Protein 6OF8 (pdb70)

Structure (mmCIF, N/CA/C/O backbone):
data_6OF8
#
_entry.id   6OF8
#
_cell.length_a   162.985
_cell.length_b   121.343
_cell.length_c   56.239
_cell.angle_alpha   90.00
_cell.angle_beta   108.15
_cell.angle_gamma   90.00
#
_symmetry.space_group_name_H-M   'C 1 2 1'
#
loop_
_entity.id
_entity.type
_entity.pdbx_description
1 polymer 'Calcium/calmodulin-dependent protein kinase type II subunit alpha'
2 non-polymer 'POTASSIUM ION'
3 non-polymer GLYCEROL
4 water water
#
loop_
_atom_site.group_PDB
_atom_site.id
_atom_site.type_symbol
_atom_site.label_atom_id
_atom_site.label_alt_id
_atom_site.label_comp_id
_atom_site.label_asym_id
_atom_site.label_entity_id
_atom_site.label_seq_id
_atom_site.pdbx_PDB_ins_code
_atom_site.Cartn_x
_atom_site.Cartn_y
_atom_site.Cartn_z
_atom_site.occupancy
_atom_site.B_iso_or_equiv
_atom_site.auth_seq_id
_atom_site.auth_comp_id
_atom_site.auth_asym_id
_atom_site.auth_atom_id
_atom_site.pdbx_PDB_model_num
ATOM 1 N N . ARG A 1 6 ? 10.931 -24.314 56.252 1.00 68.03 346 ARG F N 1
ATOM 2 C CA . ARG A 1 6 ? 11.522 -23.200 56.982 1.00 59.23 346 ARG F CA 1
ATOM 3 C C . ARG A 1 6 ? 12.898 -23.594 57.515 1.00 68.92 346 ARG F C 1
ATOM 4 O O . ARG A 1 6 ? 13.888 -22.894 57.296 1.00 61.08 346 ARG F O 1
ATOM 12 N N . LYS A 1 7 ? 12.956 -24.730 58.211 1.00 61.63 347 LYS F N 1
ATOM 13 C CA . LYS A 1 7 ? 14.235 -25.230 58.697 1.00 61.70 347 LYS F CA 1
ATOM 14 C C . LYS A 1 7 ? 15.049 -25.885 57.589 1.00 63.11 347 LYS F C 1
ATOM 15 O O . LYS A 1 7 ? 16.280 -25.933 57.680 1.00 52.97 347 LYS F O 1
ATOM 21 N N . GLN A 1 8 ? 14.388 -26.383 56.539 1.00 55.72 348 GLN F N 1
ATOM 22 C CA . GLN A 1 8 ? 15.113 -26.984 55.425 1.00 60.83 348 GLN F CA 1
ATOM 23 C C . GLN A 1 8 ? 15.930 -25.962 54.646 1.00 54.26 348 GLN F C 1
ATOM 24 O O . GLN A 1 8 ? 16.919 -26.337 54.007 1.00 52.96 348 GLN F O 1
ATOM 30 N N . GLU A 1 9 ? 15.545 -24.685 54.684 1.00 53.09 349 GLU F N 1
ATOM 31 C CA . GLU A 1 9 ? 16.357 -23.662 54.036 1.00 52.84 349 GLU F CA 1
ATOM 32 C C . GLU A 1 9 ? 17.654 -23.426 54.801 1.00 50.92 349 GLU F C 1
ATOM 33 O O . GLU A 1 9 ? 18.709 -23.205 54.194 1.00 56.28 349 GLU F O 1
ATOM 39 N N . ILE A 1 10 ? 17.600 -23.468 56.135 1.00 50.05 350 ILE F N 1
ATOM 40 C CA . ILE A 1 10 ? 18.816 -23.297 56.926 1.00 53.27 350 ILE F CA 1
ATOM 41 C C . ILE A 1 10 ? 19.742 -24.491 56.738 1.00 41.53 350 ILE F C 1
ATOM 42 O O . ILE A 1 10 ? 20.969 -24.340 56.675 1.00 44.88 350 ILE F O 1
ATOM 47 N N . ILE A 1 11 ? 19.172 -25.693 56.641 1.00 46.71 351 ILE F N 1
ATOM 48 C CA . ILE A 1 11 ? 19.978 -26.887 56.400 1.00 47.12 351 ILE F CA 1
ATOM 49 C C . ILE A 1 11 ? 20.681 -26.792 55.053 1.00 50.50 351 ILE F C 1
ATOM 50 O O . ILE A 1 11 ? 21.865 -27.129 54.926 1.00 50.85 351 ILE F O 1
ATOM 55 N N . LYS A 1 12 ? 19.968 -26.319 54.029 1.00 50.28 352 LYS F N 1
ATOM 56 C CA . LYS A 1 12 ? 20.551 -26.239 52.694 1.00 52.79 352 LYS F CA 1
ATOM 57 C C . LYS A 1 12 ? 21.681 -25.218 52.654 1.00 47.08 352 LYS F C 1
ATOM 58 O O . LYS A 1 12 ? 22.767 -25.495 52.131 1.00 47.48 352 LYS F O 1
ATOM 64 N N . VAL A 1 13 ? 21.443 -24.026 53.206 1.00 44.30 353 VAL F N 1
ATOM 65 C CA . VAL A 1 13 ? 22.481 -23.000 53.179 1.00 44.08 353 VAL F CA 1
ATOM 66 C C . VAL A 1 13 ? 23.678 -23.419 54.029 1.00 45.79 353 VAL F C 1
ATOM 67 O O . VAL A 1 13 ? 24.827 -23.115 53.688 1.00 44.98 353 VAL F O 1
ATOM 71 N N . ASN A 1 14 ? 23.447 -24.160 55.113 1.00 47.00 354 ASN F N 1
ATOM 72 C CA . ASN A 1 14 ? 24.565 -24.557 55.964 1.00 49.67 354 ASN F CA 1
ATOM 73 C C . ASN A 1 14 ? 25.403 -25.640 55.295 1.00 46.45 354 ASN F C 1
ATOM 74 O O . ASN A 1 14 ? 26.634 -25.644 55.414 1.00 43.67 354 ASN F O 1
ATOM 79 N N . GLN A 1 15 ? 24.758 -26.557 54.571 1.00 50.90 355 GLN F N 1
ATOM 80 C CA . GLN A 1 15 ? 25.514 -27.578 53.851 1.00 51.18 355 GLN F CA 1
ATOM 81 C C . GLN A 1 15 ? 26.378 -26.954 52.762 1.00 48.05 355 GLN F C 1
ATOM 82 O O . GLN A 1 15 ? 27.525 -27.366 52.562 1.00 56.51 355 GLN F O 1
ATOM 88 N N . GLN A 1 16 ? 25.853 -25.944 52.062 1.00 49.14 356 GLN F N 1
ATOM 89 C CA . GLN A 1 16 ? 26.640 -25.277 51.029 1.00 43.01 356 GLN F CA 1
ATOM 90 C C . GLN A 1 16 ? 27.877 -24.611 51.620 1.00 50.59 356 GLN F C 1
ATOM 91 O O . GLN A 1 16 ? 28.961 -24.658 51.027 1.00 55.47 356 GLN F O 1
ATOM 97 N N . LEU A 1 17 ? 27.734 -23.980 52.789 1.00 49.08 357 LEU F N 1
ATOM 98 C CA . LEU A 1 17 ? 28.891 -23.389 53.453 1.00 46.37 357 LEU F CA 1
ATOM 99 C C . LEU A 1 17 ? 29.922 -24.454 53.804 1.00 49.38 357 LEU F C 1
ATOM 100 O O . LEU A 1 17 ? 31.131 -24.229 53.677 1.00 47.45 357 LEU F O 1
ATOM 105 N N . ILE A 1 18 ? 29.458 -25.628 54.234 1.00 50.23 358 ILE F N 1
ATOM 106 C CA . ILE A 1 18 ? 30.371 -26.702 54.608 1.00 52.14 358 ILE F CA 1
ATOM 107 C C . ILE A 1 18 ? 31.059 -27.279 53.375 1.00 54.66 358 ILE F C 1
ATOM 108 O O . ILE A 1 18 ? 32.253 -27.602 53.410 1.00 54.71 358 ILE F O 1
ATOM 113 N N . GLU A 1 19 ? 30.328 -27.404 52.263 1.00 55.61 359 GLU F N 1
ATOM 114 C CA . GLU A 1 19 ? 30.945 -27.889 51.031 1.00 59.29 359 GLU F CA 1
ATOM 115 C C . GLU A 1 19 ? 32.003 -26.917 50.525 1.00 57.77 359 GLU F C 1
ATOM 116 O O . GLU A 1 19 ? 33.097 -27.333 50.123 1.00 66.04 359 GLU F O 1
ATOM 122 N N . ALA A 1 20 ? 31.696 -25.616 50.538 1.00 49.50 360 ALA F N 1
ATOM 123 C CA . ALA A 1 20 ? 32.671 -24.619 50.107 1.00 50.39 360 ALA F CA 1
ATOM 124 C C . ALA A 1 20 ? 33.912 -24.626 50.990 1.00 51.31 360 ALA F C 1
ATOM 125 O O . ALA A 1 20 ? 34.997 -24.243 50.538 1.00 53.01 360 ALA F O 1
ATOM 127 N N . ILE A 1 21 ? 33.774 -25.057 52.244 1.00 57.15 361 ILE F N 1
ATOM 128 C CA . ILE A 1 21 ? 34.924 -25.125 53.141 1.00 63.86 361 ILE F CA 1
ATOM 129 C C . ILE A 1 21 ? 35.868 -26.243 52.715 1.00 64.88 361 ILE F C 1
ATOM 130 O O . ILE A 1 21 ? 37.086 -26.051 52.631 1.00 66.47 361 ILE F O 1
ATOM 135 N N . SER A 1 22 ? 35.320 -27.427 52.433 1.00 61.45 362 SER F N 1
ATOM 136 C CA . SER A 1 22 ? 36.144 -28.570 52.061 1.00 68.67 362 SER F CA 1
ATOM 137 C C . SER A 1 22 ? 36.598 -28.528 50.608 1.00 69.37 362 SER F C 1
ATOM 138 O O . SER A 1 22 ? 37.573 -29.201 50.260 1.00 80.99 362 SER F O 1
ATOM 141 N N . ASN A 1 23 ? 35.918 -27.768 49.754 1.00 67.23 363 ASN F N 1
ATOM 142 C CA . ASN A 1 23 ? 36.342 -27.589 48.373 1.00 63.59 363 ASN F CA 1
ATOM 143 C C . ASN A 1 23 ? 37.342 -26.455 48.209 1.00 66.32 363 ASN F C 1
ATOM 144 O O . ASN A 1 23 ? 37.715 -26.135 47.075 1.00 74.93 363 ASN F O 1
ATOM 149 N N . GLY A 1 24 ? 37.784 -25.844 49.307 1.00 63.18 364 GLY F N 1
ATOM 150 C CA . GLY A 1 24 ? 38.688 -24.714 49.215 1.00 67.16 364 GLY F CA 1
ATOM 151 C C . GLY A 1 24 ? 38.117 -23.526 48.479 1.00 66.89 364 GLY F C 1
ATOM 152 O O . GLY A 1 24 ? 38.877 -22.707 47.955 1.00 67.11 364 GLY F O 1
ATOM 153 N N . ASP A 1 25 ? 36.791 -23.408 48.425 1.00 55.36 365 ASP F N 1
ATOM 154 C CA . ASP A 1 25 ? 36.123 -22.361 47.654 1.00 56.70 365 ASP F CA 1
ATOM 155 C C . ASP A 1 25 ? 35.933 -21.148 48.556 1.00 60.15 365 ASP F C 1
ATOM 156 O O . ASP A 1 25 ? 34.886 -20.962 49.178 1.00 57.60 365 ASP F O 1
ATOM 161 N N . PHE A 1 26 ? 36.967 -20.306 48.622 1.00 60.26 366 PHE F N 1
ATOM 162 C CA . PHE A 1 26 ? 36.907 -19.122 49.471 1.00 57.86 366 PHE F CA 1
ATOM 163 C C . PHE A 1 26 ? 35.934 -18.085 48.922 1.00 62.63 366 PHE F C 1
ATOM 164 O O . PHE A 1 26 ? 35.371 -17.298 49.692 1.00 62.28 366 PHE F O 1
ATOM 172 N N . GLU A 1 27 ? 35.716 -18.071 47.604 1.00 69.13 367 GLU F N 1
ATOM 173 C CA . GLU A 1 27 ? 34.797 -17.102 47.016 1.00 68.52 367 GLU F CA 1
ATOM 174 C C . GLU A 1 27 ? 33.365 -17.354 47.471 1.00 57.34 367 GLU F C 1
ATOM 175 O O . GLU A 1 27 ? 32.680 -16.434 47.935 1.00 55.28 367 GLU F O 1
ATOM 181 N N . SER A 1 28 ? 32.890 -18.596 47.340 1.00 53.24 368 SER F N 1
ATOM 182 C CA . SER A 1 28 ? 31.559 -18.925 47.838 1.00 53.63 368 SER F CA 1
ATOM 183 C C . SER A 1 28 ? 31.472 -18.736 49.343 1.00 46.90 368 SER F C 1
ATOM 184 O O . SER A 1 28 ? 30.417 -18.355 49.863 1.00 52.36 368 SER F O 1
ATOM 187 N N . TYR A 1 29 ? 32.571 -18.991 50.054 1.00 56.97 369 TYR F N 1
ATOM 188 C CA . TYR A 1 29 ? 32.587 -18.802 51.499 1.00 49.27 369 TYR F CA 1
ATOM 189 C C . TYR A 1 29 ? 32.327 -17.345 51.861 1.00 51.63 369 TYR F C 1
ATOM 190 O O . TYR A 1 29 ? 31.497 -17.049 52.728 1.00 52.59 369 TYR F O 1
ATOM 199 N N . THR A 1 30 ? 33.023 -16.417 51.197 1.00 47.18 370 THR F N 1
ATOM 200 C CA . THR A 1 30 ? 32.822 -15.000 51.485 1.00 55.24 370 THR F CA 1
ATOM 201 C C . THR A 1 30 ? 31.408 -14.548 51.146 1.00 55.03 370 THR F C 1
ATOM 202 O O . THR A 1 30 ? 30.856 -13.679 51.831 1.00 53.43 370 THR F O 1
ATOM 206 N N . LYS A 1 31 ? 30.805 -15.118 50.099 1.00 58.00 371 LYS F N 1
ATOM 207 C CA . LYS A 1 31 ? 29.463 -14.697 49.708 1.00 56.91 371 LYS F CA 1
ATOM 208 C C . LYS A 1 31 ? 28.431 -15.037 50.774 1.00 54.32 371 LYS F C 1
ATOM 209 O O . LYS A 1 31 ? 27.422 -14.334 50.902 1.00 54.73 371 LYS F O 1
ATOM 215 N N . MET A 1 32 ? 28.665 -16.091 51.554 1.00 55.52 372 MET F N 1
ATOM 216 C CA . MET A 1 32 ? 27.693 -16.549 52.536 1.00 50.54 372 MET F CA 1
ATOM 217 C C . MET A 1 32 ? 27.970 -16.037 53.943 1.00 40.32 372 MET F C 1
ATOM 218 O O . MET A 1 32 ? 27.126 -16.214 54.825 1.00 44.42 372 MET F O 1
ATOM 223 N N . CYS A 1 33 ? 29.113 -15.402 54.174 1.00 48.13 373 CYS F N 1
ATOM 224 C CA . CYS A 1 33 ? 29.504 -14.958 55.505 1.00 50.18 373 CYS F CA 1
ATOM 225 C C . CYS A 1 33 ? 29.432 -13.441 55.611 1.00 47.38 373 CYS F C 1
ATOM 226 O O . CYS A 1 33 ? 29.972 -12.726 54.759 1.00 43.81 373 CYS F O 1
ATOM 229 N N . ASP A 1 34 ? 28.760 -12.959 56.653 1.00 46.89 374 ASP F N 1
ATOM 230 C CA . ASP A 1 34 ? 28.839 -11.552 57.004 1.00 42.92 374 ASP F CA 1
ATOM 231 C C . ASP A 1 34 ? 30.302 -11.224 57.270 1.00 55.19 374 ASP F C 1
ATOM 232 O O . ASP A 1 34 ? 30.958 -11.956 58.023 1.00 55.73 374 ASP F O 1
ATOM 237 N N . PRO A 1 35 ? 30.855 -10.166 56.659 1.00 58.31 375 PRO F N 1
ATOM 238 C CA . PRO A 1 35 ? 32.289 -9.861 56.830 1.00 50.53 375 PRO F CA 1
ATOM 239 C C . PRO A 1 35 ? 32.699 -9.607 58.267 1.00 54.18 375 PRO F C 1
ATOM 240 O O . PRO A 1 35 ? 33.898 -9.670 58.564 1.00 56.74 375 PRO F O 1
ATOM 244 N N . GLY A 1 36 ? 31.754 -9.376 59.172 1.00 53.46 376 GLY F N 1
ATOM 245 C CA . GLY A 1 36 ? 32.097 -9.184 60.565 1.00 55.30 376 GLY F CA 1
ATOM 246 C C . GLY A 1 36 ? 31.828 -10.403 61.423 1.00 58.39 376 GLY F C 1
ATOM 247 O O . GLY A 1 36 ? 31.601 -10.279 62.632 1.00 54.09 376 GLY F O 1
ATOM 248 N N . MET A 1 37 ? 31.850 -11.586 60.812 1.00 48.66 377 MET F N 1
ATOM 249 C CA . MET A 1 37 ? 31.543 -12.804 61.546 1.00 45.59 377 MET F CA 1
ATOM 250 C C . MET A 1 37 ? 32.651 -13.145 62.538 1.00 40.98 377 MET F C 1
ATOM 251 O O . MET A 1 37 ? 33.812 -12.765 62.366 1.00 49.48 377 MET F O 1
ATOM 256 N N . THR A 1 38 ? 32.277 -13.880 63.584 1.00 42.87 378 THR F N 1
ATOM 257 C CA . THR A 1 38 ? 33.205 -14.349 64.602 1.00 46.08 378 THR F CA 1
ATOM 258 C C . THR A 1 38 ? 33.234 -15.873 64.612 1.00 43.57 378 THR F C 1
ATOM 259 O O . THR A 1 38 ? 32.306 -16.534 64.138 1.00 35.70 378 THR F O 1
ATOM 263 N N . ALA A 1 39 ? 34.308 -16.433 65.170 1.00 41.29 379 ALA F N 1
ATOM 264 C CA . ALA A 1 39 ? 34.482 -17.880 65.161 1.00 42.53 379 ALA F CA 1
ATOM 265 C C . ALA A 1 39 ? 35.289 -18.338 66.367 1.00 39.82 379 ALA F C 1
ATOM 266 O O . ALA A 1 39 ? 36.385 -17.828 66.616 1.00 39.94 379 ALA F O 1
ATOM 268 N N . PHE A 1 40 ? 34.733 -19.297 67.104 1.00 39.03 380 PHE F N 1
ATOM 269 C CA . PHE A 1 40 ? 35.460 -20.090 68.089 1.00 42.44 380 PHE F CA 1
ATOM 270 C C . PHE A 1 40 ? 35.780 -21.439 67.455 1.00 45.12 380 PHE F C 1
ATOM 271 O O . PHE A 1 40 ? 34.863 -22.180 67.086 1.00 43.05 380 PHE F O 1
ATOM 279 N N . GLU A 1 41 ? 37.061 -21.768 67.335 1.00 44.86 381 GLU F N 1
ATOM 280 C CA . GLU A 1 41 ? 37.433 -23.059 66.774 1.00 50.20 381 GLU F CA 1
ATOM 281 C C . GLU A 1 41 ? 38.782 -23.479 67.337 1.00 45.24 381 GLU F C 1
ATOM 282 O O . GLU A 1 41 ? 39.563 -22.631 67.785 1.00 44.40 381 GLU F O 1
ATOM 288 N N . PRO A 1 42 ? 39.082 -24.785 67.335 1.00 46.34 382 PRO F N 1
ATOM 289 C CA . PRO A 1 42 ? 40.326 -25.254 67.972 1.00 48.37 382 PRO F CA 1
ATOM 290 C C . PRO A 1 42 ? 41.590 -24.659 67.376 1.00 49.32 382 PRO F C 1
ATOM 291 O O . PRO A 1 42 ? 42.535 -24.367 68.119 1.00 49.62 382 PRO F O 1
ATOM 295 N N . GLU A 1 43 ? 41.636 -24.464 66.056 1.00 47.89 383 GLU F N 1
ATOM 296 C CA . GLU A 1 43 ? 42.825 -23.885 65.441 1.00 49.35 383 GLU F CA 1
ATOM 297 C C . GLU A 1 43 ? 43.110 -22.474 65.944 1.00 53.05 383 GLU F C 1
ATOM 298 O O . GLU A 1 43 ? 44.264 -22.038 65.900 1.00 54.31 383 GLU F O 1
ATOM 304 N N . ALA A 1 44 ? 42.095 -21.754 66.421 1.00 53.87 384 ALA F N 1
ATOM 305 C CA . ALA A 1 44 ? 42.298 -20.429 66.998 1.00 49.32 384 ALA F CA 1
ATOM 306 C C . ALA A 1 44 ? 42.747 -20.481 68.452 1.00 49.20 384 ALA F C 1
ATOM 307 O O . ALA A 1 44 ? 42.874 -19.424 69.080 1.00 48.18 384 ALA F O 1
ATOM 309 N N . LEU A 1 45 ? 42.959 -21.679 69.000 1.00 44.32 385 LEU F N 1
ATOM 310 C CA . LEU A 1 45 ? 43.587 -21.866 70.308 1.00 51.55 385 LEU F CA 1
ATOM 311 C C . LEU A 1 45 ? 42.783 -21.229 71.437 1.00 52.31 385 LEU F C 1
ATOM 312 O O . LEU A 1 45 ? 43.351 -20.773 72.430 1.00 45.27 385 LEU F O 1
ATOM 317 N N . GLY A 1 46 ? 41.461 -21.186 71.302 1.00 43.81 386 GLY F N 1
ATOM 318 C CA . GLY A 1 46 ? 40.617 -20.658 72.351 1.00 42.40 386 GLY F CA 1
ATOM 319 C C . GLY A 1 46 ? 40.287 -19.187 72.234 1.00 44.63 386 GLY F C 1
ATOM 320 O O . GLY A 1 46 ? 39.566 -18.662 73.092 1.00 50.55 386 GLY F O 1
ATOM 321 N N . ASN A 1 47 ? 40.786 -18.506 71.211 1.00 41.89 387 ASN F N 1
ATOM 322 C CA . ASN A 1 47 ? 40.463 -17.106 70.995 1.00 40.36 387 ASN F CA 1
ATOM 323 C C . ASN A 1 47 ? 39.287 -16.972 70.037 1.00 47.09 387 ASN F C 1
ATOM 324 O O . ASN A 1 47 ? 39.023 -17.856 69.219 1.00 35.72 387 ASN F O 1
ATOM 329 N N . LEU A 1 48 ? 38.577 -15.855 70.156 1.00 40.94 388 LEU F N 1
ATOM 330 C CA . LEU A 1 48 ? 37.539 -15.495 69.202 1.00 39.47 388 LEU F CA 1
ATOM 331 C C . LEU A 1 48 ? 38.178 -14.680 68.087 1.00 41.79 388 LEU F C 1
ATOM 332 O O . LEU A 1 48 ? 38.772 -13.627 68.344 1.00 42.17 388 LEU F O 1
ATOM 337 N N . VAL A 1 49 ? 38.075 -15.169 66.857 1.00 35.84 389 VAL F N 1
ATOM 338 C CA . VAL A 1 49 ? 38.640 -14.484 65.702 1.00 40.80 389 VAL F CA 1
ATOM 339 C C . VAL A 1 49 ? 37.510 -13.812 64.937 1.00 48.75 389 VAL F C 1
ATOM 340 O O . VAL A 1 49 ? 36.407 -14.360 64.824 1.00 40.38 389 VAL F O 1
ATOM 344 N N . GLU A 1 50 ? 37.779 -12.614 64.426 1.00 55.81 390 GLU F N 1
ATOM 345 C CA . GLU A 1 50 ? 36.783 -11.782 63.768 1.00 55.39 390 GLU F CA 1
ATOM 346 C C . GLU A 1 50 ? 37.145 -11.597 62.303 1.00 64.87 390 GLU F C 1
ATOM 347 O O . GLU A 1 50 ? 38.309 -11.356 61.967 1.00 56.05 390 GLU F O 1
ATOM 353 N N . GLY A 1 51 ? 36.146 -11.707 61.435 1.00 57.62 391 GLY F N 1
ATOM 354 C CA . GLY A 1 51 ? 36.351 -11.483 60.019 1.00 54.06 391 GLY F CA 1
ATOM 355 C C . GLY A 1 51 ? 36.634 -12.759 59.249 1.00 68.64 391 GLY F C 1
ATOM 356 O O . GLY A 1 51 ? 36.422 -13.881 59.717 1.00 66.52 391 GLY F O 1
ATOM 357 N N . LEU A 1 52 ? 37.132 -12.568 58.029 1.00 72.30 392 LEU F N 1
ATOM 358 C CA . LEU A 1 52 ? 37.403 -13.664 57.109 1.00 67.31 392 LEU F CA 1
ATOM 359 C C . LEU A 1 52 ? 38.889 -13.844 56.831 1.00 67.59 392 LEU F C 1
ATOM 360 O O . LEU A 1 52 ? 39.255 -14.653 55.973 1.00 77.78 392 LEU F O 1
ATOM 365 N N . ASP A 1 53 ? 39.757 -13.115 57.535 1.00 74.69 393 ASP F N 1
ATOM 366 C CA . ASP A 1 53 ? 41.187 -13.205 57.264 1.00 76.05 393 ASP F CA 1
ATOM 367 C C . ASP A 1 53 ? 41.808 -14.446 57.896 1.00 71.12 393 ASP F C 1
ATOM 368 O O . ASP A 1 53 ? 42.697 -15.065 57.302 1.00 80.82 393 ASP F O 1
ATOM 373 N N . PHE A 1 54 ? 41.358 -14.824 59.094 1.00 65.99 394 PHE F N 1
ATOM 374 C CA . PHE A 1 54 ? 41.937 -15.986 59.764 1.00 70.30 394 PHE F CA 1
ATOM 375 C C . PHE A 1 54 ? 41.654 -17.269 58.993 1.00 68.94 394 PHE F C 1
ATOM 376 O O . PHE A 1 54 ? 42.499 -18.171 58.949 1.00 69.94 394 PHE F O 1
ATOM 384 N N . HIS A 1 55 ? 40.475 -17.371 58.379 1.00 67.68 395 HIS F N 1
ATOM 385 C CA . HIS A 1 55 ? 40.131 -18.574 57.630 1.00 70.50 395 HIS F CA 1
ATOM 386 C C . HIS A 1 55 ? 40.809 -18.623 56.268 1.00 71.99 395 HIS F C 1
ATOM 387 O O . HIS A 1 55 ? 41.013 -19.716 55.727 1.00 68.97 395 HIS F O 1
ATOM 394 N N . ARG A 1 56 ? 41.160 -17.466 55.700 1.00 69.03 396 ARG F N 1
ATOM 395 C CA . ARG A 1 56 ? 41.775 -17.450 54.376 1.00 74.50 396 ARG F CA 1
ATOM 396 C C . ARG A 1 56 ? 43.094 -18.210 54.368 1.00 77.40 396 ARG F C 1
ATOM 397 O O . ARG A 1 56 ? 43.400 -18.929 53.409 1.00 76.85 396 ARG F O 1
ATOM 405 N N . PHE A 1 57 ? 43.882 -18.071 55.437 1.00 80.73 397 PHE F N 1
ATOM 406 C CA . PHE A 1 57 ? 45.147 -18.792 55.536 1.00 73.36 397 PHE F CA 1
ATOM 407 C C . PHE A 1 57 ? 44.933 -20.298 55.428 1.00 76.62 397 PHE F C 1
ATOM 408 O O . PHE A 1 57 ? 45.764 -21.011 54.854 1.00 83.13 397 PHE F O 1
ATOM 416 N N . TYR A 1 58 ? 43.821 -20.799 55.970 1.00 71.61 398 TYR F N 1
ATOM 417 C CA . TYR A 1 58 ? 43.529 -22.225 55.879 1.00 75.06 398 TYR F CA 1
ATOM 418 C C . TYR A 1 58 ? 42.925 -22.605 54.533 1.00 81.58 398 TYR F C 1
ATOM 419 O O . TYR A 1 58 ? 43.083 -23.749 54.091 1.00 78.73 398 TYR F O 1
ATOM 428 N N . PHE A 1 59 ? 42.238 -21.672 53.869 1.00 80.78 399 PHE F N 1
ATOM 429 C CA . PHE A 1 59 ? 41.697 -21.957 52.543 1.00 79.73 399 PHE F CA 1
ATOM 430 C C . PHE A 1 59 ? 42.807 -22.087 51.507 1.00 81.17 399 PHE F C 1
ATOM 431 O O . PHE A 1 59 ? 42.752 -22.962 50.636 1.00 86.16 399 PHE F O 1
ATOM 439 N N . GLU A 1 60 ? 43.823 -21.227 51.587 1.00 81.89 400 GLU F N 1
ATOM 440 C CA . GLU A 1 60 ? 44.877 -21.225 50.579 1.00 88.11 400 GLU F CA 1
ATOM 441 C C . GLU A 1 60 ? 45.851 -22.384 50.767 1.00 93.57 400 GLU F C 1
ATOM 442 O O . GLU A 1 60 ? 46.257 -23.019 49.787 1.00 98.47 400 GLU F O 1
ATOM 448 N N . ASN A 1 61 ? 46.236 -22.675 52.008 1.00 82.63 401 ASN F N 1
ATOM 449 C CA . ASN A 1 61 ? 47.329 -23.595 52.287 1.00 91.71 401 ASN F CA 1
ATOM 450 C C . ASN A 1 61 ? 46.863 -24.974 52.740 1.00 94.28 401 ASN F C 1
ATOM 451 O O . ASN A 1 61 ? 47.693 -25.781 53.170 1.00 92.86 401 ASN F O 1
ATOM 456 N N . LEU A 1 62 ? 45.566 -25.270 52.656 1.00 96.31 402 LEU F N 1
ATOM 457 C CA . LEU A 1 62 ? 45.095 -26.581 53.090 1.00 103.95 402 LEU F CA 1
ATOM 458 C C . LEU A 1 62 ? 43.926 -27.089 52.256 1.00 106.27 402 LEU F C 1
ATOM 459 O O . LEU A 1 62 ? 44.116 -27.935 51.375 1.00 111.14 402 LEU F O 1
ATOM 464 N N . TRP A 1 63 ? 42.716 -26.586 52.532 1.00 101.30 403 TRP F N 1
ATOM 465 C CA . TRP A 1 63 ? 41.513 -27.152 51.925 1.00 98.35 403 TRP F CA 1
ATOM 466 C C . TRP A 1 63 ? 41.581 -27.137 50.406 1.00 101.01 403 TRP F C 1
ATOM 467 O O . TRP A 1 63 ? 41.057 -28.047 49.752 1.00 98.28 403 TRP F O 1
ATOM 478 N N . SER A 1 64 ? 42.217 -26.123 49.825 1.00 101.16 404 SER F N 1
ATOM 479 C CA . SER A 1 64 ? 42.552 -26.179 48.411 1.00 106.53 404 SER F CA 1
ATOM 480 C C . SER A 1 64 ? 43.670 -27.193 48.212 1.00 113.32 404 SER F C 1
ATOM 481 O O . SER A 1 64 ? 43.438 -28.276 47.667 1.00 115.25 404 SER F O 1
ATOM 484 N N . ARG A 1 65 ? 44.866 -26.861 48.716 1.00 118.68 405 ARG F N 1
ATOM 485 C CA . ARG A 1 65 ? 46.082 -27.627 48.443 1.00 118.17 405 ARG F CA 1
ATOM 486 C C . ARG A 1 65 ? 45.905 -29.130 48.638 1.00 121.86 405 ARG F C 1
ATOM 487 O O . ARG A 1 65 ? 46.506 -29.923 47.905 1.00 123.23 405 ARG F O 1
ATOM 495 N N . ASN A 1 66 ? 45.095 -29.541 49.611 1.00 124.02 406 ASN F N 1
ATOM 496 C CA . ASN A 1 66 ? 44.906 -30.953 49.936 1.00 125.35 406 ASN F CA 1
ATOM 497 C C . ASN A 1 66 ? 43.574 -31.489 49.418 1.00 116.77 406 ASN F C 1
ATOM 498 O O . ASN A 1 66 ? 42.925 -32.305 50.075 1.00 116.10 406 ASN F O 1
ATOM 503 N N . SER A 1 67 ? 43.151 -31.053 48.233 1.00 113.12 407 SER F N 1
ATOM 504 C CA . SER A 1 67 ? 41.874 -31.498 47.685 1.00 113.36 407 SER F CA 1
ATOM 505 C C . SER A 1 67 ? 41.916 -32.992 47.385 1.00 114.70 407 SER F C 1
ATOM 506 O O . SER A 1 67 ? 42.734 -33.455 46.584 1.00 112.50 407 SER F O 1
ATOM 509 N N . LYS A 1 68 ? 41.030 -33.736 48.035 1.00 112.64 408 LYS F N 1
ATOM 510 C CA . LYS A 1 68 ? 40.991 -35.189 47.957 1.00 105.30 408 LYS F CA 1
ATOM 511 C C . LYS A 1 68 ? 39.565 -35.625 48.252 1.00 102.14 408 LYS F C 1
ATOM 512 O O . LYS A 1 68 ? 38.712 -34.792 48.585 1.00 106.58 408 LYS F O 1
ATOM 518 N N . PRO A 1 69 ? 39.257 -36.918 48.107 1.00 100.77 409 PRO F N 1
ATOM 519 C CA . PRO A 1 69 ? 37.911 -37.392 48.476 1.00 96.52 409 PRO F CA 1
ATOM 520 C C . PRO A 1 69 ? 37.588 -37.100 49.934 1.00 87.80 409 PRO F C 1
ATOM 521 O O . PRO A 1 69 ? 38.256 -37.588 50.850 1.00 82.75 409 PRO F O 1
ATOM 525 N N . VAL A 1 70 ? 36.552 -36.289 50.143 1.00 87.26 410 VAL F N 1
ATOM 526 C CA . VAL A 1 70 ? 36.121 -35.856 51.469 1.00 83.03 410 VAL F CA 1
ATOM 527 C C . VAL A 1 70 ? 34.600 -35.785 51.484 1.00 77.65 410 VAL F C 1
ATOM 528 O O . VAL A 1 70 ? 33.993 -35.214 50.571 1.00 82.23 410 VAL F O 1
ATOM 532 N N . HIS A 1 71 ? 33.984 -36.362 52.514 1.00 66.45 411 HIS F N 1
ATOM 533 C CA . HIS A 1 71 ? 32.540 -36.308 52.704 1.00 60.83 411 HIS F CA 1
ATOM 534 C C . HIS A 1 71 ? 32.242 -35.721 54.075 1.00 65.68 411 HIS F C 1
ATOM 535 O O . HIS A 1 71 ? 32.817 -36.156 55.079 1.00 63.14 411 HIS F O 1
ATOM 542 N N . ASN A 1 72 ? 31.351 -34.733 54.113 1.00 73.61 412 ASN F N 1
ATOM 543 C CA . ASN A 1 72 ? 30.948 -34.070 55.346 1.00 63.53 412 ASN F CA 1
ATOM 544 C C . ASN A 1 72 ? 29.458 -34.277 55.562 1.00 55.92 412 ASN F C 1
ATOM 545 O O . ASN A 1 72 ? 28.655 -34.022 54.658 1.00 61.34 412 ASN F O 1
ATOM 550 N N . THR A 1 73 ? 29.091 -34.731 56.757 1.00 51.68 413 THR F N 1
ATOM 551 C CA . THR A 1 73 ? 27.706 -35.033 57.089 1.00 53.16 413 THR F CA 1
ATOM 552 C C . THR A 1 73 ? 27.295 -34.269 58.338 1.00 54.06 413 THR F C 1
ATOM 553 O O . THR A 1 73 ? 27.974 -34.341 59.367 1.00 47.24 413 THR F O 1
ATOM 557 N N . MET A 1 74 ? 26.190 -33.535 58.240 1.00 47.04 414 MET F N 1
ATOM 558 C CA . MET A 1 74 ? 25.530 -32.955 59.402 1.00 45.99 414 MET F CA 1
ATOM 559 C C . MET A 1 74 ? 24.553 -33.982 59.957 1.00 45.03 414 MET F C 1
ATOM 560 O O . MET A 1 74 ? 23.636 -34.415 59.250 1.00 43.36 414 MET F O 1
ATOM 565 N N . LEU A 1 75 ? 24.742 -34.370 61.212 1.00 41.41 415 LEU F N 1
ATOM 566 C CA . LEU A 1 75 ? 23.927 -35.405 61.837 1.00 47.07 415 LEU F CA 1
ATOM 567 C C . LEU A 1 75 ? 22.801 -34.764 62.635 1.00 55.00 415 LEU F C 1
ATOM 568 O O . LEU A 1 75 ? 23.058 -34.057 63.615 1.00 54.49 415 LEU F O 1
ATOM 573 N N . ASN A 1 76 ? 21.558 -35.026 62.212 1.00 62.01 416 ASN F N 1
ATOM 574 C CA . ASN A 1 76 ? 20.332 -34.605 62.885 1.00 68.53 416 ASN F CA 1
ATOM 575 C C . ASN A 1 76 ? 20.439 -33.160 63.358 1.00 55.68 416 ASN F C 1
ATOM 576 O O . ASN A 1 76 ? 20.576 -32.909 64.562 1.00 61.81 416 ASN F O 1
ATOM 581 N N . PRO A 1 77 ? 20.398 -32.190 62.448 1.00 44.43 417 PRO F N 1
ATOM 582 C CA . PRO A 1 77 ? 20.586 -30.794 62.857 1.00 49.79 417 PRO F CA 1
ATOM 583 C C . PRO A 1 77 ? 19.396 -30.283 63.652 1.00 49.94 417 PRO F C 1
ATOM 584 O O . PRO A 1 77 ? 18.241 -30.554 63.319 1.00 49.02 417 PRO F O 1
ATOM 588 N N . HIS A 1 78 ? 19.692 -29.538 64.713 1.00 43.75 418 HIS F N 1
ATOM 589 C CA . HIS A 1 78 ? 18.674 -28.865 65.510 1.00 45.28 418 HIS F CA 1
ATOM 590 C C . HIS A 1 78 ? 18.695 -27.386 65.145 1.00 44.65 418 HIS F C 1
ATOM 591 O O . HIS A 1 78 ? 19.741 -26.736 65.240 1.00 42.35 418 HIS F O 1
ATOM 598 N N . ILE A 1 79 ? 17.551 -26.861 64.717 1.00 47.70 419 ILE F N 1
ATOM 599 C CA . ILE A 1 79 ? 17.450 -25.485 64.243 1.00 46.78 419 ILE F CA 1
ATOM 600 C C . ILE A 1 79 ? 16.567 -24.707 65.206 1.00 44.95 419 ILE F C 1
ATOM 601 O O . ILE A 1 79 ? 15.419 -25.091 65.461 1.00 47.25 419 ILE F O 1
ATOM 606 N N . HIS A 1 80 ? 17.107 -23.619 65.743 1.00 45.11 420 HIS F N 1
ATOM 607 C CA . HIS A 1 80 ? 16.343 -22.665 66.533 1.00 43.73 420 HIS F CA 1
ATOM 608 C C . HIS A 1 80 ? 15.970 -21.500 65.629 1.00 41.45 420 HIS F C 1
ATOM 609 O O . HIS A 1 80 ? 16.852 -20.818 65.094 1.00 47.33 420 HIS F O 1
ATOM 616 N N . LEU A 1 81 ? 14.674 -21.289 65.437 1.00 45.92 421 LEU F N 1
ATOM 617 C CA . LEU A 1 81 ? 14.180 -20.171 64.649 1.00 50.19 421 LEU F CA 1
ATOM 618 C C . LEU A 1 81 ? 13.770 -19.052 65.592 1.00 51.41 421 LEU F C 1
ATOM 619 O O . LEU A 1 81 ? 13.002 -19.274 66.533 1.00 53.85 421 LEU F O 1
ATOM 624 N N . MET A 1 82 ? 14.294 -17.854 65.344 1.00 53.80 422 MET F N 1
ATOM 625 C CA . MET A 1 82 ? 14.088 -16.699 66.215 1.00 67.53 422 MET F CA 1
ATOM 626 C C . MET A 1 82 ? 13.563 -15.556 65.351 1.00 65.90 422 MET F C 1
ATOM 627 O O . MET A 1 82 ? 14.335 -14.745 64.832 1.00 65.22 422 MET F O 1
ATOM 632 N N . GLY A 1 83 ? 12.243 -15.501 65.202 1.00 74.52 423 GLY F N 1
ATOM 633 C CA . GLY A 1 83 ? 11.618 -14.571 64.284 1.00 67.66 423 GLY F CA 1
ATOM 634 C C . GLY A 1 83 ? 11.560 -15.143 62.884 1.00 76.03 423 GLY F C 1
ATOM 635 O O . GLY A 1 83 ? 11.319 -16.341 62.707 1.00 82.37 423 GLY F O 1
ATOM 636 N N . ASP A 1 84 ? 11.776 -14.296 61.879 1.00 68.72 424 ASP F N 1
ATOM 637 C CA . ASP A 1 84 ? 11.895 -14.737 60.495 1.00 69.91 424 ASP F CA 1
ATOM 638 C C . ASP A 1 84 ? 13.226 -14.321 59.884 1.00 64.32 424 ASP F C 1
ATOM 639 O O . ASP A 1 84 ? 13.422 -14.482 58.674 1.00 72.55 424 ASP F O 1
ATOM 644 N N . GLU A 1 85 ? 14.149 -13.805 60.696 1.00 63.80 425 GLU F N 1
ATOM 645 C CA . GLU A 1 85 ? 15.386 -13.218 60.207 1.00 69.50 425 GLU F CA 1
ATOM 646 C C . GLU A 1 85 ? 16.636 -13.813 60.840 1.00 58.16 425 GLU F C 1
ATOM 647 O O . GLU A 1 85 ? 17.745 -13.429 60.452 1.00 48.67 425 GLU F O 1
ATOM 653 N N . SER A 1 86 ? 16.494 -14.728 61.797 1.00 52.93 426 SER F N 1
ATOM 654 C CA . SER A 1 86 ? 17.622 -15.254 62.551 1.00 59.36 426 SER F CA 1
ATOM 655 C C . SER A 1 86 ? 17.437 -16.747 62.774 1.00 50.29 426 SER F C 1
ATOM 656 O O . SER A 1 86 ? 16.312 -17.232 62.923 1.00 45.42 426 SER F O 1
ATOM 659 N N . ALA A 1 87 ? 18.555 -17.472 62.805 1.00 46.47 427 ALA F N 1
ATOM 660 C CA . ALA A 1 87 ? 18.508 -18.916 62.991 1.00 38.91 427 ALA F CA 1
ATOM 661 C C . ALA A 1 87 ? 19.824 -19.399 63.586 1.00 37.75 427 ALA F C 1
ATOM 662 O O . ALA A 1 87 ? 20.892 -18.885 63.251 1.00 39.65 427 ALA F O 1
ATOM 664 N N . CYS A 1 88 ? 19.732 -20.391 64.469 1.00 40.19 428 CYS F N 1
ATOM 665 C CA . CYS A 1 88 ? 20.897 -21.052 65.044 1.00 46.60 428 CYS F CA 1
ATOM 666 C C . CYS A 1 88 ? 20.753 -22.545 64.806 1.00 38.68 428 CYS F C 1
ATOM 667 O O . CYS A 1 88 ? 19.776 -23.155 65.252 1.00 41.95 428 CYS F O 1
ATOM 670 N N . ILE A 1 89 ? 21.723 -23.132 64.113 1.00 41.72 429 ILE F N 1
ATOM 671 C CA . ILE A 1 89 ? 21.711 -24.552 63.792 1.00 39.83 429 ILE F CA 1
ATOM 672 C C . ILE A 1 89 ? 22.898 -25.215 64.487 1.00 40.78 429 ILE F C 1
ATOM 673 O O . ILE A 1 89 ? 24.036 -24.747 64.372 1.00 39.09 429 ILE F O 1
ATOM 678 N N . ALA A 1 90 ? 22.623 -26.284 65.230 1.00 40.19 430 ALA F N 1
ATOM 679 C CA . ALA A 1 90 ? 23.639 -27.037 65.952 1.00 36.92 430 ALA F CA 1
ATOM 680 C C . ALA A 1 90 ? 23.568 -28.500 65.539 1.00 42.39 430 ALA F C 1
ATOM 681 O O . ALA A 1 90 ? 22.475 -29.060 65.391 1.00 39.71 430 ALA F O 1
ATOM 683 N N . TYR A 1 91 ? 24.734 -29.120 65.363 1.00 38.80 431 TYR F N 1
ATOM 684 C CA . TYR A 1 91 ? 24.781 -30.458 64.792 1.00 41.62 431 TYR F CA 1
ATOM 685 C C . TYR A 1 91 ? 26.137 -31.095 65.056 1.00 41.04 431 TYR F C 1
ATOM 686 O O . TYR A 1 91 ? 27.145 -30.403 65.210 1.00 37.16 431 TYR F O 1
ATOM 695 N N . ILE A 1 92 ? 26.143 -32.422 65.097 1.00 46.03 432 ILE F N 1
ATOM 696 C CA . ILE A 1 92 ? 27.382 -33.184 65.000 1.00 40.46 432 ILE F CA 1
ATOM 697 C C . ILE A 1 92 ? 27.814 -33.198 63.542 1.00 37.78 432 ILE F C 1
ATOM 698 O O . ILE A 1 92 ? 27.011 -33.490 62.648 1.00 42.20 432 ILE F O 1
ATOM 703 N N . ARG A 1 93 ? 29.075 -32.869 63.294 1.00 39.08 433 ARG F N 1
ATOM 704 C CA . ARG A 1 93 ? 29.631 -32.847 61.948 1.00 40.66 433 ARG F CA 1
ATOM 705 C C . ARG A 1 93 ? 30.623 -33.994 61.807 1.00 51.87 433 ARG F C 1
ATOM 706 O O . ARG A 1 93 ? 31.648 -34.021 62.498 1.00 42.75 433 ARG F O 1
ATOM 714 N N . ILE A 1 94 ? 30.316 -34.937 60.920 1.00 42.31 434 ILE F N 1
ATOM 715 C CA . ILE A 1 94 ? 31.154 -36.106 60.678 1.00 47.52 434 ILE F CA 1
ATOM 716 C C . ILE A 1 94 ? 31.908 -35.897 59.371 1.00 45.71 434 ILE F C 1
ATOM 717 O O . ILE A 1 94 ? 31.295 -35.694 58.317 1.00 50.25 434 ILE F O 1
ATOM 722 N N . THR A 1 95 ? 33.234 -35.955 59.437 1.00 47.33 435 THR F N 1
ATOM 723 C CA . THR A 1 95 ? 34.103 -35.740 58.285 1.00 57.57 435 THR F CA 1
ATOM 724 C C . THR A 1 95 ? 34.712 -37.076 57.876 1.00 57.02 435 THR F C 1
ATOM 725 O O . THR A 1 95 ? 35.483 -37.671 58.637 1.00 47.82 435 THR F O 1
ATOM 729 N N . GLN A 1 96 ? 34.368 -37.543 56.680 1.00 56.87 436 GLN F N 1
ATOM 730 C CA . GLN A 1 96 ? 34.945 -38.753 56.108 1.00 62.09 436 GLN F CA 1
ATOM 731 C C . GLN A 1 96 ? 36.024 -38.348 55.111 1.00 62.70 436 GLN F C 1
ATOM 732 O O . GLN A 1 96 ? 35.749 -37.611 54.159 1.00 66.40 436 GLN F O 1
ATOM 738 N N . TYR A 1 97 ? 37.248 -38.822 55.333 1.00 66.47 437 TYR F N 1
ATOM 739 C CA . TYR A 1 97 ? 38.380 -38.444 54.501 1.00 68.58 437 TYR F CA 1
ATOM 740 C C . TYR A 1 97 ? 39.321 -39.631 54.349 1.00 72.28 437 TYR F C 1
ATOM 741 O O . TYR A 1 97 ? 39.148 -40.679 54.977 1.00 67.57 437 TYR F O 1
ATOM 750 N N . LEU A 1 98 ? 40.329 -39.452 53.500 1.00 73.95 438 LEU F N 1
ATOM 751 C CA . LEU A 1 98 ? 41.396 -40.425 53.317 1.00 77.87 438 LEU F CA 1
ATOM 752 C C . LEU A 1 98 ? 42.684 -39.871 53.908 1.00 74.29 438 LEU F C 1
ATOM 753 O O . LEU A 1 98 ? 43.075 -38.740 53.602 1.00 74.48 438 LEU F O 1
ATOM 758 N N . ASP A 1 99 ? 43.336 -40.666 54.749 1.00 76.15 439 ASP F N 1
ATOM 759 C CA . ASP A 1 99 ? 44.633 -40.284 55.280 1.00 83.21 439 ASP F CA 1
ATOM 760 C C . ASP A 1 99 ? 45.721 -40.556 54.246 1.00 88.43 439 ASP F C 1
ATOM 761 O O . ASP A 1 99 ? 45.507 -41.242 53.243 1.00 87.89 439 ASP F O 1
ATOM 766 N N . ALA A 1 100 ? 46.905 -40.000 54.496 1.00 96.35 440 ALA F N 1
ATOM 767 C CA . ALA A 1 100 ? 48.061 -40.318 53.670 1.00 92.50 440 ALA F CA 1
ATOM 768 C C . ALA A 1 100 ? 48.345 -41.812 53.771 1.00 96.00 440 ALA F C 1
ATOM 769 O O . ALA A 1 100 ? 48.762 -42.307 54.823 1.00 98.17 440 ALA F O 1
ATOM 771 N N . GLY A 1 101 ? 48.104 -42.532 52.681 1.00 90.53 441 GLY F N 1
ATOM 772 C CA . GLY A 1 101 ? 48.125 -43.982 52.677 1.00 93.51 441 GLY F CA 1
ATOM 773 C C . GLY A 1 101 ? 46.825 -44.615 52.234 1.00 92.02 441 GLY F C 1
ATOM 774 O O . GLY A 1 101 ? 46.756 -45.849 52.133 1.00 97.22 441 GLY F O 1
ATOM 775 N N . GLY A 1 102 ? 45.784 -43.821 51.980 1.00 93.87 442 GLY F N 1
ATOM 776 C CA . GLY A 1 102 ? 44.546 -44.312 51.417 1.00 88.81 442 GLY F CA 1
ATOM 777 C C . GLY A 1 102 ? 43.537 -44.848 52.410 1.00 87.22 442 GLY F C 1
ATOM 778 O O . GLY A 1 102 ? 42.419 -45.187 52.003 1.00 78.42 442 GLY F O 1
ATOM 779 N N . ILE A 1 103 ? 43.882 -44.933 53.691 1.00 88.95 443 ILE F N 1
ATOM 780 C CA . ILE A 1 103 ? 42.991 -45.518 54.691 1.00 84.25 443 ILE F CA 1
ATOM 781 C C . ILE A 1 103 ? 41.857 -44.545 54.996 1.00 83.05 443 ILE F C 1
ATOM 782 O O . ILE A 1 103 ? 42.113 -43.401 55.400 1.00 84.93 443 ILE F O 1
ATOM 787 N N . PRO A 1 104 ? 40.598 -44.945 54.810 1.00 80.00 444 PRO F N 1
ATOM 788 C CA . PRO A 1 104 ? 39.479 -44.051 55.143 1.00 77.93 444 PRO F CA 1
ATOM 789 C C . PRO A 1 104 ? 39.392 -43.816 56.644 1.00 80.75 444 PRO F C 1
ATOM 790 O O . PRO A 1 104 ? 39.465 -44.755 57.440 1.00 75.77 444 PRO F O 1
ATOM 794 N N . ARG A 1 105 ? 39.230 -42.550 57.026 1.00 78.34 445 ARG F N 1
ATOM 795 C CA . ARG A 1 105 ? 39.117 -42.161 58.423 1.00 70.30 445 ARG F CA 1
ATOM 796 C C . ARG A 1 105 ? 37.852 -41.336 58.626 1.00 61.10 445 ARG F C 1
ATOM 797 O O . ARG A 1 105 ? 37.216 -40.876 57.674 1.00 62.16 445 ARG F O 1
ATOM 805 N N . THR A 1 106 ? 37.490 -41.153 59.892 1.00 53.73 446 THR F N 1
ATOM 806 C CA . THR A 1 106 ? 36.305 -40.392 60.256 1.00 61.98 446 THR F CA 1
ATOM 807 C C . THR A 1 106 ? 36.626 -39.518 61.458 1.00 55.52 446 THR F C 1
ATOM 808 O O . THR A 1 106 ? 37.200 -39.996 62.440 1.00 59.08 446 THR F O 1
ATOM 812 N N . ALA A 1 107 ? 36.269 -38.241 61.370 1.00 53.05 447 ALA F N 1
ATOM 813 C CA . ALA A 1 107 ? 36.489 -37.279 62.438 1.00 45.72 447 ALA F CA 1
ATOM 814 C C . ALA A 1 107 ? 35.163 -36.643 62.829 1.00 48.75 447 ALA F C 1
ATOM 815 O O . ALA A 1 107 ? 34.298 -36.410 61.977 1.00 45.87 447 ALA F O 1
ATOM 817 N N . GLN A 1 108 ? 35.002 -36.370 64.119 1.00 47.94 448 GLN F N 1
ATOM 818 C CA . GLN A 1 108 ? 33.802 -35.733 64.636 1.00 50.35 448 GLN F CA 1
ATOM 819 C C . GLN A 1 108 ? 34.135 -34.364 65.211 1.00 46.72 448 GLN F C 1
ATOM 820 O O . GLN A 1 108 ? 35.178 -34.180 65.847 1.00 42.40 448 GLN F O 1
ATOM 826 N N . SER A 1 109 ? 33.245 -33.404 64.974 1.00 40.95 449 SER F N 1
ATOM 827 C CA . SER A 1 109 ? 33.268 -32.144 65.694 1.00 43.78 449 SER F CA 1
ATOM 828 C C . SER A 1 109 ? 31.833 -31.716 65.956 1.00 41.32 449 SER F C 1
ATOM 829 O O . SER A 1 109 ? 30.897 -32.165 65.289 1.00 42.14 449 SER F O 1
ATOM 832 N N . GLU A 1 110 ? 31.664 -30.873 66.969 1.00 46.06 450 GLU F N 1
ATOM 833 C CA . GLU A 1 110 ? 30.374 -30.276 67.284 1.00 42.93 450 GLU F CA 1
ATOM 834 C C . GLU A 1 110 ? 30.388 -28.842 66.785 1.00 41.38 450 GLU F C 1
ATOM 835 O O . GLU A 1 110 ? 31.348 -28.107 67.036 1.00 36.42 450 GLU F O 1
ATOM 841 N N . GLU A 1 111 ? 29.343 -28.453 66.058 1.00 32.18 451 GLU F N 1
ATOM 842 C CA . GLU A 1 111 ? 29.323 -27.161 65.390 1.00 36.30 451 GLU F CA 1
ATOM 843 C C . GLU A 1 111 ? 28.037 -26.418 65.705 1.00 35.85 451 GLU F C 1
ATOM 844 O O . GLU A 1 111 ? 26.942 -26.978 65.589 1.00 39.62 451 GLU F O 1
ATOM 850 N N . THR A 1 112 ? 28.182 -25.156 66.087 1.00 35.37 452 THR F N 1
ATOM 851 C CA . THR A 1 112 ? 27.085 -24.204 66.152 1.00 35.80 452 THR F CA 1
ATOM 852 C C . THR A 1 112 ? 27.339 -23.126 65.111 1.00 35.99 452 THR F C 1
ATOM 853 O O . THR A 1 112 ? 28.449 -22.596 65.029 1.00 34.98 452 THR F O 1
ATOM 857 N N . ARG A 1 113 ? 26.322 -22.811 64.307 1.00 39.83 453 ARG F N 1
ATOM 858 C CA . ARG A 1 113 ? 26.440 -21.753 63.313 1.00 40.66 453 ARG F CA 1
ATOM 859 C C . ARG A 1 113 ? 25.207 -20.865 63.374 1.00 41.45 453 ARG F C 1
ATOM 860 O O . ARG A 1 113 ? 24.074 -21.358 63.342 1.00 41.76 453 ARG F O 1
ATOM 868 N N . VAL A 1 114 ? 25.438 -19.558 63.469 1.00 39.23 454 VAL F N 1
ATOM 869 C CA . VAL A 1 114 ? 24.386 -18.561 63.624 1.00 36.20 454 VAL F CA 1
ATOM 870 C C . VAL A 1 114 ? 24.244 -17.818 62.305 1.00 45.83 454 VAL F C 1
ATOM 871 O O . VAL A 1 114 ? 25.235 -17.321 61.756 1.00 42.62 454 VAL F O 1
ATOM 875 N N . TRP A 1 115 ? 23.011 -17.746 61.802 1.00 41.74 455 TRP F N 1
ATOM 876 C CA . TRP A 1 115 ? 22.701 -17.150 60.512 1.00 42.66 455 TRP F CA 1
ATOM 877 C C . TRP A 1 115 ? 21.739 -15.982 60.690 1.00 44.65 455 TRP F C 1
ATOM 878 O O . TRP A 1 115 ? 20.869 -15.998 61.564 1.00 43.42 455 TRP F O 1
ATOM 889 N N . HIS A 1 116 ? 21.902 -14.971 59.839 1.00 48.05 456 HIS F N 1
ATOM 890 C CA . HIS A 1 116 ? 21.073 -13.773 59.853 1.00 51.35 456 HIS F CA 1
ATOM 891 C C . HIS A 1 116 ? 20.645 -13.459 58.427 1.00 46.80 456 HIS F C 1
ATOM 892 O O . HIS A 1 116 ? 21.483 -13.386 57.523 1.00 48.90 456 HIS F O 1
ATOM 899 N N . ARG A 1 117 ? 19.346 -13.276 58.229 1.00 52.75 457 ARG F N 1
ATOM 900 C CA . ARG A 1 117 ? 18.795 -13.055 56.899 1.00 48.51 457 ARG F CA 1
ATOM 901 C C . ARG A 1 117 ? 18.852 -11.570 56.560 1.00 50.12 457 ARG F C 1
ATOM 902 O O . ARG A 1 117 ? 18.309 -10.742 57.299 1.00 48.29 457 ARG F O 1
ATOM 910 N N . ARG A 1 118 ? 19.515 -11.239 55.450 1.00 48.36 458 ARG F N 1
ATOM 911 C CA . ARG A 1 118 ? 19.621 -9.869 54.961 1.00 59.11 458 ARG F CA 1
ATOM 912 C C . ARG A 1 118 ? 19.310 -9.827 53.473 1.00 62.61 458 ARG F C 1
ATOM 913 O O . ARG A 1 118 ? 19.947 -10.533 52.683 1.00 63.02 458 ARG F O 1
ATOM 921 N N . ASP A 1 119 ? 18.351 -8.976 53.101 1.00 62.86 459 ASP F N 1
ATOM 922 C CA . ASP A 1 119 ? 17.933 -8.796 51.709 1.00 68.93 459 ASP F CA 1
ATOM 923 C C . ASP A 1 119 ? 17.604 -10.134 51.056 1.00 60.48 459 ASP F C 1
ATOM 924 O O . ASP A 1 119 ? 17.997 -10.413 49.922 1.00 55.00 459 ASP F O 1
ATOM 929 N N . GLY A 1 120 ? 16.883 -10.978 51.789 1.00 61.87 460 GLY F N 1
ATOM 930 C CA . GLY A 1 120 ? 16.485 -12.264 51.257 1.00 71.72 460 GLY F CA 1
ATOM 931 C C . GLY A 1 120 ? 17.578 -13.303 51.172 1.00 70.01 460 GLY F C 1
ATOM 932 O O . GLY A 1 120 ? 17.359 -14.359 50.570 1.00 59.78 460 GLY F O 1
ATOM 933 N N . LYS A 1 121 ? 18.743 -13.045 51.761 1.00 59.19 461 LYS F N 1
ATOM 934 C CA . LYS A 1 121 ? 19.874 -13.962 51.712 1.00 60.21 461 LYS F CA 1
ATOM 935 C C . LYS A 1 121 ? 20.376 -14.219 53.125 1.00 56.97 461 LYS F C 1
ATOM 936 O O . LYS A 1 121 ? 20.544 -13.280 53.909 1.00 47.01 461 LYS F O 1
ATOM 942 N N . TRP A 1 122 ? 20.612 -15.487 53.447 1.00 51.82 462 TRP F N 1
ATOM 943 C CA . TRP A 1 122 ? 21.111 -15.852 54.764 1.00 53.65 462 TRP F CA 1
ATOM 944 C C . TRP A 1 122 ? 22.607 -15.581 54.852 1.00 47.34 462 TRP F C 1
ATOM 945 O O . TRP A 1 122 ? 23.372 -15.972 53.965 1.00 50.54 462 TRP F O 1
ATOM 956 N N . GLN A 1 123 ? 23.019 -14.906 55.922 1.00 51.66 463 GLN F N 1
ATOM 957 C CA . GLN A 1 123 ? 24.409 -14.529 56.138 1.00 47.60 463 GLN F CA 1
ATOM 958 C C . GLN A 1 123 ? 24.913 -15.156 57.429 1.00 46.27 463 GLN F C 1
ATOM 959 O O . GLN A 1 123 ? 24.247 -15.076 58.466 1.00 49.24 463 GLN F O 1
ATOM 965 N N . HIS A 1 124 ? 26.088 -15.773 57.356 1.00 44.87 464 HIS F N 1
ATOM 966 C CA . HIS A 1 124 ? 26.688 -16.469 58.486 1.00 40.51 464 HIS F CA 1
ATOM 967 C C . HIS A 1 124 ? 27.432 -15.463 59.360 1.00 36.44 464 HIS F C 1
ATOM 968 O O . HIS A 1 124 ? 28.386 -14.826 58.901 1.00 37.13 464 HIS F O 1
ATOM 975 N N . VAL A 1 125 ? 26.994 -15.310 60.610 1.00 35.58 465 VAL F N 1
ATOM 976 C CA . VAL A 1 125 ? 27.536 -14.279 61.487 1.00 39.18 465 VAL F CA 1
ATOM 977 C C . VAL A 1 125 ? 28.407 -14.833 62.612 1.00 44.31 465 VAL F C 1
ATOM 978 O O . VAL A 1 125 ? 29.215 -14.076 63.170 1.00 39.08 465 VAL F O 1
ATOM 982 N N . HIS A 1 126 ? 28.270 -16.107 62.974 1.00 41.00 466 HIS F N 1
ATOM 983 C CA . HIS A 1 126 ? 29.077 -16.654 64.055 1.00 41.79 466 HIS F CA 1
ATOM 984 C C . HIS A 1 126 ? 29.063 -18.174 63.987 1.00 43.76 466 HIS F C 1
ATOM 985 O O . HIS A 1 126 ? 28.037 -18.782 63.668 1.00 40.61 466 HIS F O 1
ATOM 992 N N . MET A 1 127 ? 30.208 -18.777 64.291 1.00 39.43 467 MET F N 1
ATOM 993 C CA . MET A 1 127 ? 30.323 -20.223 64.371 1.00 41.56 467 MET F CA 1
ATOM 994 C C . MET A 1 127 ? 31.118 -20.589 65.614 1.00 38.25 467 MET F C 1
ATOM 995 O O . MET A 1 127 ? 31.950 -19.814 66.089 1.00 38.32 467 MET F O 1
ATOM 1000 N N . HIS A 1 128 ? 30.837 -21.776 66.142 1.00 38.73 468 HIS F N 1
ATOM 1001 C CA . HIS A 1 128 ? 31.565 -22.335 67.272 1.00 38.49 468 HIS F CA 1
ATOM 1002 C C . HIS A 1 128 ? 31.800 -23.806 66.968 1.00 39.87 468 HIS F C 1
ATOM 1003 O O . HIS A 1 128 ? 30.846 -24.535 66.682 1.00 34.49 468 HIS F O 1
ATOM 1010 N N . ARG A 1 129 ? 33.059 -24.236 67.000 1.00 34.83 469 ARG F N 1
ATOM 1011 C CA . ARG A 1 129 ? 33.402 -25.625 66.722 1.00 35.44 469 ARG F CA 1
ATOM 1012 C C . ARG A 1 129 ? 34.252 -26.178 67.852 1.00 37.86 469 ARG F C 1
ATOM 1013 O O . ARG A 1 129 ? 35.230 -25.550 68.266 1.00 33.33 469 ARG F O 1
ATOM 1021 N N . SER A 1 130 ? 33.877 -27.353 68.341 1.00 38.14 470 SER F N 1
ATOM 1022 C CA . SER A 1 130 ? 34.654 -28.078 69.330 1.00 41.57 470 SER F CA 1
ATOM 1023 C C . SER A 1 130 ? 34.949 -29.473 68.802 1.00 43.48 470 SER F C 1
ATOM 1024 O O . SER A 1 130 ? 34.180 -30.032 68.014 1.00 45.48 470 SER F O 1
ATOM 1027 N N . GLY A 1 131 ? 36.074 -30.029 69.235 1.00 49.75 471 GLY F N 1
ATOM 1028 C CA . GLY A 1 131 ? 36.426 -31.384 68.865 1.00 50.05 471 GLY F CA 1
ATOM 1029 C C . GLY A 1 131 ? 37.712 -31.487 68.074 1.00 67.79 471 GLY F C 1
ATOM 1030 O O . GLY A 1 131 ? 38.750 -30.955 68.481 1.00 72.35 471 GLY F O 1
ATOM 1031 N N . ALA A 1 132 ? 37.648 -32.167 66.935 1.00 66.82 472 ALA F N 1
ATOM 1032 C CA . ALA A 1 132 ? 38.847 -32.441 66.155 1.00 77.56 472 ALA F CA 1
ATOM 1033 C C . ALA A 1 132 ? 39.383 -31.156 65.531 1.00 77.02 472 ALA F C 1
ATOM 1034 O O . ALA A 1 132 ? 38.610 -30.386 64.950 1.00 85.58 472 ALA F O 1
ATOM 1036 N N . PRO A 1 133 ? 40.694 -30.885 65.631 1.00 82.81 473 PRO F N 1
ATOM 1037 C CA . PRO A 1 133 ? 41.327 -29.717 65.011 1.00 79.70 473 PRO F CA 1
ATOM 1038 C C . PRO A 1 133 ? 41.776 -29.987 63.578 1.00 84.69 473 PRO F C 1
ATOM 1039 O O . PRO A 1 133 ? 40.969 -30.459 62.776 1.00 91.04 473 PRO F O 1
ATOM 1043 N N . HIS B 1 3 ? 45.557 -102.403 74.702 1.00 79.08 343 HIS B N 1
ATOM 1044 C CA . HIS B 1 3 ? 45.377 -100.988 75.006 1.00 81.94 343 HIS B CA 1
ATOM 1045 C C . HIS B 1 3 ? 46.443 -100.125 74.347 1.00 80.20 343 HIS B C 1
ATOM 1046 O O . HIS B 1 3 ? 46.127 -99.207 73.589 1.00 77.57 343 HIS B O 1
ATOM 1053 N N . MET B 1 4 ? 47.710 -100.429 74.645 1.00 79.43 344 MET B N 1
ATOM 1054 C CA . MET B 1 4 ? 48.807 -99.575 74.199 1.00 72.17 344 MET B CA 1
ATOM 1055 C C . MET B 1 4 ? 48.894 -99.515 72.679 1.00 67.30 344 MET B C 1
ATOM 1056 O O . MET B 1 4 ? 49.220 -98.465 72.113 1.00 73.03 344 MET B O 1
ATOM 1061 N N . VAL B 1 5 ? 48.610 -100.629 71.999 1.00 67.88 345 VAL B N 1
ATOM 1062 C CA . VAL B 1 5 ? 48.606 -100.621 70.538 1.00 70.70 345 VAL B CA 1
ATOM 1063 C C . VAL B 1 5 ? 47.539 -99.671 70.010 1.00 73.50 345 VAL B C 1
ATOM 1064 O O . VAL B 1 5 ? 47.734 -99.010 68.982 1.00 66.59 345 VAL B O 1
ATOM 1068 N N . ARG B 1 6 ? 46.409 -99.566 70.711 1.00 70.54 346 ARG B N 1
ATOM 1069 C CA . ARG B 1 6 ? 45.361 -98.652 70.278 1.00 74.16 346 ARG B CA 1
ATOM 1070 C C . ARG B 1 6 ? 45.704 -97.201 70.598 1.00 68.78 346 ARG B C 1
ATOM 1071 O O . ARG B 1 6 ? 45.293 -96.297 69.862 1.00 62.52 346 ARG B O 1
ATOM 1079 N N . LYS B 1 7 ? 46.454 -96.956 71.675 1.00 64.61 347 LYS B N 1
ATOM 1080 C CA . LYS B 1 7 ? 46.904 -95.597 71.958 1.00 53.53 347 LYS B CA 1
ATOM 1081 C C . LYS B 1 7 ? 47.952 -95.147 70.950 1.00 60.04 347 LYS B C 1
ATOM 1082 O O . LYS B 1 7 ? 47.981 -93.976 70.555 1.00 57.71 347 LYS B O 1
ATOM 1088 N N . GLN B 1 8 ? 48.822 -96.063 70.517 1.00 67.37 348 GLN B N 1
ATOM 1089 C CA . GLN B 1 8 ? 49.759 -95.731 69.450 1.00 62.06 348 GLN B CA 1
ATOM 1090 C C . GLN B 1 8 ? 49.034 -95.510 68.129 1.00 57.40 348 GLN B C 1
ATOM 1091 O O . GLN B 1 8 ? 49.531 -94.780 67.264 1.00 63.86 348 GLN B O 1
ATOM 1097 N N . GLU B 1 9 ? 47.865 -96.129 67.955 1.00 55.67 349 GLU B N 1
ATOM 1098 C CA . GLU B 1 9 ? 47.057 -95.859 66.772 1.00 61.44 349 GLU B CA 1
ATOM 1099 C C . GLU B 1 9 ? 46.569 -94.415 66.767 1.00 56.05 349 GLU B C 1
ATOM 1100 O O . GLU B 1 9 ? 46.628 -93.734 65.737 1.00 49.23 349 GLU B O 1
ATOM 1106 N N . ILE B 1 10 ? 46.106 -93.925 67.918 1.00 53.77 350 ILE B N 1
ATOM 1107 C CA . ILE B 1 10 ? 45.682 -92.533 68.019 1.00 49.55 350 ILE B CA 1
ATOM 1108 C C . ILE B 1 10 ? 46.872 -91.596 67.857 1.00 53.74 350 ILE B C 1
ATOM 1109 O O . ILE B 1 10 ? 46.769 -90.548 67.208 1.00 46.16 350 ILE B O 1
ATOM 1114 N N . ILE B 1 11 ? 48.020 -91.961 68.435 1.00 51.45 351 ILE B N 1
ATOM 1115 C CA . ILE B 1 11 ? 49.219 -91.136 68.308 1.00 46.76 351 ILE B CA 1
ATOM 1116 C C . ILE B 1 11 ? 49.614 -90.987 66.844 1.00 48.77 351 ILE B C 1
ATOM 1117 O O . ILE B 1 11 ? 50.015 -89.903 66.401 1.00 52.62 351 ILE B O 1
ATOM 1122 N N . LYS B 1 12 ? 49.484 -92.063 66.063 1.00 51.43 352 LYS B N 1
ATOM 1123 C CA . LYS B 1 12 ? 49.925 -92.028 64.671 1.00 55.52 352 LYS B CA 1
ATOM 1124 C C . LYS B 1 12 ? 49.079 -91.068 63.840 1.00 54.62 352 LYS B C 1
ATOM 1125 O O . LYS B 1 12 ? 49.615 -90.178 63.168 1.00 54.04 352 LYS B O 1
ATOM 1131 N N . VAL B 1 13 ? 47.754 -91.233 63.867 1.00 51.53 353 VAL B N 1
ATOM 1132 C CA . VAL B 1 13 ? 46.904 -90.386 63.033 1.00 52.44 353 VAL B CA 1
ATOM 1133 C C . VAL B 1 13 ? 46.988 -88.931 63.479 1.00 53.88 353 VAL B C 1
ATOM 1134 O O . VAL B 1 13 ? 46.889 -88.014 62.653 1.00 54.81 353 VAL B O 1
ATOM 1138 N N . ASN B 1 14 ? 47.206 -88.687 64.773 1.00 47.69 354 ASN B N 1
ATOM 1139 C CA . ASN B 1 14 ? 47.358 -87.313 65.239 1.00 45.82 354 ASN B CA 1
ATOM 1140 C C . ASN B 1 14 ? 48.660 -86.702 64.732 1.00 53.58 354 ASN B C 1
ATOM 1141 O O . ASN B 1 14 ? 48.691 -85.523 64.360 1.00 48.79 354 ASN B O 1
ATOM 1146 N N . GLN B 1 15 ? 49.744 -87.489 64.708 1.00 51.20 355 GLN B N 1
ATOM 1147 C CA . GLN B 1 15 ? 50.984 -87.035 64.080 1.00 54.61 355 GLN B CA 1
ATOM 1148 C C . GLN B 1 15 ? 50.762 -86.693 62.613 1.00 49.89 355 GLN B C 1
ATOM 1149 O O . GLN B 1 15 ? 51.260 -85.674 62.120 1.00 53.14 355 GLN B O 1
ATOM 1155 N N . GLN B 1 16 ? 50.032 -87.549 61.895 1.00 51.04 356 GLN B N 1
ATOM 1156 C CA . GLN B 1 16 ? 49.711 -87.260 60.503 1.00 56.83 356 GLN B CA 1
ATOM 1157 C C . GLN B 1 16 ? 48.885 -85.986 60.384 1.00 53.15 356 GLN B C 1
ATOM 1158 O O . GLN B 1 16 ? 49.066 -85.205 59.442 1.00 50.47 356 GLN B O 1
ATOM 1164 N N . LEU B 1 17 ? 47.984 -85.749 61.341 1.00 50.84 357 LEU B N 1
ATOM 1165 C CA . LEU B 1 17 ? 47.180 -84.531 61.311 1.00 50.26 357 LEU B CA 1
ATOM 1166 C C . LEU B 1 17 ? 48.056 -83.297 61.479 1.00 57.15 357 LEU B C 1
ATOM 1167 O O . LEU B 1 17 ? 47.936 -82.328 60.718 1.00 56.82 357 LEU B O 1
ATOM 1172 N N . ILE B 1 18 ? 48.951 -83.317 62.470 1.00 51.79 358 ILE B N 1
ATOM 1173 C CA . ILE B 1 18 ? 49.854 -82.191 62.683 1.00 53.60 358 ILE B CA 1
ATOM 1174 C C . ILE B 1 18 ? 50.789 -82.021 61.493 1.00 59.39 358 ILE B C 1
ATOM 1175 O O . ILE B 1 18 ? 51.219 -80.902 61.184 1.00 54.15 358 ILE B O 1
ATOM 1180 N N . GLU B 1 19 ? 51.108 -83.117 60.799 1.00 60.82 359 GLU B N 1
ATOM 1181 C CA . GLU B 1 19 ? 52.001 -83.035 59.647 1.00 60.08 359 GLU B CA 1
ATOM 1182 C C . GLU B 1 19 ? 51.365 -82.250 58.507 1.00 57.63 359 GLU B C 1
ATOM 1183 O O . GLU B 1 19 ? 52.036 -81.445 57.851 1.00 57.99 359 GLU B O 1
ATOM 1189 N N . ALA B 1 20 ? 50.072 -82.472 58.255 1.00 55.78 360 ALA B N 1
ATOM 1190 C CA . ALA B 1 20 ? 49.381 -81.704 57.226 1.00 57.52 360 ALA B CA 1
ATOM 1191 C C . ALA B 1 20 ? 49.355 -80.220 57.562 1.00 63.87 360 ALA B C 1
ATOM 1192 O O . ALA B 1 20 ? 49.407 -79.378 56.659 1.00 66.06 360 ALA B O 1
ATOM 1194 N N . ILE B 1 21 ? 49.284 -79.881 58.852 1.00 58.97 361 ILE B N 1
ATOM 1195 C CA . ILE B 1 21 ? 49.316 -78.480 59.257 1.00 59.65 361 ILE B CA 1
ATOM 1196 C C . ILE B 1 21 ? 50.688 -77.877 58.984 1.00 66.16 361 ILE B C 1
ATOM 1197 O O . ILE B 1 21 ? 50.798 -76.762 58.461 1.00 74.68 361 ILE B O 1
ATOM 1202 N N . SER B 1 22 ? 51.754 -78.602 59.333 1.00 70.89 362 SER B N 1
ATOM 1203 C CA . SER B 1 22 ? 53.101 -78.086 59.118 1.00 70.14 362 SER B CA 1
ATOM 1204 C C . SER B 1 22 ? 53.386 -77.891 57.634 1.00 70.82 362 SER B C 1
ATOM 1205 O O . SER B 1 22 ? 53.999 -76.893 57.238 1.00 73.43 362 SER B O 1
ATOM 1208 N N . ASN B 1 23 ? 52.941 -78.829 56.797 1.00 62.63 363 ASN B N 1
ATOM 1209 C CA . ASN B 1 23 ? 53.188 -78.735 55.365 1.00 77.58 363 ASN B CA 1
ATOM 1210 C C . ASN B 1 23 ? 52.177 -77.856 54.643 1.00 76.40 363 ASN B C 1
ATOM 1211 O O . ASN B 1 23 ? 52.452 -77.415 53.522 1.00 80.28 363 ASN B O 1
ATOM 1216 N N . GLY B 1 24 ? 51.025 -77.588 55.253 1.00 78.06 364 GLY B N 1
ATOM 1217 C CA . GLY B 1 24 ? 49.970 -76.873 54.564 1.00 68.20 364 GLY B CA 1
ATOM 1218 C C . GLY B 1 24 ? 49.140 -77.744 53.650 1.00 70.79 364 GLY B C 1
ATOM 1219 O O . GLY B 1 24 ? 48.620 -77.255 52.641 1.00 70.12 364 GLY B O 1
ATOM 1220 N N . ASP B 1 25 ? 49.000 -79.028 53.976 1.00 67.66 365 ASP B N 1
ATOM 1221 C CA . ASP B 1 25 ? 48.293 -79.992 53.132 1.00 70.26 365 ASP B CA 1
ATOM 1222 C C . ASP B 1 25 ? 46.841 -80.064 53.590 1.00 72.96 365 ASP B C 1
ATOM 1223 O O . ASP B 1 25 ? 46.461 -80.902 54.408 1.00 70.59 365 ASP B O 1
ATOM 1228 N N . PHE B 1 26 ? 46.015 -79.174 53.036 1.00 77.31 366 PHE B N 1
ATOM 1229 C CA . PHE B 1 26 ? 44.610 -79.112 53.421 1.00 66.78 366 PHE B CA 1
ATOM 1230 C C . PHE B 1 26 ? 43.839 -80.343 52.962 1.00 67.74 366 PHE B C 1
ATOM 1231 O O . PHE B 1 26 ? 42.832 -80.704 53.581 1.00 72.19 366 PHE B O 1
ATOM 1239 N N . GLU B 1 27 ? 44.289 -81.002 51.891 1.00 70.77 367 GLU B N 1
ATOM 1240 C CA . GLU B 1 27 ? 43.590 -82.192 51.416 1.00 71.45 367 GLU B CA 1
ATOM 1241 C C . GLU B 1 27 ? 43.658 -83.312 52.448 1.00 65.37 367 GLU B C 1
ATOM 1242 O O . GLU B 1 27 ? 42.627 -83.851 52.864 1.00 70.88 367 GLU B O 1
ATOM 1248 N N . SER B 1 28 ? 44.871 -83.670 52.878 1.00 70.30 368 SER B N 1
ATOM 1249 C CA . SER B 1 28 ? 45.013 -84.679 53.923 1.00 69.98 368 SER B CA 1
ATOM 1250 C C . SER B 1 28 ? 44.357 -84.229 55.220 1.00 62.22 368 SER B C 1
ATOM 1251 O O . SER B 1 28 ? 43.812 -85.058 55.960 1.00 59.59 368 SER B O 1
ATOM 1254 N N . TYR B 1 29 ? 44.391 -82.925 55.506 1.00 65.25 369 TYR B N 1
ATOM 1255 C CA . TYR B 1 29 ? 43.727 -82.395 56.693 1.00 62.46 369 TYR B CA 1
ATOM 1256 C C . TYR B 1 29 ? 42.224 -82.645 56.638 1.00 63.93 369 TYR B C 1
ATOM 1257 O O . TYR B 1 29 ? 41.628 -83.130 57.607 1.00 67.03 369 TYR B O 1
ATOM 1266 N N . THR B 1 30 ? 41.593 -82.316 55.506 1.00 59.67 370 THR B N 1
ATOM 1267 C CA . THR B 1 30 ? 40.165 -82.579 55.347 1.00 61.82 370 THR B CA 1
ATOM 1268 C C . THR B 1 30 ? 39.860 -84.067 55.451 1.00 53.78 370 THR B C 1
ATOM 1269 O O . THR B 1 30 ? 38.857 -84.462 56.056 1.00 55.81 370 THR B O 1
ATOM 1273 N N . LYS B 1 31 ? 40.718 -84.906 54.866 1.00 63.73 371 LYS B N 1
ATOM 1274 C CA . LYS B 1 31 ? 40.471 -86.344 54.852 1.00 57.91 371 LYS B CA 1
ATOM 1275 C C . LYS B 1 31 ? 40.403 -86.925 56.260 1.00 63.32 371 LYS B C 1
ATOM 1276 O O . LYS B 1 31 ? 39.669 -87.893 56.495 1.00 60.47 371 LYS B O 1
ATOM 1282 N N . MET B 1 32 ? 41.143 -86.349 57.207 1.00 56.74 372 MET B N 1
ATOM 1283 C CA . MET B 1 32 ? 41.173 -86.860 58.572 1.00 62.10 372 MET B CA 1
ATOM 1284 C C . MET B 1 32 ? 40.130 -86.225 59.485 1.00 59.56 372 MET B C 1
ATOM 1285 O O . MET B 1 32 ? 39.880 -86.758 60.572 1.00 55.01 372 MET B O 1
ATOM 1290 N N . CYS B 1 33 ? 39.515 -85.119 59.077 1.00 54.23 373 CYS B N 1
ATOM 1291 C CA . CYS B 1 33 ? 38.562 -84.403 59.915 1.00 56.11 373 CYS B CA 1
ATOM 1292 C C . CYS B 1 33 ? 37.130 -84.720 59.508 1.00 56.13 373 CYS B C 1
ATOM 1293 O O . CYS B 1 33 ? 36.807 -84.778 58.318 1.00 64.36 373 CYS B O 1
ATOM 1296 N N . ASP B 1 34 ? 36.278 -84.924 60.504 1.00 53.91 374 ASP B N 1
ATOM 1297 C CA . ASP B 1 34 ? 34.844 -84.989 60.257 1.00 47.18 374 ASP B CA 1
ATOM 1298 C C . ASP B 1 34 ? 34.363 -83.618 59.797 1.00 59.41 374 ASP B C 1
ATOM 1299 O O . ASP B 1 34 ? 34.718 -82.606 60.414 1.00 55.91 374 ASP B O 1
ATOM 1304 N N . PRO B 1 35 ? 33.570 -83.535 58.723 1.00 54.73 375 PRO B N 1
ATOM 1305 C CA . PRO B 1 35 ? 33.135 -82.216 58.232 1.00 48.13 375 PRO B CA 1
ATOM 1306 C C . PRO B 1 35 ? 32.395 -81.386 59.268 1.00 45.41 375 PRO B C 1
ATOM 1307 O O . PRO B 1 35 ? 32.377 -80.155 59.152 1.00 44.31 375 PRO B O 1
ATOM 1311 N N . GLY B 1 36 ? 31.798 -82.008 60.279 1.00 45.14 376 GLY B N 1
ATOM 1312 C CA . GLY B 1 36 ? 31.123 -81.256 61.317 1.00 46.19 376 GLY B CA 1
ATOM 1313 C C . GLY B 1 36 ? 31.945 -81.066 62.576 1.00 48.77 376 GLY B C 1
ATOM 1314 O O . GLY B 1 36 ? 31.385 -80.953 63.671 1.00 51.39 376 GLY B O 1
ATOM 1315 N N . MET B 1 37 ? 33.269 -81.025 62.445 1.00 47.20 377 MET B N 1
ATOM 1316 C CA . MET B 1 37 ? 34.115 -80.859 63.619 1.00 47.95 377 MET B CA 1
ATOM 1317 C C . MET B 1 37 ? 34.024 -79.435 64.154 1.00 48.08 377 MET B C 1
ATOM 1318 O O . MET B 1 37 ? 33.722 -78.488 63.422 1.00 53.79 377 MET B O 1
ATOM 1323 N N . THR B 1 38 ? 34.282 -79.293 65.452 1.00 41.97 378 THR B N 1
ATOM 1324 C CA . THR B 1 38 ? 34.307 -78.000 66.116 1.00 38.23 378 THR B CA 1
ATOM 1325 C C . THR B 1 38 ? 35.707 -77.715 66.643 1.00 43.81 378 THR B C 1
ATOM 1326 O O . THR B 1 38 ? 36.513 -78.626 66.849 1.00 40.69 378 THR B O 1
ATOM 1330 N N . ALA B 1 39 ? 35.991 -76.432 66.865 1.00 42.51 379 ALA B N 1
ATOM 1331 C CA . ALA B 1 39 ? 37.320 -76.026 67.302 1.00 41.74 379 ALA B CA 1
ATOM 1332 C C . ALA B 1 39 ? 37.227 -74.818 68.219 1.00 45.43 379 ALA B C 1
ATOM 1333 O O . ALA B 1 39 ? 36.507 -73.860 67.921 1.00 40.18 379 ALA B O 1
ATOM 1335 N N . PHE B 1 40 ? 37.939 -74.889 69.341 1.00 36.24 380 PHE B N 1
ATOM 1336 C CA . PHE B 1 40 ? 38.254 -73.738 70.179 1.00 35.63 380 PHE B CA 1
ATOM 1337 C C . PHE B 1 40 ? 39.706 -73.365 69.916 1.00 47.41 380 PHE B C 1
ATOM 1338 O O . PHE B 1 40 ? 40.609 -74.169 70.172 1.00 43.74 380 PHE B O 1
ATOM 1346 N N . GLU B 1 41 ? 39.935 -72.155 69.419 1.00 51.16 381 GLU B N 1
ATOM 1347 C CA . GLU B 1 41 ? 41.272 -71.759 69.012 1.00 47.61 381 GLU B CA 1
ATOM 1348 C C . GLU B 1 41 ? 41.505 -70.293 69.334 1.00 50.99 381 GLU B C 1
ATOM 1349 O O . GLU B 1 41 ? 40.575 -69.481 69.245 1.00 51.26 381 GLU B O 1
ATOM 1355 N N . PRO B 1 42 ? 42.738 -69.922 69.703 1.00 48.22 382 PRO B N 1
ATOM 1356 C CA . PRO B 1 42 ? 43.014 -68.500 69.974 1.00 44.54 382 PRO B CA 1
ATOM 1357 C C . PRO B 1 42 ? 42.702 -67.593 68.799 1.00 39.77 382 PRO B C 1
ATOM 1358 O O . PRO B 1 42 ? 42.226 -66.470 68.999 1.00 42.92 382 PRO B O 1
ATOM 1362 N N . GLU B 1 43 ? 42.948 -68.055 67.569 1.00 40.83 383 GLU B N 1
ATOM 1363 C CA . GLU B 1 43 ? 42.663 -67.227 66.402 1.00 44.28 383 GLU B CA 1
ATOM 1364 C C . GLU B 1 43 ? 41.171 -66.962 66.250 1.00 57.80 383 GLU B C 1
ATOM 1365 O O . GLU B 1 43 ? 40.781 -65.957 65.646 1.00 49.11 383 GLU B O 1
ATOM 1371 N N . ALA B 1 44 ? 40.328 -67.841 66.786 1.00 48.70 384 ALA B N 1
ATOM 1372 C CA . ALA B 1 44 ? 38.885 -67.658 66.718 1.00 50.21 384 ALA B CA 1
ATOM 1373 C C . ALA B 1 44 ? 38.354 -66.710 67.787 1.00 49.32 384 ALA B C 1
ATOM 1374 O O . ALA B 1 44 ? 37.135 -66.524 67.870 1.00 48.66 384 ALA B O 1
ATOM 1376 N N . LEU B 1 45 ? 39.234 -66.131 68.609 1.00 39.84 385 LEU B N 1
ATOM 1377 C CA . LEU B 1 45 ? 38.885 -65.071 69.559 1.00 46.97 385 LEU B CA 1
ATOM 1378 C C . LEU B 1 45 ? 37.910 -65.543 70.636 1.00 47.78 385 LEU B C 1
ATOM 1379 O O . LEU B 1 45 ? 37.114 -64.754 71.153 1.00 50.40 385 LEU B O 1
ATOM 1384 N N . GLY B 1 46 ? 37.963 -66.823 70.994 1.00 43.32 386 GLY B N 1
ATOM 1385 C CA . GLY B 1 46 ? 37.117 -67.341 72.048 1.00 45.45 386 GLY B CA 1
ATOM 1386 C C . GLY B 1 46 ? 35.785 -67.893 71.594 1.00 45.37 386 GLY B C 1
ATOM 1387 O O . GLY B 1 46 ? 34.978 -68.295 72.443 1.00 45.81 386 GLY B O 1
ATOM 1388 N N . ASN B 1 47 ? 35.525 -67.927 70.294 1.00 42.13 387 ASN B N 1
ATOM 1389 C CA . ASN B 1 47 ? 34.306 -68.511 69.759 1.00 44.13 387 ASN B CA 1
ATOM 1390 C C . ASN B 1 47 ? 34.560 -69.943 69.310 1.00 45.70 387 ASN B C 1
ATOM 1391 O O . ASN B 1 47 ? 35.648 -70.284 68.840 1.00 40.69 387 ASN B O 1
ATOM 1396 N N . LEU B 1 48 ? 33.543 -70.784 69.466 1.00 43.57 388 LEU B N 1
ATOM 1397 C CA . LEU B 1 48 ? 33.588 -72.128 68.913 1.00 37.15 388 LEU B CA 1
ATOM 1398 C C . LEU B 1 48 ? 33.268 -72.065 67.426 1.00 47.84 388 LEU B C 1
ATOM 1399 O O . LEU B 1 48 ? 32.266 -71.467 67.024 1.00 47.07 388 LEU B O 1
ATOM 1404 N N . VAL B 1 49 ? 34.125 -72.665 66.608 1.00 43.91 389 VAL B N 1
ATOM 1405 C CA . VAL B 1 49 ? 33.958 -72.660 65.161 1.00 41.55 389 VAL B CA 1
ATOM 1406 C C . VAL B 1 49 ? 33.660 -74.077 64.698 1.00 44.37 389 VAL B C 1
ATOM 1407 O O . VAL B 1 49 ? 34.291 -75.036 65.158 1.00 42.38 389 VAL B O 1
ATOM 1411 N N . GLU B 1 50 ? 32.692 -74.207 63.793 1.00 42.12 390 GLU B N 1
ATOM 1412 C CA . GLU B 1 50 ? 32.285 -75.485 63.230 1.00 45.26 390 GLU B CA 1
ATOM 1413 C C . GLU B 1 50 ? 32.665 -75.537 61.754 1.00 53.71 390 GLU B C 1
ATOM 1414 O O . GLU B 1 50 ? 32.716 -74.509 61.074 1.00 50.85 390 GLU B O 1
ATOM 1420 N N . GLY B 1 51 ? 32.938 -76.742 61.261 1.00 54.93 391 GLY B N 1
ATOM 1421 C CA . GLY B 1 51 ? 33.371 -76.906 59.890 1.00 58.09 391 GLY B CA 1
ATOM 1422 C C . GLY B 1 51 ? 34.825 -76.521 59.706 1.00 61.47 391 GLY B C 1
ATOM 1423 O O . GLY B 1 51 ? 35.517 -76.092 60.631 1.00 65.21 391 GLY B O 1
ATOM 1424 N N . LEU B 1 52 ? 35.294 -76.667 58.467 1.00 60.02 392 LEU B N 1
ATOM 1425 C CA . LEU B 1 52 ? 36.704 -76.485 58.145 1.00 64.16 392 LEU B CA 1
ATOM 1426 C C . LEU B 1 52 ? 36.976 -75.199 57.368 1.00 67.05 392 LEU B C 1
ATOM 1427 O O . LEU B 1 52 ? 38.060 -75.045 56.796 1.00 70.72 392 LEU B O 1
ATOM 1432 N N . ASP B 1 53 ? 36.020 -74.266 57.348 1.00 66.95 393 ASP B N 1
ATOM 1433 C CA . ASP B 1 53 ? 36.219 -73.009 56.630 1.00 58.77 393 ASP B CA 1
ATOM 1434 C C . ASP B 1 53 ? 37.232 -72.120 57.334 1.00 66.62 393 ASP B C 1
ATOM 1435 O O . ASP B 1 53 ? 38.111 -71.531 56.693 1.00 73.06 393 ASP B O 1
ATOM 1440 N N . PHE B 1 54 ? 37.105 -71.994 58.655 1.00 62.51 394 PHE B N 1
ATOM 1441 C CA . PHE B 1 54 ? 37.976 -71.099 59.406 1.00 56.13 394 PHE B CA 1
ATOM 1442 C C . PHE B 1 54 ? 39.439 -71.487 59.263 1.00 69.56 394 PHE B C 1
ATOM 1443 O O . PHE B 1 54 ? 40.319 -70.620 59.310 1.00 70.48 394 PHE B O 1
ATOM 1451 N N . HIS B 1 55 ? 39.722 -72.776 59.080 1.00 66.71 395 HIS B N 1
ATOM 1452 C CA . HIS B 1 55 ? 41.100 -73.224 58.936 1.00 66.62 395 HIS B CA 1
ATOM 1453 C C . HIS B 1 55 ? 41.584 -73.200 57.494 1.00 68.31 395 HIS B C 1
ATOM 1454 O O . HIS B 1 55 ? 42.788 -73.047 57.264 1.00 61.60 395 HIS B O 1
ATOM 1461 N N . ARG B 1 56 ? 40.678 -73.339 56.520 1.00 65.05 396 ARG B N 1
ATOM 1462 C CA . ARG B 1 56 ? 41.088 -73.287 55.118 1.00 70.43 396 ARG B CA 1
ATOM 1463 C C . ARG B 1 56 ? 41.761 -71.961 54.791 1.00 72.24 396 ARG B C 1
ATOM 1464 O O . ARG B 1 56 ? 42.733 -71.919 54.028 1.00 72.02 396 ARG B O 1
ATOM 1472 N N . PHE B 1 57 ? 41.255 -70.865 55.361 1.00 72.73 397 PHE B N 1
ATOM 1473 C CA . PHE B 1 57 ? 41.849 -69.555 55.119 1.00 68.21 397 PHE B CA 1
ATOM 1474 C C . PHE B 1 57 ? 43.283 -69.486 55.630 1.00 75.10 397 PHE B C 1
ATOM 1475 O O . PHE B 1 57 ? 44.110 -68.762 55.064 1.00 72.75 397 PHE B O 1
ATOM 1483 N N . TYR B 1 58 ? 43.599 -70.229 56.692 1.00 67.13 398 TYR B N 1
ATOM 1484 C CA . TYR B 1 58 ? 44.968 -70.255 57.194 1.00 75.42 398 TYR B CA 1
ATOM 1485 C C . TYR B 1 58 ? 45.864 -71.166 56.366 1.00 77.02 398 TYR B C 1
ATOM 1486 O O . TYR B 1 58 ? 47.065 -70.899 56.244 1.00 76.37 398 TYR B O 1
ATOM 1495 N N . PHE B 1 59 ? 45.309 -72.240 55.799 1.00 69.77 399 PHE B N 1
ATOM 1496 C CA . PHE B 1 59 ? 46.079 -73.065 54.874 1.00 71.25 399 PHE B CA 1
ATOM 1497 C C . PHE B 1 59 ? 46.403 -72.296 53.600 1.00 81.59 399 PHE B C 1
ATOM 1498 O O . PHE B 1 59 ? 47.539 -72.325 53.118 1.00 82.65 399 PHE B O 1
ATOM 1506 N N . GLU B 1 60 ? 45.414 -71.589 53.048 1.00 82.23 400 GLU B N 1
ATOM 1507 C CA . GLU B 1 60 ? 45.594 -70.909 51.771 1.00 85.15 400 GLU B CA 1
ATOM 1508 C C . GLU B 1 60 ? 46.577 -69.747 51.847 1.00 86.70 400 GLU B C 1
ATOM 1509 O O . GLU B 1 60 ? 47.041 -69.281 50.802 1.00 91.55 400 GLU B O 1
ATOM 1515 N N . ASN B 1 61 ? 46.911 -69.270 53.045 1.00 83.73 401 ASN B N 1
ATOM 1516 C CA . ASN B 1 61 ? 47.772 -68.098 53.150 1.00 87.75 401 ASN B CA 1
ATOM 1517 C C . ASN B 1 61 ? 49.022 -68.358 53.985 1.00 93.77 401 ASN B C 1
ATOM 1518 O O . ASN B 1 61 ? 50.103 -68.581 53.430 1.00 101.29 401 ASN B O 1
ATOM 1523 N N . LEU B 1 62 ? 48.889 -68.331 55.313 1.00 89.82 402 LEU B N 1
ATOM 1524 C CA . LEU B 1 62 ? 50.070 -68.371 56.173 1.00 96.20 402 LEU B CA 1
ATOM 1525 C C . LEU B 1 62 ? 50.785 -69.715 56.094 1.00 100.06 402 LEU B C 1
ATOM 1526 O O . LEU B 1 62 ? 52.020 -69.766 56.113 1.00 104.11 402 LEU B O 1
ATOM 1531 N N . TRP B 1 63 ? 50.034 -70.813 56.006 1.00 95.32 403 TRP B N 1
ATOM 1532 C CA . TRP B 1 63 ? 50.633 -72.141 56.071 1.00 95.26 403 TRP B CA 1
ATOM 1533 C C . TRP B 1 63 ? 51.104 -72.666 54.721 1.00 97.32 403 TRP B C 1
ATOM 1534 O O . TRP B 1 63 ? 51.985 -73.534 54.689 1.00 95.08 403 TRP B O 1
ATOM 1545 N N . SER B 1 64 ? 50.552 -72.173 53.612 1.00 100.98 404 SER B N 1
ATOM 1546 C CA . SER B 1 64 ? 51.038 -72.573 52.296 1.00 103.76 404 SER B CA 1
ATOM 1547 C C . SER B 1 64 ? 52.285 -71.812 51.872 1.00 109.29 404 SER B C 1
ATOM 1548 O O . SER B 1 64 ? 52.800 -72.062 50.777 1.00 112.25 404 SER B O 1
ATOM 1551 N N . ARG B 1 65 ? 52.778 -70.892 52.702 1.00 110.00 405 ARG B N 1
ATOM 1552 C CA . ARG B 1 65 ? 54.082 -70.269 52.488 1.00 114.62 405 ARG B CA 1
ATOM 1553 C C . ARG B 1 65 ? 55.181 -71.240 52.932 1.00 114.53 405 ARG B C 1
ATOM 1554 O O . ARG B 1 65 ? 55.983 -70.970 53.825 1.00 111.42 405 ARG B O 1
ATOM 1562 N N . ASN B 1 66 ? 55.190 -72.409 52.277 1.00 112.11 406 ASN B N 1
ATOM 1563 C CA . ASN B 1 66 ? 56.048 -73.550 52.592 1.00 108.78 406 ASN B CA 1
ATOM 1564 C C . ASN B 1 66 ? 57.506 -73.305 52.263 1.00 112.47 406 ASN B C 1
ATOM 1565 O O . ASN B 1 66 ? 58.311 -74.246 52.354 1.00 115.01 406 ASN B O 1
ATOM 1570 N N . SER B 1 67 ? 57.865 -72.079 51.874 1.00 111.40 407 SER B N 1
ATOM 1571 C CA . SER B 1 67 ? 59.274 -71.728 51.744 1.00 115.78 407 SER B CA 1
ATOM 1572 C C . SER B 1 67 ? 60.004 -71.878 53.071 1.00 115.23 407 SER B C 1
ATOM 1573 O O . SER B 1 67 ? 61.188 -72.235 53.094 1.00 110.65 407 SER B O 1
ATOM 1576 N N . LYS B 1 68 ? 59.313 -71.616 54.184 1.00 112.43 408 LYS B N 1
ATOM 1577 C CA . LYS B 1 68 ? 59.883 -71.725 55.516 1.00 105.15 408 LYS B CA 1
ATOM 1578 C C . LYS B 1 68 ? 59.833 -73.171 56.008 1.00 102.67 408 LYS B C 1
ATOM 1579 O O . LYS B 1 68 ? 58.957 -73.943 55.606 1.00 102.05 408 LYS B O 1
ATOM 1585 N N . PRO B 1 69 ? 60.773 -73.565 56.872 1.00 97.60 409 PRO B N 1
ATOM 1586 C CA . PRO B 1 69 ? 60.710 -74.902 57.474 1.00 89.07 409 PRO B CA 1
ATOM 1587 C C . PRO B 1 69 ? 60.052 -74.878 58.846 1.00 83.98 409 PRO B C 1
ATOM 1588 O O . PRO B 1 69 ? 60.194 -73.903 59.590 1.00 82.50 409 PRO B O 1
ATOM 1592 N N . VAL B 1 70 ? 59.332 -75.941 59.194 1.00 73.74 410 VAL B N 1
ATOM 1593 C CA . VAL B 1 70 ? 58.624 -76.018 60.466 1.00 73.29 410 VAL B CA 1
ATOM 1594 C C . VAL B 1 70 ? 58.745 -77.427 61.026 1.00 70.50 410 VAL B C 1
ATOM 1595 O O . VAL B 1 70 ? 58.647 -78.414 60.290 1.00 76.05 410 VAL B O 1
ATOM 1599 N N . HIS B 1 71 ? 58.962 -77.513 62.335 1.00 69.92 411 HIS B N 1
ATOM 1600 C CA . HIS B 1 71 ? 58.950 -78.769 63.071 1.00 63.66 411 HIS B CA 1
ATOM 1601 C C . HIS B 1 71 ? 57.933 -78.645 64.195 1.00 68.07 411 HIS B C 1
ATOM 1602 O O . HIS B 1 71 ? 57.974 -77.683 64.969 1.00 66.53 411 HIS B O 1
ATOM 1609 N N . ASN B 1 72 ? 57.014 -79.602 64.272 1.00 66.41 412 ASN B N 1
ATOM 1610 C CA . ASN B 1 72 ? 55.971 -79.608 65.293 1.00 62.97 412 ASN B CA 1
ATOM 1611 C C . ASN B 1 72 ? 56.151 -80.844 66.162 1.00 67.21 412 ASN B C 1
ATOM 1612 O O . ASN B 1 72 ? 55.961 -81.972 65.694 1.00 71.49 412 ASN B O 1
ATOM 1617 N N . THR B 1 73 ? 56.507 -80.628 67.424 1.00 63.58 413 THR B N 1
ATOM 1618 C CA . THR B 1 73 ? 56.783 -81.707 68.363 1.00 61.80 413 THR B CA 1
ATOM 1619 C C . THR B 1 73 ? 55.597 -81.894 69.299 1.00 56.11 413 THR B C 1
ATOM 1620 O O . THR B 1 73 ? 55.141 -80.936 69.934 1.00 53.96 413 THR B O 1
ATOM 1624 N N . MET B 1 74 ? 55.101 -83.125 69.376 1.00 53.89 414 MET B N 1
ATOM 1625 C CA . MET B 1 74 ? 54.060 -83.499 70.326 1.00 48.91 414 MET B CA 1
ATOM 1626 C C . MET B 1 74 ? 54.739 -84.096 71.554 1.00 47.57 414 MET B C 1
ATOM 1627 O O . MET B 1 74 ? 55.349 -85.167 71.475 1.00 53.38 414 MET B O 1
ATOM 1632 N N . LEU B 1 75 ? 54.644 -83.404 72.686 1.00 41.07 415 LEU B N 1
ATOM 1633 C CA . LEU B 1 75 ? 55.340 -83.796 73.905 1.00 48.07 415 LEU B CA 1
ATOM 1634 C C . LEU B 1 75 ? 54.397 -84.528 74.849 1.00 47.48 415 LEU B C 1
ATOM 1635 O O . LEU B 1 75 ? 53.322 -84.016 75.181 1.00 44.25 415 LEU B O 1
ATOM 1640 N N . ASN B 1 76 ? 54.816 -85.714 75.280 1.00 48.84 416 ASN B N 1
ATOM 1641 C CA . ASN B 1 76 ? 54.119 -86.498 76.294 1.00 55.78 416 ASN B CA 1
ATOM 1642 C C . ASN B 1 76 ? 52.608 -86.590 76.058 1.00 46.81 416 ASN B C 1
ATOM 1643 O O . ASN B 1 76 ? 51.817 -86.160 76.903 1.00 53.98 416 ASN B O 1
ATOM 1648 N N . PRO B 1 77 ? 52.178 -87.146 74.926 1.00 46.98 417 PRO B N 1
ATOM 1649 C CA . PRO B 1 77 ? 50.735 -87.250 74.668 1.00 44.00 417 PRO B CA 1
ATOM 1650 C C . PRO B 1 77 ? 50.072 -88.199 75.655 1.00 51.78 417 PRO B C 1
ATOM 1651 O O . PRO B 1 77 ? 50.527 -89.327 75.859 1.00 46.57 417 PRO B O 1
ATOM 1655 N N . HIS B 1 78 ? 49.000 -87.724 76.281 1.00 42.07 418 HIS B N 1
ATOM 1656 C CA . HIS B 1 78 ? 48.168 -88.538 77.156 1.00 40.21 418 HIS B CA 1
ATOM 1657 C C . HIS B 1 78 ? 46.885 -88.878 76.405 1.00 48.02 418 HIS B C 1
ATOM 1658 O O . HIS B 1 78 ? 46.158 -87.974 75.979 1.00 42.29 418 HIS B O 1
ATOM 1665 N N . ILE B 1 79 ? 46.613 -90.169 76.234 1.00 47.84 419 ILE B N 1
ATOM 1666 C CA . ILE B 1 79 ? 45.511 -90.637 75.400 1.00 46.59 419 ILE B CA 1
ATOM 1667 C C . ILE B 1 79 ? 44.460 -91.286 76.288 1.00 48.60 419 ILE B C 1
ATOM 1668 O O . ILE B 1 79 ? 44.770 -92.198 77.065 1.00 48.32 419 ILE B O 1
ATOM 1673 N N . HIS B 1 80 ? 43.222 -90.814 76.174 1.00 46.95 420 HIS B N 1
ATOM 1674 C CA . HIS B 1 80 ? 42.077 -91.421 76.841 1.00 46.44 420 HIS B CA 1
ATOM 1675 C C . HIS B 1 80 ? 41.319 -92.270 75.829 1.00 52.72 420 HIS B C 1
ATOM 1676 O O . HIS B 1 80 ? 40.899 -91.766 74.782 1.00 51.15 420 HIS B O 1
ATOM 1683 N N . LEU B 1 81 ? 41.151 -93.551 76.136 1.00 53.59 421 LEU B N 1
ATOM 1684 C CA . LEU B 1 81 ? 40.342 -94.448 75.323 1.00 52.75 421 LEU B CA 1
ATOM 1685 C C . LEU B 1 81 ? 38.978 -94.610 75.977 1.00 54.70 421 LEU B C 1
ATOM 1686 O O . LEU B 1 81 ? 38.888 -94.877 77.180 1.00 56.99 421 LEU B O 1
ATOM 1691 N N . MET B 1 82 ? 37.919 -94.435 75.188 1.00 54.83 422 MET B N 1
ATOM 1692 C CA . MET B 1 82 ? 36.540 -94.506 75.676 1.00 69.06 422 MET B CA 1
ATOM 1693 C C . MET B 1 82 ? 35.791 -95.498 74.792 1.00 62.51 422 MET B C 1
ATOM 1694 O O . MET B 1 82 ? 35.084 -95.117 73.857 1.00 69.03 422 MET B O 1
ATOM 1699 N N . GLY B 1 83 ? 35.953 -96.776 75.099 1.00 70.13 423 GLY B N 1
ATOM 1700 C CA . GLY B 1 83 ? 35.430 -97.813 74.247 1.00 75.15 423 GLY B CA 1
ATOM 1701 C C . GLY B 1 83 ? 36.314 -98.013 73.033 1.00 78.03 423 GLY B C 1
ATOM 1702 O O . GLY B 1 83 ? 37.392 -97.426 72.892 1.00 81.17 423 GLY B O 1
ATOM 1703 N N . ASP B 1 84 ? 35.831 -98.862 72.133 1.00 77.27 424 ASP B N 1
ATOM 1704 C CA . ASP B 1 84 ? 36.573 -99.172 70.921 1.00 83.37 424 ASP B CA 1
ATOM 1705 C C . ASP B 1 84 ? 36.410 -98.118 69.835 1.00 82.94 424 ASP B C 1
ATOM 1706 O O . ASP B 1 84 ? 37.083 -98.213 68.803 1.00 85.61 424 ASP B O 1
ATOM 1711 N N . GLU B 1 85 ? 35.547 -97.122 70.039 1.00 79.41 425 GLU B N 1
ATOM 1712 C CA . GLU B 1 85 ? 35.163 -96.199 68.981 1.00 77.45 425 GLU B CA 1
ATOM 1713 C C . GLU B 1 85 ? 35.631 -94.765 69.199 1.00 73.35 425 GLU B C 1
ATOM 1714 O O . GLU B 1 85 ? 35.587 -93.972 68.252 1.00 69.79 425 GLU B O 1
ATOM 1720 N N . SER B 1 86 ? 36.075 -94.407 70.402 1.00 65.75 426 SER B N 1
ATOM 1721 C CA . SER B 1 86 ? 36.318 -93.016 70.753 1.00 60.80 426 SER B CA 1
ATOM 1722 C C . SER B 1 86 ? 37.669 -92.862 71.437 1.00 61.62 426 SER B C 1
ATOM 1723 O O . SER B 1 86 ? 38.125 -93.746 72.168 1.00 55.75 426 SER B O 1
ATOM 1726 N N . ALA B 1 87 ? 38.298 -91.713 71.199 1.00 52.48 427 ALA B N 1
ATOM 1727 C CA . ALA B 1 87 ? 39.590 -91.408 71.788 1.00 51.44 427 ALA B CA 1
ATOM 1728 C C . ALA B 1 87 ? 39.702 -89.908 72.014 1.00 51.35 427 ALA B C 1
ATOM 1729 O O . ALA B 1 87 ? 39.077 -89.106 71.313 1.00 48.60 427 ALA B O 1
ATOM 1731 N N . CYS B 1 88 ? 40.499 -89.544 73.014 1.00 44.99 428 CYS B N 1
ATOM 1732 C CA . CYS B 1 88 ? 40.824 -88.154 73.304 1.00 40.36 428 CYS B CA 1
ATOM 1733 C C . CYS B 1 88 ? 42.302 -88.077 73.645 1.00 44.16 428 CYS B C 1
ATOM 1734 O O . CYS B 1 88 ? 42.753 -88.722 74.596 1.00 44.77 428 CYS B O 1
ATOM 1737 N N . ILE B 1 89 ? 43.055 -87.297 72.876 1.00 40.91 429 ILE B N 1
ATOM 1738 C CA . ILE B 1 89 ? 44.490 -87.142 73.078 1.00 36.01 429 ILE B CA 1
ATOM 1739 C C . ILE B 1 89 ? 44.775 -85.701 73.482 1.00 44.38 429 ILE B C 1
ATOM 1740 O O . ILE B 1 89 ? 44.190 -84.759 72.933 1.00 38.48 429 ILE B O 1
ATOM 1745 N N . ALA B 1 90 ? 45.661 -85.535 74.461 1.00 38.43 430 ALA B N 1
ATOM 1746 C CA . ALA B 1 90 ? 46.027 -84.232 74.996 1.00 39.05 430 ALA B CA 1
ATOM 1747 C C . ALA B 1 90 ? 47.541 -84.152 75.117 1.00 43.07 430 ALA B C 1
ATOM 1748 O O . ALA B 1 90 ? 48.181 -85.089 75.600 1.00 37.88 430 ALA B O 1
ATOM 1750 N N . TYR B 1 91 ? 48.111 -83.033 74.684 1.00 43.38 431 TYR B N 1
ATOM 1751 C CA . TYR B 1 91 ? 49.560 -82.924 74.605 1.00 40.72 431 TYR B CA 1
ATOM 1752 C C . TYR B 1 91 ? 49.952 -81.458 74.535 1.00 49.43 431 TYR B C 1
ATOM 1753 O O . TYR B 1 91 ? 49.157 -80.598 74.145 1.00 41.64 431 TYR B O 1
ATOM 1762 N N . ILE B 1 92 ? 51.193 -81.188 74.914 1.00 38.95 432 ILE B N 1
ATOM 1763 C CA . ILE B 1 92 ? 51.822 -79.903 74.646 1.00 38.31 432 ILE B CA 1
ATOM 1764 C C . ILE B 1 92 ? 52.419 -79.959 73.247 1.00 41.08 432 ILE B C 1
ATOM 1765 O O . ILE B 1 92 ? 53.066 -80.946 72.876 1.00 43.07 432 ILE B O 1
ATOM 1770 N N . ARG B 1 93 ? 52.183 -78.915 72.460 1.00 43.41 433 ARG B N 1
ATOM 1771 C CA . ARG B 1 93 ? 52.652 -78.842 71.083 1.00 43.66 433 ARG B CA 1
ATOM 1772 C C . ARG B 1 93 ? 53.699 -77.743 70.980 1.00 39.55 433 ARG B C 1
ATOM 1773 O O . ARG B 1 93 ? 53.436 -76.594 71.349 1.00 45.61 433 ARG B O 1
ATOM 1781 N N . ILE B 1 94 ? 54.880 -78.097 70.485 1.00 50.66 434 ILE B N 1
ATOM 1782 C CA . ILE B 1 94 ? 55.987 -77.162 70.325 1.00 45.78 434 ILE B CA 1
ATOM 1783 C C . ILE B 1 94 ? 56.194 -76.942 68.836 1.00 47.83 434 ILE B C 1
ATOM 1784 O O . ILE B 1 94 ? 56.430 -77.897 68.085 1.00 53.59 434 ILE B O 1
ATOM 1789 N N . THR B 1 95 ? 56.103 -75.688 68.406 1.00 45.25 435 THR B N 1
ATOM 1790 C CA . THR B 1 95 ? 56.242 -75.323 67.003 1.00 54.26 435 THR B CA 1
ATOM 1791 C C . THR B 1 95 ? 57.573 -74.613 66.807 1.00 52.65 435 THR B C 1
ATOM 1792 O O . THR B 1 95 ? 57.807 -73.553 67.398 1.00 50.37 435 THR B O 1
ATOM 1796 N N . GLN B 1 96 ? 58.440 -75.196 65.986 1.00 58.07 436 GLN B N 1
ATOM 1797 C CA . GLN B 1 96 ? 59.692 -74.569 65.587 1.00 59.33 436 GLN B CA 1
ATOM 1798 C C . GLN B 1 96 ? 59.539 -74.010 64.179 1.00 54.69 436 GLN B C 1
ATOM 1799 O O . GLN B 1 96 ? 59.047 -74.703 63.283 1.00 59.26 436 GLN B O 1
ATOM 1805 N N . TYR B 1 97 ? 59.954 -72.760 63.990 1.00 66.51 437 TYR B N 1
ATOM 1806 C CA . TYR B 1 97 ? 59.743 -72.059 62.732 1.00 70.89 437 TYR B CA 1
ATOM 1807 C C . TYR B 1 97 ? 60.808 -70.979 62.583 1.00 72.80 437 TYR B C 1
ATOM 1808 O O . TYR B 1 97 ? 61.644 -70.773 63.467 1.00 79.33 437 TYR B O 1
ATOM 1817 N N . LEU B 1 98 ? 60.766 -70.282 61.451 1.00 70.45 438 LEU B N 1
ATOM 1818 C CA . LEU B 1 98 ? 61.646 -69.154 61.180 1.00 78.65 438 LEU B CA 1
ATOM 1819 C C . LEU B 1 98 ? 60.816 -67.881 61.081 1.00 76.41 438 LEU B C 1
ATOM 1820 O O . LEU B 1 98 ? 59.766 -67.868 60.431 1.00 79.74 438 LEU B O 1
ATOM 1825 N N . ASP B 1 99 ? 61.287 -66.817 61.727 1.00 87.33 439 ASP B N 1
ATOM 1826 C CA . ASP B 1 99 ? 60.593 -65.541 61.691 1.00 93.07 439 ASP B CA 1
ATOM 1827 C C . ASP B 1 99 ? 60.974 -64.765 60.432 1.00 95.36 439 ASP B C 1
ATOM 1828 O O . ASP B 1 99 ? 61.722 -65.242 59.574 1.00 94.20 439 ASP B O 1
ATOM 1833 N N . ALA B 1 100 ? 60.449 -63.547 60.320 1.00 100.15 440 ALA B N 1
ATOM 1834 C CA . ALA B 1 100 ? 60.913 -62.632 59.287 1.00 105.06 440 ALA B CA 1
ATOM 1835 C C . ALA B 1 100 ? 62.362 -62.257 59.561 1.00 104.72 440 ALA B C 1
ATOM 1836 O O . ALA B 1 100 ? 62.672 -61.646 60.589 1.00 102.75 440 ALA B O 1
ATOM 1838 N N . GLY B 1 101 ? 63.252 -62.637 58.649 1.00 102.55 441 GLY B N 1
ATOM 1839 C CA . GLY B 1 101 ? 64.679 -62.507 58.839 1.00 99.02 441 GLY B CA 1
ATOM 1840 C C . GLY B 1 101 ? 65.398 -63.830 58.987 1.00 99.47 441 GLY B C 1
ATOM 1841 O O . GLY B 1 101 ? 66.623 -63.878 58.815 1.00 108.01 441 GLY B O 1
ATOM 1842 N N . GLY B 1 102 ? 64.676 -64.901 59.307 1.00 96.75 442 GLY B N 1
ATOM 1843 C CA . GLY B 1 102 ? 65.259 -66.226 59.350 1.00 96.19 442 GLY B CA 1
ATOM 1844 C C . GLY B 1 102 ? 65.842 -66.648 60.678 1.00 96.34 442 GLY B C 1
ATOM 1845 O O . GLY B 1 102 ? 66.700 -67.537 60.702 1.00 94.96 442 GLY B O 1
ATOM 1846 N N . ILE B 1 103 ? 65.408 -66.051 61.783 1.00 93.04 443 ILE B N 1
ATOM 1847 C CA . ILE B 1 103 ? 65.906 -66.398 63.110 1.00 92.40 443 ILE B CA 1
ATOM 1848 C C . ILE B 1 103 ? 64.990 -67.473 63.690 1.00 89.76 443 ILE B C 1
ATOM 1849 O O . ILE B 1 103 ? 63.774 -67.245 63.783 1.00 89.56 443 ILE B O 1
ATOM 1854 N N . PRO B 1 104 ? 65.515 -68.634 64.077 1.00 84.46 444 PRO B N 1
ATOM 1855 C CA . PRO B 1 104 ? 64.650 -69.693 64.611 1.00 81.65 444 PRO B CA 1
ATOM 1856 C C . PRO B 1 104 ? 63.977 -69.271 65.909 1.00 73.19 444 PRO B C 1
ATOM 1857 O O . PRO B 1 104 ? 64.586 -68.634 66.771 1.00 81.68 444 PRO B O 1
ATOM 1861 N N . ARG B 1 105 ? 62.703 -69.631 66.037 1.00 77.61 445 ARG B N 1
ATOM 1862 C CA . ARG B 1 105 ? 61.923 -69.350 67.232 1.00 74.86 445 ARG B CA 1
ATOM 1863 C C . ARG B 1 105 ? 60.969 -70.508 67.487 1.00 62.79 445 ARG B C 1
ATOM 1864 O O . ARG B 1 105 ? 60.638 -71.279 66.583 1.00 62.55 445 ARG B O 1
ATOM 1872 N N . THR B 1 106 ? 60.531 -70.625 68.737 1.00 61.40 446 THR B N 1
ATOM 1873 C CA . THR B 1 106 ? 59.641 -71.696 69.157 1.00 57.04 446 THR B CA 1
ATOM 1874 C C . THR B 1 106 ? 58.383 -71.120 69.789 1.00 56.42 446 THR B C 1
ATOM 1875 O O . THR B 1 106 ? 58.411 -70.059 70.419 1.00 51.69 446 THR B O 1
ATOM 1879 N N . ALA B 1 107 ? 57.278 -71.838 69.622 1.00 46.95 447 ALA B N 1
ATOM 1880 C CA . ALA B 1 107 ? 56.012 -71.478 70.240 1.00 48.72 447 ALA B CA 1
ATOM 1881 C C . ALA B 1 107 ? 55.424 -72.702 70.923 1.00 41.98 447 ALA B C 1
ATOM 1882 O O . ALA B 1 107 ? 55.583 -73.828 70.441 1.00 43.03 447 ALA B O 1
ATOM 1884 N N . GLN B 1 108 ? 54.756 -72.482 72.051 1.00 38.21 448 GLN B N 1
ATOM 1885 C CA . GLN B 1 108 ? 54.062 -73.543 72.763 1.00 39.81 448 GLN B CA 1
ATOM 1886 C C . GLN B 1 108 ? 52.554 -73.360 72.661 1.00 45.44 448 GLN B C 1
ATOM 1887 O O . GLN B 1 108 ? 52.043 -72.242 72.776 1.00 44.07 448 GLN B O 1
ATOM 1893 N N . SER B 1 109 ? 51.848 -74.469 72.451 1.00 42.73 449 SER B N 1
ATOM 1894 C CA . SER B 1 109 ? 50.401 -74.496 72.578 1.00 43.30 449 SER B CA 1
ATOM 1895 C C . SER B 1 109 ? 49.994 -75.810 73.227 1.00 45.17 449 SER B C 1
ATOM 1896 O O . SER B 1 109 ? 50.642 -76.840 73.021 1.00 51.58 449 SER B O 1
ATOM 1899 N N . GLU B 1 110 ? 48.944 -75.758 74.040 1.00 39.88 450 GLU B N 1
ATOM 1900 C CA . GLU B 1 110 ? 48.328 -76.949 74.608 1.00 40.69 450 GLU B CA 1
ATOM 1901 C C . GLU B 1 110 ? 47.153 -77.347 73.727 1.00 44.09 450 GLU B C 1
ATOM 1902 O O . GLU B 1 110 ? 46.326 -76.499 73.374 1.00 43.73 450 GLU B O 1
ATOM 1908 N N . GLU B 1 111 ? 47.082 -78.627 73.364 1.00 40.93 451 GLU B N 1
ATOM 1909 C CA . GLU B 1 111 ? 46.070 -79.095 72.426 1.00 39.57 451 GLU B CA 1
ATOM 1910 C C . GLU B 1 111 ? 45.329 -80.297 72.987 1.00 48.39 451 GLU B C 1
ATOM 1911 O O . GLU B 1 111 ? 45.947 -81.240 73.491 1.00 36.35 451 GLU B O 1
ATOM 1917 N N . THR B 1 112 ? 44.005 -80.247 72.895 1.00 37.56 452 THR B N 1
ATOM 1918 C CA . THR B 1 112 ? 43.124 -81.387 73.105 1.00 40.22 452 THR B CA 1
ATOM 1919 C C . THR B 1 112 ? 42.474 -81.720 71.772 1.00 41.07 452 THR B C 1
ATOM 1920 O O . THR B 1 112 ? 41.937 -80.829 71.109 1.00 40.93 452 THR B O 1
ATOM 1924 N N . ARG B 1 113 ? 42.532 -82.988 71.370 1.00 36.89 453 ARG B N 1
ATOM 1925 C CA . ARG B 1 113 ? 41.914 -83.414 70.122 1.00 44.15 453 ARG B CA 1
ATOM 1926 C C . ARG B 1 113 ? 41.115 -84.685 70.361 1.00 44.82 453 ARG B C 1
ATOM 1927 O O . ARG B 1 113 ? 41.612 -85.631 70.978 1.00 40.22 453 ARG B O 1
ATOM 1935 N N . VAL B 1 114 ? 39.877 -84.695 69.877 1.00 39.17 454 VAL B N 1
ATOM 1936 C CA . VAL B 1 114 ? 38.943 -85.790 70.104 1.00 43.49 454 VAL B CA 1
ATOM 1937 C C . VAL B 1 114 ? 38.736 -86.528 68.790 1.00 48.45 454 VAL B C 1
ATOM 1938 O O . VAL B 1 114 ? 38.518 -85.900 67.745 1.00 49.64 454 VAL B O 1
ATOM 1942 N N . TRP B 1 115 ? 38.809 -87.855 68.843 1.00 51.28 455 TRP B N 1
ATOM 1943 C CA . TRP B 1 115 ? 38.703 -88.704 67.665 1.00 48.85 455 TRP B CA 1
ATOM 1944 C C . TRP B 1 115 ? 37.585 -89.718 67.848 1.00 49.26 455 TRP B C 1
ATOM 1945 O O . TRP B 1 115 ? 37.382 -90.244 68.946 1.00 48.79 455 TRP B O 1
ATOM 1956 N N . HIS B 1 116 ? 36.871 -89.983 66.757 1.00 58.54 456 HIS B N 1
ATOM 1957 C CA . HIS B 1 116 ? 35.806 -90.972 66.692 1.00 58.82 456 HIS B CA 1
ATOM 1958 C C . HIS B 1 116 ? 36.025 -91.810 65.445 1.00 55.23 456 HIS B C 1
ATOM 1959 O O . HIS B 1 116 ? 36.378 -91.275 64.391 1.00 58.08 456 HIS B O 1
ATOM 1966 N N . ARG B 1 117 ? 35.851 -93.122 65.566 1.00 62.75 457 ARG B N 1
ATOM 1967 C CA . ARG B 1 117 ? 36.038 -94.013 64.427 1.00 67.08 457 ARG B CA 1
ATOM 1968 C C . ARG B 1 117 ? 34.698 -94.203 63.726 1.00 69.21 457 ARG B C 1
ATOM 1969 O O . ARG B 1 117 ? 33.786 -94.838 64.265 1.00 65.85 457 ARG B O 1
ATOM 1977 N N . ARG B 1 118 ? 34.586 -93.644 62.526 1.00 68.21 458 ARG B N 1
ATOM 1978 C CA . ARG B 1 118 ? 33.389 -93.731 61.705 1.00 77.06 458 ARG B CA 1
ATOM 1979 C C . ARG B 1 118 ? 33.740 -94.459 60.417 1.00 80.85 458 ARG B C 1
ATOM 1980 O O . ARG B 1 118 ? 34.676 -94.063 59.714 1.00 73.86 458 ARG B O 1
ATOM 1988 N N . ASP B 1 119 ? 32.994 -95.527 60.121 1.00 85.42 459 ASP B N 1
ATOM 1989 C CA . ASP B 1 119 ? 33.239 -96.372 58.951 1.00 85.52 459 ASP B CA 1
ATOM 1990 C C . ASP B 1 119 ? 34.648 -96.961 58.984 1.00 83.54 459 ASP B C 1
ATOM 1991 O O . ASP B 1 119 ? 35.338 -97.030 57.966 1.00 91.06 459 ASP B O 1
ATOM 1996 N N . GLY B 1 120 ? 35.078 -97.388 60.171 1.00 87.84 460 GLY B N 1
ATOM 1997 C CA . GLY B 1 120 ? 36.396 -97.969 60.337 1.00 84.50 460 GLY B CA 1
ATOM 1998 C C . GLY B 1 120 ? 37.552 -97.007 60.193 1.00 83.24 460 GLY B C 1
ATOM 1999 O O . GLY B 1 120 ? 38.703 -97.451 60.140 1.00 81.62 460 GLY B O 1
ATOM 2000 N N . LYS B 1 121 ? 37.286 -95.702 60.136 1.00 80.18 461 LYS B N 1
ATOM 2001 C CA . LYS B 1 121 ? 38.316 -94.690 59.944 1.00 71.88 461 LYS B CA 1
ATOM 2002 C C . LYS B 1 121 ? 38.241 -93.675 61.074 1.00 65.03 461 LYS B C 1
ATOM 2003 O O . LYS B 1 121 ? 37.151 -93.215 61.427 1.00 58.19 461 LYS B O 1
ATOM 2009 N N . TRP B 1 122 ? 39.397 -93.322 61.632 1.00 60.62 462 TRP B N 1
ATOM 2010 C CA . TRP B 1 122 ? 39.442 -92.305 62.673 1.00 55.32 462 TRP B CA 1
ATOM 2011 C C . TRP B 1 122 ? 39.131 -90.937 62.085 1.00 54.17 462 TRP B C 1
ATOM 2012 O O . TRP B 1 122 ? 39.724 -90.535 61.079 1.00 54.75 462 TRP B O 1
ATOM 2023 N N . GLN B 1 123 ? 38.205 -90.220 62.716 1.00 45.95 463 GLN B N 1
ATOM 2024 C CA . GLN B 1 123 ? 37.819 -88.886 62.279 1.00 49.82 463 GLN B CA 1
ATOM 2025 C C . GLN B 1 123 ? 37.945 -87.916 63.445 1.00 43.77 463 GLN B C 1
ATOM 2026 O O . GLN B 1 123 ? 37.502 -88.212 64.559 1.00 45.83 463 GLN B O 1
ATOM 2032 N N . HIS B 1 124 ? 38.553 -86.764 63.179 1.00 45.84 464 HIS B N 1
ATOM 2033 C CA . HIS B 1 124 ? 38.756 -85.728 64.185 1.00 50.16 464 HIS B CA 1
ATOM 2034 C C . HIS B 1 124 ? 37.482 -84.898 64.322 1.00 47.40 464 HIS B C 1
ATOM 2035 O O . HIS B 1 124 ? 37.069 -84.227 63.370 1.00 46.63 464 HIS B O 1
ATOM 2042 N N . VAL B 1 125 ? 36.856 -84.942 65.500 1.00 42.66 465 VAL B N 1
ATOM 2043 C CA . VAL B 1 125 ? 35.555 -84.314 65.696 1.00 40.40 465 VAL B CA 1
ATOM 2044 C C . VAL B 1 125 ? 35.612 -83.028 66.516 1.00 45.08 465 VAL B C 1
ATOM 2045 O O . VAL B 1 125 ? 34.692 -82.205 66.398 1.00 44.29 465 VAL B O 1
ATOM 2049 N N . HIS B 1 126 ? 36.633 -82.826 67.346 1.00 40.16 466 HIS B N 1
ATOM 2050 C CA . HIS B 1 126 ? 36.706 -81.593 68.117 1.00 39.42 466 HIS B CA 1
ATOM 2051 C C . HIS B 1 126 ? 38.127 -81.372 68.609 1.00 44.14 466 HIS B C 1
ATOM 2052 O O . HIS B 1 126 ? 38.781 -82.307 69.075 1.00 39.95 466 HIS B O 1
ATOM 2059 N N . MET B 1 127 ? 38.587 -80.127 68.516 1.00 43.42 467 MET B N 1
ATOM 2060 C CA . MET B 1 127 ? 39.891 -79.738 69.026 1.00 43.49 467 MET B CA 1
ATOM 2061 C C . MET B 1 127 ? 39.747 -78.515 69.919 1.00 41.68 467 MET B C 1
ATOM 2062 O O . MET B 1 127 ? 38.804 -77.731 69.793 1.00 37.05 467 MET B O 1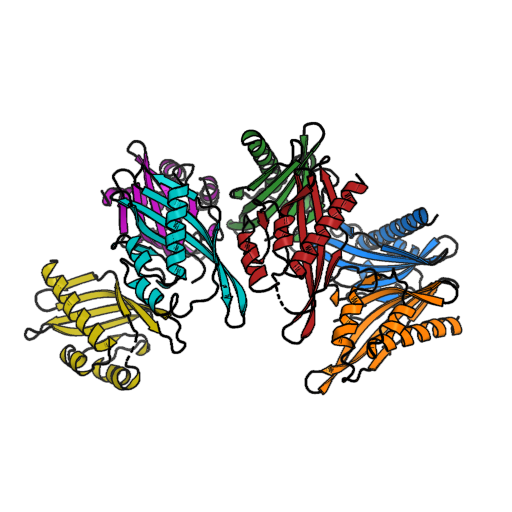
ATOM 2067 N N . HIS B 1 128 ? 40.695 -78.363 70.835 1.00 34.50 468 HIS B N 1
ATOM 2068 C CA . HIS B 1 128 ? 40.755 -77.199 71.709 1.00 37.01 468 HIS B CA 1
ATOM 2069 C C . HIS B 1 128 ? 42.221 -76.847 71.890 1.00 44.02 468 HIS B C 1
ATOM 2070 O O . HIS B 1 128 ? 43.008 -77.683 72.343 1.00 37.77 468 HIS B O 1
ATOM 2077 N N . ARG B 1 129 ? 42.593 -75.628 71.513 1.00 40.13 469 ARG B N 1
ATOM 2078 C CA . ARG B 1 129 ? 43.969 -75.171 71.625 1.00 42.42 469 ARG B CA 1
ATOM 2079 C C . ARG B 1 129 ? 44.026 -73.888 72.438 1.00 44.39 469 ARG B C 1
ATOM 2080 O O . ARG B 1 129 ? 43.196 -72.990 72.267 1.00 39.99 469 ARG B O 1
ATOM 2088 N N . SER B 1 130 ? 45.007 -73.815 73.330 1.00 38.72 470 SER B N 1
ATOM 2089 C CA . SER B 1 130 ? 45.314 -72.598 74.059 1.00 45.44 470 SER B CA 1
ATOM 2090 C C . SER B 1 130 ? 46.790 -72.276 73.868 1.00 53.70 470 SER B C 1
ATOM 2091 O O . SER B 1 130 ? 47.598 -73.144 73.524 1.00 42.18 470 SER B O 1
ATOM 2094 N N . GLY B 1 131 ? 47.131 -71.008 74.090 1.00 55.54 471 GLY B N 1
ATOM 2095 C CA . GLY B 1 131 ? 48.465 -70.522 73.796 1.00 61.20 471 GLY B CA 1
ATOM 2096 C C . GLY B 1 131 ? 48.513 -69.852 72.438 1.00 68.18 471 GLY B C 1
ATOM 2097 O O . GLY B 1 131 ? 47.909 -70.347 71.482 1.00 83.22 471 GLY B O 1
ATOM 2098 N N . ALA B 1 132 ? 49.221 -68.731 72.339 1.00 80.03 472 ALA B N 1
ATOM 2099 C CA . ALA B 1 132 ? 49.259 -67.944 71.107 1.00 83.17 472 ALA B CA 1
ATOM 2100 C C . ALA B 1 132 ? 49.753 -68.761 69.917 1.00 79.42 472 ALA B C 1
ATOM 2101 O O . ALA B 1 132 ? 49.025 -68.957 68.944 1.00 74.86 472 ALA B O 1
ATOM 2103 N N . HIS C 1 3 ? 1.361 -41.757 62.492 1.00 94.54 343 HIS C N 1
ATOM 2104 C CA . HIS C 1 3 ? 2.590 -42.324 63.036 1.00 93.13 343 HIS C CA 1
ATOM 2105 C C . HIS C 1 3 ? 2.985 -41.657 64.347 1.00 90.44 343 HIS C C 1
ATOM 2106 O O . HIS C 1 3 ? 3.348 -42.331 65.310 1.00 89.83 343 HIS C O 1
ATOM 2113 N N . MET C 1 4 ? 2.896 -40.323 64.367 1.00 91.62 344 MET C N 1
ATOM 2114 C CA . MET C 1 4 ? 3.479 -39.537 65.452 1.00 90.80 344 MET C CA 1
ATOM 2115 C C . MET C 1 4 ? 2.948 -39.953 66.818 1.00 90.65 344 MET C C 1
ATOM 2116 O O . MET C 1 4 ? 3.670 -39.855 67.817 1.00 93.88 344 MET C O 1
ATOM 2121 N N . VAL C 1 5 ? 1.703 -40.423 66.888 1.00 86.84 345 VAL C N 1
ATOM 2122 C CA . VAL C 1 5 ? 1.172 -40.904 68.160 1.00 88.00 345 VAL C CA 1
ATOM 2123 C C . VAL C 1 5 ? 1.737 -42.281 68.492 1.00 85.58 345 VAL C C 1
ATOM 2124 O O . VAL C 1 5 ? 1.993 -42.595 69.660 1.00 74.41 345 VAL C O 1
ATOM 2128 N N . ARG C 1 6 ? 1.948 -43.118 67.474 1.00 85.58 346 ARG C N 1
ATOM 2129 C CA . ARG C 1 6 ? 2.508 -44.446 67.706 1.00 82.73 346 ARG C CA 1
ATOM 2130 C C . ARG C 1 6 ? 3.969 -44.356 68.129 1.00 79.26 346 ARG C C 1
ATOM 2131 O O . ARG C 1 6 ? 4.410 -45.091 69.020 1.00 73.18 346 ARG C O 1
ATOM 2139 N N . LYS C 1 7 ? 4.732 -43.458 67.499 1.00 75.90 347 LYS C N 1
ATOM 2140 C CA . LYS C 1 7 ? 6.133 -43.283 67.871 1.00 66.24 347 LYS C CA 1
ATOM 2141 C C . LYS C 1 7 ? 6.266 -42.787 69.304 1.00 66.05 347 LYS C C 1
ATOM 2142 O O . LYS C 1 7 ? 7.172 -43.211 70.032 1.00 71.22 347 LYS C O 1
ATOM 2148 N N . GLN C 1 8 ? 5.375 -41.890 69.731 1.00 70.09 348 GLN C N 1
ATOM 2149 C CA . GLN C 1 8 ? 5.421 -41.406 71.105 1.00 73.46 348 GLN C CA 1
ATOM 2150 C C . GLN C 1 8 ? 5.054 -42.490 72.107 1.00 67.19 348 GLN C C 1
ATOM 2151 O O . GLN C 1 8 ? 5.455 -42.403 73.272 1.00 64.65 348 GLN C O 1
ATOM 2157 N N . GLU C 1 9 ? 4.303 -43.508 71.683 1.00 68.05 349 GLU C N 1
ATOM 2158 C CA . GLU C 1 9 ? 4.038 -44.638 72.565 1.00 71.67 349 GLU C CA 1
ATOM 2159 C C . GLU C 1 9 ? 5.300 -45.462 72.790 1.00 65.22 349 GLU C C 1
ATOM 2160 O O . GLU C 1 9 ? 5.576 -45.894 73.915 1.00 67.26 349 GLU C O 1
ATOM 2166 N N . ILE C 1 10 ? 6.084 -45.680 71.732 1.00 59.91 350 ILE C N 1
ATOM 2167 C CA . ILE C 1 10 ? 7.328 -46.429 71.870 1.00 61.91 350 ILE C CA 1
ATOM 2168 C C . ILE C 1 10 ? 8.338 -45.645 72.699 1.00 54.05 350 ILE C C 1
ATOM 2169 O O . ILE C 1 10 ? 9.068 -46.219 73.516 1.00 60.87 350 ILE C O 1
ATOM 2174 N N . ILE C 1 11 ? 8.393 -44.324 72.513 1.00 55.66 351 ILE C N 1
ATOM 2175 C CA . ILE C 1 11 ? 9.284 -43.500 73.327 1.00 57.07 351 ILE C CA 1
ATOM 2176 C C . ILE C 1 11 ? 8.935 -43.638 74.802 1.00 60.38 351 ILE C C 1
ATOM 2177 O O . ILE C 1 11 ? 9.820 -43.658 75.666 1.00 58.84 351 ILE C O 1
ATOM 2182 N N . LYS C 1 12 ? 7.644 -43.766 75.111 1.00 67.69 352 LYS C N 1
ATOM 2183 C CA . LYS C 1 12 ? 7.222 -43.715 76.505 1.00 63.58 352 LYS C CA 1
ATOM 2184 C C . LYS C 1 12 ? 7.542 -45.014 77.234 1.00 56.96 352 LYS C C 1
ATOM 2185 O O . LYS C 1 12 ? 8.025 -44.990 78.372 1.00 57.94 352 LYS C O 1
ATOM 2191 N N . VAL C 1 13 ? 7.276 -46.158 76.602 1.00 53.05 353 VAL C N 1
ATOM 2192 C CA . VAL C 1 13 ? 7.589 -47.426 77.252 1.00 57.62 353 VAL C CA 1
ATOM 2193 C C . VAL C 1 13 ? 9.098 -47.633 77.320 1.00 61.41 353 VAL C C 1
ATOM 2194 O O . VAL C 1 13 ? 9.610 -48.212 78.287 1.00 61.78 353 VAL C O 1
ATOM 2198 N N . ASN C 1 14 ? 9.837 -47.147 76.320 1.00 60.90 354 ASN C N 1
ATOM 2199 C CA . ASN C 1 14 ? 11.292 -47.237 76.371 1.00 57.99 354 ASN C CA 1
ATOM 2200 C C . ASN C 1 14 ? 11.865 -46.337 77.458 1.00 58.73 354 ASN C C 1
ATOM 2201 O O . ASN C 1 14 ? 12.864 -46.692 78.093 1.00 57.93 354 ASN C O 1
ATOM 2206 N N . GLN C 1 15 ? 11.247 -45.177 77.689 1.00 64.17 355 GLN C N 1
ATOM 2207 C CA . GLN C 1 15 ? 11.677 -44.323 78.792 1.00 67.92 355 GLN C CA 1
ATOM 2208 C C . GLN C 1 15 ? 11.408 -44.990 80.135 1.00 65.79 355 GLN C C 1
ATOM 2209 O O . GLN C 1 15 ? 12.190 -44.835 81.079 1.00 68.04 355 GLN C O 1
ATOM 2215 N N . GLN C 1 16 ? 10.305 -45.737 80.237 1.00 63.01 356 GLN C N 1
ATOM 2216 C CA . GLN C 1 16 ? 10.007 -46.455 81.472 1.00 66.52 356 GLN C CA 1
ATOM 2217 C C . GLN C 1 16 ? 11.006 -47.579 81.713 1.00 63.24 356 GLN C C 1
ATOM 2218 O O . GLN C 1 16 ? 11.415 -47.817 82.856 1.00 66.08 356 GLN C O 1
ATOM 2224 N N . LEU C 1 17 ? 11.407 -48.281 80.650 1.00 67.79 357 LEU C N 1
ATOM 2225 C CA . LEU C 1 17 ? 12.414 -49.330 80.783 1.00 61.15 357 LEU C CA 1
ATOM 2226 C C . LEU C 1 17 ? 13.726 -48.760 81.304 1.00 59.08 357 LEU C C 1
ATOM 2227 O O . LEU C 1 17 ? 14.323 -49.294 82.246 1.00 64.00 357 LEU C O 1
ATOM 2232 N N . ILE C 1 18 ? 14.186 -47.663 80.700 1.00 63.26 358 ILE C N 1
ATOM 2233 C CA . ILE C 1 18 ? 15.416 -47.020 81.145 1.00 57.31 358 ILE C CA 1
ATOM 2234 C C . ILE C 1 18 ? 15.244 -46.430 82.540 1.00 68.29 358 ILE C C 1
ATOM 2235 O O . ILE C 1 18 ? 16.204 -46.372 83.319 1.00 68.46 358 ILE C O 1
ATOM 2240 N N . GLU C 1 19 ? 14.029 -45.999 82.888 1.00 75.11 359 GLU C N 1
ATOM 2241 C CA . GLU C 1 19 ? 13.770 -45.553 84.254 1.00 77.66 359 GLU C CA 1
ATOM 2242 C C . GLU C 1 19 ? 13.896 -46.703 85.245 1.00 74.39 359 GLU C C 1
ATOM 2243 O O . GLU C 1 19 ? 14.479 -46.536 86.322 1.00 70.63 359 GLU C O 1
ATOM 2249 N N . ALA C 1 20 ? 13.361 -47.879 84.898 1.00 72.56 360 ALA C N 1
ATOM 2250 C CA . ALA C 1 20 ? 13.475 -49.031 85.788 1.00 70.69 360 ALA C CA 1
ATOM 2251 C C . ALA C 1 20 ? 14.931 -49.411 86.015 1.00 77.73 360 ALA C C 1
ATOM 2252 O O . ALA C 1 20 ? 15.299 -49.858 87.107 1.00 79.00 360 ALA C O 1
ATOM 2254 N N . ILE C 1 21 ? 15.772 -49.238 84.994 1.00 78.34 361 ILE C N 1
ATOM 2255 C CA . ILE C 1 21 ? 17.188 -49.574 85.119 1.00 74.09 361 ILE C CA 1
ATOM 2256 C C . ILE C 1 21 ? 17.871 -48.641 86.109 1.00 74.58 361 ILE C C 1
ATOM 2257 O O . ILE C 1 21 ? 18.562 -49.088 87.032 1.00 79.82 361 ILE C O 1
ATOM 2262 N N . SER C 1 22 ? 17.681 -47.329 85.932 1.00 79.94 362 SER C N 1
ATOM 2263 C CA . SER C 1 22 ? 18.300 -46.354 86.827 1.00 82.68 362 SER C CA 1
ATOM 2264 C C . SER C 1 22 ? 17.811 -46.526 88.259 1.00 81.53 362 SER C C 1
ATOM 2265 O O . SER C 1 22 ? 18.610 -46.486 89.201 1.00 82.44 362 SER C O 1
ATOM 2268 N N . ASN C 1 23 ? 16.506 -46.734 88.443 1.00 75.41 363 ASN C N 1
ATOM 2269 C CA . ASN C 1 23 ? 15.993 -47.019 89.778 1.00 76.68 363 ASN C CA 1
ATOM 2270 C C . ASN C 1 23 ? 16.519 -48.351 90.302 1.00 84.33 363 ASN C C 1
ATOM 2271 O O . ASN C 1 23 ? 16.830 -48.477 91.492 1.00 90.12 363 ASN C O 1
ATOM 2276 N N . GLY C 1 24 ? 16.643 -49.349 89.428 1.00 84.50 364 GLY C N 1
ATOM 2277 C CA . GLY C 1 24 ? 16.905 -50.710 89.847 1.00 81.45 364 GLY C CA 1
ATOM 2278 C C . GLY C 1 24 ? 15.661 -51.549 90.025 1.00 77.38 364 GLY C C 1
ATOM 2279 O O . GLY C 1 24 ? 15.771 -52.733 90.366 1.00 85.07 364 GLY C O 1
ATOM 2280 N N . ASP C 1 25 ? 14.486 -50.969 89.805 1.00 77.23 365 ASP C N 1
ATOM 2281 C CA . ASP C 1 25 ? 13.214 -51.673 89.852 1.00 82.38 365 ASP C CA 1
ATOM 2282 C C . ASP C 1 25 ? 13.211 -52.828 88.854 1.00 82.43 365 ASP C C 1
ATOM 2283 O O . ASP C 1 25 ? 12.774 -52.673 87.709 1.00 82.18 365 ASP C O 1
ATOM 2288 N N . PHE C 1 26 ? 13.715 -53.990 89.285 1.00 84.34 366 PHE C N 1
ATOM 2289 C CA . PHE C 1 26 ? 13.757 -55.162 88.419 1.00 84.87 366 PHE C CA 1
ATOM 2290 C C . PHE C 1 26 ? 12.368 -55.700 88.107 1.00 80.11 366 PHE C C 1
ATOM 2291 O O . PHE C 1 26 ? 12.196 -56.368 87.082 1.00 83.54 366 PHE C O 1
ATOM 2299 N N . GLU C 1 27 ? 11.376 -55.417 88.954 1.00 86.60 367 GLU C N 1
ATOM 2300 C CA . GLU C 1 27 ? 10.037 -55.947 88.720 1.00 86.67 367 GLU C CA 1
ATOM 2301 C C . GLU C 1 27 ? 9.388 -55.314 87.494 1.00 78.75 367 GLU C C 1
ATOM 2302 O O . GLU C 1 27 ? 8.765 -56.014 86.689 1.00 80.47 367 GLU C O 1
ATOM 2308 N N . SER C 1 28 ? 9.514 -53.994 87.330 1.00 82.99 368 SER C N 1
ATOM 2309 C CA . SER C 1 28 ? 8.953 -53.362 86.140 1.00 83.72 368 SER C CA 1
ATOM 2310 C C . SER C 1 28 ? 9.786 -53.679 84.905 1.00 74.08 368 SER C C 1
ATOM 2311 O O . SER C 1 28 ? 9.239 -53.857 83.811 1.00 72.01 368 SER C O 1
ATOM 2314 N N . TYR C 1 29 ? 11.112 -53.730 85.059 1.00 78.87 369 TYR C N 1
ATOM 2315 C CA . TYR C 1 29 ? 11.972 -54.125 83.948 1.00 78.38 369 TYR C CA 1
ATOM 2316 C C . TYR C 1 29 ? 11.560 -55.483 83.398 1.00 71.18 369 TYR C C 1
ATOM 2317 O O . TYR C 1 29 ? 11.491 -55.673 82.179 1.00 68.94 369 TYR C O 1
ATOM 2326 N N . THR C 1 30 ? 11.265 -56.434 84.288 1.00 71.82 370 THR C N 1
ATOM 2327 C CA . THR C 1 30 ? 10.841 -57.760 83.853 1.00 70.40 370 THR C CA 1
ATOM 2328 C C . THR C 1 30 ? 9.527 -57.700 83.086 1.00 65.21 370 THR C C 1
ATOM 2329 O O . THR C 1 30 ? 9.378 -58.351 82.045 1.00 66.58 370 THR C O 1
ATOM 2333 N N . LYS C 1 31 ? 8.562 -56.921 83.586 1.00 68.57 371 LYS C N 1
ATOM 2334 C CA . LYS C 1 31 ? 7.248 -56.859 82.953 1.00 70.58 371 LYS C CA 1
ATOM 2335 C C . LYS C 1 31 ? 7.345 -56.375 81.512 1.00 59.77 371 LYS C C 1
ATOM 2336 O O . LYS C 1 31 ? 6.626 -56.866 80.635 1.00 60.10 371 LYS C O 1
ATOM 2342 N N . MET C 1 32 ? 8.231 -55.417 81.248 1.00 63.15 372 MET C N 1
ATOM 2343 C CA . MET C 1 32 ? 8.352 -54.839 79.917 1.00 59.53 372 MET C CA 1
ATOM 2344 C C . MET C 1 32 ? 9.177 -55.691 78.960 1.00 55.61 372 MET C C 1
ATOM 2345 O O . MET C 1 32 ? 9.195 -55.396 77.761 1.00 58.65 372 MET C O 1
ATOM 2350 N N . CYS C 1 33 ? 9.842 -56.736 79.447 1.00 64.43 373 CYS C N 1
ATOM 2351 C CA . CYS C 1 33 ? 10.729 -57.559 78.634 1.00 65.58 373 CYS C CA 1
ATOM 2352 C C . CYS C 1 33 ? 10.105 -58.924 78.386 1.00 57.53 373 CYS C C 1
ATOM 2353 O O . CYS C 1 33 ? 9.650 -59.584 79.326 1.00 63.60 373 CYS C O 1
ATOM 2356 N N . ASP C 1 34 ? 10.095 -59.342 77.125 1.00 53.18 374 ASP C N 1
ATOM 2357 C CA . ASP C 1 34 ? 9.702 -60.703 76.797 1.00 59.44 374 ASP C CA 1
ATOM 2358 C C . ASP C 1 34 ? 10.651 -61.681 77.485 1.00 67.12 374 ASP C C 1
ATOM 2359 O O . ASP C 1 34 ? 11.858 -61.419 77.565 1.00 62.84 374 ASP C O 1
ATOM 2364 N N . PRO C 1 35 ? 10.145 -62.801 78.013 1.00 69.13 375 PRO C N 1
ATOM 2365 C CA . PRO C 1 35 ? 11.026 -63.726 78.746 1.00 61.07 375 PRO C CA 1
ATOM 2366 C C . PRO C 1 35 ? 12.225 -64.200 77.943 1.00 56.70 375 PRO C C 1
ATOM 2367 O O . PRO C 1 35 ? 13.288 -64.449 78.525 1.00 61.43 375 PRO C O 1
ATOM 2371 N N . GLY C 1 36 ? 12.095 -64.321 76.625 1.00 60.63 376 GLY C N 1
ATOM 2372 C CA . GLY C 1 36 ? 13.195 -64.787 75.804 1.00 60.17 376 GLY C CA 1
ATOM 2373 C C . GLY C 1 36 ? 13.903 -63.692 75.032 1.00 59.49 376 GLY C C 1
ATOM 2374 O O . GLY C 1 36 ? 14.368 -63.921 73.911 1.00 58.60 376 GLY C O 1
ATOM 2375 N N . MET C 1 37 ? 13.993 -62.499 75.613 1.00 50.07 377 MET C N 1
ATOM 2376 C CA . MET C 1 37 ? 14.713 -61.417 74.960 1.00 54.79 377 MET C CA 1
ATOM 2377 C C . MET C 1 37 ? 16.202 -61.737 74.892 1.00 57.05 377 MET C C 1
ATOM 2378 O O . MET C 1 37 ? 16.750 -62.438 75.747 1.00 55.52 377 MET C O 1
ATOM 2383 N N . THR C 1 38 ? 16.854 -61.221 73.855 1.00 46.58 378 THR C N 1
ATOM 2384 C CA . THR C 1 38 ? 18.289 -61.369 73.675 1.00 48.63 378 THR C CA 1
ATOM 2385 C C . THR C 1 38 ? 18.972 -60.016 73.837 1.00 52.74 378 THR C C 1
ATOM 2386 O O . THR C 1 38 ? 18.336 -58.962 73.750 1.00 47.16 378 THR C O 1
ATOM 2390 N N . ALA C 1 39 ? 20.282 -60.052 74.077 1.00 47.84 379 ALA C N 1
ATOM 2391 C CA . ALA C 1 39 ? 21.008 -58.828 74.390 1.00 49.17 379 ALA C CA 1
ATOM 2392 C C . ALA C 1 39 ? 22.465 -58.927 73.962 1.00 47.66 379 ALA C C 1
ATOM 2393 O O . ALA C 1 39 ? 23.147 -59.907 74.279 1.00 46.14 379 ALA C O 1
ATOM 2395 N N . PHE C 1 40 ? 22.923 -57.912 73.233 1.00 41.43 380 PHE C N 1
ATOM 2396 C CA . PHE C 1 40 ? 24.340 -57.629 73.037 1.00 36.92 380 PHE C CA 1
ATOM 2397 C C . PHE C 1 40 ? 24.692 -56.431 73.907 1.00 43.88 380 PHE C C 1
ATOM 2398 O O . PHE C 1 40 ? 24.154 -55.339 73.701 1.00 46.86 380 PHE C O 1
ATOM 2406 N N . GLU C 1 41 ? 25.590 -56.621 74.869 1.00 47.56 381 GLU C N 1
ATOM 2407 C CA . GLU C 1 41 ? 26.042 -55.475 75.642 1.00 52.62 381 GLU C CA 1
ATOM 2408 C C . GLU C 1 41 ? 27.464 -55.720 76.116 1.00 55.20 381 GLU C C 1
ATOM 2409 O O . GLU C 1 41 ? 27.875 -56.878 76.261 1.00 51.71 381 GLU C O 1
ATOM 2415 N N . PRO C 1 42 ? 28.242 -54.655 76.346 1.00 54.04 382 PRO C N 1
ATOM 2416 C CA . PRO C 1 42 ? 29.668 -54.834 76.675 1.00 54.54 382 PRO C CA 1
ATOM 2417 C C . PRO C 1 42 ? 29.931 -55.786 77.828 1.00 51.12 382 PRO C C 1
ATOM 2418 O O . PRO C 1 42 ? 30.892 -56.562 77.774 1.00 52.83 382 PRO C O 1
ATOM 2422 N N . GLU C 1 43 ? 29.093 -55.765 78.864 1.00 49.97 383 GLU C N 1
ATOM 2423 C CA . GLU C 1 43 ? 29.303 -56.639 80.010 1.00 61.86 383 GLU C CA 1
ATOM 2424 C C . GLU C 1 43 ? 29.124 -58.113 79.670 1.00 62.01 383 GLU C C 1
ATOM 2425 O O . GLU C 1 43 ? 29.366 -58.961 80.534 1.00 64.19 383 GLU C O 1
ATOM 2431 N N . ALA C 1 44 ? 28.706 -58.438 78.450 1.00 57.76 384 ALA C N 1
ATOM 2432 C CA . ALA C 1 44 ? 28.600 -59.817 78.001 1.00 50.34 384 ALA C CA 1
ATOM 2433 C C . ALA C 1 44 ? 29.806 -60.263 77.186 1.00 49.34 384 ALA C C 1
ATOM 2434 O O . ALA C 1 44 ? 29.809 -61.388 76.675 1.00 46.83 384 ALA C O 1
ATOM 2436 N N . LEU C 1 45 ? 30.813 -59.399 77.036 1.00 45.18 385 LEU C N 1
ATOM 2437 C CA . LEU C 1 45 ? 32.100 -59.757 76.437 1.00 52.10 385 LEU C CA 1
ATOM 2438 C C . LEU C 1 45 ? 31.957 -60.236 74.995 1.00 53.77 385 LEU C C 1
ATOM 2439 O O . LEU C 1 45 ? 32.722 -61.088 74.535 1.00 54.21 385 LEU C O 1
ATOM 2444 N N . GLY C 1 46 ? 30.985 -59.693 74.267 1.00 54.82 386 GLY C N 1
ATOM 2445 C CA . GLY C 1 46 ? 30.791 -60.042 72.877 1.00 43.67 386 GLY C CA 1
ATOM 2446 C C . GLY C 1 46 ? 29.810 -61.163 72.624 1.00 50.50 386 GLY C C 1
ATOM 2447 O O . GLY C 1 46 ? 29.549 -61.483 71.456 1.00 52.65 386 GLY C O 1
ATOM 2448 N N . ASN C 1 47 ? 29.252 -61.765 73.668 1.00 47.91 387 ASN C N 1
ATOM 2449 C CA . ASN C 1 47 ? 28.315 -62.867 73.518 1.00 47.73 387 ASN C CA 1
ATOM 2450 C C . ASN C 1 47 ? 26.878 -62.366 73.574 1.00 42.27 387 ASN C C 1
ATOM 2451 O O . ASN C 1 47 ? 26.563 -61.391 74.261 1.00 40.65 387 ASN C O 1
ATOM 2456 N N . LEU C 1 48 ? 26.007 -63.048 72.838 1.00 44.47 388 LEU C N 1
ATOM 2457 C CA . LEU C 1 48 ? 24.574 -62.799 72.901 1.00 48.64 388 LEU C CA 1
ATOM 2458 C C . LEU C 1 48 ? 23.990 -63.603 74.055 1.00 53.37 388 LEU C C 1
ATOM 2459 O O . LEU C 1 48 ? 24.128 -64.831 74.095 1.00 51.59 388 LEU C O 1
ATOM 2464 N N . VAL C 1 49 ? 23.345 -62.915 74.994 1.00 48.05 389 VAL C N 1
ATOM 2465 C CA . VAL C 1 49 ? 22.738 -63.550 76.157 1.00 47.28 389 VAL C CA 1
ATOM 2466 C C . VAL C 1 49 ? 21.225 -63.524 75.996 1.00 55.71 389 VAL C C 1
ATOM 2467 O O . VAL C 1 49 ? 20.653 -62.531 75.529 1.00 50.57 389 VAL C O 1
ATOM 2471 N N . GLU C 1 50 ? 20.583 -64.625 76.366 1.00 52.47 390 GLU C N 1
ATOM 2472 C CA . GLU C 1 50 ? 19.143 -64.779 76.236 1.00 56.13 390 GLU C CA 1
ATOM 2473 C C . GLU C 1 50 ? 18.490 -64.751 77.612 1.00 61.14 390 GLU C C 1
ATOM 2474 O O . GLU C 1 50 ? 19.063 -65.225 78.599 1.00 63.55 390 GLU C O 1
ATOM 2480 N N . GLY C 1 51 ? 17.298 -64.174 77.667 1.00 62.59 391 GLY C N 1
ATOM 2481 C CA . GLY C 1 51 ? 16.535 -64.127 78.886 1.00 64.63 391 GLY C CA 1
ATOM 2482 C C . GLY C 1 51 ? 17.046 -63.068 79.840 1.00 66.72 391 GLY C C 1
ATOM 2483 O O . GLY C 1 51 ? 18.146 -62.533 79.694 1.00 65.92 391 GLY C O 1
ATOM 2484 N N . LEU C 1 52 ? 16.222 -62.761 80.825 1.00 68.34 392 LEU C N 1
ATOM 2485 C CA . LEU C 1 52 ? 16.583 -61.825 81.882 1.00 72.72 392 LEU C CA 1
ATOM 2486 C C . LEU C 1 52 ? 17.551 -62.427 82.895 1.00 73.38 392 LEU C C 1
ATOM 2487 O O . LEU C 1 52 ? 17.918 -61.753 83.867 1.00 69.96 392 LEU C O 1
ATOM 2492 N N . ASP C 1 53 ? 17.964 -63.679 82.685 1.00 74.11 393 ASP C N 1
ATOM 2493 C CA . ASP C 1 53 ? 18.826 -64.363 83.641 1.00 77.63 393 ASP C CA 1
ATOM 2494 C C . ASP C 1 53 ? 20.138 -63.617 83.837 1.00 74.96 393 ASP C C 1
ATOM 2495 O O . ASP C 1 53 ? 20.537 -63.328 84.971 1.00 81.85 393 ASP C O 1
ATOM 2500 N N . PHE C 1 54 ? 20.824 -63.296 82.738 1.00 73.07 394 PHE C N 1
ATOM 2501 C CA . PHE C 1 54 ? 22.103 -62.603 82.833 1.00 70.90 394 PHE C CA 1
ATOM 2502 C C . PHE C 1 54 ? 21.960 -61.242 83.503 1.00 67.50 394 PHE C C 1
ATOM 2503 O O . PHE C 1 54 ? 22.908 -60.759 84.132 1.00 76.25 394 PHE C O 1
ATOM 2511 N N . HIS C 1 55 ? 20.787 -60.619 83.399 1.00 70.61 395 HIS C N 1
ATOM 2512 C CA . HIS C 1 55 ? 20.597 -59.261 83.892 1.00 70.89 395 HIS C CA 1
ATOM 2513 C C . HIS C 1 55 ? 20.238 -59.185 85.371 1.00 75.95 395 HIS C C 1
ATOM 2514 O O . HIS C 1 55 ? 20.406 -58.117 85.972 1.00 72.81 395 HIS C O 1
ATOM 2521 N N . ARG C 1 56 ? 19.746 -60.275 85.968 1.00 75.24 396 ARG C N 1
ATOM 2522 C CA . ARG C 1 56 ? 19.450 -60.265 87.399 1.00 76.80 396 ARG C CA 1
ATOM 2523 C C . ARG C 1 56 ? 20.674 -59.871 88.214 1.00 78.57 396 ARG C C 1
ATOM 2524 O O . ARG C 1 56 ? 20.573 -59.081 89.161 1.00 82.06 396 ARG C O 1
ATOM 2532 N N . PHE C 1 57 ? 21.840 -60.407 87.849 1.00 75.27 397 PHE C N 1
ATOM 2533 C CA . PHE C 1 57 ? 23.051 -60.192 88.631 1.00 75.40 397 PHE C CA 1
ATOM 2534 C C . PHE C 1 57 ? 23.459 -58.725 88.664 1.00 81.61 397 PHE C C 1
ATOM 2535 O O . PHE C 1 57 ? 24.087 -58.282 89.631 1.00 81.26 397 PHE C O 1
ATOM 2543 N N . TYR C 1 58 ? 23.118 -57.959 87.629 1.00 79.28 398 TYR C N 1
ATOM 2544 C CA . TYR C 1 58 ? 23.492 -56.551 87.587 1.00 80.67 398 TYR C CA 1
ATOM 2545 C C . TYR C 1 58 ? 22.469 -55.645 88.262 1.00 89.55 398 TYR C C 1
ATOM 2546 O O . TYR C 1 58 ? 22.857 -54.640 88.870 1.00 91.67 398 TYR C O 1
ATOM 2555 N N . PHE C 1 59 ? 21.177 -55.977 88.181 1.00 83.07 399 PHE C N 1
ATOM 2556 C CA . PHE C 1 59 ? 20.183 -55.303 89.012 1.00 88.22 399 PHE C CA 1
ATOM 2557 C C . PHE C 1 59 ? 20.417 -55.607 90.485 1.00 96.21 399 PHE C C 1
ATOM 2558 O O . PHE C 1 59 ? 20.663 -54.703 91.291 1.00 99.76 399 PHE C O 1
ATOM 2566 N N . GLU C 1 60 ? 20.358 -56.891 90.845 1.00 91.93 400 GLU C N 1
ATOM 2567 C CA . GLU C 1 60 ? 20.307 -57.298 92.245 1.00 94.65 400 GLU C CA 1
ATOM 2568 C C . GLU C 1 60 ? 21.576 -56.933 93.012 1.00 93.88 400 GLU C C 1
ATOM 2569 O O . GLU C 1 60 ? 21.509 -56.663 94.217 1.00 95.05 400 GLU C O 1
ATOM 2575 N N . ASN C 1 61 ? 22.733 -56.918 92.349 1.00 92.12 401 ASN C N 1
ATOM 2576 C CA . ASN C 1 61 ? 24.004 -56.669 93.020 1.00 89.76 401 ASN C CA 1
ATOM 2577 C C . ASN C 1 61 ? 24.571 -55.283 92.736 1.00 94.65 401 ASN C C 1
ATOM 2578 O O . ASN C 1 61 ? 25.690 -54.989 93.168 1.00 98.07 401 ASN C O 1
ATOM 2583 N N . LEU C 1 62 ? 23.846 -54.426 92.015 1.00 96.26 402 LEU C N 1
ATOM 2584 C CA . LEU C 1 62 ? 24.333 -53.069 91.784 1.00 106.90 402 LEU C CA 1
ATOM 2585 C C . LEU C 1 62 ? 23.208 -52.042 91.838 1.00 113.10 402 LEU C C 1
ATOM 2586 O O . LEU C 1 62 ? 22.965 -51.445 92.888 1.00 116.47 402 LEU C O 1
ATOM 2591 N N . TRP C 1 63 ? 22.513 -51.843 90.714 1.00 117.63 403 TRP C N 1
ATOM 2592 C CA . TRP C 1 63 ? 21.607 -50.708 90.548 1.00 113.25 403 TRP C CA 1
ATOM 2593 C C . TRP C 1 63 ? 20.622 -50.543 91.701 1.00 117.32 403 TRP C C 1
ATOM 2594 O O . TRP C 1 63 ? 20.069 -49.451 91.877 1.00 115.50 403 TRP C O 1
ATOM 2605 N N . SER C 1 64 ? 20.412 -51.585 92.510 1.00 121.80 404 SER C N 1
ATOM 2606 C CA . SER C 1 64 ? 19.671 -51.409 93.755 1.00 123.75 404 SER C CA 1
ATOM 2607 C C . SER C 1 64 ? 20.477 -50.600 94.768 1.00 125.70 404 SER C C 1
ATOM 2608 O O . SER C 1 64 ? 19.912 -49.782 95.503 1.00 126.11 404 SER C O 1
ATOM 2611 N N . ARG C 1 65 ? 21.803 -50.781 94.770 1.00 125.68 405 ARG C N 1
ATOM 2612 C CA . ARG C 1 65 ? 22.763 -50.373 95.801 1.00 126.81 405 ARG C CA 1
ATOM 2613 C C . ARG C 1 65 ? 22.283 -49.394 96.866 1.00 131.37 405 ARG C C 1
ATOM 2614 O O . ARG C 1 65 ? 21.450 -49.733 97.712 1.00 133.34 405 ARG C O 1
ATOM 2622 N N . ASN C 1 66 ? 22.863 -48.197 96.873 1.00 131.82 406 ASN C N 1
ATOM 2623 C CA . ASN C 1 66 ? 22.694 -47.272 97.985 1.00 128.70 406 ASN C CA 1
ATOM 2624 C C . ASN C 1 66 ? 22.010 -45.977 97.562 1.00 125.12 406 ASN C C 1
ATOM 2625 O O . ASN C 1 66 ? 22.205 -44.940 98.202 1.00 118.82 406 ASN C O 1
ATOM 2630 N N . SER C 1 67 ? 21.215 -46.020 96.493 1.00 125.63 407 SER C N 1
ATOM 2631 C CA . SER C 1 67 ? 20.237 -45.000 96.122 1.00 122.37 407 SER C CA 1
ATOM 2632 C C . SER C 1 67 ? 20.845 -43.667 95.714 1.00 122.06 407 SER C C 1
ATOM 2633 O O . SER C 1 67 ? 20.126 -42.658 95.685 1.00 121.69 407 SER C O 1
ATOM 2636 N N . LYS C 1 68 ? 22.136 -43.624 95.395 1.00 119.82 408 LYS C N 1
ATOM 2637 C CA . LYS C 1 68 ? 22.720 -42.404 94.861 1.00 113.26 408 LYS C CA 1
ATOM 2638 C C . LYS C 1 68 ? 22.026 -42.035 93.549 1.00 112.11 408 LYS C C 1
ATOM 2639 O O . LYS C 1 68 ? 21.515 -42.910 92.845 1.00 111.97 408 LYS C O 1
ATOM 2645 N N . PRO C 1 69 ? 21.980 -40.746 93.201 1.00 108.64 409 PRO C N 1
ATOM 2646 C CA . PRO C 1 69 ? 21.169 -40.327 92.050 1.00 104.08 409 PRO C CA 1
ATOM 2647 C C . PRO C 1 69 ? 21.749 -40.805 90.727 1.00 102.53 409 PRO C C 1
ATOM 2648 O O . PRO C 1 69 ? 22.964 -40.809 90.518 1.00 99.60 409 PRO C O 1
ATOM 2652 N N . VAL C 1 70 ? 20.851 -41.209 89.828 1.00 104.84 410 VAL C N 1
ATOM 2653 C CA . VAL C 1 70 ? 21.200 -41.651 88.482 1.00 93.99 410 VAL C CA 1
ATOM 2654 C C . VAL C 1 70 ? 20.156 -41.094 87.523 1.00 89.49 410 VAL C C 1
ATOM 2655 O O . VAL C 1 70 ? 18.961 -41.376 87.672 1.00 87.32 410 VAL C O 1
ATOM 2659 N N . HIS C 1 71 ? 20.599 -40.307 86.545 1.00 79.70 411 HIS C N 1
ATOM 2660 C CA . HIS C 1 71 ? 19.723 -39.750 85.525 1.00 78.09 411 HIS C CA 1
ATOM 2661 C C . HIS C 1 71 ? 20.102 -40.311 84.162 1.00 74.08 411 HIS C C 1
ATOM 2662 O O . HIS C 1 71 ? 21.286 -40.389 83.817 1.00 70.15 411 HIS C O 1
ATOM 2669 N N . ASN C 1 72 ? 19.089 -40.699 83.393 1.00 67.14 412 ASN C N 1
ATOM 2670 C CA . ASN C 1 72 ? 19.279 -41.271 82.069 1.00 66.61 412 ASN C CA 1
ATOM 2671 C C . ASN C 1 72 ? 18.475 -40.472 81.057 1.00 67.41 412 ASN C C 1
ATOM 2672 O O . ASN C 1 72 ? 17.303 -40.161 81.292 1.00 70.18 412 ASN C O 1
ATOM 2677 N N . THR C 1 73 ? 19.107 -40.148 79.933 1.00 68.01 413 THR C N 1
ATOM 2678 C CA . THR C 1 73 ? 18.499 -39.322 78.900 1.00 65.31 413 THR C CA 1
ATOM 2679 C C . THR C 1 73 ? 18.591 -40.038 77.562 1.00 58.99 413 THR C C 1
ATOM 2680 O O . THR C 1 73 ? 19.660 -40.534 77.192 1.00 48.75 413 THR C O 1
ATOM 2684 N N . MET C 1 74 ? 17.468 -40.099 76.849 1.00 56.20 414 MET C N 1
ATOM 2685 C CA . MET C 1 74 ? 17.439 -40.560 75.468 1.00 49.06 414 MET C CA 1
ATOM 2686 C C . MET C 1 74 ? 17.633 -39.357 74.555 1.00 55.09 414 MET C C 1
ATOM 2687 O O . MET C 1 74 ? 16.824 -38.424 74.574 1.00 55.05 414 MET C O 1
ATOM 2692 N N . LEU C 1 75 ? 18.695 -39.379 73.756 1.00 53.76 415 LEU C N 1
ATOM 2693 C CA . LEU C 1 75 ? 19.027 -38.266 72.876 1.00 51.62 415 LEU C CA 1
ATOM 2694 C C . LEU C 1 75 ? 18.488 -38.537 71.479 1.00 59.48 415 LEU C C 1
ATOM 2695 O O . LEU C 1 75 ? 18.859 -39.536 70.853 1.00 63.55 415 LEU C O 1
ATOM 2700 N N . ASN C 1 76 ? 17.626 -37.633 70.997 1.00 62.69 416 ASN C N 1
ATOM 2701 C CA . ASN C 1 76 ? 17.033 -37.630 69.662 1.00 69.96 416 ASN C CA 1
ATOM 2702 C C . ASN C 1 76 ? 16.743 -39.046 69.178 1.00 56.17 416 ASN C C 1
ATOM 2703 O O . ASN C 1 76 ? 17.422 -39.543 68.271 1.00 59.05 416 ASN C O 1
ATOM 2708 N N . PRO C 1 77 ? 15.765 -39.729 69.768 1.00 56.92 417 PRO C N 1
ATOM 2709 C CA . PRO C 1 77 ? 15.507 -41.121 69.380 1.00 51.84 417 PRO C CA 1
ATOM 2710 C C . PRO C 1 77 ? 15.005 -41.217 67.950 1.00 48.84 417 PRO C C 1
ATOM 2711 O O . PRO C 1 77 ? 14.217 -40.388 67.490 1.00 55.67 417 PRO C O 1
ATOM 2715 N N . HIS C 1 78 ? 15.483 -42.235 67.243 1.00 44.18 418 HIS C N 1
ATOM 2716 C CA . HIS C 1 78 ? 14.996 -42.574 65.914 1.00 46.48 418 HIS C CA 1
ATOM 2717 C C . HIS C 1 78 ? 14.167 -43.844 66.026 1.00 48.72 418 HIS C C 1
ATOM 2718 O O . HIS C 1 78 ? 14.616 -44.830 66.620 1.00 49.57 418 HIS C O 1
ATOM 2725 N N . ILE C 1 79 ? 12.958 -43.821 65.475 1.00 48.55 419 ILE C N 1
ATOM 2726 C CA . ILE C 1 79 ? 12.021 -44.927 65.616 1.00 42.11 419 ILE C CA 1
ATOM 2727 C C . ILE C 1 79 ? 11.630 -45.434 64.237 1.00 49.84 419 ILE C C 1
ATOM 2728 O O . ILE C 1 79 ? 11.269 -44.646 63.356 1.00 56.16 419 ILE C O 1
ATOM 2733 N N . HIS C 1 80 ? 11.708 -46.748 64.057 1.00 42.90 420 HIS C N 1
ATOM 2734 C CA . HIS C 1 80 ? 11.213 -47.425 62.869 1.00 46.56 420 HIS C CA 1
ATOM 2735 C C . HIS C 1 80 ? 9.963 -48.199 63.260 1.00 53.99 420 HIS C C 1
ATOM 2736 O O . HIS C 1 80 ? 10.015 -49.058 64.147 1.00 54.85 420 HIS C O 1
ATOM 2743 N N . LEU C 1 81 ? 8.844 -47.881 62.619 1.00 53.99 421 LEU C N 1
ATOM 2744 C CA . LEU C 1 81 ? 7.599 -48.610 62.811 1.00 57.29 421 LEU C CA 1
ATOM 2745 C C . LEU C 1 81 ? 7.471 -49.657 61.715 1.00 61.13 421 LEU C C 1
ATOM 2746 O O . LEU C 1 81 ? 7.597 -49.339 60.529 1.00 69.49 421 LEU C O 1
ATOM 2751 N N . MET C 1 82 ? 7.231 -50.902 62.115 1.00 58.08 422 MET C N 1
ATOM 2752 C CA . MET C 1 82 ? 7.139 -52.030 61.190 1.00 69.38 422 MET C CA 1
ATOM 2753 C C . MET C 1 82 ? 5.773 -52.678 61.382 1.00 71.51 422 MET C C 1
ATOM 2754 O O . MET C 1 82 ? 5.632 -53.676 62.092 1.00 76.63 422 MET C O 1
ATOM 2759 N N . GLY C 1 83 ? 4.762 -52.096 60.739 1.00 79.67 423 GLY C N 1
ATOM 2760 C CA . GLY C 1 83 ? 3.389 -52.518 60.924 1.00 79.46 423 GLY C CA 1
ATOM 2761 C C . GLY C 1 83 ? 2.731 -51.798 62.084 1.00 85.33 423 GLY C C 1
ATOM 2762 O O . GLY C 1 83 ? 3.026 -50.628 62.343 1.00 86.82 423 GLY C O 1
ATOM 2763 N N . ASP C 1 84 ? 1.833 -52.487 62.787 1.00 80.65 424 ASP C N 1
ATOM 2764 C CA . ASP C 1 84 ? 1.226 -51.968 64.008 1.00 86.82 424 ASP C CA 1
ATOM 2765 C C . ASP C 1 84 ? 1.585 -52.812 65.222 1.00 85.06 424 ASP C C 1
ATOM 2766 O O . ASP C 1 84 ? 0.958 -52.666 66.278 1.00 89.27 424 ASP C O 1
ATOM 2771 N N . GLU C 1 85 ? 2.590 -53.680 65.101 1.00 79.81 425 GLU C N 1
ATOM 2772 C CA . GLU C 1 85 ? 2.910 -54.644 66.145 1.00 85.30 425 GLU C CA 1
ATOM 2773 C C . GLU C 1 85 ? 4.408 -54.756 66.405 1.00 78.12 425 GLU C C 1
ATOM 2774 O O . GLU C 1 85 ? 4.821 -55.622 67.186 1.00 70.94 425 GLU C O 1
ATOM 2780 N N . SER C 1 86 ? 5.232 -53.912 65.786 1.00 72.59 426 SER C N 1
ATOM 2781 C CA . SER C 1 86 ? 6.678 -54.045 65.874 1.00 64.56 426 SER C CA 1
ATOM 2782 C C . SER C 1 86 ? 7.322 -52.675 65.736 1.00 66.80 426 SER C C 1
ATOM 2783 O O . SER C 1 86 ? 6.879 -51.852 64.930 1.00 59.51 426 SER C O 1
ATOM 2786 N N . ALA C 1 87 ? 8.373 -52.441 66.519 1.00 54.04 427 ALA C N 1
ATOM 2787 C CA . ALA C 1 87 ? 9.081 -51.171 66.475 1.00 51.62 427 ALA C CA 1
ATOM 2788 C C . ALA C 1 87 ? 10.541 -51.384 66.848 1.00 58.28 427 ALA C C 1
ATOM 2789 O O . ALA C 1 87 ? 10.871 -52.256 67.656 1.00 47.37 427 ALA C O 1
ATOM 2791 N N . CYS C 1 88 ? 11.412 -50.580 66.241 1.00 49.14 428 CYS C N 1
ATOM 2792 C CA . CYS C 1 88 ? 12.822 -50.524 66.597 1.00 50.64 428 CYS C CA 1
ATOM 2793 C C . CYS C 1 88 ? 13.175 -49.081 66.913 1.00 50.19 428 CYS C C 1
ATOM 2794 O O . CYS C 1 88 ? 12.894 -48.183 66.113 1.00 50.20 428 CYS C O 1
ATOM 2797 N N . ILE C 1 89 ? 13.787 -48.856 68.070 1.00 44.02 429 ILE C N 1
ATOM 2798 C CA . ILE C 1 89 ? 14.142 -47.516 68.516 1.00 45.97 429 ILE C CA 1
ATOM 2799 C C . ILE C 1 89 ? 15.640 -47.478 68.789 1.00 50.74 429 ILE C C 1
ATOM 2800 O O . ILE C 1 89 ? 16.194 -48.409 69.386 1.00 45.96 429 ILE C O 1
ATOM 2805 N N . ALA C 1 90 ? 16.297 -46.417 68.322 1.00 43.05 430 ALA C N 1
ATOM 2806 C CA . ALA C 1 90 ? 17.740 -46.265 68.445 1.00 46.03 430 ALA C CA 1
ATOM 2807 C C . ALA C 1 90 ? 18.057 -44.851 68.907 1.00 46.30 430 ALA C C 1
ATOM 2808 O O . ALA C 1 90 ? 17.428 -43.887 68.461 1.00 43.03 430 ALA C O 1
ATOM 2810 N N . TYR C 1 91 ? 19.039 -44.730 69.795 1.00 41.64 431 TYR C N 1
ATOM 2811 C CA . TYR C 1 91 ? 19.305 -43.451 70.437 1.00 41.78 431 TYR C CA 1
ATOM 2812 C C . TYR C 1 91 ? 20.659 -43.504 71.124 1.00 45.81 431 TYR C C 1
ATOM 2813 O O . TYR C 1 91 ? 21.174 -44.579 71.443 1.00 37.65 431 TYR C O 1
ATOM 2822 N N . ILE C 1 92 ? 21.228 -42.322 71.342 1.00 45.55 432 ILE C N 1
ATOM 2823 C CA . ILE C 1 92 ? 22.343 -42.160 72.265 1.00 42.10 432 ILE C CA 1
ATOM 2824 C C . ILE C 1 92 ? 21.780 -42.065 73.675 1.00 53.55 432 ILE C C 1
ATOM 2825 O O . ILE C 1 92 ? 20.860 -41.279 73.935 1.00 52.80 432 ILE C O 1
ATOM 2830 N N . ARG C 1 93 ? 22.317 -42.865 74.589 1.00 51.81 433 ARG C N 1
ATOM 2831 C CA . ARG C 1 93 ? 21.907 -42.823 75.985 1.00 52.11 433 ARG C CA 1
ATOM 2832 C C . ARG C 1 93 ? 22.977 -42.123 76.807 1.00 49.98 433 ARG C C 1
ATOM 2833 O O . ARG C 1 93 ? 24.150 -42.508 76.767 1.00 54.80 433 ARG C O 1
ATOM 2841 N N . ILE C 1 94 ? 22.570 -41.097 77.545 1.00 51.94 434 ILE C N 1
ATOM 2842 C CA . ILE C 1 94 ? 23.457 -40.354 78.430 1.00 57.14 434 ILE C CA 1
ATOM 2843 C C . ILE C 1 94 ? 23.055 -40.675 79.860 1.00 58.72 434 ILE C C 1
ATOM 2844 O O . ILE C 1 94 ? 21.936 -40.362 80.285 1.00 57.24 434 ILE C O 1
ATOM 2849 N N . THR C 1 95 ? 23.962 -41.305 80.598 1.00 56.01 435 THR C N 1
ATOM 2850 C CA . THR C 1 95 ? 23.729 -41.679 81.987 1.00 59.60 435 THR C CA 1
ATOM 2851 C C . THR C 1 95 ? 24.571 -40.765 82.869 1.00 60.60 435 THR C C 1
ATOM 2852 O O . THR C 1 95 ? 25.805 -40.810 82.823 1.00 53.30 435 THR C O 1
ATOM 2856 N N . GLN C 1 96 ? 23.903 -39.926 83.653 1.00 62.80 436 GLN C N 1
ATOM 2857 C CA . GLN C 1 96 ? 24.570 -39.098 84.646 1.00 68.02 436 GLN C CA 1
ATOM 2858 C C . GLN C 1 96 ? 24.591 -39.837 85.977 1.00 73.67 436 GLN C C 1
ATOM 2859 O O . GLN C 1 96 ? 23.582 -40.417 86.389 1.00 77.92 436 GLN C O 1
ATOM 2865 N N . TYR C 1 97 ? 25.745 -39.823 86.639 1.00 69.24 437 TYR C N 1
ATOM 2866 C CA . TYR C 1 97 ? 25.908 -40.538 87.895 1.00 74.16 437 TYR C CA 1
ATOM 2867 C C . TYR C 1 97 ? 26.913 -39.797 88.763 1.00 72.51 437 TYR C C 1
ATOM 2868 O O . TYR C 1 97 ? 27.579 -38.857 88.320 1.00 73.56 437 TYR C O 1
ATOM 2877 N N . LEU C 1 98 ? 27.015 -40.236 90.013 1.00 79.34 438 LEU C N 1
ATOM 2878 C CA . LEU C 1 98 ? 28.018 -39.744 90.948 1.00 82.38 438 LEU C CA 1
ATOM 2879 C C . LEU C 1 98 ? 29.037 -40.845 91.199 1.00 78.79 438 LEU C C 1
ATOM 2880 O O . LEU C 1 98 ? 28.665 -41.973 91.542 1.00 73.33 438 LEU C O 1
ATOM 2885 N N . ASP C 1 99 ? 30.315 -40.522 91.021 1.00 80.22 439 ASP C N 1
ATOM 2886 C CA . ASP C 1 99 ? 31.363 -41.488 91.304 1.00 95.01 439 ASP C CA 1
ATOM 2887 C C . ASP C 1 99 ? 31.532 -41.662 92.812 1.00 94.07 439 ASP C C 1
ATOM 2888 O O . ASP C 1 99 ? 30.919 -40.961 93.624 1.00 89.59 439 ASP C O 1
ATOM 2893 N N . ALA C 1 100 ? 32.380 -42.619 93.184 1.00 100.23 440 ALA C N 1
ATOM 2894 C CA . ALA C 1 100 ? 32.849 -42.693 94.560 1.00 99.82 440 ALA C CA 1
ATOM 2895 C C . ALA C 1 100 ? 33.678 -41.448 94.845 1.00 94.11 440 ALA C C 1
ATOM 2896 O O . ALA C 1 100 ? 34.820 -41.335 94.387 1.00 95.35 440 ALA C O 1
ATOM 2898 N N . GLY C 1 101 ? 33.102 -40.501 95.578 1.00 91.34 441 GLY C N 1
ATOM 2899 C CA . GLY C 1 101 ? 33.723 -39.208 95.778 1.00 92.52 441 GLY C CA 1
ATOM 2900 C C . GLY C 1 101 ? 32.729 -38.082 95.593 1.00 97.96 441 GLY C C 1
ATOM 2901 O O . GLY C 1 101 ? 32.981 -36.943 96.000 1.00 97.92 441 GLY C O 1
ATOM 2902 N N . GLY C 1 102 ? 31.593 -38.392 94.972 1.00 96.56 442 GLY C N 1
ATOM 2903 C CA . GLY C 1 102 ? 30.506 -37.446 94.827 1.00 93.49 442 GLY C CA 1
ATOM 2904 C C . GLY C 1 102 ? 30.583 -36.525 93.631 1.00 94.35 442 GLY C C 1
ATOM 2905 O O . GLY C 1 102 ? 29.773 -35.595 93.538 1.00 92.97 442 GLY C O 1
ATOM 2906 N N . ILE C 1 103 ? 31.516 -36.747 92.716 1.00 91.40 443 ILE C N 1
ATOM 2907 C CA . ILE C 1 103 ? 31.657 -35.869 91.552 1.00 91.54 443 ILE C CA 1
ATOM 2908 C C . ILE C 1 103 ? 30.666 -36.311 90.478 1.00 85.97 443 ILE C C 1
ATOM 2909 O O . ILE C 1 103 ? 30.637 -37.501 90.126 1.00 84.49 443 ILE C O 1
ATOM 2914 N N . PRO C 1 104 ? 29.845 -35.405 89.945 1.00 85.52 444 PRO C N 1
ATOM 2915 C CA . PRO C 1 104 ? 28.917 -35.788 88.870 1.00 84.78 444 PRO C CA 1
ATOM 2916 C C . PRO C 1 104 ? 29.668 -36.104 87.584 1.00 79.75 444 PRO C C 1
ATOM 2917 O O . PRO C 1 104 ? 30.506 -35.323 87.130 1.00 80.62 444 PRO C O 1
ATOM 2921 N N . ARG C 1 105 ? 29.358 -37.259 86.999 1.00 75.18 445 ARG C N 1
ATOM 2922 C CA . ARG C 1 105 ? 30.002 -37.724 85.779 1.00 74.83 445 ARG C CA 1
ATOM 2923 C C . ARG C 1 105 ? 28.944 -38.198 84.791 1.00 65.14 445 ARG C C 1
ATOM 2924 O O . ARG C 1 105 ? 27.784 -38.422 85.144 1.00 60.66 445 ARG C O 1
ATOM 2932 N N . THR C 1 106 ? 29.362 -38.355 83.536 1.00 63.41 446 THR C N 1
ATOM 2933 C CA . THR C 1 106 ? 28.471 -38.751 82.456 1.00 58.57 446 THR C CA 1
ATOM 2934 C C . THR C 1 106 ? 29.067 -39.924 81.695 1.00 53.05 446 THR C C 1
ATOM 2935 O O . THR C 1 106 ? 30.286 -40.012 81.523 1.00 54.91 446 THR C O 1
ATOM 2939 N N . ALA C 1 107 ? 28.198 -40.821 81.239 1.00 47.87 447 ALA C N 1
ATOM 2940 C CA . ALA C 1 107 ? 28.593 -41.958 80.423 1.00 55.53 447 ALA C CA 1
ATOM 2941 C C . ALA C 1 107 ? 27.673 -42.044 79.217 1.00 52.20 447 ALA C C 1
ATOM 2942 O O . ALA C 1 107 ? 26.463 -41.834 79.335 1.00 49.83 447 ALA C O 1
ATOM 2944 N N . GLN C 1 108 ? 28.250 -42.350 78.059 1.00 54.44 448 GLN C N 1
ATOM 2945 C CA . GLN C 1 108 ? 27.512 -42.434 76.808 1.00 53.24 448 GLN C CA 1
ATOM 2946 C C . GLN C 1 108 ? 27.457 -43.874 76.321 1.00 49.58 448 GLN C C 1
ATOM 2947 O O . GLN C 1 108 ? 28.445 -44.610 76.409 1.00 51.55 448 GLN C O 1
ATOM 2953 N N . SER C 1 109 ? 26.301 -44.269 75.796 1.00 42.67 449 SER C N 1
ATOM 2954 C CA . SER C 1 109 ? 26.173 -45.557 75.137 1.00 47.29 449 SER C CA 1
ATOM 2955 C C . SER C 1 109 ? 25.191 -45.430 73.983 1.00 50.21 449 SER C C 1
ATOM 2956 O O . SER C 1 109 ? 24.278 -44.600 74.010 1.00 52.90 449 SER C O 1
ATOM 2959 N N . GLU C 1 110 ? 25.405 -46.246 72.958 1.00 43.35 450 GLU C N 1
ATOM 2960 C CA . GLU C 1 110 ? 24.486 -46.358 71.836 1.00 42.54 450 GLU C CA 1
ATOM 2961 C C . GLU C 1 110 ? 23.599 -47.571 72.075 1.00 49.58 450 GLU C C 1
ATOM 2962 O O . GLU C 1 110 ? 24.097 -48.648 72.417 1.00 46.44 450 GLU C O 1
ATOM 2968 N N . GLU C 1 111 ? 22.290 -47.393 71.920 1.00 42.68 451 GLU C N 1
ATOM 2969 C CA . GLU C 1 111 ? 21.337 -48.433 72.277 1.00 37.54 451 GLU C CA 1
ATOM 2970 C C . GLU C 1 111 ? 20.349 -48.661 71.148 1.00 45.72 451 GLU C C 1
ATOM 2971 O O . GLU C 1 111 ? 19.722 -47.716 70.656 1.00 45.14 451 GLU C O 1
ATOM 2977 N N . THR C 1 112 ? 20.222 -49.919 70.748 1.00 43.16 452 THR C N 1
ATOM 2978 C CA . THR C 1 112 ? 19.161 -50.388 69.872 1.00 43.48 452 THR C CA 1
ATOM 2979 C C . THR C 1 112 ? 18.239 -51.269 70.700 1.00 50.65 452 THR C C 1
ATOM 2980 O O . THR C 1 112 ? 18.705 -52.209 71.349 1.00 41.27 452 THR C O 1
ATOM 2984 N N . ARG C 1 113 ? 16.946 -50.956 70.702 1.00 43.23 453 ARG C N 1
ATOM 2985 C CA . ARG C 1 113 ? 15.965 -51.739 71.445 1.00 46.18 453 ARG C CA 1
ATOM 2986 C C . ARG C 1 113 ? 14.791 -52.053 70.532 1.00 47.82 453 ARG C C 1
ATOM 2987 O O . ARG C 1 113 ? 14.184 -51.142 69.960 1.00 46.93 453 ARG C O 1
ATOM 2995 N N . VAL C 1 114 ? 14.483 -53.340 70.390 1.00 43.86 454 VAL C N 1
ATOM 2996 C CA . VAL C 1 114 ? 13.430 -53.815 69.501 1.00 41.09 454 VAL C CA 1
ATOM 2997 C C . VAL C 1 114 ? 12.232 -54.215 70.348 1.00 54.06 454 VAL C C 1
ATOM 2998 O O . VAL C 1 114 ? 12.379 -54.922 71.354 1.00 50.06 454 VAL C O 1
ATOM 3002 N N . TRP C 1 115 ? 11.047 -53.764 69.944 1.00 55.41 455 TRP C N 1
ATOM 3003 C CA . TRP C 1 115 ? 9.825 -53.958 70.711 1.00 53.54 455 TRP C CA 1
ATOM 3004 C C . TRP C 1 115 ? 8.790 -54.702 69.880 1.00 59.88 455 TRP C C 1
ATOM 3005 O O . TRP C 1 115 ? 8.671 -54.483 68.670 1.00 53.86 455 TRP C O 1
ATOM 3016 N N . HIS C 1 116 ? 8.039 -55.578 70.544 1.00 62.32 456 HIS C N 1
ATOM 3017 C CA . HIS C 1 116 ? 7.008 -56.389 69.914 1.00 59.98 456 HIS C CA 1
ATOM 3018 C C . HIS C 1 116 ? 5.709 -56.208 70.683 1.00 67.14 456 HIS C C 1
ATOM 3019 O O . HIS C 1 116 ? 5.694 -56.313 71.913 1.00 63.61 456 HIS C O 1
ATOM 3026 N N . ARG C 1 117 ? 4.625 -55.931 69.963 1.00 66.94 457 ARG C N 1
ATOM 3027 C CA . ARG C 1 117 ? 3.309 -55.780 70.578 1.00 79.02 457 ARG C CA 1
ATOM 3028 C C . ARG C 1 117 ? 2.695 -57.168 70.714 1.00 73.38 457 ARG C C 1
ATOM 3029 O O . ARG C 1 117 ? 2.236 -57.758 69.733 1.00 71.48 457 ARG C O 1
ATOM 3037 N N . ARG C 1 118 ? 2.689 -57.694 71.936 1.00 71.79 458 ARG C N 1
ATOM 3038 C CA . ARG C 1 118 ? 2.173 -59.029 72.228 1.00 82.61 458 ARG C CA 1
ATOM 3039 C C . ARG C 1 118 ? 0.999 -58.902 73.188 1.00 86.07 458 ARG C C 1
ATOM 3040 O O . ARG C 1 118 ? 1.182 -58.517 74.349 1.00 87.53 458 ARG C O 1
ATOM 3048 N N . ASP C 1 119 ? -0.199 -59.233 72.703 1.00 83.99 459 ASP C N 1
ATOM 3049 C CA . ASP C 1 119 ? -1.410 -59.251 73.524 1.00 85.11 459 ASP C CA 1
ATOM 3050 C C . ASP C 1 119 ? -1.651 -57.901 74.199 1.00 84.84 459 ASP C C 1
ATOM 3051 O O . ASP C 1 119 ? -1.828 -57.812 75.414 1.00 86.47 459 ASP C O 1
ATOM 3056 N N . GLY C 1 120 ? -1.650 -56.839 73.400 1.00 87.49 460 GLY C N 1
ATOM 3057 C CA . GLY C 1 120 ? -2.000 -55.530 73.913 1.00 86.08 460 GLY C CA 1
ATOM 3058 C C . GLY C 1 120 ? -0.825 -54.749 74.462 1.00 89.55 460 GLY C C 1
ATOM 3059 O O . GLY C 1 120 ? -0.795 -53.522 74.348 1.00 90.89 460 GLY C O 1
ATOM 3060 N N . LYS C 1 121 ? 0.151 -55.445 75.041 1.00 81.00 461 LYS C N 1
ATOM 3061 C CA . LYS C 1 121 ? 1.274 -54.811 75.718 1.00 81.25 461 LYS C CA 1
ATOM 3062 C C . LYS C 1 121 ? 2.533 -54.882 74.861 1.00 73.82 461 LYS C C 1
ATOM 3063 O O . LYS C 1 121 ? 2.787 -55.887 74.191 1.00 65.67 461 LYS C O 1
ATOM 3069 N N . TRP C 1 122 ? 3.317 -53.807 74.886 1.00 73.54 462 TRP C N 1
ATOM 3070 C CA . TRP C 1 122 ? 4.610 -53.808 74.218 1.00 69.05 462 TRP C CA 1
ATOM 3071 C C . TRP C 1 122 ? 5.610 -54.636 75.013 1.00 62.48 462 TRP C C 1
ATOM 3072 O O . TRP C 1 122 ? 5.694 -54.529 76.240 1.00 61.43 462 TRP C O 1
ATOM 3083 N N . GLN C 1 123 ? 6.375 -55.465 74.307 1.00 60.04 463 GLN C N 1
ATOM 3084 C CA . GLN C 1 123 ? 7.362 -56.334 74.932 1.00 66.86 463 GLN C CA 1
ATOM 3085 C C . GLN C 1 123 ? 8.728 -56.097 74.307 1.00 58.65 463 GLN C C 1
ATOM 3086 O O . GLN C 1 123 ? 8.858 -56.062 73.079 1.00 58.89 463 GLN C O 1
ATOM 3092 N N . HIS C 1 124 ? 9.736 -55.934 75.160 1.00 62.45 464 HIS C N 1
ATOM 3093 C CA . HIS C 1 124 ? 11.114 -55.744 74.728 1.00 54.02 464 HIS C CA 1
ATOM 3094 C C . HIS C 1 124 ? 11.709 -57.093 74.340 1.00 53.09 464 HIS C C 1
ATOM 3095 O O . HIS C 1 124 ? 11.813 -57.994 75.179 1.00 53.26 464 HIS C O 1
ATOM 3102 N N . VAL C 1 125 ? 12.107 -57.233 73.075 1.00 52.96 465 VAL C N 1
ATOM 3103 C CA . VAL C 1 125 ? 12.498 -58.526 72.539 1.00 53.75 465 VAL C CA 1
ATOM 3104 C C . VAL C 1 125 ? 13.993 -58.618 72.229 1.00 58.36 465 VAL C C 1
ATOM 3105 O O . VAL C 1 125 ? 14.546 -59.724 72.245 1.00 51.21 465 VAL C O 1
ATOM 3109 N N . HIS C 1 126 ? 14.667 -57.504 71.953 1.00 51.28 466 HIS C N 1
ATOM 3110 C CA . HIS C 1 126 ? 16.100 -57.560 71.697 1.00 47.62 466 HIS C CA 1
ATOM 3111 C C . HIS C 1 126 ? 16.710 -56.189 71.932 1.00 44.93 466 HIS C C 1
ATOM 3112 O O . HIS C 1 126 ? 16.130 -55.171 71.551 1.00 45.11 466 HIS C O 1
ATOM 3119 N N . MET C 1 127 ? 17.883 -56.174 72.551 1.00 44.91 467 MET C N 1
ATOM 3120 C CA . MET C 1 127 ? 18.629 -54.945 72.751 1.00 46.95 467 MET C CA 1
ATOM 3121 C C . MET C 1 127 ? 20.065 -55.131 72.285 1.00 45.01 467 MET C C 1
ATOM 3122 O O . MET C 1 127 ? 20.601 -56.242 72.284 1.00 42.86 467 MET C O 1
ATOM 3127 N N . HIS C 1 128 ? 20.673 -54.024 71.870 1.00 39.75 468 HIS C N 1
ATOM 3128 C CA . HIS C 1 128 ? 22.080 -53.995 71.494 1.00 41.50 468 HIS C CA 1
ATOM 3129 C C . HIS C 1 128 ? 22.659 -52.701 72.037 1.00 44.87 468 HIS C C 1
ATOM 3130 O O . HIS C 1 128 ? 22.212 -51.613 71.660 1.00 40.12 468 HIS C O 1
ATOM 3137 N N . ARG C 1 129 ? 23.631 -52.818 72.934 1.00 39.00 469 ARG C N 1
ATOM 3138 C CA . ARG C 1 129 ? 24.257 -51.663 73.555 1.00 41.37 469 ARG C CA 1
ATOM 3139 C C . ARG C 1 129 ? 25.752 -51.688 73.285 1.00 49.41 469 ARG C C 1
ATOM 3140 O O . ARG C 1 129 ? 26.394 -52.740 73.376 1.00 52.03 469 ARG C O 1
ATOM 3148 N N . SER C 1 130 ? 26.297 -50.526 72.945 1.00 42.31 470 SER C N 1
ATOM 3149 C CA . SER C 1 130 ? 27.732 -50.347 72.813 1.00 48.45 470 SER C CA 1
ATOM 3150 C C . SER C 1 130 ? 28.132 -49.076 73.545 1.00 45.92 470 SER C C 1
ATOM 3151 O O . SER C 1 130 ? 27.334 -48.145 73.681 1.00 45.40 470 SER C O 1
ATOM 3154 N N . GLY C 1 131 ? 29.366 -49.052 74.037 1.00 46.35 471 GLY C N 1
ATOM 3155 C CA . GLY C 1 131 ? 29.864 -47.884 74.736 1.00 54.10 471 GLY C CA 1
ATOM 3156 C C . GLY C 1 131 ? 30.478 -48.192 76.087 1.00 66.67 471 GLY C C 1
ATOM 3157 O O . GLY C 1 131 ? 31.256 -49.142 76.221 1.00 62.88 471 GLY C O 1
ATOM 3158 N N . ALA C 1 132 ? 30.133 -47.392 77.093 1.00 63.22 472 ALA C N 1
ATOM 3159 C CA . ALA C 1 132 ? 30.692 -47.540 78.433 1.00 73.21 472 ALA C CA 1
ATOM 3160 C C . ALA C 1 132 ? 30.331 -48.887 79.055 1.00 71.20 472 ALA C C 1
ATOM 3161 O O . ALA C 1 132 ? 29.284 -49.461 78.756 1.00 67.38 472 ALA C O 1
ATOM 3163 N N . HIS D 1 3 ? 40.239 8.857 74.149 1.00 91.54 343 HIS G N 1
ATOM 3164 C CA . HIS D 1 3 ? 41.572 9.112 73.617 1.00 97.44 343 HIS G CA 1
ATOM 3165 C C . HIS D 1 3 ? 41.864 8.170 72.455 1.00 99.46 343 HIS G C 1
ATOM 3166 O O . HIS D 1 3 ? 42.989 7.694 72.295 1.00 94.83 343 HIS G O 1
ATOM 3173 N N . MET D 1 4 ? 40.837 7.914 71.641 1.00 99.27 344 MET G N 1
ATOM 3174 C CA . MET D 1 4 ? 40.947 6.931 70.569 1.00 102.46 344 MET G CA 1
ATOM 3175 C C . MET D 1 4 ? 41.900 7.369 69.465 1.00 97.28 344 MET G C 1
ATOM 3176 O O . MET D 1 4 ? 42.361 6.522 68.692 1.00 97.45 344 MET G O 1
ATOM 3181 N N . VAL D 1 5 ? 42.205 8.664 69.370 1.00 91.71 345 VAL G N 1
ATOM 3182 C CA . VAL D 1 5 ? 43.077 9.143 68.302 1.00 96.35 345 VAL G CA 1
ATOM 3183 C C . VAL D 1 5 ? 44.523 8.750 68.576 1.00 92.74 345 VAL G C 1
ATOM 3184 O O . VAL D 1 5 ? 45.183 8.123 67.739 1.00 90.28 345 VAL G O 1
ATOM 3188 N N . ARG D 1 6 ? 45.039 9.113 69.754 1.00 92.55 346 ARG G N 1
ATOM 3189 C CA . ARG D 1 6 ? 46.437 8.830 70.062 1.00 91.82 346 ARG G CA 1
ATOM 3190 C C . ARG D 1 6 ? 46.675 7.340 70.278 1.00 88.98 346 ARG G C 1
ATOM 3191 O O . ARG D 1 6 ? 47.796 6.858 70.075 1.00 86.89 346 ARG G O 1
ATOM 3199 N N . LYS D 1 7 ? 45.642 6.596 70.685 1.00 85.00 347 LYS G N 1
ATOM 3200 C CA . LYS D 1 7 ? 45.773 5.146 70.784 1.00 79.35 347 LYS G CA 1
ATOM 3201 C C . LYS D 1 7 ? 45.922 4.504 69.413 1.00 79.32 347 LYS G C 1
ATOM 3202 O O . LYS D 1 7 ? 46.603 3.480 69.279 1.00 76.91 347 LYS G O 1
ATOM 3208 N N . GLN D 1 8 ? 45.295 5.085 68.388 1.00 86.71 348 GLN G N 1
ATOM 3209 C CA . GLN D 1 8 ? 45.382 4.516 67.048 1.00 83.20 348 GLN G CA 1
ATOM 3210 C C . GLN D 1 8 ? 46.785 4.653 66.473 1.00 78.22 348 GLN G C 1
ATOM 3211 O O . GLN D 1 8 ? 47.184 3.854 65.618 1.00 81.87 348 GLN G O 1
ATOM 3217 N N . GLU D 1 9 ? 47.544 5.652 66.926 1.00 77.72 349 GLU G N 1
ATOM 3218 C CA . GLU D 1 9 ? 48.917 5.808 66.461 1.00 76.10 349 GLU G CA 1
ATOM 3219 C C . GLU D 1 9 ? 49.826 4.740 67.059 1.00 80.84 349 GLU G C 1
ATOM 3220 O O . GLU D 1 9 ? 50.745 4.253 66.390 1.00 72.90 349 GLU G O 1
ATOM 3226 N N . ILE D 1 10 ? 49.582 4.361 68.316 1.00 74.06 350 ILE G N 1
ATOM 3227 C CA . ILE D 1 10 ? 50.407 3.344 68.961 1.00 80.03 350 ILE G CA 1
ATOM 3228 C C . ILE D 1 10 ? 50.228 1.996 68.275 1.00 70.13 350 ILE G C 1
ATOM 3229 O O . ILE D 1 10 ? 51.193 1.246 68.088 1.00 70.59 350 ILE G O 1
ATOM 3234 N N . ILE D 1 11 ? 48.994 1.668 67.885 1.00 72.04 351 ILE G N 1
ATOM 3235 C CA . ILE D 1 11 ? 48.750 0.438 67.137 1.00 72.64 351 ILE G CA 1
ATOM 3236 C C . ILE D 1 11 ? 49.503 0.463 65.813 1.00 76.49 351 ILE G C 1
ATOM 3237 O O . ILE D 1 11 ? 50.052 -0.555 65.373 1.00 73.19 351 ILE G O 1
ATOM 3242 N N . LYS D 1 12 ? 49.561 1.632 65.171 1.00 77.38 352 LYS G N 1
ATOM 3243 C CA . LYS D 1 12 ? 50.188 1.742 63.857 1.00 78.32 352 LYS G CA 1
ATOM 3244 C C . LYS D 1 12 ? 51.690 1.492 63.935 1.00 73.11 352 LYS G C 1
ATOM 3245 O O . LYS D 1 12 ? 52.239 0.708 63.152 1.00 78.36 352 LYS G O 1
ATOM 3251 N N . VAL D 1 13 ? 52.374 2.144 64.877 1.00 73.05 353 VAL G N 1
ATOM 3252 C CA . VAL D 1 13 ? 53.818 1.967 64.981 1.00 80.77 353 VAL G CA 1
ATOM 3253 C C . VAL D 1 13 ? 54.147 0.568 65.486 1.00 79.37 353 VAL G C 1
ATOM 3254 O O . VAL D 1 13 ? 55.130 -0.048 65.057 1.00 77.40 353 VAL G O 1
ATOM 3258 N N . ASN D 1 14 ? 53.319 0.033 66.386 1.00 71.94 354 ASN G N 1
ATOM 3259 C CA . ASN D 1 14 ? 53.511 -1.341 66.832 1.00 69.17 354 ASN G CA 1
ATOM 3260 C C . ASN D 1 14 ? 53.262 -2.327 65.700 1.00 76.69 354 ASN G C 1
ATOM 3261 O O . ASN D 1 14 ? 53.879 -3.398 65.663 1.00 68.40 354 ASN G O 1
ATOM 3266 N N . GLN D 1 15 ? 52.375 -1.977 64.764 1.00 76.42 355 GLN G N 1
ATOM 3267 C CA . GLN D 1 15 ? 52.114 -2.848 63.624 1.00 78.56 355 GLN G CA 1
ATOM 3268 C C . GLN D 1 15 ? 53.310 -2.892 62.682 1.00 80.32 355 GLN G C 1
ATOM 3269 O O . GLN D 1 15 ? 53.621 -3.946 62.114 1.00 78.88 355 GLN G O 1
ATOM 3275 N N . GLN D 1 16 ? 53.987 -1.756 62.495 1.00 79.68 356 GLN G N 1
ATOM 3276 C CA . GLN D 1 16 ? 55.192 -1.739 61.672 1.00 85.28 356 GLN G CA 1
ATOM 3277 C C . GLN D 1 16 ? 56.315 -2.543 62.311 1.00 84.93 356 GLN G C 1
ATOM 3278 O O . GLN D 1 16 ? 57.125 -3.149 61.600 1.00 77.01 356 GLN G O 1
ATOM 3284 N N . LEU D 1 17 ? 56.380 -2.556 63.644 1.00 83.78 357 LEU G N 1
ATOM 3285 C CA . LEU D 1 17 ? 57.388 -3.356 64.330 1.00 80.76 357 LEU G CA 1
ATOM 3286 C C . LEU D 1 17 ? 57.200 -4.837 64.033 1.00 76.25 357 LEU G C 1
ATOM 3287 O O . LEU D 1 17 ? 58.147 -5.530 63.647 1.00 81.62 357 LEU G O 1
ATOM 3292 N N . ILE D 1 18 ? 55.971 -5.336 64.193 1.00 75.62 358 ILE G N 1
ATOM 3293 C CA . ILE D 1 18 ? 55.689 -6.740 63.905 1.00 78.65 358 ILE G CA 1
ATOM 3294 C C . ILE D 1 18 ? 56.020 -7.065 62.454 1.00 88.73 358 ILE G C 1
ATOM 3295 O O . ILE D 1 18 ? 56.589 -8.122 62.155 1.00 90.84 358 ILE G O 1
ATOM 3300 N N . GLU D 1 19 ? 55.683 -6.158 61.532 1.00 87.17 359 GLU G N 1
ATOM 3301 C CA . GLU D 1 19 ? 55.970 -6.393 60.120 1.00 90.61 359 GLU G CA 1
ATOM 3302 C C . GLU D 1 19 ? 57.471 -6.474 59.868 1.00 86.01 359 GLU G C 1
ATOM 3303 O O . GLU D 1 19 ? 57.952 -7.403 59.209 1.00 89.52 359 GLU G O 1
ATOM 3309 N N . ALA D 1 20 ? 58.230 -5.501 60.383 1.00 82.47 360 ALA G N 1
ATOM 3310 C CA . ALA D 1 20 ? 59.682 -5.553 60.248 1.00 82.96 360 ALA G CA 1
ATOM 3311 C C . ALA D 1 20 ? 60.251 -6.824 60.862 1.00 89.24 360 ALA G C 1
ATOM 3312 O O . ALA D 1 20 ? 61.270 -7.342 60.390 1.00 91.99 360 ALA G O 1
ATOM 3314 N N . ILE D 1 21 ? 59.604 -7.343 61.906 1.00 87.48 361 ILE G N 1
ATOM 3315 C CA . ILE D 1 21 ? 59.996 -8.631 62.465 1.00 89.18 361 ILE G CA 1
ATOM 3316 C C . ILE D 1 21 ? 59.521 -9.767 61.568 1.00 88.63 361 ILE G C 1
ATOM 3317 O O . ILE D 1 21 ? 60.250 -10.739 61.334 1.00 93.02 361 ILE G O 1
ATOM 3322 N N . SER D 1 22 ? 58.300 -9.655 61.038 1.00 91.42 362 SER G N 1
ATOM 3323 C CA . SER D 1 22 ? 57.665 -10.779 60.358 1.00 89.57 362 SER G CA 1
ATOM 3324 C C . SER D 1 22 ? 58.314 -11.110 59.020 1.00 89.61 362 SER G C 1
ATOM 3325 O O . SER D 1 22 ? 58.106 -12.214 58.507 1.00 93.87 362 SER G O 1
ATOM 3328 N N . ASN D 1 23 ? 59.089 -10.191 58.442 1.00 84.10 363 ASN G N 1
ATOM 3329 C CA . ASN D 1 23 ? 59.746 -10.439 57.167 1.00 90.49 363 ASN G CA 1
ATOM 3330 C C . ASN D 1 23 ? 61.254 -10.609 57.280 1.00 94.00 363 ASN G C 1
ATOM 3331 O O . ASN D 1 23 ? 61.885 -11.027 56.302 1.00 95.76 363 ASN G O 1
ATOM 3336 N N . GLY D 1 24 ? 61.845 -10.307 58.431 1.00 96.79 364 GLY G N 1
ATOM 3337 C CA . GLY D 1 24 ? 63.279 -10.425 58.598 1.00 92.87 364 GLY G CA 1
ATOM 3338 C C . GLY D 1 24 ? 64.068 -9.168 58.314 1.00 93.47 364 GLY G C 1
ATOM 3339 O O . GLY D 1 24 ? 65.259 -9.264 57.996 1.00 94.77 364 GLY G O 1
ATOM 3340 N N . ASP D 1 25 ? 63.450 -7.994 58.421 1.00 87.09 365 ASP G N 1
ATOM 3341 C CA . ASP D 1 25 ? 64.122 -6.727 58.153 1.00 93.41 365 ASP G CA 1
ATOM 3342 C C . ASP D 1 25 ? 64.635 -6.169 59.475 1.00 90.64 365 ASP G C 1
ATOM 3343 O O . ASP D 1 25 ? 63.850 -5.711 60.311 1.00 94.67 365 ASP G O 1
ATOM 3348 N N . PHE D 1 26 ? 65.956 -6.202 59.660 1.00 97.52 366 PHE G N 1
ATOM 3349 C CA . PHE D 1 26 ? 66.535 -5.824 60.945 1.00 91.35 366 PHE G CA 1
ATOM 3350 C C . PHE D 1 26 ? 66.799 -4.328 61.044 1.00 91.90 366 PHE G C 1
ATOM 3351 O O . PHE D 1 26 ? 66.800 -3.776 62.150 1.00 90.57 366 PHE G O 1
ATOM 3359 N N . GLU D 1 27 ? 67.018 -3.653 59.913 1.00 97.82 367 GLU G N 1
ATOM 3360 C CA . GLU D 1 27 ? 67.364 -2.236 59.969 1.00 97.55 367 GLU G CA 1
ATOM 3361 C C . GLU D 1 27 ? 66.156 -1.373 60.310 1.00 94.19 367 GLU G C 1
ATOM 3362 O O . GLU D 1 27 ? 66.305 -0.344 60.979 1.00 94.01 367 GLU G O 1
ATOM 3368 N N . SER D 1 28 ? 64.960 -1.765 59.865 1.00 92.71 368 SER G N 1
ATOM 3369 C CA . SER D 1 28 ? 63.753 -1.094 60.335 1.00 93.47 368 SER G CA 1
ATOM 3370 C C . SER D 1 28 ? 63.546 -1.339 61.823 1.00 93.75 368 SER G C 1
ATOM 3371 O O . SER D 1 28 ? 63.188 -0.421 62.571 1.00 89.32 368 SER G O 1
ATOM 3374 N N . TYR D 1 29 ? 63.782 -2.576 62.265 1.00 95.36 369 TYR G N 1
ATOM 3375 C CA . TYR D 1 29 ? 63.710 -2.908 63.684 1.00 88.37 369 TYR G CA 1
ATOM 3376 C C . TYR D 1 29 ? 64.670 -2.047 64.497 1.00 84.35 369 TYR G C 1
ATOM 3377 O O . TYR D 1 29 ? 64.287 -1.461 65.516 1.00 87.24 369 TYR G O 1
ATOM 3386 N N . THR D 1 30 ? 65.925 -1.950 64.051 1.00 83.55 370 THR G N 1
ATOM 3387 C CA . THR D 1 30 ? 66.920 -1.170 64.782 1.00 86.10 370 THR G CA 1
ATOM 3388 C C . THR D 1 30 ? 66.577 0.314 64.799 1.00 90.89 370 THR G C 1
ATOM 3389 O O . THR D 1 30 ? 66.910 1.016 65.761 1.00 89.46 370 THR G O 1
ATOM 3393 N N . LYS D 1 31 ? 65.921 0.810 63.747 1.00 89.47 371 LYS G N 1
ATOM 3394 C CA . LYS D 1 31 ? 65.511 2.210 63.725 1.00 89.07 371 LYS G CA 1
ATOM 3395 C C . LYS D 1 31 ? 64.424 2.480 64.757 1.00 89.31 371 LYS G C 1
ATOM 3396 O O . LYS D 1 31 ? 64.435 3.522 65.424 1.00 86.62 371 LYS G O 1
ATOM 3402 N N . MET D 1 32 ? 63.486 1.548 64.912 1.00 83.59 372 MET G N 1
ATOM 3403 C CA . MET D 1 32 ? 62.352 1.725 65.807 1.00 85.51 372 MET G CA 1
ATOM 3404 C C . MET D 1 32 ? 62.646 1.328 67.246 1.00 82.42 372 MET G C 1
ATOM 3405 O O . MET D 1 32 ? 61.799 1.556 68.116 1.00 80.35 372 MET G O 1
ATOM 3410 N N . CYS D 1 33 ? 63.805 0.740 67.524 1.00 78.27 373 CYS G N 1
ATOM 3411 C CA . CYS D 1 33 ? 64.131 0.244 68.854 1.00 80.11 373 CYS G CA 1
ATOM 3412 C C . CYS D 1 33 ? 65.186 1.128 69.503 1.00 79.46 373 CYS G C 1
ATOM 3413 O O . CYS D 1 33 ? 66.231 1.401 68.902 1.00 85.18 373 CYS G O 1
ATOM 3416 N N . ASP D 1 34 ? 64.904 1.573 70.723 1.00 81.53 374 ASP G N 1
ATOM 3417 C CA . ASP D 1 34 ? 65.920 2.231 71.527 1.00 79.35 374 ASP G CA 1
ATOM 3418 C C . ASP D 1 34 ? 67.102 1.284 71.719 1.00 75.40 374 ASP G C 1
ATOM 3419 O O . ASP D 1 34 ? 66.904 0.087 71.957 1.00 78.02 374 ASP G O 1
ATOM 3424 N N . PRO D 1 35 ? 68.339 1.776 71.608 1.00 80.82 375 PRO G N 1
ATOM 3425 C CA . PRO D 1 35 ? 69.500 0.883 71.762 1.00 77.63 375 PRO G CA 1
ATOM 3426 C C . PRO D 1 35 ? 69.565 0.188 73.112 1.00 73.87 375 PRO G C 1
ATOM 3427 O O . PRO D 1 35 ? 70.242 -0.841 73.227 1.00 64.76 375 PRO G O 1
ATOM 3431 N N . GLY D 1 36 ? 68.889 0.709 74.133 1.00 69.72 376 GLY G N 1
ATOM 3432 C CA . GLY D 1 36 ? 68.858 0.061 75.428 1.00 74.35 376 GLY G CA 1
ATOM 3433 C C . GLY D 1 36 ? 67.552 -0.661 75.694 1.00 74.45 376 GLY G C 1
ATOM 3434 O O . GLY D 1 36 ? 67.074 -0.700 76.832 1.00 72.29 376 GLY G O 1
ATOM 3435 N N . MET D 1 37 ? 66.965 -1.234 74.648 1.00 65.70 377 MET G N 1
ATOM 3436 C CA . MET D 1 37 ? 65.703 -1.945 74.795 1.00 63.79 377 MET G CA 1
ATOM 3437 C C . MET D 1 37 ? 65.917 -3.268 75.521 1.00 59.65 377 MET G C 1
ATOM 3438 O O . MET D 1 37 ? 66.890 -3.984 75.267 1.00 65.68 377 MET G O 1
ATOM 3443 N N . THR D 1 38 ? 65.005 -3.587 76.435 1.00 55.11 378 THR G N 1
ATOM 3444 C CA . THR D 1 38 ? 65.045 -4.825 77.199 1.00 58.82 378 THR G CA 1
ATOM 3445 C C . THR D 1 38 ? 63.885 -5.728 76.795 1.00 59.60 378 THR G C 1
ATOM 3446 O O . THR D 1 38 ? 62.884 -5.275 76.231 1.00 55.48 378 THR G O 1
ATOM 3450 N N . ALA D 1 39 ? 64.028 -7.020 77.092 1.00 52.15 379 ALA G N 1
ATOM 3451 C CA . ALA D 1 39 ? 63.062 -8.007 76.627 1.00 54.07 379 ALA G CA 1
ATOM 3452 C C . ALA D 1 39 ? 63.019 -9.212 77.554 1.00 49.26 379 ALA G C 1
ATOM 3453 O O . ALA D 1 39 ? 64.058 -9.815 77.843 1.00 46.45 379 ALA G O 1
ATOM 3455 N N . PHE D 1 40 ? 61.818 -9.548 78.018 1.00 48.37 380 PHE G N 1
ATOM 3456 C CA . PHE D 1 40 ? 61.493 -10.879 78.514 1.00 39.66 380 PHE G CA 1
ATOM 3457 C C . PHE D 1 40 ? 60.787 -11.633 77.396 1.00 49.75 380 PHE G C 1
ATOM 3458 O O . PHE D 1 40 ? 59.800 -11.137 76.844 1.00 47.31 380 PHE G O 1
ATOM 3466 N N . GLU D 1 41 ? 61.272 -12.826 77.070 1.00 48.41 381 GLU G N 1
ATOM 3467 C CA . GLU D 1 41 ? 60.613 -13.643 76.062 1.00 53.58 381 GLU G CA 1
ATOM 3468 C C . GLU D 1 41 ? 61.026 -15.093 76.267 1.00 54.76 381 GLU G C 1
ATOM 3469 O O . GLU D 1 41 ? 62.065 -15.361 76.882 1.00 49.30 381 GLU G O 1
ATOM 3475 N N . PRO D 1 42 ? 60.224 -16.050 75.783 1.00 52.58 382 PRO G N 1
ATOM 3476 C CA . PRO D 1 42 ? 60.552 -17.466 76.020 1.00 49.76 382 PRO G CA 1
ATOM 3477 C C . PRO D 1 42 ? 61.936 -17.863 75.540 1.00 54.36 382 PRO G C 1
ATOM 3478 O O . PRO D 1 42 ? 62.575 -18.717 76.166 1.00 46.11 382 PRO G O 1
ATOM 3482 N N . GLU D 1 43 ? 62.423 -17.265 74.450 1.00 49.87 383 GLU G N 1
ATOM 3483 C CA . GLU D 1 43 ? 63.742 -17.609 73.935 1.00 51.25 383 GLU G CA 1
ATOM 3484 C C . GLU D 1 43 ? 64.864 -17.124 74.843 1.00 56.77 383 GLU G C 1
ATOM 3485 O O . GLU D 1 43 ? 65.999 -17.584 74.702 1.00 55.00 383 GLU G O 1
ATOM 3491 N N . ALA D 1 44 ? 64.578 -16.209 75.763 1.00 53.85 384 ALA G N 1
ATOM 3492 C CA . ALA D 1 44 ? 65.569 -15.743 76.721 1.00 53.79 384 ALA G CA 1
ATOM 3493 C C . ALA D 1 44 ? 65.631 -16.611 77.970 1.00 50.54 384 ALA G C 1
ATOM 3494 O O . ALA D 1 44 ? 66.444 -16.334 78.859 1.00 52.24 384 ALA G O 1
ATOM 3496 N N . LEU D 1 45 ? 64.788 -17.644 78.058 1.00 46.97 385 LEU G N 1
ATOM 3497 C CA . LEU D 1 45 ? 64.836 -18.625 79.145 1.00 45.56 385 LEU G CA 1
ATOM 3498 C C . LEU D 1 45 ? 64.662 -17.966 80.512 1.00 53.17 385 LEU G C 1
ATOM 3499 O O . LEU D 1 45 ? 65.282 -18.367 81.497 1.00 49.43 385 LEU G O 1
ATOM 3504 N N . GLY D 1 46 ? 63.813 -16.945 80.574 1.00 47.43 386 GLY G N 1
ATOM 3505 C CA . GLY D 1 46 ? 63.486 -16.304 81.829 1.00 45.48 386 GLY G CA 1
ATOM 3506 C C . GLY D 1 46 ? 64.399 -15.176 82.251 1.00 52.33 386 GLY G C 1
ATOM 3507 O O . GLY D 1 46 ? 64.286 -14.708 83.390 1.00 51.23 386 GLY G O 1
ATOM 3508 N N . ASN D 1 47 ? 65.293 -14.718 81.379 1.00 47.82 387 ASN G N 1
ATOM 3509 C CA . ASN D 1 47 ? 66.207 -13.632 81.697 1.00 53.97 387 ASN G CA 1
ATOM 3510 C C . ASN D 1 47 ? 65.835 -12.374 80.923 1.00 49.23 387 ASN G C 1
ATOM 3511 O O . ASN D 1 47 ? 65.306 -12.441 79.810 1.00 47.11 387 ASN G O 1
ATOM 3516 N N . LEU D 1 48 ? 66.127 -11.223 81.525 1.00 48.30 388 LEU G N 1
ATOM 3517 C CA . LEU D 1 48 ? 65.985 -9.944 80.844 1.00 50.33 388 LEU G CA 1
ATOM 3518 C C . LEU D 1 48 ? 67.212 -9.700 79.976 1.00 56.27 388 LEU G C 1
ATOM 3519 O O . LEU D 1 48 ? 68.347 -9.803 80.451 1.00 54.29 388 LEU G O 1
ATOM 3524 N N . VAL D 1 49 ? 66.989 -9.390 78.700 1.00 45.83 389 VAL G N 1
ATOM 3525 C CA . VAL D 1 49 ? 68.071 -9.292 77.730 1.00 48.82 389 VAL G CA 1
ATOM 3526 C C . VAL D 1 49 ? 67.951 -7.984 76.962 1.00 58.90 389 VAL G C 1
ATOM 3527 O O . VAL D 1 49 ? 66.850 -7.477 76.728 1.00 58.72 389 VAL G O 1
ATOM 3531 N N . GLU D 1 50 ? 69.103 -7.432 76.577 1.00 69.09 390 GLU G N 1
ATOM 3532 C CA . GLU D 1 50 ? 69.142 -6.361 75.590 1.00 69.55 390 GLU G CA 1
ATOM 3533 C C . GLU D 1 50 ? 68.659 -6.905 74.252 1.00 72.30 390 GLU G C 1
ATOM 3534 O O . GLU D 1 50 ? 69.303 -7.780 73.664 1.00 70.61 390 GLU G O 1
ATOM 3540 N N . GLY D 1 51 ? 67.526 -6.392 73.767 1.00 65.51 391 GLY G N 1
ATOM 3541 C CA . GLY D 1 51 ? 66.849 -7.035 72.651 1.00 73.07 391 GLY G CA 1
ATOM 3542 C C . GLY D 1 51 ? 67.635 -6.995 71.354 1.00 76.38 391 GLY G C 1
ATOM 3543 O O . GLY D 1 51 ? 67.649 -7.972 70.602 1.00 74.35 391 GLY G O 1
ATOM 3544 N N . LEU D 1 52 ? 68.297 -5.870 71.073 1.00 74.02 392 LEU G N 1
ATOM 3545 C CA . LEU D 1 52 ? 68.950 -5.703 69.778 1.00 73.23 392 LEU G CA 1
ATOM 3546 C C . LEU D 1 52 ? 70.103 -6.683 69.597 1.00 76.91 392 LEU G C 1
ATOM 3547 O O . LEU D 1 52 ? 70.261 -7.269 68.519 1.00 76.69 392 LEU G O 1
ATOM 3552 N N . ASP D 1 53 ? 70.917 -6.879 70.636 1.00 77.94 393 ASP G N 1
ATOM 3553 C CA . ASP D 1 53 ? 72.005 -7.847 70.543 1.00 78.97 393 ASP G CA 1
ATOM 3554 C C . ASP D 1 53 ? 71.479 -9.277 70.502 1.00 72.87 393 ASP G C 1
ATOM 3555 O O . ASP D 1 53 ? 72.080 -10.141 69.854 1.00 74.36 393 ASP G O 1
ATOM 3560 N N . PHE D 1 54 ? 70.355 -9.539 71.171 1.00 75.94 394 PHE G N 1
ATOM 3561 C CA . PHE D 1 54 ? 69.814 -10.891 71.249 1.00 69.58 394 PHE G CA 1
ATOM 3562 C C . PHE D 1 54 ? 69.034 -11.265 69.995 1.00 74.32 394 PHE G C 1
ATOM 3563 O O . PHE D 1 54 ? 69.077 -12.419 69.555 1.00 70.60 394 PHE G O 1
ATOM 3571 N N . HIS D 1 55 ? 68.317 -10.307 69.407 1.00 72.44 395 HIS G N 1
ATOM 3572 C CA . HIS D 1 55 ? 67.430 -10.616 68.293 1.00 77.12 395 HIS G CA 1
ATOM 3573 C C . HIS D 1 55 ? 68.151 -10.701 66.956 1.00 82.42 395 HIS G C 1
ATOM 3574 O O . HIS D 1 55 ? 67.625 -11.326 66.030 1.00 79.71 395 HIS G O 1
ATOM 3581 N N . ARG D 1 56 ? 69.336 -10.095 66.832 1.00 77.09 396 ARG G N 1
ATOM 3582 C CA . ARG D 1 56 ? 70.038 -10.121 65.553 1.00 79.11 396 ARG G CA 1
ATOM 3583 C C . ARG D 1 56 ? 70.376 -11.545 65.131 1.00 79.84 396 ARG G C 1
ATOM 3584 O O . ARG D 1 56 ? 70.479 -11.828 63.932 1.00 87.06 396 ARG G O 1
ATOM 3592 N N . PHE D 1 57 ? 70.531 -12.456 66.094 1.00 78.86 397 PHE G N 1
ATOM 3593 C CA . PHE D 1 57 ? 70.741 -13.858 65.754 1.00 77.72 397 PHE G CA 1
ATOM 3594 C C . PHE D 1 57 ? 69.496 -14.456 65.112 1.00 75.99 397 PHE G C 1
ATOM 3595 O O . PHE D 1 57 ? 69.595 -15.236 64.157 1.00 77.39 397 PHE G O 1
ATOM 3603 N N . TYR D 1 58 ? 68.315 -14.101 65.621 1.00 77.06 398 TYR G N 1
ATOM 3604 C CA . TYR D 1 58 ? 67.074 -14.595 65.036 1.00 82.43 398 TYR G CA 1
ATOM 3605 C C . TYR D 1 58 ? 66.746 -13.908 63.718 1.00 87.45 398 TYR G C 1
ATOM 3606 O O . TYR D 1 58 ? 65.948 -14.439 62.939 1.00 93.59 398 TYR G O 1
ATOM 3615 N N . PHE D 1 59 ? 67.340 -12.745 63.453 1.00 87.30 399 PHE G N 1
ATOM 3616 C CA . PHE D 1 59 ? 67.177 -12.076 62.169 1.00 93.18 399 PHE G CA 1
ATOM 3617 C C . PHE D 1 59 ? 68.188 -12.546 61.133 1.00 96.51 399 PHE G C 1
ATOM 3618 O O . PHE D 1 59 ? 67.904 -12.484 59.931 1.00 101.88 399 PHE G O 1
ATOM 3626 N N . GLU D 1 60 ? 69.358 -13.017 61.566 1.00 87.50 400 GLU G N 1
ATOM 3627 C CA . GLU D 1 60 ? 70.369 -13.530 60.651 1.00 87.07 400 GLU G CA 1
ATOM 3628 C C . GLU D 1 60 ? 70.169 -14.997 60.294 1.00 88.97 400 GLU G C 1
ATOM 3629 O O . GLU D 1 60 ? 70.897 -15.508 59.436 1.00 96.89 400 GLU G O 1
ATOM 3635 N N . ASN D 1 61 ? 69.217 -15.687 60.922 1.00 92.52 401 ASN G N 1
ATOM 3636 C CA . ASN D 1 61 ? 69.079 -17.123 60.705 1.00 94.54 401 ASN G CA 1
ATOM 3637 C C . ASN D 1 61 ? 67.623 -17.561 60.588 1.00 94.40 401 ASN G C 1
ATOM 3638 O O . ASN D 1 61 ? 67.213 -18.084 59.547 1.00 101.88 401 ASN G O 1
ATOM 3643 N N . LEU D 1 62 ? 66.835 -17.365 61.649 1.00 96.49 402 LEU G N 1
ATOM 3644 C CA . LEU D 1 62 ? 65.443 -17.806 61.622 1.00 102.32 402 LEU G CA 1
ATOM 3645 C C . LEU D 1 62 ? 64.626 -17.013 60.609 1.00 106.32 402 LEU G C 1
ATOM 3646 O O . LEU D 1 62 ? 63.789 -17.581 59.896 1.00 103.90 402 LEU G O 1
ATOM 3651 N N . TRP D 1 63 ? 64.853 -15.707 60.529 1.00 101.28 403 TRP G N 1
ATOM 3652 C CA . TRP D 1 63 ? 64.072 -14.846 59.651 1.00 101.62 403 TRP G CA 1
ATOM 3653 C C . TRP D 1 63 ? 64.918 -14.300 58.505 1.00 102.83 403 TRP G C 1
ATOM 3654 O O . TRP D 1 63 ? 64.607 -14.519 57.334 1.00 100.32 403 TRP G O 1
ATOM 3665 N N . PRO D 1 69 ? 55.214 -17.104 53.875 1.00 102.95 409 PRO G N 1
ATOM 3666 C CA . PRO D 1 69 ? 53.881 -17.604 54.214 1.00 101.91 409 PRO G CA 1
ATOM 3667 C C . PRO D 1 69 ? 53.603 -17.565 55.716 1.00 97.52 409 PRO G C 1
ATOM 3668 O O . PRO D 1 69 ? 53.485 -18.612 56.354 1.00 91.76 409 PRO G O 1
ATOM 3672 N N . VAL D 1 70 ? 53.502 -16.358 56.268 1.00 96.00 410 VAL G N 1
ATOM 3673 C CA . VAL D 1 70 ? 53.284 -16.151 57.695 1.00 92.59 410 VAL G CA 1
ATOM 3674 C C . VAL D 1 70 ? 52.283 -15.018 57.870 1.00 94.67 410 VAL G C 1
ATOM 3675 O O . VAL D 1 70 ? 52.374 -13.986 57.196 1.00 96.60 4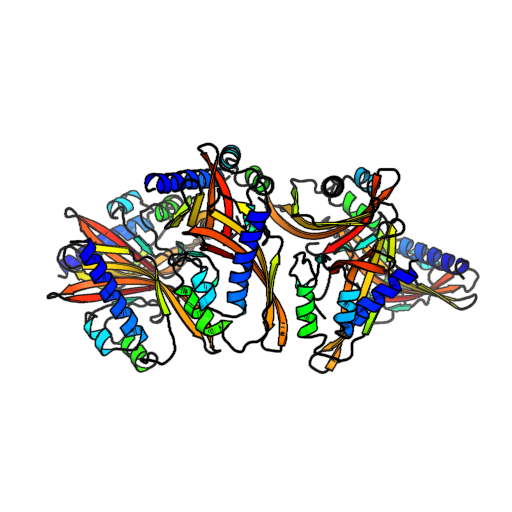10 VAL G O 1
ATOM 3679 N N . HIS D 1 71 ? 51.322 -15.211 58.774 1.00 93.51 411 HIS G N 1
ATOM 3680 C CA . HIS D 1 71 ? 50.273 -14.230 59.035 1.00 91.10 411 HIS G CA 1
ATOM 3681 C C . HIS D 1 71 ? 50.189 -13.981 60.535 1.00 88.90 411 HIS G C 1
ATOM 3682 O O . HIS D 1 71 ? 49.731 -14.848 61.286 1.00 80.41 411 HIS G O 1
ATOM 3689 N N . ASN D 1 72 ? 50.629 -12.803 60.969 1.00 87.18 412 ASN G N 1
ATOM 3690 C CA . ASN D 1 72 ? 50.480 -12.388 62.356 1.00 79.47 412 ASN G CA 1
ATOM 3691 C C . ASN D 1 72 ? 49.198 -11.583 62.529 1.00 84.44 412 ASN G C 1
ATOM 3692 O O . ASN D 1 72 ? 48.771 -10.856 61.628 1.00 97.19 412 ASN G O 1
ATOM 3697 N N . THR D 1 73 ? 48.584 -11.722 63.702 1.00 81.25 413 THR G N 1
ATOM 3698 C CA . THR D 1 73 ? 47.318 -11.064 63.995 1.00 74.54 413 THR G CA 1
ATOM 3699 C C . THR D 1 73 ? 47.314 -10.589 65.439 1.00 67.28 413 THR G C 1
ATOM 3700 O O . THR D 1 73 ? 47.614 -11.364 66.352 1.00 68.83 413 THR G O 1
ATOM 3704 N N . MET D 1 74 ? 46.974 -9.319 65.639 1.00 65.24 414 MET G N 1
ATOM 3705 C CA . MET D 1 74 ? 46.938 -8.702 66.958 1.00 52.55 414 MET G CA 1
ATOM 3706 C C . MET D 1 74 ? 45.491 -8.682 67.441 1.00 62.83 414 MET G C 1
ATOM 3707 O O . MET D 1 74 ? 44.658 -7.955 66.892 1.00 64.68 414 MET G O 1
ATOM 3712 N N . LEU D 1 75 ? 45.193 -9.479 68.463 1.00 52.33 415 LEU G N 1
ATOM 3713 C CA . LEU D 1 75 ? 43.852 -9.574 69.021 1.00 49.48 415 LEU G CA 1
ATOM 3714 C C . LEU D 1 75 ? 43.716 -8.662 70.230 1.00 62.12 415 LEU G C 1
ATOM 3715 O O . LEU D 1 75 ? 44.592 -8.647 71.101 1.00 60.80 415 LEU G O 1
ATOM 3720 N N . ASN D 1 76 ? 42.617 -7.917 70.282 1.00 61.31 416 ASN G N 1
ATOM 3721 C CA . ASN D 1 76 ? 42.204 -7.192 71.478 1.00 59.60 416 ASN G CA 1
ATOM 3722 C C . ASN D 1 76 ? 43.311 -6.282 72.021 1.00 61.19 416 ASN G C 1
ATOM 3723 O O . ASN D 1 76 ? 43.719 -6.414 73.181 1.00 73.92 416 ASN G O 1
ATOM 3728 N N . PRO D 1 77 ? 43.838 -5.364 71.209 1.00 52.74 417 PRO G N 1
ATOM 3729 C CA . PRO D 1 77 ? 44.928 -4.508 71.697 1.00 59.41 417 PRO G CA 1
ATOM 3730 C C . PRO D 1 77 ? 44.405 -3.531 72.738 1.00 60.89 417 PRO G C 1
ATOM 3731 O O . PRO D 1 77 ? 43.449 -2.793 72.490 1.00 58.45 417 PRO G O 1
ATOM 3735 N N . HIS D 1 78 ? 45.023 -3.544 73.912 1.00 59.62 418 HIS G N 1
ATOM 3736 C CA . HIS D 1 78 ? 44.666 -2.643 74.999 1.00 57.28 418 HIS G CA 1
ATOM 3737 C C . HIS D 1 78 ? 45.823 -1.681 75.213 1.00 65.87 418 HIS G C 1
ATOM 3738 O O . HIS D 1 78 ? 46.954 -2.111 75.468 1.00 65.72 418 HIS G O 1
ATOM 3745 N N . ILE D 1 79 ? 45.543 -0.386 75.106 1.00 61.97 419 ILE G N 1
ATOM 3746 C CA . ILE D 1 79 ? 46.572 0.645 75.112 1.00 61.44 419 ILE G CA 1
ATOM 3747 C C . ILE D 1 79 ? 46.361 1.525 76.333 1.00 69.23 419 ILE G C 1
ATOM 3748 O O . ILE D 1 79 ? 45.269 2.074 76.531 1.00 66.79 419 ILE G O 1
ATOM 3753 N N . HIS D 1 80 ? 47.401 1.653 77.153 1.00 67.66 420 HIS G N 1
ATOM 3754 C CA . HIS D 1 80 ? 47.430 2.604 78.257 1.00 66.19 420 HIS G CA 1
ATOM 3755 C C . HIS D 1 80 ? 48.267 3.799 77.819 1.00 64.87 420 HIS G C 1
ATOM 3756 O O . HIS D 1 80 ? 49.476 3.670 77.607 1.00 77.42 420 HIS G O 1
ATOM 3763 N N . LEU D 1 81 ? 47.628 4.955 77.678 1.00 71.36 421 LEU G N 1
ATOM 3764 C CA . LEU D 1 81 ? 48.333 6.180 77.331 1.00 73.22 421 LEU G CA 1
ATOM 3765 C C . LEU D 1 81 ? 48.851 6.850 78.595 1.00 78.15 421 LEU G C 1
ATOM 3766 O O . LEU D 1 81 ? 48.151 6.920 79.610 1.00 78.78 421 LEU G O 1
ATOM 3771 N N . MET D 1 82 ? 50.097 7.339 78.531 1.00 80.82 422 MET G N 1
ATOM 3772 C CA . MET D 1 82 ? 50.792 7.882 79.702 1.00 92.78 422 MET G CA 1
ATOM 3773 C C . MET D 1 82 ? 51.536 9.150 79.276 1.00 93.14 422 MET G C 1
ATOM 3774 O O . MET D 1 82 ? 52.742 9.139 79.019 1.00 92.23 422 MET G O 1
ATOM 3779 N N . GLY D 1 83 ? 50.800 10.257 79.209 1.00 95.09 423 GLY G N 1
ATOM 3780 C CA . GLY D 1 83 ? 51.401 11.517 78.831 1.00 97.07 423 GLY G CA 1
ATOM 3781 C C . GLY D 1 83 ? 51.701 11.583 77.341 1.00 98.04 423 GLY G C 1
ATOM 3782 O O . GLY D 1 83 ? 51.202 10.798 76.531 1.00 98.02 423 GLY G O 1
ATOM 3783 N N . ASP D 1 84 ? 52.541 12.551 76.988 1.00 97.13 424 ASP G N 1
ATOM 3784 C CA . ASP D 1 84 ? 52.946 12.762 75.606 1.00 103.61 424 ASP G CA 1
ATOM 3785 C C . ASP D 1 84 ? 54.126 11.897 75.188 1.00 103.07 424 ASP G C 1
ATOM 3786 O O . ASP D 1 84 ? 54.439 11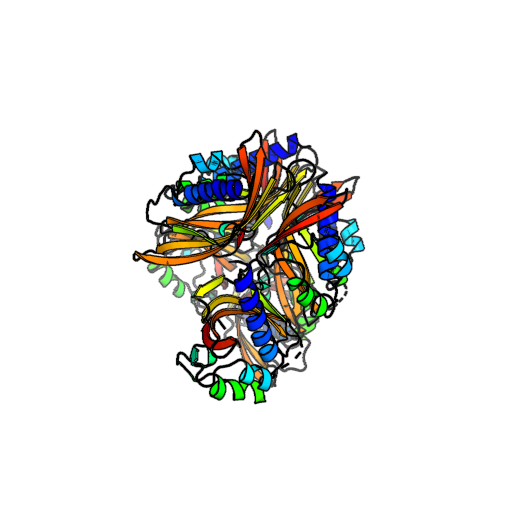.842 73.993 1.00 105.78 424 ASP G O 1
ATOM 3791 N N . GLU D 1 85 ? 54.780 11.216 76.127 1.00 100.36 425 GLU G N 1
ATOM 3792 C CA . GLU D 1 85 ? 56.044 10.550 75.845 1.00 102.26 425 GLU G CA 1
ATOM 3793 C C . GLU D 1 85 ? 55.967 9.033 75.791 1.00 94.59 425 GLU G C 1
ATOM 3794 O O . GLU D 1 85 ? 56.786 8.422 75.104 1.00 90.14 425 GLU G O 1
ATOM 3800 N N . SER D 1 86 ? 55.022 8.402 76.489 1.00 89.54 426 SER G N 1
ATOM 3801 C CA . SER D 1 86 ? 55.039 6.952 76.620 1.00 90.54 426 SER G CA 1
ATOM 3802 C C . SER D 1 86 ? 53.631 6.378 76.569 1.00 86.66 426 SER G C 1
ATOM 3803 O O . SER D 1 86 ? 52.651 7.043 76.917 1.00 87.62 426 SER G O 1
ATOM 3806 N N . ALA D 1 87 ? 53.552 5.119 76.143 1.00 82.59 427 ALA G N 1
ATOM 3807 C CA . ALA D 1 87 ? 52.310 4.362 76.122 1.00 79.51 427 ALA G CA 1
ATOM 3808 C C . ALA D 1 87 ? 52.644 2.881 76.226 1.00 75.02 427 ALA G C 1
ATOM 3809 O O . ALA D 1 87 ? 53.738 2.447 75.853 1.00 69.58 427 ALA G O 1
ATOM 3811 N N . CYS D 1 88 ? 51.691 2.111 76.742 1.00 73.21 428 CYS G N 1
ATOM 3812 C CA . CYS D 1 88 ? 51.838 0.672 76.910 1.00 70.92 428 CYS G CA 1
ATOM 3813 C C . CYS D 1 88 ? 50.705 -0.031 76.179 1.00 62.13 428 CYS G C 1
ATOM 3814 O O . CYS D 1 88 ? 49.533 0.300 76.382 1.00 67.63 428 CYS G O 1
ATOM 3817 N N . ILE D 1 89 ? 51.051 -0.999 75.334 1.00 61.94 429 ILE G N 1
ATOM 3818 C CA . ILE D 1 89 ? 50.079 -1.731 74.533 1.00 59.92 429 ILE G CA 1
ATOM 3819 C C . ILE D 1 89 ? 50.241 -3.220 74.808 1.00 56.71 429 ILE G C 1
ATOM 3820 O O . ILE D 1 89 ? 51.349 -3.762 74.710 1.00 55.26 429 ILE G O 1
ATOM 3825 N N . ALA D 1 90 ? 49.136 -3.875 75.163 1.00 54.91 430 ALA G N 1
ATOM 3826 C CA . ALA D 1 90 ? 49.119 -5.293 75.495 1.00 49.37 430 ALA G CA 1
ATOM 3827 C C . ALA D 1 90 ? 48.094 -6.003 74.623 1.00 56.80 430 ALA G C 1
ATOM 3828 O O . ALA D 1 90 ? 47.003 -5.477 74.385 1.00 52.26 430 ALA G O 1
ATOM 3830 N N . TYR D 1 91 ? 48.442 -7.202 74.160 1.00 45.75 431 TYR G N 1
ATOM 3831 C CA . TYR D 1 91 ? 47.599 -7.905 73.204 1.00 49.34 431 TYR G CA 1
ATOM 3832 C C . TYR D 1 91 ? 48.005 -9.367 73.121 1.00 52.15 431 TYR G C 1
ATOM 3833 O O . TYR D 1 91 ? 49.157 -9.725 73.382 1.00 50.88 431 TYR G O 1
ATOM 3842 N N . ILE D 1 92 ? 47.043 -10.201 72.745 1.00 48.01 432 ILE G N 1
ATOM 3843 C CA . ILE D 1 92 ? 47.325 -11.570 72.335 1.00 40.69 432 ILE G CA 1
ATOM 3844 C C . ILE D 1 92 ? 47.758 -11.553 70.876 1.00 50.23 432 ILE G C 1
ATOM 3845 O O . ILE D 1 92 ? 47.128 -10.900 70.034 1.00 55.76 432 ILE G O 1
ATOM 3850 N N . ARG D 1 93 ? 48.842 -12.257 70.573 1.00 46.99 433 ARG G N 1
ATOM 3851 C CA . ARG D 1 93 ? 49.397 -12.315 69.228 1.00 48.33 433 ARG G CA 1
ATOM 3852 C C . ARG D 1 93 ? 49.196 -13.719 68.678 1.00 54.01 433 ARG G C 1
ATOM 3853 O O . ARG D 1 93 ? 49.668 -14.695 69.270 1.00 55.88 433 ARG G O 1
ATOM 3861 N N . ILE D 1 94 ? 48.488 -13.820 67.556 1.00 56.46 434 ILE G N 1
ATOM 3862 C CA . ILE D 1 94 ? 48.213 -15.092 66.898 1.00 55.34 434 ILE G CA 1
ATOM 3863 C C . ILE D 1 94 ? 49.078 -15.180 65.650 1.00 56.13 434 ILE G C 1
ATOM 3864 O O . ILE D 1 94 ? 49.130 -14.234 64.855 1.00 64.90 434 ILE G O 1
ATOM 3869 N N . THR D 1 95 ? 49.763 -16.309 65.484 1.00 62.96 435 THR G N 1
ATOM 3870 C CA . THR D 1 95 ? 50.693 -16.512 64.380 1.00 62.23 435 THR G CA 1
ATOM 3871 C C . THR D 1 95 ? 50.300 -17.767 63.616 1.00 64.48 435 THR G C 1
ATOM 3872 O O . THR D 1 95 ? 50.281 -18.864 64.185 1.00 59.74 435 THR G O 1
ATOM 3876 N N . GLN D 1 96 ? 49.988 -17.603 62.333 1.00 65.91 436 GLN G N 1
ATOM 3877 C CA . GLN D 1 96 ? 49.713 -18.715 61.432 1.00 73.66 436 GLN G CA 1
ATOM 3878 C C . GLN D 1 96 ? 50.917 -18.913 60.520 1.00 71.62 436 GLN G C 1
ATOM 3879 O O . GLN D 1 96 ? 51.383 -17.960 59.886 1.00 70.86 436 GLN G O 1
ATOM 3885 N N . TYR D 1 97 ? 51.420 -20.145 60.456 1.00 76.42 437 TYR G N 1
ATOM 3886 C CA . TYR D 1 97 ? 52.687 -20.402 59.787 1.00 81.77 437 TYR G CA 1
ATOM 3887 C C . TYR D 1 97 ? 52.674 -21.788 59.157 1.00 85.81 437 TYR G C 1
ATOM 3888 O O . TYR D 1 97 ? 51.796 -22.613 59.426 1.00 80.39 437 TYR G O 1
ATOM 3897 N N . LEU D 1 98 ? 53.671 -22.030 58.309 1.00 87.58 438 LEU G N 1
ATOM 3898 C CA . LEU D 1 98 ? 53.895 -23.327 57.683 1.00 91.99 438 LEU G CA 1
ATOM 3899 C C . LEU D 1 98 ? 55.048 -24.013 58.407 1.00 96.13 438 LEU G C 1
ATOM 3900 O O . LEU D 1 98 ? 56.143 -23.450 58.510 1.00 96.46 438 LEU G O 1
ATOM 3905 N N . ASP D 1 99 ? 54.803 -25.225 58.903 1.00 96.68 439 ASP G N 1
ATOM 3906 C CA . ASP D 1 99 ? 55.734 -25.916 59.798 1.00 94.49 439 ASP G CA 1
ATOM 3907 C C . ASP D 1 99 ? 56.733 -26.799 59.062 1.00 103.18 439 ASP G C 1
ATOM 3908 O O . ASP D 1 99 ? 57.027 -27.909 59.519 1.00 107.60 439 ASP G O 1
ATOM 3913 N N . ALA D 1 100 ? 57.259 -26.345 57.919 1.00 102.56 440 ALA G N 1
ATOM 3914 C CA . ALA D 1 100 ? 58.261 -27.070 57.136 1.00 103.27 440 ALA G CA 1
ATOM 3915 C C . ALA D 1 100 ? 57.731 -28.389 56.578 1.00 107.07 440 ALA G C 1
ATOM 3916 O O . ALA D 1 100 ? 58.302 -28.938 55.630 1.00 108.32 440 ALA G O 1
ATOM 3918 N N . GLY D 1 101 ? 56.656 -28.913 57.160 1.00 109.15 441 GLY G N 1
ATOM 3919 C CA . GLY D 1 101 ? 55.939 -30.043 56.615 1.00 104.50 441 GLY G CA 1
ATOM 3920 C C . GLY D 1 101 ? 54.774 -29.666 55.734 1.00 105.20 441 GLY G C 1
ATOM 3921 O O . GLY D 1 101 ? 54.031 -30.545 55.287 1.00 108.46 441 GLY G O 1
ATOM 3922 N N . GLY D 1 102 ? 54.591 -28.371 55.471 1.00 106.18 442 GLY G N 1
ATOM 3923 C CA . GLY D 1 102 ? 53.505 -27.886 54.650 1.00 101.14 442 GLY G CA 1
ATOM 3924 C C . GLY D 1 102 ? 52.205 -27.639 55.385 1.00 103.25 442 GLY G C 1
ATOM 3925 O O . GLY D 1 102 ? 51.302 -27.012 54.816 1.00 104.12 442 GLY G O 1
ATOM 3926 N N . ILE D 1 103 ? 52.084 -28.097 56.627 1.00 103.80 443 ILE G N 1
ATOM 3927 C CA . ILE D 1 103 ? 50.831 -28.021 57.374 1.00 100.95 443 ILE G CA 1
ATOM 3928 C C . ILE D 1 103 ? 50.711 -26.662 58.054 1.00 98.57 443 ILE G C 1
ATOM 3929 O O . ILE D 1 103 ? 51.682 -26.178 58.654 1.00 94.79 443 ILE G O 1
ATOM 3934 N N . PRO D 1 104 ? 49.551 -26.009 57.981 1.00 98.89 444 PRO G N 1
ATOM 3935 C CA . PRO D 1 104 ? 49.362 -24.759 58.729 1.00 90.65 444 PRO G CA 1
ATOM 3936 C C . PRO D 1 104 ? 49.192 -25.034 60.217 1.00 85.41 444 PRO G C 1
ATOM 3937 O O . PRO D 1 104 ? 48.382 -25.871 60.622 1.00 88.21 444 PRO G O 1
ATOM 3941 N N . ARG D 1 105 ? 49.972 -24.327 61.028 1.00 79.11 445 ARG G N 1
ATOM 3942 C CA . ARG D 1 105 ? 49.844 -24.367 62.474 1.00 71.32 445 ARG G CA 1
ATOM 3943 C C . ARG D 1 105 ? 49.555 -22.965 62.992 1.00 61.25 445 ARG G C 1
ATOM 3944 O O . ARG D 1 105 ? 49.755 -21.967 62.292 1.00 61.57 445 ARG G O 1
ATOM 3952 N N . THR D 1 106 ? 49.076 -22.898 64.230 1.00 58.18 446 THR G N 1
ATOM 3953 C CA . THR D 1 106 ? 48.771 -21.631 64.879 1.00 54.43 446 THR G CA 1
ATOM 3954 C C . THR D 1 106 ? 49.448 -21.598 66.239 1.00 59.07 446 THR G C 1
ATOM 3955 O O . THR D 1 106 ? 49.383 -22.575 66.993 1.00 57.31 446 THR G O 1
ATOM 3959 N N . ALA D 1 107 ? 50.105 -20.483 66.542 1.00 57.65 447 ALA G N 1
ATOM 3960 C CA . ALA D 1 107 ? 50.750 -20.270 67.828 1.00 56.57 447 ALA G CA 1
ATOM 3961 C C . ALA D 1 107 ? 50.223 -18.985 68.447 1.00 47.33 447 ALA G C 1
ATOM 3962 O O . ALA D 1 107 ? 49.965 -18.006 67.741 1.00 52.17 447 ALA G O 1
ATOM 3964 N N . GLN D 1 108 ? 50.055 -18.998 69.766 1.00 46.84 448 GLN G N 1
ATOM 3965 C CA . GLN D 1 108 ? 49.609 -17.832 70.512 1.00 49.46 448 GLN G CA 1
ATOM 3966 C C . GLN D 1 108 ? 50.709 -17.359 71.450 1.00 47.96 448 GLN G C 1
ATOM 3967 O O . GLN D 1 108 ? 51.369 -18.168 72.109 1.00 52.37 448 GLN G O 1
ATOM 3973 N N . SER D 1 109 ? 50.898 -16.044 71.509 1.00 45.04 449 SER G N 1
ATOM 3974 C CA . SER D 1 109 ? 51.734 -15.433 72.526 1.00 47.88 449 SER G CA 1
ATOM 3975 C C . SER D 1 109 ? 51.039 -14.185 73.047 1.00 55.68 449 SER G C 1
ATOM 3976 O O . SER D 1 109 ? 50.259 -13.546 72.335 1.00 51.38 449 SER G O 1
ATOM 3979 N N . GLU D 1 110 ? 51.302 -13.869 74.310 1.00 46.84 450 GLU G N 1
ATOM 3980 C CA . GLU D 1 110 ? 50.852 -12.627 74.921 1.00 43.06 450 GLU G CA 1
ATOM 3981 C C . GLU D 1 110 ? 52.026 -11.662 74.945 1.00 50.93 450 GLU G C 1
ATOM 3982 O O . GLU D 1 110 ? 53.105 -12.004 75.440 1.00 46.85 450 GLU G O 1
ATOM 3988 N N . GLU D 1 111 ? 51.822 -10.466 74.402 1.00 41.71 451 GLU G N 1
ATOM 3989 C CA . GLU D 1 111 ? 52.890 -9.485 74.278 1.00 41.62 451 GLU G CA 1
ATOM 3990 C C . GLU D 1 111 ? 52.503 -8.185 74.963 1.00 48.96 451 GLU G C 1
ATOM 3991 O O . GLU D 1 111 ? 51.401 -7.666 74.752 1.00 48.29 451 GLU G O 1
ATOM 3997 N N . THR D 1 112 ? 53.413 -7.673 75.783 1.00 49.17 452 THR G N 1
ATOM 3998 C CA . THR D 1 112 ? 53.367 -6.309 76.286 1.00 46.44 452 THR G CA 1
ATOM 3999 C C . THR D 1 112 ? 54.513 -5.542 75.645 1.00 50.19 452 THR G C 1
ATOM 4000 O O . THR D 1 112 ? 55.644 -6.035 75.608 1.00 47.60 452 THR G O 1
ATOM 4004 N N . ARG D 1 113 ? 54.220 -4.355 75.119 1.00 54.83 453 ARG G N 1
ATOM 4005 C CA . ARG D 1 113 ? 55.220 -3.533 74.452 1.00 49.53 453 ARG G CA 1
ATOM 4006 C C . ARG D 1 113 ? 55.114 -2.106 74.966 1.00 58.24 453 ARG G C 1
ATOM 4007 O O . ARG D 1 113 ? 54.029 -1.517 74.951 1.00 56.23 453 ARG G O 1
ATOM 4015 N N . VAL D 1 114 ? 56.238 -1.556 75.417 1.00 62.29 454 VAL G N 1
ATOM 4016 C CA . VAL D 1 114 ? 56.308 -0.195 75.932 1.00 63.45 454 VAL G CA 1
ATOM 4017 C C . VAL D 1 114 ? 57.013 0.671 74.896 1.00 63.26 454 VAL G C 1
ATOM 4018 O O . VAL D 1 114 ? 58.050 0.276 74.349 1.00 61.11 454 VAL G O 1
ATOM 4022 N N . TRP D 1 115 ? 56.447 1.844 74.624 1.00 67.94 455 TRP G N 1
ATOM 4023 C CA . TRP D 1 115 ? 56.968 2.763 73.622 1.00 66.59 455 TRP G CA 1
ATOM 4024 C C . TRP D 1 115 ? 57.280 4.108 74.260 1.00 72.63 455 TRP G C 1
ATOM 4025 O O . TRP D 1 115 ? 56.550 4.571 75.142 1.00 72.30 455 TRP G O 1
ATOM 4036 N N . HIS D 1 116 ? 58.363 4.735 73.806 1.00 73.25 456 HIS G N 1
ATOM 4037 C CA . HIS D 1 116 ? 58.751 6.058 74.271 1.00 84.13 456 HIS G CA 1
ATOM 4038 C C . HIS D 1 116 ? 59.011 6.958 73.074 1.00 86.64 456 HIS G C 1
ATOM 4039 O O . HIS D 1 116 ? 59.661 6.549 72.107 1.00 81.06 456 HIS G O 1
ATOM 4046 N N . ARG D 1 117 ? 58.488 8.179 73.139 1.00 90.44 457 ARG G N 1
ATOM 4047 C CA . ARG D 1 117 ? 58.688 9.190 72.104 1.00 91.94 457 ARG G CA 1
ATOM 4048 C C . ARG D 1 117 ? 59.622 10.246 72.686 1.00 98.86 457 ARG G C 1
ATOM 4049 O O . ARG D 1 117 ? 59.192 11.119 73.447 1.00 103.76 457 ARG G O 1
ATOM 4057 N N . ARG D 1 118 ? 60.901 10.158 72.325 1.00 101.18 458 ARG G N 1
ATOM 4058 C CA . ARG D 1 118 ? 61.954 10.989 72.895 1.00 104.08 458 ARG G CA 1
ATOM 4059 C C . ARG D 1 118 ? 62.264 12.213 72.041 1.00 107.04 458 ARG G C 1
ATOM 4060 O O . ARG D 1 118 ? 62.258 13.340 72.545 1.00 103.60 458 ARG G O 1
ATOM 4068 N N . ASP D 1 119 ? 62.538 12.011 70.753 1.00 107.17 459 ASP G N 1
ATOM 4069 C CA . ASP D 1 119 ? 62.845 13.110 69.846 1.00 110.64 459 ASP G CA 1
ATOM 4070 C C . ASP D 1 119 ? 61.867 13.131 68.677 1.00 108.24 459 ASP G C 1
ATOM 4071 O O . ASP D 1 119 ? 62.279 13.103 67.513 1.00 107.26 459 ASP G O 1
ATOM 4076 N N . GLY D 1 120 ? 60.570 13.177 68.983 1.00 107.35 460 GLY G N 1
ATOM 4077 C CA . GLY D 1 120 ? 59.522 13.184 67.986 1.00 105.76 460 GLY G CA 1
ATOM 4078 C C . GLY D 1 120 ? 59.089 11.811 67.510 1.00 109.13 460 GLY G C 1
ATOM 4079 O O . GLY D 1 120 ? 57.910 11.614 67.199 1.00 109.90 460 GLY G O 1
ATOM 4080 N N . LYS D 1 121 ? 60.014 10.858 67.450 1.00 106.35 461 LYS G N 1
ATOM 4081 C CA . LYS D 1 121 ? 59.731 9.526 66.940 1.00 103.55 461 LYS G CA 1
ATOM 4082 C C . LYS D 1 121 ? 59.469 8.556 68.085 1.00 100.24 461 LYS G C 1
ATOM 4083 O O . LYS D 1 121 ? 60.039 8.677 69.172 1.00 98.55 461 LYS G O 1
ATOM 4089 N N . TRP D 1 122 ? 58.590 7.590 67.827 1.00 97.01 462 TRP G N 1
ATOM 4090 C CA . TRP D 1 122 ? 58.330 6.523 68.782 1.00 90.60 462 TRP G CA 1
ATOM 4091 C C . TRP D 1 122 ? 59.414 5.458 68.673 1.00 82.23 462 TRP G C 1
ATOM 4092 O O . TRP D 1 122 ? 59.717 4.980 67.575 1.00 82.93 462 TRP G O 1
ATOM 4103 N N . GLN D 1 123 ? 59.997 5.088 69.809 1.00 78.39 463 GLN G N 1
ATOM 4104 C CA . GLN D 1 123 ? 60.997 4.032 69.858 1.00 78.28 463 GLN G CA 1
ATOM 4105 C C . GLN D 1 123 ? 60.598 2.993 70.894 1.00 67.32 463 GLN G C 1
ATOM 4106 O O . GLN D 1 123 ? 60.108 3.335 71.974 1.00 62.41 463 GLN G O 1
ATOM 4112 N N . HIS D 1 124 ? 60.808 1.724 70.553 1.00 70.76 464 HIS G N 1
ATOM 4113 C CA . HIS D 1 124 ? 60.439 0.629 71.439 1.00 67.97 464 HIS G CA 1
ATOM 4114 C C . HIS D 1 124 ? 61.431 0.527 72.593 1.00 63.65 464 HIS G C 1
ATOM 4115 O O . HIS D 1 124 ? 62.649 0.515 72.381 1.00 62.40 464 HIS G O 1
ATOM 4122 N N . VAL D 1 125 ? 60.908 0.452 73.813 1.00 66.77 465 VAL G N 1
ATOM 4123 C CA . VAL D 1 125 ? 61.708 0.535 75.028 1.00 62.23 465 VAL G CA 1
ATOM 4124 C C . VAL D 1 125 ? 61.774 -0.808 75.756 1.00 64.74 465 VAL G C 1
ATOM 4125 O O . VAL D 1 125 ? 62.847 -1.238 76.183 1.00 62.53 465 VAL G O 1
ATOM 4129 N N . HIS D 1 126 ? 60.637 -1.484 75.908 1.00 60.73 466 HIS G N 1
ATOM 4130 C CA . HIS D 1 126 ? 60.608 -2.738 76.648 1.00 60.70 466 HIS G CA 1
ATOM 4131 C C . HIS D 1 126 ? 59.477 -3.619 76.141 1.00 60.53 466 HIS G C 1
ATOM 4132 O O . HIS D 1 126 ? 58.354 -3.149 75.940 1.00 53.86 466 HIS G O 1
ATOM 4139 N N . MET D 1 127 ? 59.781 -4.901 75.950 1.00 60.07 467 MET G N 1
ATOM 4140 C CA . MET D 1 127 ? 58.795 -5.887 75.541 1.00 55.55 467 MET G CA 1
ATOM 4141 C C . MET D 1 127 ? 58.799 -7.059 76.511 1.00 56.04 467 MET G C 1
ATOM 4142 O O . MET D 1 127 ? 59.835 -7.424 77.075 1.00 47.32 467 MET G O 1
ATOM 4147 N N . HIS D 1 128 ? 57.621 -7.647 76.696 1.00 52.08 468 HIS G N 1
ATOM 4148 C CA . HIS D 1 128 ? 57.465 -8.849 77.505 1.00 50.32 468 HIS G CA 1
ATOM 4149 C C . HIS D 1 128 ? 56.535 -9.790 76.756 1.00 49.18 468 HIS G C 1
ATOM 4150 O O . HIS D 1 128 ? 55.370 -9.456 76.525 1.00 45.17 468 HIS G O 1
ATOM 4157 N N . ARG D 1 129 ? 57.052 -10.947 76.359 1.00 44.51 469 ARG G N 1
ATOM 4158 C CA . ARG D 1 129 ? 56.273 -11.947 75.646 1.00 48.16 469 ARG G CA 1
ATOM 4159 C C . ARG D 1 129 ? 56.311 -13.266 76.403 1.00 48.15 469 ARG G C 1
ATOM 4160 O O . ARG D 1 129 ? 57.351 -13.654 76.945 1.00 47.33 469 ARG G O 1
ATOM 4168 N N . SER D 1 130 ? 55.165 -13.942 76.448 1.00 39.70 470 SER G N 1
ATOM 4169 C CA . SER D 1 130 ? 55.062 -15.275 77.018 1.00 45.10 470 SER G CA 1
ATOM 4170 C C . SER D 1 130 ? 54.134 -16.109 76.148 1.00 48.62 470 SER G C 1
ATOM 4171 O O . SER D 1 130 ? 53.452 -15.594 75.259 1.00 52.59 470 SER G O 1
ATOM 4174 N N . GLY D 1 131 ? 54.125 -17.418 76.403 1.00 44.34 471 GLY G N 1
ATOM 4175 C CA . GLY D 1 131 ? 53.177 -18.330 75.806 1.00 59.54 471 GLY G CA 1
ATOM 4176 C C . GLY D 1 131 ? 53.728 -19.184 74.680 1.00 68.55 471 GLY G C 1
ATOM 4177 O O . GLY D 1 131 ? 53.235 -20.299 74.467 1.00 83.23 471 GLY G O 1
ATOM 4178 N N . ALA D 1 132 ? 54.723 -18.691 73.950 1.00 75.94 472 ALA G N 1
ATOM 4179 C CA . ALA D 1 132 ? 55.278 -19.436 72.822 1.00 76.22 472 ALA G CA 1
ATOM 4180 C C . ALA D 1 132 ? 56.690 -18.968 72.484 1.00 76.26 472 ALA G C 1
ATOM 4181 O O . ALA D 1 132 ? 57.392 -19.602 71.696 1.00 81.91 472 ALA G O 1
ATOM 4183 N N . ARG E 1 6 ? 21.354 -1.843 74.036 1.00 81.42 346 ARG E N 1
ATOM 4184 C CA . ARG E 1 6 ? 21.080 -3.165 73.486 1.00 79.05 346 ARG E CA 1
ATOM 4185 C C . ARG E 1 6 ? 22.047 -4.207 74.036 1.00 73.87 346 ARG E C 1
ATOM 4186 O O . ARG E 1 6 ? 21.677 -5.027 74.872 1.00 74.49 346 ARG E O 1
ATOM 4194 N N . LYS E 1 7 ? 23.292 -4.155 73.558 1.00 74.45 347 LYS E N 1
ATOM 4195 C CA . LYS E 1 7 ? 24.271 -5.184 73.894 1.00 74.85 347 LYS E CA 1
ATOM 4196 C C . LYS E 1 7 ? 24.478 -5.311 75.397 1.00 72.02 347 LYS E C 1
ATOM 4197 O O . LYS E 1 7 ? 24.679 -6.421 75.904 1.00 66.88 347 LYS E O 1
ATOM 4203 N N . GLN E 1 8 ? 24.418 -4.197 76.129 1.00 72.68 348 GLN E N 1
ATOM 4204 C CA . GLN E 1 8 ? 24.561 -4.256 77.579 1.00 74.71 348 GLN E CA 1
ATOM 4205 C C . GLN E 1 8 ? 23.414 -5.009 78.240 1.00 70.62 348 GLN E C 1
ATOM 4206 O O . GLN E 1 8 ? 23.568 -5.481 79.372 1.00 71.79 348 GLN E O 1
ATOM 4212 N N . GLU E 1 9 ? 22.272 -5.134 77.563 1.00 66.55 349 GLU E N 1
ATOM 4213 C CA . GLU E 1 9 ? 21.182 -5.941 78.096 1.00 67.69 349 GLU E CA 1
ATOM 4214 C C . GLU E 1 9 ? 21.479 -7.429 77.938 1.00 71.76 349 GLU E C 1
ATOM 4215 O O . GLU E 1 9 ? 21.112 -8.239 78.797 1.00 63.40 349 GLU E O 1
ATOM 4221 N N . ILE E 1 10 ? 22.151 -7.805 76.848 1.00 69.11 350 ILE E N 1
ATOM 4222 C CA . ILE E 1 10 ? 22.533 -9.201 76.659 1.00 60.05 350 ILE E CA 1
ATOM 4223 C C . ILE E 1 10 ? 23.635 -9.585 77.636 1.00 54.54 350 ILE E C 1
ATOM 4224 O O . ILE E 1 10 ? 23.598 -10.661 78.246 1.00 50.98 350 ILE E O 1
ATOM 4229 N N . ILE E 1 11 ? 24.629 -8.711 77.805 1.00 59.08 351 ILE E N 1
ATOM 4230 C CA . ILE E 1 11 ? 25.665 -8.947 78.806 1.00 57.76 351 ILE E CA 1
ATOM 4231 C C . ILE E 1 11 ? 25.042 -9.082 80.188 1.00 56.92 351 ILE E C 1
ATOM 4232 O O . ILE E 1 11 ? 25.449 -9.932 80.989 1.00 61.56 351 ILE E O 1
ATOM 4237 N N . LYS E 1 12 ? 24.027 -8.266 80.478 1.00 54.98 352 LYS E N 1
ATOM 4238 C CA . LYS E 1 12 ? 23.396 -8.291 81.793 1.00 58.73 352 LYS E CA 1
ATOM 4239 C C . LYS E 1 12 ? 22.754 -9.645 82.069 1.00 61.42 352 LYS E C 1
ATOM 4240 O O . LYS E 1 12 ? 23.082 -10.313 83.057 1.00 59.41 352 LYS E O 1
ATOM 4246 N N . VAL E 1 13 ? 21.840 -10.075 81.194 1.00 50.47 353 VAL E N 1
ATOM 4247 C CA . VAL E 1 13 ? 21.132 -11.327 81.432 1.00 44.45 353 VAL E CA 1
ATOM 4248 C C . VAL E 1 13 ? 22.088 -12.513 81.363 1.00 50.62 353 VAL E C 1
ATOM 4249 O O . VAL E 1 13 ? 21.920 -13.498 82.094 1.00 49.71 353 VAL E O 1
ATOM 4253 N N . ASN E 1 14 ? 23.114 -12.440 80.512 1.00 43.71 354 ASN E N 1
ATOM 4254 C CA . ASN E 1 14 ? 24.100 -13.515 80.469 1.00 50.54 354 ASN E CA 1
ATOM 4255 C C . ASN E 1 14 ? 24.881 -13.597 81.776 1.00 50.88 354 ASN E C 1
ATOM 4256 O O . ASN E 1 14 ? 25.206 -14.696 82.243 1.00 50.11 354 ASN E O 1
ATOM 4261 N N . GLN E 1 15 ? 25.183 -12.445 82.386 1.00 51.40 355 GLN E N 1
ATOM 4262 C CA . GLN E 1 15 ? 25.854 -12.448 83.684 1.00 56.74 355 GLN E CA 1
ATOM 4263 C C . GLN E 1 15 ? 24.976 -13.076 84.758 1.00 55.88 355 GLN E C 1
ATOM 4264 O O . GLN E 1 15 ? 25.470 -13.809 85.624 1.00 51.63 355 GLN E O 1
ATOM 4270 N N . GLN E 1 16 ? 23.669 -12.796 84.721 1.00 60.30 356 GLN E N 1
ATOM 4271 C CA . GLN E 1 16 ? 22.754 -13.397 85.687 1.00 53.22 356 GLN E CA 1
ATOM 4272 C C . GLN E 1 16 ? 22.734 -14.913 85.554 1.00 54.60 356 GLN E C 1
ATOM 4273 O O . GLN E 1 16 ? 22.717 -15.633 86.561 1.00 52.56 356 GLN E O 1
ATOM 4279 N N . LEU E 1 17 ? 22.720 -15.415 84.316 1.00 48.88 357 LEU E N 1
ATOM 4280 C CA . LEU E 1 17 ? 22.692 -16.856 84.094 1.00 48.78 357 LEU E CA 1
ATOM 4281 C C . LEU E 1 17 ? 23.933 -17.520 84.672 1.00 54.05 357 LEU E C 1
ATOM 4282 O O . LEU E 1 17 ? 23.840 -18.523 85.389 1.00 50.76 357 LEU E O 1
ATOM 4287 N N . ILE E 1 18 ? 25.110 -16.969 84.369 1.00 54.71 358 ILE E N 1
ATOM 4288 C CA . ILE E 1 18 ? 26.349 -17.520 84.910 1.00 55.80 358 ILE E CA 1
ATOM 4289 C C . ILE E 1 18 ? 26.349 -17.432 86.431 1.00 61.22 358 ILE E C 1
ATOM 4290 O O . ILE E 1 18 ? 26.763 -18.371 87.124 1.00 60.59 358 ILE E O 1
ATOM 4295 N N . GLU E 1 19 ? 25.871 -16.310 86.975 1.00 54.38 359 GLU E N 1
ATOM 4296 C CA . GLU E 1 19 ? 25.779 -16.184 88.426 1.00 61.69 359 GLU E CA 1
ATOM 4297 C C . GLU E 1 19 ? 24.775 -17.168 89.012 1.00 59.19 359 GLU E C 1
ATOM 4298 O O . GLU E 1 19 ? 24.974 -17.661 90.128 1.00 54.82 359 GLU E O 1
ATOM 4304 N N . ALA E 1 20 ? 23.703 -17.478 88.277 1.00 50.87 360 ALA E N 1
ATOM 4305 C CA . ALA E 1 20 ? 22.788 -18.520 88.727 1.00 49.73 360 ALA E CA 1
ATOM 4306 C C . ALA E 1 20 ? 23.463 -19.886 88.705 1.00 60.66 360 ALA E C 1
ATOM 4307 O O . ALA E 1 20 ? 23.239 -20.712 89.598 1.00 55.77 360 ALA E O 1
ATOM 4309 N N . ILE E 1 21 ? 24.294 -20.141 87.691 1.00 56.35 361 ILE E N 1
ATOM 4310 C CA . ILE E 1 21 ? 25.062 -21.382 87.648 1.00 60.36 361 ILE E CA 1
ATOM 4311 C C . ILE E 1 21 ? 25.985 -21.476 88.856 1.00 62.51 361 ILE E C 1
ATOM 4312 O O . ILE E 1 21 ? 26.083 -22.527 89.502 1.00 64.00 361 ILE E O 1
ATOM 4317 N N . SER E 1 22 ? 26.669 -20.377 89.184 1.00 62.64 362 SER E N 1
ATOM 4318 C CA . SER E 1 22 ? 27.620 -20.388 90.292 1.00 70.33 362 SER E CA 1
ATOM 4319 C C . SER E 1 22 ? 26.918 -20.639 91.620 1.00 68.90 362 SER E C 1
ATOM 4320 O O . SER E 1 22 ? 27.377 -21.445 92.437 1.00 72.08 362 SER E O 1
ATOM 4323 N N . ASN E 1 23 ? 25.801 -19.951 91.854 1.00 56.22 363 ASN E N 1
ATOM 4324 C CA . ASN E 1 23 ? 25.086 -20.055 93.119 1.00 60.22 363 ASN E CA 1
ATOM 4325 C C . ASN E 1 23 ? 24.299 -21.351 93.261 1.00 67.53 363 ASN E C 1
ATOM 4326 O O . ASN E 1 23 ? 23.745 -21.600 94.337 1.00 64.74 363 ASN E O 1
ATOM 4331 N N . GLY E 1 24 ? 24.239 -22.177 92.219 1.00 70.34 364 GLY E N 1
ATOM 4332 C CA . GLY E 1 24 ? 23.328 -23.307 92.237 1.00 68.96 364 GLY E CA 1
ATOM 4333 C C . GLY E 1 24 ? 21.876 -22.888 92.267 1.00 63.25 364 GLY E C 1
ATOM 4334 O O . GLY E 1 24 ? 21.028 -23.634 92.768 1.00 60.33 364 GLY E O 1
ATOM 4335 N N . ASP E 1 25 ? 21.570 -21.699 91.745 1.00 57.84 365 ASP E N 1
ATOM 4336 C CA . ASP E 1 25 ? 20.221 -21.134 91.781 1.00 62.02 365 ASP E CA 1
ATOM 4337 C C . ASP E 1 25 ? 19.446 -21.652 90.573 1.00 61.32 365 ASP E C 1
ATOM 4338 O O . ASP E 1 25 ? 19.366 -21.007 89.528 1.00 59.14 365 ASP E O 1
ATOM 4343 N N . PHE E 1 26 ? 18.854 -22.839 90.729 1.00 59.68 366 PHE E N 1
ATOM 4344 C CA . PHE E 1 26 ? 18.185 -23.480 89.604 1.00 62.03 366 PHE E CA 1
ATOM 4345 C C . PHE E 1 26 ? 16.879 -22.785 89.246 1.00 60.46 366 PHE E C 1
ATOM 4346 O O . PHE E 1 26 ? 16.450 -22.839 88.088 1.00 60.12 366 PHE E O 1
ATOM 4354 N N . GLU E 1 27 ? 16.235 -22.130 90.215 1.00 67.43 367 GLU E N 1
ATOM 4355 C CA . GLU E 1 27 ? 14.970 -21.459 89.936 1.00 61.01 367 GLU E CA 1
ATOM 4356 C C . GLU E 1 27 ? 15.169 -20.296 88.972 1.00 63.40 367 GLU E C 1
ATOM 4357 O O . GLU E 1 27 ? 14.450 -20.173 87.973 1.00 59.40 367 GLU E O 1
ATOM 4363 N N . SER E 1 28 ? 16.147 -19.431 89.253 1.00 57.50 368 SER E N 1
ATOM 4364 C CA . SER E 1 28 ? 16.446 -18.342 88.330 1.00 59.02 368 SER E CA 1
ATOM 4365 C C . SER E 1 28 ? 16.983 -18.868 87.007 1.00 56.24 368 SER E C 1
ATOM 4366 O O . SER E 1 28 ? 16.783 -18.237 85.963 1.00 54.56 368 SER E O 1
ATOM 4369 N N . TYR E 1 29 ? 17.665 -20.015 87.033 1.00 57.92 369 TYR E N 1
ATOM 4370 C CA . TYR E 1 29 ? 18.174 -20.610 85.802 1.00 59.00 369 TYR E CA 1
ATOM 4371 C C . TYR E 1 29 ? 17.031 -21.056 84.898 1.00 50.82 369 TYR E C 1
ATOM 4372 O O . TYR E 1 29 ? 17.039 -20.784 83.692 1.00 50.58 369 TYR E O 1
ATOM 4381 N N . THR E 1 30 ? 16.036 -21.744 85.464 1.00 53.20 370 THR E N 1
ATOM 4382 C CA . THR E 1 30 ? 14.889 -22.168 84.667 1.00 52.84 370 THR E CA 1
ATOM 4383 C C . THR E 1 30 ? 14.106 -20.971 84.144 1.00 54.00 370 THR E C 1
ATOM 4384 O O . THR E 1 30 ? 13.589 -21.002 83.022 1.00 54.96 370 THR E O 1
ATOM 4388 N N . LYS E 1 31 ? 14.013 -19.902 84.940 1.00 55.73 371 LYS E N 1
ATOM 4389 C CA . LYS E 1 31 ? 13.283 -18.718 84.498 1.00 50.47 371 LYS E CA 1
ATOM 4390 C C . LYS E 1 31 ? 13.947 -18.065 83.293 1.00 49.60 371 LYS E C 1
ATOM 4391 O O . LYS E 1 31 ? 13.261 -17.461 82.460 1.00 47.39 371 LYS E O 1
ATOM 4397 N N . MET E 1 32 ? 15.270 -18.180 83.174 1.00 47.83 372 MET E N 1
ATOM 4398 C CA . MET E 1 32 ? 15.982 -17.559 82.064 1.00 47.62 372 MET E CA 1
ATOM 4399 C C . MET E 1 32 ? 16.103 -18.458 80.840 1.00 44.59 372 MET E C 1
ATOM 4400 O O . MET E 1 32 ? 16.393 -17.957 79.749 1.00 41.64 372 MET E O 1
ATOM 4405 N N . CYS E 1 33 ? 15.874 -19.759 80.977 1.00 45.10 373 CYS E N 1
ATOM 4406 C CA . CYS E 1 33 ? 16.150 -20.711 79.910 1.00 49.70 373 CYS E CA 1
ATOM 4407 C C . CYS E 1 33 ? 14.859 -21.212 79.277 1.00 52.20 373 CYS E C 1
ATOM 4408 O O . CYS E 1 33 ? 13.911 -21.574 79.982 1.00 44.32 373 CYS E O 1
ATOM 4411 N N . ASP E 1 34 ? 14.833 -21.234 77.951 1.00 47.30 374 ASP E N 1
ATOM 4412 C CA . ASP E 1 34 ? 13.744 -21.881 77.237 1.00 42.77 374 ASP E CA 1
ATOM 4413 C C . ASP E 1 34 ? 13.740 -23.368 77.572 1.00 48.01 374 ASP E C 1
ATOM 4414 O O . ASP E 1 34 ? 14.799 -24.009 77.531 1.00 53.97 374 ASP E O 1
ATOM 4419 N N . PRO E 1 35 ? 12.588 -23.950 77.920 1.00 48.51 375 PRO E N 1
ATOM 4420 C CA . PRO E 1 35 ? 12.559 -25.385 78.245 1.00 46.85 375 PRO E CA 1
ATOM 4421 C C . PRO E 1 35 ? 12.980 -26.278 77.091 1.00 47.38 375 PRO E C 1
ATOM 4422 O O . PRO E 1 35 ? 13.230 -27.469 77.316 1.00 50.83 375 PRO E O 1
ATOM 4426 N N . GLY E 1 36 ? 13.065 -25.749 75.872 1.00 43.56 376 GLY E N 1
ATOM 4427 C CA . GLY E 1 36 ? 13.521 -26.530 74.742 1.00 52.80 376 GLY E CA 1
ATOM 4428 C C . GLY E 1 36 ? 14.906 -26.141 74.270 1.00 52.05 376 GLY E C 1
ATOM 4429 O O . GLY E 1 36 ? 15.264 -26.388 73.115 1.00 50.73 376 GLY E O 1
ATOM 4430 N N . MET E 1 37 ? 15.697 -25.533 75.152 1.00 48.43 377 MET E N 1
ATOM 4431 C CA . MET E 1 37 ? 17.047 -25.131 74.784 1.00 43.73 377 MET E CA 1
ATOM 4432 C C . MET E 1 37 ? 17.922 -26.349 74.504 1.00 40.06 377 MET E C 1
ATOM 4433 O O . MET E 1 37 ? 17.680 -27.449 75.007 1.00 41.40 377 MET E O 1
ATOM 4438 N N . THR E 1 38 ? 18.951 -26.138 73.690 1.00 38.41 378 THR E N 1
ATOM 4439 C CA . THR E 1 38 ? 19.954 -27.153 73.413 1.00 44.72 378 THR E CA 1
ATOM 4440 C C . THR E 1 38 ? 21.304 -26.711 73.968 1.00 42.55 378 THR E C 1
ATOM 4441 O O . THR E 1 38 ? 21.521 -25.534 74.263 1.00 35.81 378 THR E O 1
ATOM 4445 N N . ALA E 1 39 ? 22.217 -27.670 74.115 1.00 36.57 379 ALA E N 1
ATOM 4446 C CA . ALA E 1 39 ? 23.523 -27.371 74.691 1.00 43.22 379 ALA E CA 1
ATOM 4447 C C . ALA E 1 39 ? 24.581 -28.303 74.121 1.00 39.47 379 ALA E C 1
ATOM 4448 O O . ALA E 1 39 ? 24.373 -29.518 74.063 1.00 40.29 379 ALA E O 1
ATOM 4450 N N . PHE E 1 40 ? 25.705 -27.721 73.704 1.00 39.85 380 PHE E N 1
ATOM 4451 C CA . PHE E 1 40 ? 26.946 -28.448 73.457 1.00 43.99 380 PHE E CA 1
ATOM 4452 C C . PHE E 1 40 ? 27.891 -28.174 74.622 1.00 38.55 380 PHE E C 1
ATOM 4453 O O . PHE E 1 40 ? 28.289 -27.025 74.838 1.00 39.14 380 PHE E O 1
ATOM 4461 N N . GLU E 1 41 ? 28.253 -29.216 75.365 1.00 46.76 381 GLU E N 1
ATOM 4462 C CA . GLU E 1 41 ? 29.096 -29.064 76.544 1.00 48.31 381 GLU E CA 1
ATOM 4463 C C . GLU E 1 41 ? 30.055 -30.237 76.668 1.00 39.51 381 GLU E C 1
ATOM 4464 O O . GLU E 1 41 ? 29.714 -31.363 76.290 1.00 45.16 381 GLU E O 1
ATOM 4470 N N . PRO E 1 42 ? 31.257 -30.005 77.204 1.00 46.14 382 PRO E N 1
ATOM 4471 C CA . PRO E 1 42 ? 32.192 -31.124 77.419 1.00 46.96 382 PRO E CA 1
ATOM 4472 C C . PRO E 1 42 ? 31.593 -32.269 78.217 1.00 37.80 382 PRO E C 1
ATOM 4473 O O . PRO E 1 42 ? 31.810 -33.437 77.872 1.00 44.70 382 PRO E O 1
ATOM 4477 N N . GLU E 1 43 ? 30.820 -31.964 79.265 1.00 48.70 383 GLU E N 1
ATOM 4478 C CA . GLU E 1 43 ? 30.192 -33.016 80.060 1.00 50.58 383 GLU E CA 1
ATOM 4479 C C . GLU E 1 43 ? 29.254 -33.876 79.225 1.00 54.12 383 GLU E C 1
ATOM 4480 O O . GLU E 1 43 ? 28.999 -35.033 79.576 1.00 53.62 383 GLU E O 1
ATOM 4486 N N . ALA E 1 44 ? 28.727 -33.335 78.130 1.00 45.30 384 ALA E N 1
ATOM 4487 C CA . ALA E 1 44 ? 27.823 -34.094 77.277 1.00 51.15 384 ALA E CA 1
ATOM 4488 C C . ALA E 1 44 ? 28.547 -35.087 76.379 1.00 45.26 384 ALA E C 1
ATOM 4489 O O . ALA E 1 44 ? 27.880 -35.835 75.656 1.00 48.24 384 ALA E O 1
ATOM 4491 N N . LEU E 1 45 ? 29.882 -35.102 76.403 1.00 54.23 385 LEU E N 1
ATOM 4492 C CA . LEU E 1 45 ? 30.688 -36.069 75.654 1.00 50.89 385 LEU E CA 1
ATOM 4493 C C . LEU E 1 45 ? 30.486 -35.921 74.147 1.00 49.04 385 LEU E C 1
ATOM 4494 O O . LEU E 1 45 ? 30.436 -36.906 73.408 1.00 54.05 385 LEU E O 1
ATOM 4499 N N . GLY E 1 46 ? 30.375 -34.678 73.686 1.00 41.15 386 GLY E N 1
ATOM 4500 C CA . GLY E 1 46 ? 30.226 -34.423 72.269 1.00 42.78 386 GLY E CA 1
ATOM 4501 C C . GLY E 1 46 ? 28.832 -34.629 71.727 1.00 51.94 386 GLY E C 1
ATOM 4502 O O . GLY E 1 46 ? 28.674 -34.848 70.523 1.00 58.97 386 GLY E O 1
ATOM 4503 N N . ASN E 1 47 ? 27.813 -34.573 72.574 1.00 46.72 387 ASN E N 1
ATOM 4504 C CA . ASN E 1 47 ? 26.437 -34.738 72.139 1.00 50.92 387 ASN E CA 1
ATOM 4505 C C . ASN E 1 47 ? 25.661 -33.450 72.379 1.00 47.90 387 ASN E C 1
ATOM 4506 O O . ASN E 1 47 ? 26.024 -32.626 73.223 1.00 41.13 387 ASN E O 1
ATOM 4511 N N . LEU E 1 48 ? 24.586 -33.283 71.618 1.00 42.97 388 LEU E N 1
ATOM 4512 C CA . LEU E 1 48 ? 23.687 -32.153 71.796 1.00 44.77 388 LEU E CA 1
ATOM 4513 C C . LEU E 1 48 ? 22.575 -32.566 72.750 1.00 41.38 388 LEU E C 1
ATOM 4514 O O . LEU E 1 48 ? 21.830 -33.509 72.469 1.00 43.81 388 LEU E O 1
ATOM 4519 N N . VAL E 1 49 ? 22.468 -31.874 73.876 1.00 41.30 389 VAL E N 1
ATOM 4520 C CA . VAL E 1 49 ? 21.440 -32.163 74.869 1.00 42.12 389 VAL E CA 1
ATOM 4521 C C . VAL E 1 49 ? 20.337 -31.124 74.753 1.00 43.69 389 VAL E C 1
ATOM 4522 O O . VAL E 1 49 ? 20.608 -29.927 74.602 1.00 40.33 389 VAL E O 1
ATOM 4526 N N . GLU E 1 50 ? 19.091 -31.579 74.825 1.00 44.21 390 GLU E N 1
ATOM 4527 C CA . GLU E 1 50 ? 17.933 -30.700 74.816 1.00 47.82 390 GLU E CA 1
ATOM 4528 C C . GLU E 1 50 ? 17.270 -30.720 76.186 1.00 46.85 390 GLU E C 1
ATOM 4529 O O . GLU E 1 50 ? 17.236 -31.758 76.855 1.00 43.14 390 GLU E O 1
ATOM 4535 N N . GLY E 1 51 ? 16.751 -29.570 76.603 1.00 47.06 391 GLY E N 1
ATOM 4536 C CA . GLY E 1 51 ? 15.986 -29.476 77.831 1.00 49.76 391 GLY E CA 1
ATOM 4537 C C . GLY E 1 51 ? 16.821 -28.989 79.000 1.00 58.33 391 GLY E C 1
ATOM 4538 O O . GLY E 1 51 ? 18.010 -28.677 78.885 1.00 55.95 391 GLY E O 1
ATOM 4539 N N . LEU E 1 52 ? 16.159 -28.935 80.156 1.00 55.54 392 LEU E N 1
ATOM 4540 C CA . LEU E 1 52 ? 16.758 -28.432 81.383 1.00 56.59 392 LEU E CA 1
ATOM 4541 C C . LEU E 1 52 ? 17.110 -29.524 82.381 1.00 56.73 392 LEU E C 1
ATOM 4542 O O . LEU E 1 52 ? 17.767 -29.230 83.386 1.00 60.35 392 LEU E O 1
ATOM 4547 N N . ASP E 1 53 ? 16.694 -30.767 82.136 1.00 56.99 393 ASP E N 1
ATOM 4548 C CA . ASP E 1 53 ? 16.898 -31.821 83.122 1.00 62.62 393 ASP E CA 1
ATOM 4549 C C . ASP E 1 53 ? 18.356 -32.252 83.202 1.00 64.43 393 ASP E C 1
ATOM 4550 O O . ASP E 1 53 ? 18.814 -32.676 84.269 1.00 63.50 393 ASP E O 1
ATOM 4555 N N . PHE E 1 54 ? 19.095 -32.162 82.095 1.00 53.84 394 PHE E N 1
ATOM 4556 C CA . PHE E 1 54 ? 20.507 -32.527 82.119 1.00 60.50 394 PHE E CA 1
ATOM 4557 C C . PHE E 1 54 ? 21.276 -31.655 83.101 1.00 61.63 394 PHE E C 1
ATOM 4558 O O . PHE E 1 54 ? 22.076 -32.154 83.901 1.00 62.93 394 PHE E O 1
ATOM 4566 N N . HIS E 1 55 ? 21.041 -30.341 83.057 1.00 61.04 395 HIS E N 1
ATOM 4567 C CA . HIS E 1 55 ? 21.735 -29.444 83.971 1.00 58.30 395 HIS E CA 1
ATOM 4568 C C . HIS E 1 55 ? 21.164 -29.526 85.380 1.00 64.12 395 HIS E C 1
ATOM 4569 O O . HIS E 1 55 ? 21.876 -29.242 86.350 1.00 60.89 395 HIS E O 1
ATOM 4576 N N . ARG E 1 56 ? 19.890 -29.909 85.516 1.00 63.32 396 ARG E N 1
ATOM 4577 C CA . ARG E 1 56 ? 19.297 -30.039 86.844 1.00 71.54 396 ARG E CA 1
ATOM 4578 C C . ARG E 1 56 ? 20.045 -31.058 87.691 1.00 68.60 396 ARG E C 1
ATOM 4579 O O . ARG E 1 56 ? 20.164 -30.884 88.910 1.00 71.41 396 ARG E O 1
ATOM 4587 N N . PHE E 1 57 ? 20.557 -32.121 87.067 1.00 64.42 397 PHE E N 1
ATOM 4588 C CA . PHE E 1 57 ? 21.377 -33.079 87.797 1.00 66.41 397 PHE E CA 1
ATOM 4589 C C . PHE E 1 57 ? 22.617 -32.408 88.371 1.00 67.07 397 PHE E C 1
ATOM 4590 O O . PHE E 1 57 ? 23.010 -32.684 89.510 1.00 69.61 397 PHE E O 1
ATOM 4598 N N . TYR E 1 58 ? 23.249 -31.524 87.594 1.00 60.35 398 TYR E N 1
ATOM 4599 C CA . TYR E 1 58 ? 24.410 -30.797 88.093 1.00 64.51 398 TYR E CA 1
ATOM 4600 C C . TYR E 1 58 ? 24.019 -29.771 89.146 1.00 69.07 398 TYR E C 1
ATOM 4601 O O . TYR E 1 58 ? 24.800 -29.503 90.067 1.00 69.15 398 TYR E O 1
ATOM 4610 N N . PHE E 1 59 ? 22.825 -29.188 89.033 1.00 65.05 399 PHE E N 1
ATOM 4611 C CA . PHE E 1 59 ? 22.355 -28.270 90.065 1.00 65.95 399 PHE E CA 1
ATOM 4612 C C . PHE E 1 59 ? 22.070 -29.009 91.367 1.00 73.87 399 PHE E C 1
ATOM 4613 O O . PHE E 1 59 ? 22.582 -28.638 92.429 1.00 73.06 399 PHE E O 1
ATOM 4621 N N . GLU E 1 60 ? 21.268 -30.073 91.302 1.00 71.95 400 GLU E N 1
ATOM 4622 C CA . GLU E 1 60 ? 20.789 -30.742 92.505 1.00 75.16 400 GLU E CA 1
ATOM 4623 C C . GLU E 1 60 ? 21.856 -31.569 93.211 1.00 78.05 400 GLU E C 1
ATOM 4624 O O . GLU E 1 60 ? 21.632 -31.977 94.356 1.00 76.02 400 GLU E O 1
ATOM 4630 N N . ASN E 1 61 ? 23.002 -31.832 92.575 1.00 81.64 401 ASN E N 1
ATOM 4631 C CA . ASN E 1 61 ? 24.000 -32.716 93.167 1.00 84.26 401 ASN E CA 1
ATOM 4632 C C . ASN E 1 61 ? 25.397 -32.103 93.190 1.00 82.22 401 ASN E C 1
ATOM 4633 O O . ASN E 1 61 ? 26.376 -32.829 93.387 1.00 86.18 401 ASN E O 1
ATOM 4638 N N . LEU E 1 62 ? 25.517 -30.788 93.006 1.00 83.68 402 LEU E N 1
ATOM 4639 C CA . LEU E 1 62 ? 26.833 -30.160 93.042 1.00 85.29 402 LEU E CA 1
ATOM 4640 C C . LEU E 1 62 ? 26.755 -28.661 93.306 1.00 84.78 402 LEU E C 1
ATOM 4641 O O . LEU E 1 62 ? 27.268 -28.178 94.320 1.00 92.56 402 LEU E O 1
ATOM 4646 N N . TRP E 1 63 ? 26.122 -27.916 92.398 1.00 79.83 403 TRP E N 1
ATOM 4647 C CA . TRP E 1 63 ? 26.138 -26.460 92.490 1.00 82.66 403 TRP E CA 1
ATOM 4648 C C . TRP E 1 63 ? 25.228 -25.947 93.601 1.00 87.87 403 TRP E C 1
ATOM 4649 O O . TRP E 1 63 ? 25.616 -25.045 94.352 1.00 89.64 403 TRP E O 1
ATOM 4660 N N . SER E 1 64 ? 24.020 -26.504 93.727 1.00 83.39 404 SER E N 1
ATOM 4661 C CA . SER E 1 64 ? 23.215 -26.232 94.911 1.00 84.16 404 SER E CA 1
ATOM 4662 C C . SER E 1 64 ? 23.769 -26.942 96.138 1.00 95.83 404 SER E C 1
ATOM 4663 O O . SER E 1 64 ? 23.377 -26.614 97.263 1.00 92.82 404 SER E O 1
ATOM 4666 N N . ARG E 1 65 ? 24.672 -27.906 95.939 1.00 101.80 405 ARG E N 1
ATOM 4667 C CA . ARG E 1 65 ? 25.340 -28.586 97.040 1.00 102.02 405 ARG E CA 1
ATOM 4668 C C . ARG E 1 65 ? 26.508 -27.794 97.608 1.00 104.23 405 ARG E C 1
ATOM 4669 O O . ARG E 1 65 ? 26.916 -28.052 98.742 1.00 109.28 405 ARG E O 1
ATOM 4677 N N . ASN E 1 66 ? 27.076 -26.861 96.850 1.00 103.91 406 ASN E N 1
ATOM 4678 C CA . ASN E 1 66 ? 28.287 -26.166 97.270 1.00 108.93 406 ASN E CA 1
ATOM 4679 C C . ASN E 1 66 ? 28.081 -24.664 97.177 1.00 106.74 406 ASN E C 1
ATOM 4680 O O . ASN E 1 66 ? 27.858 -24.131 96.086 1.00 104.68 406 ASN E O 1
ATOM 4685 N N . SER E 1 67 ? 28.152 -23.989 98.324 1.00 106.76 407 SER E N 1
ATOM 4686 C CA . SER E 1 67 ? 28.309 -22.545 98.373 1.00 107.38 407 SER E CA 1
ATOM 4687 C C . SER E 1 67 ? 29.774 -22.138 98.460 1.00 106.78 407 SER E C 1
ATOM 4688 O O . SER E 1 67 ? 30.078 -21.022 98.898 1.00 104.98 407 SER E O 1
ATOM 4691 N N . LYS E 1 68 ? 30.684 -23.027 98.066 1.00 108.95 408 LYS E N 1
ATOM 4692 C CA . LYS E 1 68 ? 32.101 -22.718 98.104 1.00 103.85 408 LYS E CA 1
ATOM 4693 C C . LYS E 1 68 ? 32.427 -21.664 97.045 1.00 99.87 408 LYS E C 1
ATOM 4694 O O . LYS E 1 68 ? 31.801 -21.629 95.982 1.00 98.35 408 LYS E O 1
ATOM 4700 N N . PRO E 1 69 ? 33.401 -20.793 97.311 1.00 99.13 409 PRO E N 1
ATOM 4701 C CA . PRO E 1 69 ? 33.556 -19.586 96.485 1.00 96.60 409 PRO E CA 1
ATOM 4702 C C . PRO E 1 69 ? 34.014 -19.911 95.070 1.00 91.49 409 PRO E C 1
ATOM 4703 O O . PRO E 1 69 ? 34.972 -20.659 94.862 1.00 90.03 409 PRO E O 1
ATOM 4707 N N . VAL E 1 70 ? 33.307 -19.342 94.095 1.00 89.37 410 VAL E N 1
ATOM 4708 C CA . VAL E 1 70 ? 33.722 -19.349 92.699 1.00 84.54 410 VAL E CA 1
ATOM 4709 C C . VAL E 1 70 ? 33.506 -17.950 92.142 1.00 81.14 410 VAL E C 1
ATOM 4710 O O . VAL E 1 70 ? 32.578 -17.238 92.540 1.00 83.82 410 VAL E O 1
ATOM 4714 N N . HIS E 1 71 ? 34.381 -17.547 91.225 1.00 75.28 411 HIS E N 1
ATOM 4715 C CA . HIS E 1 71 ? 34.266 -16.259 90.555 1.00 72.61 411 HIS E CA 1
ATOM 4716 C C . HIS E 1 71 ? 34.374 -16.475 89.055 1.00 73.05 411 HIS E C 1
ATOM 4717 O O . HIS E 1 71 ? 35.328 -17.100 88.580 1.00 72.62 411 HIS E O 1
ATOM 4724 N N . ASN E 1 72 ? 33.396 -15.961 88.317 1.00 68.75 412 ASN E N 1
ATOM 4725 C CA . ASN E 1 72 ? 33.338 -16.104 86.870 1.00 66.61 412 ASN E CA 1
ATOM 4726 C C . ASN E 1 72 ? 33.603 -14.760 86.210 1.00 70.22 412 ASN E C 1
ATOM 4727 O O . ASN E 1 72 ? 33.010 -13.745 86.595 1.00 69.46 412 ASN E O 1
ATOM 4732 N N . THR E 1 73 ? 34.489 -14.758 85.219 1.00 58.80 413 THR E N 1
ATOM 4733 C CA . THR E 1 73 ? 34.832 -13.559 84.469 1.00 57.00 413 THR E CA 1
ATOM 4734 C C . THR E 1 73 ? 34.421 -13.745 83.016 1.00 59.89 413 THR E C 1
ATOM 4735 O O . THR E 1 73 ? 34.741 -14.768 82.400 1.00 48.81 413 THR E O 1
ATOM 4739 N N . MET E 1 74 ? 33.702 -12.762 82.480 1.00 59.04 414 MET E N 1
ATOM 4740 C CA . MET E 1 74 ? 33.317 -12.730 81.075 1.00 50.27 414 MET E CA 1
ATOM 4741 C C . MET E 1 74 ? 34.265 -11.773 80.361 1.00 55.75 414 MET E C 1
ATOM 4742 O O . MET E 1 74 ? 34.223 -10.561 80.593 1.00 54.80 414 MET E O 1
ATOM 4747 N N . LEU E 1 75 ? 35.126 -12.313 79.503 1.00 50.67 415 LEU E N 1
ATOM 4748 C CA . LEU E 1 75 ? 36.193 -11.539 78.881 1.00 52.07 415 LEU E CA 1
ATOM 4749 C C . LEU E 1 75 ? 35.779 -11.097 77.485 1.00 52.95 415 LEU E C 1
ATOM 4750 O O . LEU E 1 75 ? 35.503 -11.937 76.621 1.00 57.39 415 LEU E O 1
ATOM 4755 N N . ASN E 1 76 ? 35.760 -9.781 77.273 1.00 50.87 416 ASN E N 1
ATOM 4756 C CA . ASN E 1 76 ? 35.474 -9.137 75.993 1.00 61.57 416 ASN E CA 1
ATOM 4757 C C . ASN E 1 76 ? 34.344 -9.847 75.239 1.00 54.01 416 ASN E C 1
ATOM 4758 O O . ASN E 1 76 ? 34.571 -10.402 74.157 1.00 56.77 416 ASN E O 1
ATOM 4763 N N . PRO E 1 77 ? 33.130 -9.861 75.784 1.00 50.67 417 PRO E N 1
ATOM 4764 C CA . PRO E 1 77 ? 32.018 -10.500 75.073 1.00 51.72 417 PRO E CA 1
ATOM 4765 C C . PRO E 1 77 ? 31.768 -9.819 73.737 1.00 46.99 417 PRO E C 1
ATOM 4766 O O . PRO E 1 77 ? 31.768 -8.590 73.636 1.00 52.67 417 PRO E O 1
ATOM 4770 N N . HIS E 1 78 ? 31.587 -10.632 72.703 1.00 50.23 418 HIS E N 1
ATOM 4771 C CA . HIS E 1 78 ? 31.215 -10.160 71.377 1.00 46.82 418 HIS E CA 1
ATOM 4772 C C . HIS E 1 78 ? 29.767 -10.553 71.127 1.00 53.03 418 HIS E C 1
ATOM 4773 O O . HIS E 1 78 ? 29.387 -11.705 71.356 1.00 48.84 418 HIS E O 1
ATOM 4780 N N . ILE E 1 79 ? 28.959 -9.599 70.673 1.00 49.86 419 ILE E N 1
ATOM 4781 C CA . ILE E 1 79 ? 27.518 -9.780 70.576 1.00 51.48 419 ILE E CA 1
ATOM 4782 C C . ILE E 1 79 ? 27.077 -9.512 69.148 1.00 52.57 419 ILE E C 1
ATOM 4783 O O . ILE E 1 79 ? 27.389 -8.458 68.581 1.00 51.65 419 ILE E O 1
ATOM 4788 N N . HIS E 1 80 ? 26.352 -10.464 68.574 1.00 51.81 420 HIS E N 1
ATOM 4789 C CA . HIS E 1 80 ? 25.704 -10.287 67.284 1.00 52.00 420 HIS E CA 1
ATOM 4790 C C . HIS E 1 80 ? 24.217 -10.075 67.527 1.00 52.33 420 HIS E C 1
ATOM 4791 O O . HIS E 1 80 ? 23.562 -10.913 68.156 1.00 51.97 420 HIS E O 1
ATOM 4798 N N . LEU E 1 81 ? 23.699 -8.947 67.056 1.00 55.85 421 LEU E N 1
ATOM 4799 C CA . LEU E 1 81 ? 22.278 -8.641 67.142 1.00 51.36 421 LEU E CA 1
ATOM 4800 C C . LEU E 1 81 ? 21.666 -8.846 65.764 1.00 51.88 421 LEU E C 1
ATOM 4801 O O . LEU E 1 81 ? 22.081 -8.203 64.794 1.00 58.95 421 LEU E O 1
ATOM 4806 N N . MET E 1 82 ? 20.697 -9.750 65.678 1.00 54.22 422 MET E N 1
ATOM 4807 C CA . MET E 1 82 ? 20.043 -10.097 64.419 1.00 69.25 422 MET E CA 1
ATOM 4808 C C . MET E 1 82 ? 18.571 -9.727 64.547 1.00 63.82 422 MET E C 1
ATOM 4809 O O . MET E 1 82 ? 17.755 -10.515 65.031 1.00 63.69 422 MET E O 1
ATOM 4814 N N . GLY E 1 83 ? 18.234 -8.518 64.109 1.00 69.82 423 GLY E N 1
ATOM 4815 C CA . GLY E 1 83 ? 16.888 -8.022 64.301 1.00 75.29 423 GLY E CA 1
ATOM 4816 C C . GLY E 1 83 ? 16.704 -7.458 65.700 1.00 78.46 423 GLY E C 1
ATOM 4817 O O . GLY E 1 83 ? 17.635 -6.938 66.318 1.00 80.68 423 GLY E O 1
ATOM 4818 N N . ASP E 1 84 ? 15.480 -7.583 66.209 1.00 67.33 424 ASP E N 1
ATOM 4819 C CA . ASP E 1 84 ? 15.126 -7.021 67.502 1.00 65.75 424 ASP E CA 1
ATOM 4820 C C . ASP E 1 84 ? 14.878 -8.064 68.582 1.00 70.94 424 ASP E C 1
ATOM 4821 O O . ASP E 1 84 ? 14.818 -7.700 69.761 1.00 73.68 424 ASP E O 1
ATOM 4826 N N . GLU E 1 85 ? 14.738 -9.343 68.223 1.00 63.51 425 GLU E N 1
ATOM 4827 C CA . GLU E 1 85 ? 14.296 -10.349 69.183 1.00 68.49 425 GLU E CA 1
ATOM 4828 C C . GLU E 1 85 ? 15.251 -11.534 69.287 1.00 58.01 425 GLU E C 1
ATOM 4829 O O . GLU E 1 85 ? 14.853 -12.592 69.782 1.00 55.62 425 GLU E O 1
ATOM 4835 N N . SER E 1 86 ? 16.498 -11.391 68.842 1.00 56.24 426 SER E N 1
ATOM 4836 C CA . SER E 1 86 ? 17.459 -12.474 68.988 1.00 55.42 426 SER E CA 1
ATOM 4837 C C . SER E 1 86 ? 18.869 -11.908 69.040 1.00 52.00 426 SER E C 1
ATOM 4838 O O . SER E 1 86 ? 19.186 -10.924 68.367 1.00 49.48 426 SER E O 1
ATOM 4841 N N . ALA E 1 87 ? 19.717 -12.558 69.833 1.00 47.10 427 ALA E N 1
ATOM 4842 C CA . ALA E 1 87 ? 21.104 -12.144 69.977 1.00 49.72 427 ALA E CA 1
ATOM 4843 C C . ALA E 1 87 ? 21.979 -13.371 70.188 1.00 40.04 427 ALA E C 1
ATOM 4844 O O . ALA E 1 87 ? 21.519 -14.409 70.674 1.00 42.80 427 ALA E O 1
ATOM 4846 N N . CYS E 1 88 ? 23.247 -13.238 69.811 1.00 44.72 428 CYS E N 1
ATOM 4847 C CA . CYS E 1 88 ? 24.253 -14.269 70.029 1.00 45.99 428 CYS E CA 1
ATOM 4848 C C . CYS E 1 88 ? 25.471 -13.622 70.669 1.00 49.13 428 CYS E C 1
ATOM 4849 O O . CYS E 1 88 ? 26.063 -12.705 70.090 1.00 45.17 428 CYS E O 1
ATOM 4852 N N . ILE E 1 89 ? 25.848 -14.096 71.854 1.00 47.38 429 ILE E N 1
ATOM 4853 C CA . ILE E 1 89 ? 26.978 -13.551 72.597 1.00 44.07 429 ILE E CA 1
ATOM 4854 C C . ILE E 1 89 ? 28.053 -14.626 72.709 1.00 43.57 429 ILE E C 1
ATOM 4855 O O . ILE E 1 89 ? 27.763 -15.774 73.071 1.00 41.14 429 ILE E O 1
ATOM 4860 N N . ALA E 1 90 ? 29.290 -14.257 72.383 1.00 39.80 430 ALA E N 1
ATOM 4861 C CA . ALA E 1 90 ? 30.426 -15.165 72.436 1.00 44.40 430 ALA E CA 1
ATOM 4862 C C . ALA E 1 90 ? 31.534 -14.530 73.263 1.00 38.79 430 ALA E C 1
ATOM 4863 O O . ALA E 1 90 ? 31.840 -13.346 73.098 1.00 39.20 430 ALA E O 1
ATOM 4865 N N . TYR E 1 91 ? 32.137 -15.320 74.146 1.00 39.83 431 TYR E N 1
ATOM 4866 C CA . TYR E 1 91 ? 33.097 -14.776 75.096 1.00 47.08 431 TYR E CA 1
ATOM 4867 C C . TYR E 1 91 ? 33.956 -15.900 75.650 1.00 41.65 431 TYR E C 1
ATOM 4868 O O . TYR E 1 91 ? 33.578 -17.074 75.619 1.00 36.94 431 TYR E O 1
ATOM 4877 N N . ILE E 1 92 ? 35.116 -15.517 76.168 1.00 46.26 432 ILE E N 1
ATOM 4878 C CA . ILE E 1 92 ? 35.944 -16.411 76.964 1.00 41.73 432 ILE E CA 1
ATOM 4879 C C . ILE E 1 92 ? 35.470 -16.329 78.408 1.00 35.59 432 ILE E C 1
ATOM 4880 O O . ILE E 1 92 ? 35.270 -15.234 78.944 1.00 45.49 432 ILE E O 1
ATOM 4885 N N . ARG E 1 93 ? 35.258 -17.485 79.030 1.00 46.50 433 ARG E N 1
ATOM 4886 C CA . ARG E 1 93 ? 34.845 -17.564 80.424 1.00 42.63 433 ARG E CA 1
ATOM 4887 C C . ARG E 1 93 ? 35.995 -18.098 81.265 1.00 44.16 433 ARG E C 1
ATOM 4888 O O . ARG E 1 93 ? 36.533 -19.174 80.980 1.00 51.06 433 ARG E O 1
ATOM 4896 N N . ILE E 1 94 ? 36.370 -17.346 82.295 1.00 53.92 434 ILE E N 1
ATOM 4897 C CA . ILE E 1 94 ? 37.396 -17.757 83.247 1.00 49.57 434 ILE E CA 1
ATOM 4898 C C . ILE E 1 94 ? 36.708 -18.039 84.574 1.00 48.74 434 ILE E C 1
ATOM 4899 O O . ILE E 1 94 ? 36.000 -17.179 85.112 1.00 46.14 434 ILE E O 1
ATOM 4904 N N . THR E 1 95 ? 36.906 -19.244 85.097 1.00 50.58 435 THR E N 1
ATOM 4905 C CA . THR E 1 95 ? 36.285 -19.678 86.343 1.00 59.15 435 THR E CA 1
ATOM 4906 C C . THR E 1 95 ? 37.370 -19.857 87.399 1.00 68.55 435 THR E C 1
ATOM 4907 O O . THR E 1 95 ? 38.218 -20.749 87.283 1.00 58.49 435 THR E O 1
ATOM 4911 N N . GLN E 1 96 ? 37.344 -19.006 88.421 1.00 66.54 436 GLN E N 1
ATOM 4912 C CA . GLN E 1 96 ? 38.201 -19.162 89.587 1.00 71.14 436 GLN E CA 1
ATOM 4913 C C . GLN E 1 96 ? 37.460 -19.960 90.651 1.00 72.96 436 GLN E C 1
ATOM 4914 O O . GLN E 1 96 ? 36.268 -19.746 90.884 1.00 70.99 436 GLN E O 1
ATOM 4920 N N . TYR E 1 97 ? 38.172 -20.879 91.297 1.00 69.80 437 TYR E N 1
ATOM 4921 C CA . TYR E 1 97 ? 37.535 -21.814 92.214 1.00 78.36 437 TYR E CA 1
ATOM 4922 C C . TYR E 1 97 ? 38.602 -22.454 93.091 1.00 77.70 437 TYR E C 1
ATOM 4923 O O . TYR E 1 97 ? 39.802 -22.243 92.902 1.00 75.24 437 TYR E O 1
ATOM 4932 N N . LEU E 1 98 ? 38.142 -23.250 94.052 1.00 80.27 438 LEU E N 1
ATOM 4933 C CA . LEU E 1 98 ? 39.010 -24.010 94.938 1.00 87.95 438 LEU E CA 1
ATOM 4934 C C . LEU E 1 98 ? 38.870 -25.496 94.635 1.00 90.14 438 LEU E C 1
ATOM 4935 O O . LEU E 1 98 ? 37.765 -25.987 94.386 1.00 91.95 438 LEU E O 1
ATOM 4940 N N . ASP E 1 99 ? 39.992 -26.206 94.656 1.00 95.16 439 ASP E N 1
ATOM 4941 C CA . ASP E 1 99 ? 40.003 -27.632 94.361 1.00 99.05 439 ASP E CA 1
ATOM 4942 C C . ASP E 1 99 ? 39.767 -28.409 95.658 1.00 102.73 439 ASP E C 1
ATOM 4943 O O . ASP E 1 99 ? 39.238 -27.868 96.633 1.00 98.65 439 ASP E O 1
ATOM 4948 N N . ALA E 1 100 ? 40.160 -29.683 95.689 1.00 103.75 440 ALA E N 1
ATOM 4949 C CA . ALA E 1 100 ? 39.947 -30.485 96.889 1.00 104.95 440 ALA E CA 1
ATOM 4950 C C . ALA E 1 100 ? 40.749 -29.947 98.071 1.00 106.81 440 ALA E C 1
ATOM 4951 O O . ALA E 1 100 ? 40.209 -29.781 99.172 1.00 109.70 440 ALA E O 1
ATOM 4953 N N . GLY E 1 101 ? 42.033 -29.651 97.866 1.00 103.21 441 GLY E N 1
ATOM 4954 C CA . GLY E 1 101 ? 42.884 -29.240 98.970 1.00 106.23 441 GLY E CA 1
ATOM 4955 C C . GLY E 1 101 ? 42.779 -27.765 99.285 1.00 104.71 441 GLY E C 1
ATOM 4956 O O . GLY E 1 101 ? 43.631 -27.209 99.983 1.00 106.51 441 GLY E O 1
ATOM 4957 N N . GLY E 1 102 ? 41.736 -27.119 98.767 1.00 105.13 442 GLY E N 1
ATOM 4958 C CA . GLY E 1 102 ? 41.531 -25.700 98.958 1.00 102.00 442 GLY E CA 1
ATOM 4959 C C . GLY E 1 102 ? 42.435 -24.807 98.139 1.00 99.22 442 GLY E C 1
ATOM 4960 O O . GLY E 1 102 ? 42.452 -23.592 98.372 1.00 94.87 442 GLY E O 1
ATOM 4961 N N . ILE E 1 103 ? 43.186 -25.368 97.200 1.00 99.23 443 ILE E N 1
ATOM 4962 C CA . ILE E 1 103 ? 44.065 -24.573 96.336 1.00 99.50 443 ILE E CA 1
ATOM 4963 C C . ILE E 1 103 ? 43.213 -23.757 95.370 1.00 95.37 443 ILE E C 1
ATOM 4964 O O . ILE E 1 103 ? 42.296 -24.313 94.737 1.00 86.05 443 ILE E O 1
ATOM 4969 N N . PRO E 1 104 ? 43.461 -22.457 95.221 1.00 90.51 444 PRO E N 1
ATOM 4970 C CA . PRO E 1 104 ? 42.755 -21.689 94.188 1.00 85.38 444 PRO E CA 1
ATOM 4971 C C . PRO E 1 104 ? 43.221 -22.109 92.802 1.00 86.20 444 PRO E C 1
ATOM 4972 O O . PRO E 1 104 ? 44.420 -22.228 92.542 1.00 84.25 444 PRO E O 1
ATOM 4976 N N . ARG E 1 105 ? 42.259 -22.345 91.914 1.00 78.48 445 ARG E N 1
ATOM 4977 C CA . ARG E 1 105 ? 42.546 -22.784 90.559 1.00 74.34 445 ARG E CA 1
ATOM 4978 C C . ARG E 1 105 ? 41.778 -21.919 89.569 1.00 67.19 445 ARG E C 1
ATOM 4979 O O . ARG E 1 105 ? 40.826 -21.221 89.926 1.00 60.50 445 ARG E O 1
ATOM 4987 N N . THR E 1 106 ? 42.204 -21.980 88.311 1.00 62.36 446 THR E N 1
ATOM 4988 C CA . THR E 1 106 ? 41.566 -21.240 87.236 1.00 64.37 446 THR E CA 1
ATOM 4989 C C . THR E 1 106 ? 41.318 -22.171 86.057 1.00 56.42 446 THR E C 1
ATOM 4990 O O . THR E 1 106 ? 42.079 -23.112 85.814 1.00 50.66 446 THR E O 1
ATOM 4994 N N . ALA E 1 107 ? 40.231 -21.908 85.335 1.00 62.17 447 ALA E N 1
ATOM 4995 C CA . ALA E 1 107 ? 39.861 -22.724 84.188 1.00 56.25 447 ALA E CA 1
ATOM 4996 C C . ALA E 1 107 ? 39.239 -21.836 83.124 1.00 53.18 447 ALA E C 1
ATOM 4997 O O . ALA E 1 107 ? 38.420 -20.966 83.431 1.00 48.37 447 ALA E O 1
ATOM 4999 N N . GLN E 1 108 ? 39.638 -22.057 81.876 1.00 44.56 448 GLN E N 1
ATOM 5000 C CA . GLN E 1 108 ? 39.129 -21.295 80.749 1.00 48.83 448 GLN E CA 1
ATOM 5001 C C . GLN E 1 108 ? 38.205 -22.166 79.911 1.00 48.94 448 GLN E C 1
ATOM 5002 O O . GLN E 1 108 ? 38.485 -23.346 79.677 1.00 49.60 448 GLN E O 1
ATOM 5008 N N . SER E 1 109 ? 37.100 -21.577 79.470 1.00 48.94 449 SER E N 1
ATOM 5009 C CA . SER E 1 109 ? 36.236 -22.198 78.484 1.00 49.30 449 SER E CA 1
ATOM 5010 C C . SER E 1 109 ? 35.744 -21.117 77.535 1.00 45.26 449 SER E C 1
ATOM 5011 O O . SER E 1 109 ? 35.683 -19.937 77.893 1.00 41.86 449 SER E O 1
ATOM 5014 N N . GLU E 1 110 ? 35.432 -21.523 76.309 1.00 42.12 450 GLU E N 1
ATOM 5015 C CA . GLU E 1 110 ? 34.869 -20.628 75.309 1.00 41.94 450 GLU E CA 1
ATOM 5016 C C . GLU E 1 110 ? 33.384 -20.931 75.181 1.00 42.00 450 GLU E C 1
ATOM 5017 O O . GLU E 1 110 ? 33.000 -22.089 74.986 1.00 46.49 450 GLU E O 1
ATOM 5023 N N . GLU E 1 111 ? 32.552 -19.901 75.312 1.00 44.29 451 GLU E N 1
ATOM 5024 C CA . GLU E 1 111 ? 31.109 -20.085 75.366 1.00 39.38 451 GLU E CA 1
ATOM 5025 C C . GLU E 1 111 ? 30.420 -19.233 74.315 1.00 44.46 451 GLU E C 1
ATOM 5026 O O . GLU E 1 111 ? 30.720 -18.043 74.172 1.00 38.80 451 GLU E O 1
ATOM 5032 N N . THR E 1 112 ? 29.501 -19.854 73.585 1.00 44.05 452 THR E N 1
ATOM 5033 C CA . THR E 1 112 ? 28.547 -19.163 72.732 1.00 40.10 452 THR E CA 1
ATOM 5034 C C . THR E 1 112 ? 27.166 -19.371 73.333 1.00 38.86 452 THR E C 1
ATOM 5035 O O . THR E 1 112 ? 26.816 -20.495 73.702 1.00 41.38 452 THR E O 1
ATOM 5039 N N . ARG E 1 113 ? 26.397 -18.294 73.463 1.00 38.30 453 ARG E N 1
ATOM 5040 C CA . ARG E 1 113 ? 25.047 -18.382 74.001 1.00 41.88 453 ARG E CA 1
ATOM 5041 C C . ARG E 1 113 ? 24.105 -17.586 73.113 1.00 39.37 453 ARG E C 1
ATOM 5042 O O . ARG E 1 113 ? 24.405 -16.445 72.749 1.00 40.36 453 ARG E O 1
ATOM 5050 N N . VAL E 1 114 ? 22.977 -18.196 72.759 1.00 44.08 454 VAL E N 1
ATOM 5051 C CA . VAL E 1 114 ? 22.000 -17.609 71.849 1.00 42.23 454 VAL E CA 1
ATOM 5052 C C . VAL E 1 114 ? 20.746 -17.279 72.646 1.00 39.64 454 VAL E C 1
ATOM 5053 O O . VAL E 1 114 ? 20.212 -18.138 73.360 1.00 39.86 454 VAL E O 1
ATOM 5057 N N . TRP E 1 115 ? 20.278 -16.039 72.525 1.00 41.41 455 TRP E N 1
ATOM 5058 C CA . TRP E 1 115 ? 19.145 -15.545 73.295 1.00 43.52 455 TRP E CA 1
ATOM 5059 C C . TRP E 1 115 ? 18.014 -15.136 72.362 1.00 43.81 455 TRP E C 1
ATOM 5060 O O . TRP E 1 115 ? 18.246 -14.496 71.333 1.00 44.18 455 TRP E O 1
ATOM 5071 N N . HIS E 1 116 ? 16.789 -15.502 72.733 1.00 43.71 456 HIS E N 1
ATOM 5072 C CA . HIS E 1 116 ? 15.593 -15.161 71.972 1.00 51.52 456 HIS E CA 1
ATOM 5073 C C . HIS E 1 116 ? 14.631 -14.416 72.887 1.00 52.56 456 HIS E C 1
ATOM 5074 O O . HIS E 1 116 ? 14.215 -14.949 73.920 1.00 55.72 456 HIS E O 1
ATOM 5081 N N . ARG E 1 117 ? 14.282 -13.189 72.513 1.00 50.39 457 ARG E N 1
ATOM 5082 C CA . ARG E 1 117 ? 13.390 -12.374 73.334 1.00 61.44 457 ARG E CA 1
ATOM 5083 C C . ARG E 1 117 ? 11.952 -12.776 73.040 1.00 61.11 457 ARG E C 1
ATOM 5084 O O . ARG E 1 117 ? 11.402 -12.441 71.988 1.00 61.34 457 ARG E O 1
ATOM 5092 N N . ARG E 1 118 ? 11.344 -13.509 73.967 1.00 69.57 458 ARG E N 1
ATOM 5093 C CA . ARG E 1 118 ? 9.949 -13.921 73.872 1.00 75.19 458 ARG E CA 1
ATOM 5094 C C . ARG E 1 118 ? 9.162 -13.168 74.934 1.00 74.57 458 ARG E C 1
ATOM 5095 O O . ARG E 1 118 ? 9.431 -13.319 76.131 1.00 77.28 458 ARG E O 1
ATOM 5103 N N . ASP E 1 119 ? 8.204 -12.350 74.494 1.00 80.95 459 ASP E N 1
ATOM 5104 C CA . ASP E 1 119 ? 7.335 -11.595 75.397 1.00 78.51 459 ASP E CA 1
ATOM 5105 C C . ASP E 1 119 ? 8.154 -10.673 76.304 1.00 76.80 459 ASP E C 1
ATOM 5106 O O . ASP E 1 119 ? 8.025 -10.681 77.530 1.00 72.25 459 ASP E O 1
ATOM 5111 N N . GLY E 1 120 ? 9.024 -9.878 75.684 1.00 73.98 460 GLY E N 1
ATOM 5112 C CA . GLY E 1 120 ? 9.795 -8.880 76.395 1.00 81.32 460 GLY E CA 1
ATOM 5113 C C . GLY E 1 120 ? 10.912 -9.394 77.274 1.00 75.54 460 GLY E C 1
ATOM 5114 O O . GLY E 1 120 ? 11.739 -8.588 77.718 1.00 80.93 460 GLY E O 1
ATOM 5115 N N . LYS E 1 121 ? 10.971 -10.692 77.552 1.00 67.67 461 LYS E N 1
ATOM 5116 C CA . LYS E 1 121 ? 12.028 -11.274 78.368 1.00 73.17 461 LYS E CA 1
ATOM 5117 C C . LYS E 1 121 ? 12.933 -12.128 77.492 1.00 62.64 461 LYS E C 1
ATOM 5118 O O . LYS E 1 121 ? 12.449 -12.965 76.723 1.00 60.14 461 LYS E O 1
ATOM 5124 N N . TRP E 1 122 ? 14.240 -11.909 77.604 1.00 62.87 462 TRP E N 1
ATOM 5125 C CA . TRP E 1 122 ? 15.194 -12.714 76.855 1.00 53.85 462 TRP E CA 1
ATOM 5126 C C . TRP E 1 122 ? 15.193 -14.147 77.372 1.00 55.95 462 TRP E C 1
ATOM 5127 O O . TRP E 1 122 ? 15.106 -14.390 78.579 1.00 52.22 462 TRP E O 1
ATOM 5138 N N . GLN E 1 123 ? 15.279 -15.101 76.447 1.00 51.57 463 GLN E N 1
ATOM 5139 C CA . GLN E 1 123 ? 15.239 -16.519 76.778 1.00 47.26 463 GLN E CA 1
ATOM 5140 C C . GLN E 1 123 ? 16.418 -17.224 76.125 1.00 50.79 463 GLN E C 1
ATOM 5141 O O . GLN E 1 123 ? 16.655 -17.066 74.923 1.00 47.28 463 GLN E O 1
ATOM 5147 N N . HIS E 1 124 ? 17.149 -17.997 76.927 1.00 48.52 464 HIS E N 1
ATOM 5148 C CA . HIS E 1 124 ? 18.330 -18.727 76.479 1.00 45.67 464 HIS E CA 1
ATOM 5149 C C . HIS E 1 124 ? 17.895 -19.987 75.738 1.00 32.34 464 HIS E C 1
ATOM 5150 O O . HIS E 1 124 ? 17.258 -20.865 76.327 1.00 37.48 464 HIS E O 1
ATOM 5157 N N . VAL E 1 125 ? 18.239 -20.085 74.455 1.00 40.75 465 VAL E N 1
ATOM 5158 C CA . VAL E 1 125 ? 17.765 -21.186 73.625 1.00 43.57 465 VAL E CA 1
ATOM 5159 C C . VAL E 1 125 ? 18.875 -22.130 73.171 1.00 46.20 465 VAL E C 1
ATOM 5160 O O . VAL E 1 125 ? 18.571 -23.270 72.787 1.00 44.32 465 VAL E O 1
ATOM 5164 N N . HIS E 1 126 ? 20.136 -21.708 73.194 1.00 43.65 466 HIS E N 1
ATOM 5165 C CA . HIS E 1 126 ? 21.219 -22.603 72.811 1.00 42.41 466 HIS E CA 1
ATOM 5166 C C . HIS E 1 126 ? 22.524 -22.098 73.399 1.00 39.23 466 HIS E C 1
ATOM 5167 O O . HIS E 1 126 ? 22.791 -20.896 73.388 1.00 40.92 466 HIS E O 1
ATOM 5174 N N . MET E 1 127 ? 23.334 -23.025 73.896 1.00 39.31 467 MET E N 1
ATOM 5175 C CA . MET E 1 127 ? 24.674 -22.709 74.355 1.00 46.48 467 MET E CA 1
ATOM 5176 C C . MET E 1 127 ? 25.656 -23.716 73.773 1.00 41.73 467 MET E C 1
ATOM 5177 O O . MET E 1 127 ? 25.321 -24.882 73.550 1.00 37.33 467 MET E O 1
ATOM 5182 N N . HIS E 1 128 ? 26.866 -23.238 73.498 1.00 37.87 468 HIS E N 1
ATOM 5183 C CA . HIS E 1 128 ? 27.969 -24.081 73.059 1.00 39.64 468 HIS E CA 1
ATOM 5184 C C . HIS E 1 128 ? 29.172 -23.734 73.920 1.00 37.32 468 HIS E C 1
ATOM 5185 O O . HIS E 1 128 ? 29.609 -22.580 73.936 1.00 39.58 468 HIS E O 1
ATOM 5192 N N . ARG E 1 129 ? 29.692 -24.718 74.648 1.00 35.28 469 ARG E N 1
ATOM 5193 C CA . ARG E 1 129 ? 30.870 -24.520 75.481 1.00 45.21 469 ARG E CA 1
ATOM 5194 C C . ARG E 1 129 ? 31.969 -25.478 75.051 1.00 35.43 469 ARG E C 1
ATOM 5195 O O . ARG E 1 129 ? 31.723 -26.675 74.870 1.00 35.95 469 ARG E O 1
ATOM 5203 N N . SER E 1 130 ? 33.175 -24.950 74.891 1.00 32.91 470 SER E N 1
ATOM 5204 C CA . SER E 1 130 ? 34.355 -25.756 74.626 1.00 40.45 470 SER E CA 1
ATOM 5205 C C . SER E 1 130 ? 35.380 -25.503 75.722 1.00 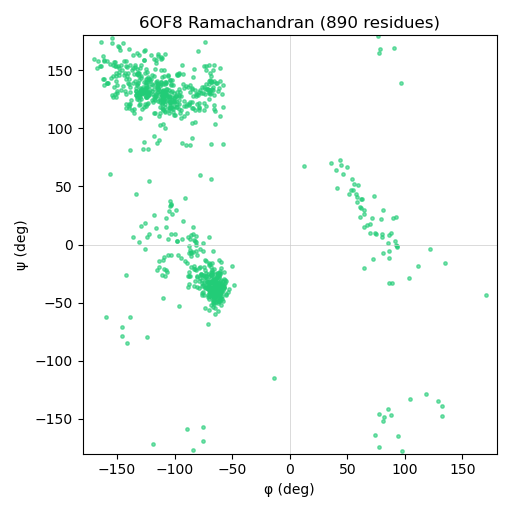45.98 470 SER E C 1
ATOM 5206 O O . SER E 1 130 ? 35.530 -24.371 76.196 1.00 41.89 470 SER E O 1
ATOM 5209 N N . GLY E 1 131 ? 36.062 -26.566 76.141 1.00 43.51 471 GLY E N 1
ATOM 5210 C CA . GLY E 1 131 ? 37.077 -26.450 77.170 1.00 60.12 471 GLY E CA 1
ATOM 5211 C C . GLY E 1 131 ? 36.969 -27.489 78.266 1.00 63.82 471 GLY E C 1
ATOM 5212 O O . GLY E 1 131 ? 36.694 -28.663 77.999 1.00 66.99 471 GLY E O 1
ATOM 5213 N N . ALA E 1 132 ? 37.174 -27.062 79.513 1.00 74.36 472 ALA E N 1
ATOM 5214 C CA . ALA E 1 132 ? 37.233 -27.973 80.649 1.00 82.49 472 ALA E CA 1
ATOM 5215 C C . ALA E 1 132 ? 35.827 -28.285 81.163 1.00 74.90 472 ALA E C 1
ATOM 5216 O O . ALA E 1 132 ? 34.956 -27.412 81.159 1.00 74.98 472 ALA E O 1
ATOM 5218 N N . PRO E 1 133 ? 35.581 -29.522 81.616 1.00 81.42 473 PRO E N 1
ATOM 5219 C CA . PRO E 1 133 ? 34.214 -29.919 81.993 1.00 81.04 473 PRO E CA 1
ATOM 5220 C C . PRO E 1 133 ? 33.833 -29.609 83.435 1.00 90.59 473 PRO E C 1
ATOM 5221 O O . PRO E 1 133 ? 34.460 -30.113 84.372 1.00 86.89 473 PRO E O 1
ATOM 5225 N N . SER E 1 134 ? 32.789 -28.793 83.610 1.00 93.72 474 SER E N 1
ATOM 5226 C CA . SER E 1 134 ? 32.145 -28.553 84.907 1.00 97.38 474 SER E CA 1
ATOM 5227 C C . SER E 1 134 ? 33.154 -28.136 85.974 1.00 103.38 474 SER E C 1
ATOM 5228 O O . SER E 1 134 ? 33.151 -28.636 87.101 1.00 108.36 474 SER E O 1
ATOM 5231 N N . VAL E 1 135 ? 34.020 -27.199 85.612 1.00 101.72 475 VAL E N 1
ATOM 5232 C CA . VAL E 1 135 ? 35.104 -26.807 86.499 1.00 104.42 475 VAL E CA 1
ATOM 5233 C C . VAL E 1 135 ? 34.771 -25.523 87.250 1.00 94.89 475 VAL E C 1
ATOM 5234 O O . VAL E 1 135 ? 34.800 -25.492 88.481 1.00 87.65 475 VAL E O 1
ATOM 5238 N N . PRO F 1 2 ? 17.306 -91.617 70.362 1.00 77.47 342 PRO A N 1
ATOM 5239 C CA . PRO F 1 2 ? 17.893 -91.699 71.704 1.00 77.66 342 PRO A CA 1
ATOM 5240 C C . PRO F 1 2 ? 19.063 -90.736 71.907 1.00 68.88 342 PRO A C 1
ATOM 5241 O O . PRO F 1 2 ? 19.495 -90.534 73.042 1.00 60.96 342 PRO A O 1
ATOM 5245 N N . HIS F 1 3 ? 19.563 -90.146 70.818 1.00 69.03 343 HIS A N 1
ATOM 5246 C CA . HIS F 1 3 ? 20.662 -89.194 70.941 1.00 66.40 343 HIS A CA 1
ATOM 5247 C C . HIS F 1 3 ? 20.205 -87.882 71.565 1.00 59.74 343 HIS A C 1
ATOM 5248 O O . HIS F 1 3 ? 20.972 -87.251 72.301 1.00 49.14 343 HIS A O 1
ATOM 5255 N N . MET F 1 4 ? 18.969 -87.457 71.291 1.00 55.07 344 MET A N 1
ATOM 5256 C CA . MET F 1 4 ? 18.469 -86.220 71.883 1.00 56.57 344 MET A CA 1
ATOM 5257 C C . MET F 1 4 ? 18.382 -86.332 73.401 1.00 51.59 344 MET A C 1
ATOM 5258 O O . MET F 1 4 ? 18.666 -85.367 74.120 1.00 49.90 344 MET A O 1
ATOM 5263 N N . VAL F 1 5 ? 17.993 -87.505 73.906 1.00 49.96 345 VAL A N 1
ATOM 5264 C CA . VAL F 1 5 ? 17.935 -87.704 75.351 1.00 50.18 345 VAL A CA 1
ATOM 5265 C C . VAL F 1 5 ? 19.342 -87.771 75.935 1.00 46.75 345 VAL A C 1
ATOM 5266 O O . VAL F 1 5 ? 19.598 -87.266 77.035 1.00 46.69 345 VAL A O 1
ATOM 5270 N N . ARG F 1 6 ? 20.274 -88.387 75.205 1.00 48.37 346 ARG A N 1
ATOM 5271 C CA . ARG F 1 6 ? 21.650 -88.494 75.682 1.00 57.45 346 ARG A CA 1
ATOM 5272 C C . ARG F 1 6 ? 22.290 -87.123 75.849 1.00 50.72 346 ARG A C 1
ATOM 5273 O O . ARG F 1 6 ? 22.949 -86.853 76.860 1.00 54.88 346 ARG A O 1
ATOM 5281 N N . LYS F 1 7 ? 22.115 -86.245 74.856 1.00 47.20 347 LYS A N 1
ATOM 5282 C CA . LYS F 1 7 ? 22.691 -84.906 74.938 1.00 47.86 347 LYS A CA 1
ATOM 5283 C C . LYS F 1 7 ? 22.220 -84.177 76.190 1.00 50.36 347 LYS A C 1
ATOM 5284 O O . LYS F 1 7 ? 22.994 -83.449 76.822 1.00 44.88 347 LYS A O 1
ATOM 5290 N N . GLN F 1 8 ? 20.957 -84.372 76.573 1.00 46.40 348 GLN A N 1
ATOM 5291 C CA . GLN F 1 8 ? 20.451 -83.725 77.778 1.00 46.07 348 GLN A CA 1
ATOM 5292 C C . GLN F 1 8 ? 21.006 -84.374 79.041 1.00 41.48 348 GLN A C 1
ATOM 5293 O O . GLN F 1 8 ? 21.122 -83.707 80.075 1.00 41.88 348 GLN A O 1
ATOM 5299 N N . GLU F 1 9 ? 21.344 -85.666 78.982 1.00 46.80 349 GLU A N 1
ATOM 5300 C CA . GLU F 1 9 ? 22.051 -86.294 80.096 1.00 53.97 349 GLU A CA 1
ATOM 5301 C C . GLU F 1 9 ? 23.434 -85.682 80.276 1.00 49.27 349 GLU A C 1
ATOM 5302 O O . GLU F 1 9 ? 23.873 -85.436 81.405 1.00 44.93 349 GLU A O 1
ATOM 5308 N N . ILE F 1 10 ? 24.137 -85.437 79.168 1.00 49.70 350 ILE A N 1
ATOM 5309 C CA . ILE F 1 10 ? 25.467 -84.840 79.241 1.00 44.52 350 ILE A CA 1
ATOM 5310 C C . ILE F 1 10 ? 25.390 -83.420 79.785 1.00 41.87 350 ILE A C 1
ATOM 5311 O O . ILE F 1 10 ? 26.194 -83.025 80.636 1.00 48.88 350 ILE A O 1
ATOM 5316 N N . ILE F 1 11 ? 24.423 -82.634 79.308 1.00 41.31 351 ILE A N 1
ATOM 5317 C CA . ILE F 1 11 ? 24.282 -81.258 79.777 1.00 43.40 351 ILE A CA 1
ATOM 5318 C C . ILE F 1 11 ? 24.031 -81.228 81.278 1.00 40.61 351 ILE A C 1
ATOM 5319 O O . ILE F 1 11 ? 24.606 -80.406 82.001 1.00 48.93 351 ILE A O 1
ATOM 5324 N N . LYS F 1 12 ? 23.181 -82.130 81.774 1.00 49.57 352 LYS A N 1
ATOM 5325 C CA . LYS F 1 12 ? 22.838 -82.103 83.191 1.00 50.19 352 LYS A CA 1
ATOM 5326 C C . LYS F 1 12 ? 24.017 -82.525 84.059 1.00 45.98 352 LYS A C 1
ATOM 5327 O O . LYS F 1 12 ? 24.286 -81.902 85.092 1.00 46.85 352 LYS A O 1
ATOM 5333 N N . VAL F 1 13 ? 24.724 -83.588 83.669 1.00 45.48 353 VAL A N 1
ATOM 5334 C CA . VAL F 1 13 ? 25.850 -84.028 84.486 1.00 55.28 353 VAL A CA 1
ATOM 5335 C C . VAL F 1 13 ? 26.981 -83.010 84.420 1.00 55.76 353 VAL A C 1
ATOM 5336 O O . VAL F 1 13 ? 27.704 -82.810 85.403 1.00 56.26 353 VAL A O 1
ATOM 5340 N N . ASN F 1 14 ? 27.136 -82.327 83.282 1.00 50.89 354 ASN A N 1
ATOM 5341 C CA . ASN F 1 14 ? 28.120 -81.255 83.203 1.00 43.34 354 ASN A CA 1
ATOM 5342 C C . ASN F 1 14 ? 27.692 -80.066 84.053 1.00 54.20 354 ASN A C 1
ATOM 5343 O O . ASN F 1 14 ? 28.528 -79.431 84.708 1.00 52.23 354 ASN A O 1
ATOM 5348 N N . GLN F 1 15 ? 26.392 -79.755 84.057 1.00 42.62 355 GLN A N 1
ATOM 5349 C CA . GLN F 1 15 ? 25.875 -78.712 84.938 1.00 49.26 355 GLN A CA 1
ATOM 5350 C C . GLN F 1 15 ? 26.141 -79.040 86.400 1.00 41.95 355 GLN A C 1
ATOM 5351 O O . GLN F 1 15 ? 26.487 -78.155 87.190 1.00 51.95 355 GLN A O 1
ATOM 5357 N N . GLN F 1 16 ? 25.973 -80.308 86.782 1.00 52.84 356 GLN A N 1
ATOM 5358 C CA . GLN F 1 16 ? 26.192 -80.694 88.172 1.00 54.90 356 GLN A CA 1
ATOM 5359 C C . GLN F 1 16 ? 27.670 -80.631 88.538 1.00 62.05 356 GLN A C 1
ATOM 5360 O O . GLN F 1 16 ? 28.019 -80.265 89.667 1.00 54.43 356 GLN A O 1
ATOM 5366 N N . LEU F 1 17 ? 28.552 -80.982 87.599 1.00 62.17 357 LEU A N 1
ATOM 5367 C CA . LEU F 1 17 ? 29.984 -80.853 87.849 1.00 58.71 357 LEU A CA 1
ATOM 5368 C C . LEU F 1 17 ? 30.374 -79.396 88.063 1.00 59.26 357 LEU A C 1
ATOM 5369 O O . LEU F 1 17 ? 31.218 -79.089 88.914 1.00 59.18 357 LEU A O 1
ATOM 5374 N N . ILE F 1 18 ? 29.759 -78.483 87.308 1.00 48.32 358 ILE A N 1
ATOM 5375 C CA . ILE F 1 18 ? 30.116 -77.072 87.408 1.00 55.73 358 ILE A CA 1
ATOM 5376 C C . ILE F 1 18 ? 29.619 -76.471 88.718 1.00 68.09 358 ILE A C 1
ATOM 5377 O O . ILE F 1 18 ? 30.264 -75.577 89.281 1.00 66.11 358 ILE A O 1
ATOM 5382 N N . GLU F 1 19 ? 28.487 -76.949 89.241 1.00 68.03 359 GLU A N 1
ATOM 5383 C CA . GLU F 1 19 ? 28.008 -76.423 90.515 1.00 68.63 359 GLU A CA 1
ATOM 5384 C C . GLU F 1 19 ? 28.733 -77.052 91.700 1.00 64.28 359 GLU A C 1
ATOM 5385 O O . GLU F 1 19 ? 28.847 -76.416 92.754 1.00 71.93 359 GLU A O 1
ATOM 5391 N N . ALA F 1 20 ? 29.224 -78.286 91.554 1.00 55.34 360 ALA A N 1
ATOM 5392 C CA . ALA F 1 20 ? 30.062 -78.866 92.598 1.00 65.32 360 ALA A CA 1
ATOM 5393 C C . ALA F 1 20 ? 31.360 -78.084 92.744 1.00 74.04 360 ALA A C 1
ATOM 5394 O O . ALA F 1 20 ? 31.870 -77.909 93.857 1.00 80.47 360 ALA A O 1
ATOM 5396 N N . ILE F 1 21 ? 31.905 -77.601 91.626 1.00 66.32 361 ILE A N 1
ATOM 5397 C CA . ILE F 1 21 ? 33.054 -76.704 91.679 1.00 68.73 361 ILE A CA 1
ATOM 5398 C C . ILE F 1 21 ? 32.662 -75.373 92.306 1.00 74.07 361 ILE A C 1
ATOM 5399 O O . ILE F 1 21 ? 33.408 -74.807 93.114 1.00 75.85 361 ILE A O 1
ATOM 5404 N N . SER F 1 22 ? 31.484 -74.854 91.947 1.00 74.22 362 SER A N 1
ATOM 5405 C CA . SER F 1 22 ? 31.060 -73.550 92.447 1.00 75.44 362 SER A CA 1
ATOM 5406 C C . SER F 1 22 ? 30.878 -73.565 93.958 1.00 72.87 362 SER A C 1
ATOM 5407 O O . SER F 1 22 ? 31.160 -72.569 94.635 1.00 87.74 362 SER A O 1
ATOM 5410 N N . ASN F 1 23 ? 30.411 -74.683 94.507 1.00 74.21 363 ASN A N 1
ATOM 5411 C CA . ASN F 1 23 ? 30.169 -74.804 95.936 1.00 88.59 363 ASN A CA 1
ATOM 5412 C C . ASN F 1 23 ? 31.293 -75.530 96.664 1.00 91.27 363 ASN A C 1
ATOM 5413 O O . ASN F 1 23 ? 31.144 -75.850 97.846 1.00 95.08 363 ASN A O 1
ATOM 5418 N N . GLY F 1 24 ? 32.407 -75.803 95.991 1.00 84.15 364 GLY A N 1
ATOM 5419 C CA . GLY F 1 24 ? 33.520 -76.477 96.630 1.00 84.63 364 GLY A CA 1
ATOM 5420 C C . GLY F 1 24 ? 33.205 -77.893 97.067 1.00 78.22 364 GLY A C 1
ATOM 5421 O O . GLY F 1 24 ? 33.944 -78.484 97.860 1.00 76.77 364 GLY A O 1
ATOM 5422 N N . ASP F 1 25 ? 32.106 -78.448 96.560 1.00 75.15 365 ASP A N 1
ATOM 5423 C CA . ASP F 1 25 ? 31.729 -79.817 96.883 1.00 81.24 365 ASP A CA 1
ATOM 5424 C C . ASP F 1 25 ? 32.728 -80.784 96.264 1.00 79.42 365 ASP A C 1
ATOM 5425 O O . ASP F 1 25 ? 32.518 -81.274 95.149 1.00 75.27 365 ASP A O 1
ATOM 5430 N N . PHE F 1 26 ? 33.822 -81.063 96.978 1.00 78.75 366 PHE A N 1
ATOM 5431 C CA . PHE F 1 26 ? 34.820 -81.990 96.463 1.00 74.05 366 PHE A CA 1
ATOM 5432 C C . PHE F 1 26 ? 34.351 -83.437 96.531 1.00 76.28 366 PHE A C 1
ATOM 5433 O O . PHE F 1 26 ? 34.869 -84.280 95.790 1.00 74.14 366 PHE A O 1
ATOM 5441 N N . GLU F 1 27 ? 33.385 -83.746 97.398 1.00 80.02 367 GLU A N 1
ATOM 5442 C CA . GLU F 1 27 ? 32.864 -85.107 97.453 1.00 85.44 367 GLU A CA 1
ATOM 5443 C C . GLU F 1 27 ? 32.040 -85.430 96.212 1.00 74.38 367 GLU A C 1
ATOM 5444 O O . GLU F 1 27 ? 32.100 -86.552 95.696 1.00 73.93 367 GLU A O 1
ATOM 5450 N N . SER F 1 28 ? 31.271 -84.462 95.713 1.00 73.56 368 SER A N 1
ATOM 5451 C CA . SER F 1 28 ? 30.542 -84.674 94.467 1.00 77.52 368 SER A CA 1
ATOM 5452 C C . SER F 1 28 ? 31.456 -84.579 93.253 1.00 73.07 368 SER A C 1
ATOM 5453 O O . SER F 1 28 ? 31.233 -85.282 92.262 1.00 67.16 368 SER A O 1
ATOM 5456 N N . TYR F 1 29 ? 32.482 -83.726 93.315 1.00 74.77 369 TYR A N 1
ATOM 5457 C CA . TYR F 1 29 ? 33.428 -83.613 92.209 1.00 67.29 369 TYR A CA 1
ATOM 5458 C C . TYR F 1 29 ? 34.115 -84.946 91.942 1.00 67.94 369 TYR A C 1
ATOM 5459 O O . TYR F 1 29 ? 34.216 -85.388 90.792 1.00 65.09 369 TYR A O 1
ATOM 5468 N N . THR F 1 30 ? 34.582 -85.610 93.002 1.00 62.45 370 THR A N 1
ATOM 5469 C CA . THR F 1 30 ? 35.222 -86.911 92.837 1.00 60.58 370 THR A CA 1
ATOM 5470 C C . THR F 1 30 ? 34.226 -87.974 92.392 1.00 62.45 370 THR A C 1
ATOM 5471 O O . THR F 1 30 ? 34.601 -88.921 91.689 1.00 59.43 370 THR A O 1
ATOM 5475 N N . LYS F 1 31 ? 32.958 -87.833 92.783 1.00 68.58 371 LYS A N 1
ATOM 5476 C CA . LYS F 1 31 ? 31.942 -88.791 92.363 1.00 70.28 371 LYS A CA 1
ATOM 5477 C C . LYS F 1 31 ? 31.795 -88.802 90.847 1.00 60.31 371 LYS A C 1
ATOM 5478 O O . LYS F 1 31 ? 31.592 -89.860 90.238 1.00 61.68 371 LYS A O 1
ATOM 5484 N N . MET F 1 32 ? 31.924 -87.637 90.216 1.00 59.26 372 MET A N 1
ATOM 5485 C CA . MET F 1 32 ? 31.684 -87.498 88.787 1.00 60.17 372 MET A CA 1
ATOM 5486 C C . MET F 1 32 ? 32.945 -87.619 87.939 1.00 52.79 372 MET A C 1
ATOM 5487 O O . MET F 1 32 ? 32.834 -87.748 86.715 1.00 50.95 372 MET A O 1
ATOM 5492 N N . CYS F 1 33 ? 34.128 -87.595 88.543 1.00 57.80 373 CYS A N 1
ATOM 5493 C CA . CYS F 1 33 ? 35.377 -87.603 87.795 1.00 51.19 373 CYS A CA 1
ATOM 5494 C C . CYS F 1 33 ? 36.028 -88.979 87.831 1.00 53.78 373 CYS A C 1
ATOM 5495 O O . CYS F 1 33 ? 36.051 -89.642 88.871 1.00 55.06 373 CYS A O 1
ATOM 5498 N N . ASP F 1 34 ? 36.550 -89.402 86.685 1.00 54.43 374 ASP A N 1
ATOM 5499 C CA . ASP F 1 34 ? 37.427 -90.561 86.655 1.00 53.49 374 ASP A CA 1
ATOM 5500 C C . ASP F 1 34 ? 38.687 -90.255 87.462 1.00 56.19 374 ASP A C 1
ATOM 5501 O O . ASP F 1 34 ? 39.216 -89.140 87.384 1.00 56.84 374 ASP A O 1
ATOM 5506 N N . PRO F 1 35 ? 39.185 -91.206 88.257 1.00 56.08 375 PRO A N 1
ATOM 5507 C CA . PRO F 1 35 ? 40.385 -90.927 89.064 1.00 51.56 375 PRO A CA 1
ATOM 5508 C C . PRO F 1 35 ? 41.603 -90.560 88.236 1.00 46.11 375 PRO A C 1
ATOM 5509 O O . PRO F 1 35 ? 42.516 -89.910 88.760 1.00 52.55 375 PRO A O 1
ATOM 5513 N N . GLY F 1 36 ? 41.646 -90.946 86.964 1.00 49.55 376 GLY A N 1
ATOM 5514 C CA . GLY F 1 36 ? 42.757 -90.594 86.104 1.00 49.66 376 GLY A CA 1
ATOM 5515 C C . GLY F 1 36 ? 42.439 -89.491 85.112 1.00 49.79 376 GLY A C 1
ATOM 5516 O O . GLY F 1 36 ? 43.034 -89.441 84.032 1.00 49.59 376 GLY A O 1
ATOM 5517 N N . MET F 1 37 ? 41.514 -88.598 85.458 1.00 46.13 377 MET A N 1
ATOM 5518 C CA . MET F 1 37 ? 41.168 -87.511 84.552 1.00 45.62 377 MET A CA 1
ATOM 5519 C C . MET F 1 37 ? 42.326 -86.527 84.416 1.00 48.95 377 MET A C 1
ATOM 5520 O O . MET F 1 37 ? 43.077 -86.277 85.362 1.00 52.38 377 MET A O 1
ATOM 5525 N N . THR F 1 38 ? 42.468 -85.972 83.215 1.00 42.44 378 THR A N 1
ATOM 5526 C CA . THR F 1 38 ? 43.496 -84.987 82.919 1.00 39.91 378 THR A CA 1
ATOM 5527 C C . THR F 1 38 ? 42.859 -83.624 82.677 1.00 44.35 378 THR A C 1
ATOM 55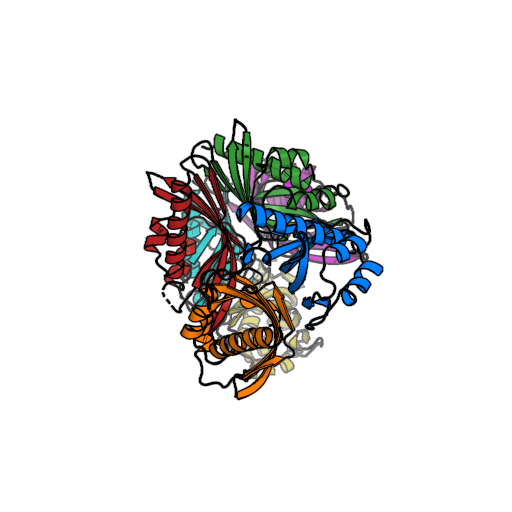28 O O . THR F 1 38 ? 41.665 -83.515 82.387 1.00 41.97 378 THR A O 1
ATOM 5532 N N . ALA F 1 39 ? 43.672 -82.575 82.800 1.00 34.55 379 ALA A N 1
ATOM 5533 C CA . ALA F 1 39 ? 43.143 -81.220 82.721 1.00 39.94 379 ALA A CA 1
ATOM 5534 C C . ALA F 1 39 ? 44.181 -80.259 82.162 1.00 43.13 379 ALA A C 1
ATOM 5535 O O . ALA F 1 39 ? 45.331 -80.242 82.613 1.00 42.09 379 ALA A O 1
ATOM 5537 N N . PHE F 1 40 ? 43.764 -79.480 81.169 1.00 38.47 380 PHE A N 1
ATOM 5538 C CA . PHE F 1 40 ? 44.458 -78.275 80.731 1.00 34.82 380 PHE A CA 1
ATOM 5539 C C . PHE F 1 40 ? 43.687 -77.077 81.270 1.00 42.82 380 PHE A C 1
ATOM 5540 O O . PHE F 1 40 ? 42.514 -76.892 80.927 1.00 39.01 380 PHE A O 1
ATOM 5548 N N . GLU F 1 41 ? 44.327 -76.268 82.108 1.00 38.13 381 GLU A N 1
ATOM 5549 C CA . GLU F 1 41 ? 43.669 -75.058 82.578 1.00 43.90 381 GLU A CA 1
ATOM 5550 C C . GLU F 1 41 ? 44.707 -73.983 82.846 1.00 51.29 381 GLU A C 1
ATOM 5551 O O . GLU F 1 41 ? 45.867 -74.301 83.130 1.00 52.96 381 GLU A O 1
ATOM 5557 N N . PRO F 1 42 ? 44.324 -72.704 82.756 1.00 48.51 382 PRO A N 1
ATOM 5558 C CA . PRO F 1 42 ? 45.311 -71.627 82.934 1.00 47.31 382 PRO A CA 1
ATOM 5559 C C . PRO F 1 42 ? 46.046 -71.676 84.260 1.00 41.65 382 PRO A C 1
ATOM 5560 O O . PRO F 1 42 ? 47.197 -71.233 84.328 1.00 50.62 382 PRO A O 1
ATOM 5564 N N . GLU F 1 43 ? 45.420 -72.200 85.317 1.00 51.85 383 GLU A N 1
ATOM 5565 C CA . GLU F 1 43 ? 46.094 -72.296 86.606 1.00 55.13 383 GLU A CA 1
ATOM 5566 C C . GLU F 1 43 ? 47.255 -73.282 86.586 1.00 57.08 383 GLU A C 1
ATOM 5567 O O . GLU F 1 43 ? 48.150 -73.178 87.431 1.00 50.74 383 GLU A O 1
ATOM 5573 N N . ALA F 1 44 ? 47.259 -74.232 85.654 1.00 50.60 384 ALA A N 1
ATOM 5574 C CA . ALA F 1 44 ? 48.334 -75.206 85.536 1.00 47.87 384 ALA A CA 1
ATOM 5575 C C . ALA F 1 44 ? 49.473 -74.721 84.649 1.00 49.32 384 ALA A C 1
ATOM 5576 O O . ALA F 1 44 ? 50.382 -75.503 84.351 1.00 47.51 384 ALA A O 1
ATOM 5578 N N . LEU F 1 45 ? 49.427 -73.464 84.203 1.00 43.50 385 LEU A N 1
ATOM 5579 C CA . LEU F 1 45 ? 50.544 -72.818 83.510 1.00 46.23 385 LEU A CA 1
ATOM 5580 C C . LEU F 1 45 ? 50.965 -73.586 82.260 1.00 45.68 385 LEU A C 1
ATOM 5581 O O . LEU F 1 45 ? 52.154 -73.766 81.993 1.00 48.14 385 LEU A O 1
ATOM 5586 N N . GLY F 1 46 ? 49.986 -74.043 81.486 1.00 41.67 386 GLY A N 1
ATOM 5587 C CA . GLY F 1 46 ? 50.279 -74.735 80.250 1.00 40.37 386 GLY A CA 1
ATOM 5588 C C . GLY F 1 46 ? 50.660 -76.188 80.398 1.00 47.20 386 GLY A C 1
ATOM 5589 O O . GLY F 1 46 ? 51.085 -76.802 79.412 1.00 51.42 386 GLY A O 1
ATOM 5590 N N . ASN F 1 47 ? 50.525 -76.763 81.588 1.00 41.69 387 ASN A N 1
ATOM 5591 C CA . ASN F 1 47 ? 50.837 -78.164 81.814 1.00 43.67 387 ASN A CA 1
ATOM 5592 C C . ASN F 1 47 ? 49.559 -78.977 81.961 1.00 47.65 387 ASN A C 1
ATOM 5593 O O . ASN F 1 47 ? 48.554 -78.500 82.495 1.00 44.27 387 ASN A O 1
ATOM 5598 N N . LEU F 1 48 ? 49.614 -80.213 81.478 1.00 37.32 388 LEU A N 1
ATOM 5599 C CA . LEU F 1 48 ? 48.550 -81.175 81.717 1.00 37.06 388 LEU A CA 1
ATOM 5600 C C . LEU F 1 48 ? 48.727 -81.768 83.108 1.00 43.46 388 LEU A C 1
ATOM 5601 O O . LEU F 1 48 ? 49.770 -82.360 83.407 1.00 44.81 388 LEU A O 1
ATOM 5606 N N . VAL F 1 49 ? 47.724 -81.606 83.962 1.00 39.13 389 VAL A N 1
ATOM 5607 C CA . VAL F 1 49 ? 47.738 -82.202 85.293 1.00 42.05 389 VAL A CA 1
ATOM 5608 C C . VAL F 1 49 ? 46.841 -83.430 85.279 1.00 52.29 389 VAL A C 1
ATOM 5609 O O . VAL F 1 49 ? 45.792 -83.444 84.619 1.00 45.58 389 VAL A O 1
ATOM 5613 N N . GLU F 1 50 ? 47.267 -84.475 85.979 1.00 46.44 390 GLU A N 1
ATOM 5614 C CA . GLU F 1 50 ? 46.568 -85.750 85.997 1.00 53.06 390 GLU A CA 1
ATOM 5615 C C . GLU F 1 50 ? 46.040 -86.026 87.395 1.00 54.26 390 GLU A C 1
ATOM 5616 O O . GLU F 1 50 ? 46.725 -85.773 88.390 1.00 63.65 390 GLU A O 1
ATOM 5622 N N . GLY F 1 51 ? 44.820 -86.547 87.464 1.00 59.83 391 GLY A N 1
ATOM 5623 C CA . GLY F 1 51 ? 44.188 -86.832 88.732 1.00 63.70 391 GLY A CA 1
ATOM 5624 C C . GLY F 1 51 ? 43.621 -85.586 89.383 1.00 68.01 391 GLY A C 1
ATOM 5625 O O . GLY F 1 51 ? 43.877 -84.449 88.981 1.00 70.71 391 GLY A O 1
ATOM 5626 N N . LEU F 1 52 ? 42.828 -85.818 90.424 1.00 67.06 392 LEU A N 1
ATOM 5627 C CA . LEU F 1 52 ? 42.150 -84.750 91.143 1.00 66.46 392 LEU A CA 1
ATOM 5628 C C . LEU F 1 52 ? 43.028 -84.104 92.208 1.00 58.77 392 LEU A C 1
ATOM 5629 O O . LEU F 1 52 ? 42.521 -83.304 93.001 1.00 62.35 392 LEU A O 1
ATOM 5634 N N . ASP F 1 53 ? 44.323 -84.425 92.239 1.00 71.82 393 ASP A N 1
ATOM 5635 C CA . ASP F 1 53 ? 45.211 -83.845 93.243 1.00 69.48 393 ASP A CA 1
ATOM 5636 C C . ASP F 1 53 ? 45.368 -82.342 93.051 1.00 61.91 393 ASP A C 1
ATOM 5637 O O . ASP F 1 53 ? 45.314 -81.579 94.023 1.00 70.92 393 ASP A O 1
ATOM 5642 N N . PHE F 1 54 ? 45.566 -81.900 91.808 1.00 60.65 394 PHE A N 1
ATOM 5643 C CA . PHE F 1 54 ? 45.794 -80.481 91.552 1.00 58.20 394 PHE A CA 1
ATOM 5644 C C . PHE F 1 54 ? 44.583 -79.642 91.944 1.00 62.15 394 PHE A C 1
ATOM 5645 O O . PHE F 1 54 ? 44.733 -78.536 92.477 1.00 62.42 394 PHE A O 1
ATOM 5653 N N . HIS F 1 55 ? 43.374 -80.152 91.693 1.00 62.67 395 HIS A N 1
ATOM 5654 C CA . HIS F 1 55 ? 42.163 -79.397 92.001 1.00 63.48 395 HIS A CA 1
ATOM 5655 C C . HIS F 1 55 ? 41.826 -79.417 93.486 1.00 63.26 395 HIS A C 1
ATOM 5656 O O . HIS F 1 55 ? 41.163 -78.493 93.973 1.00 61.38 395 HIS A O 1
ATOM 5663 N N . ARG F 1 56 ? 42.257 -80.453 94.211 1.00 58.92 396 ARG A N 1
ATOM 5664 C CA . ARG F 1 56 ? 41.957 -80.540 95.638 1.00 68.72 396 ARG A CA 1
ATOM 5665 C C . ARG F 1 56 ? 42.471 -79.318 96.388 1.00 69.51 396 ARG A C 1
ATOM 5666 O O . ARG F 1 56 ? 41.823 -78.837 97.326 1.00 75.55 396 ARG A O 1
ATOM 5674 N N . PHE F 1 57 ? 43.630 -78.795 95.983 1.00 63.80 397 PHE A N 1
ATOM 5675 C CA . PHE F 1 57 ? 44.177 -77.604 96.623 1.00 65.86 397 PHE A CA 1
ATOM 5676 C C . PHE F 1 57 ? 43.264 -76.398 96.439 1.00 65.53 397 PHE A C 1
ATOM 5677 O O . PHE F 1 57 ? 43.254 -75.492 97.280 1.00 69.81 397 PHE A O 1
ATOM 5685 N N . TYR F 1 58 ? 42.491 -76.365 95.352 1.00 66.34 398 TYR A N 1
ATOM 5686 C CA . TYR F 1 58 ? 41.587 -75.243 95.122 1.00 71.61 398 TYR A CA 1
ATOM 5687 C C . TYR F 1 58 ? 40.278 -75.410 95.885 1.00 70.06 398 TYR A C 1
ATOM 5688 O O . TYR F 1 58 ? 39.708 -74.424 96.364 1.00 79.59 398 TYR A O 1
ATOM 5697 N N . PHE F 1 59 ? 39.788 -76.645 96.006 1.00 69.81 399 PHE A N 1
ATOM 5698 C CA . PHE F 1 59 ? 38.600 -76.885 96.818 1.00 77.26 399 PHE A CA 1
ATOM 5699 C C . PHE F 1 59 ? 38.871 -76.595 98.290 1.00 83.05 399 PHE A C 1
ATOM 5700 O O . PHE F 1 59 ? 38.012 -76.046 98.989 1.00 89.49 399 PHE A O 1
ATOM 5708 N N . GLU F 1 60 ? 40.065 -76.945 98.774 1.00 78.78 400 GLU A N 1
ATOM 5709 C CA . GLU F 1 60 ? 40.374 -76.814 100.192 1.00 74.12 400 GLU A CA 1
ATOM 5710 C C . GLU F 1 60 ? 40.698 -75.386 100.609 1.00 73.62 400 GLU A C 1
ATOM 5711 O O . GLU F 1 60 ? 40.619 -75.075 101.802 1.00 83.27 400 GLU A O 1
ATOM 5717 N N . ASN F 1 61 ? 41.058 -74.511 99.668 1.00 71.18 401 ASN A N 1
ATOM 5718 C CA . ASN F 1 61 ? 41.564 -73.193 100.022 1.00 77.37 401 ASN A CA 1
ATOM 5719 C C . ASN F 1 61 ? 40.910 -72.034 99.283 1.00 77.89 401 ASN A C 1
ATOM 5720 O O . ASN F 1 61 ? 41.314 -70.887 99.501 1.00 81.21 401 ASN A O 1
ATOM 5725 N N . LEU F 1 62 ? 39.924 -72.283 98.427 1.00 82.83 402 LEU A N 1
ATOM 5726 C CA . LEU F 1 62 ? 39.306 -71.184 97.689 1.00 87.04 402 LEU A CA 1
ATOM 5727 C C . LEU F 1 62 ? 37.802 -71.319 97.497 1.00 92.47 402 LEU A C 1
ATOM 5728 O O . LEU F 1 62 ? 37.127 -70.292 97.373 1.00 93.81 402 LEU A O 1
ATOM 5733 N N . TRP F 1 63 ? 37.242 -72.525 97.486 1.00 94.54 403 TRP A N 1
ATOM 5734 C CA . TRP F 1 63 ? 35.837 -72.736 97.154 1.00 102.60 403 TRP A CA 1
ATOM 5735 C C . TRP F 1 63 ? 35.089 -73.241 98.383 1.00 105.21 403 TRP A C 1
ATOM 5736 O O . TRP F 1 63 ? 35.305 -74.372 98.831 1.00 95.80 403 TRP A O 1
ATOM 5747 N N . SER F 1 64 ? 34.216 -72.396 98.921 1.00 112.45 404 SER A N 1
ATOM 5748 C CA . SER F 1 64 ? 33.273 -72.761 99.965 1.00 113.55 404 SER A CA 1
ATOM 5749 C C . SER F 1 64 ? 31.868 -72.807 99.374 1.00 111.30 404 SER A C 1
ATOM 5750 O O . SER F 1 64 ? 31.614 -72.302 98.277 1.00 109.30 404 SER A O 1
ATOM 5753 N N . ARG F 1 65 ? 30.946 -73.435 100.110 1.00 112.15 405 ARG A N 1
ATOM 5754 C CA . ARG F 1 65 ? 29.577 -73.553 99.617 1.00 111.43 405 ARG A CA 1
ATOM 5755 C C . ARG F 1 65 ? 28.855 -72.212 99.583 1.00 114.19 405 ARG A C 1
ATOM 5756 O O . ARG F 1 65 ? 27.823 -72.096 98.912 1.00 112.34 405 ARG A O 1
ATOM 5764 N N . ASN F 1 66 ? 29.370 -71.205 100.287 1.00 116.61 406 ASN A N 1
ATOM 5765 C CA . ASN F 1 66 ? 28.826 -69.854 100.208 1.00 115.71 406 ASN A CA 1
ATOM 5766 C C . ASN F 1 66 ? 29.894 -68.849 100.611 1.00 117.11 406 ASN A C 1
ATOM 5767 O O . ASN F 1 66 ? 29.730 -68.113 101.590 1.00 119.26 406 ASN A O 1
ATOM 5772 N N . SER F 1 67 ? 31.008 -68.828 99.867 1.00 117.89 407 SER A N 1
ATOM 5773 C CA . SER F 1 67 ? 32.043 -67.832 100.111 1.00 118.86 407 SER A CA 1
ATOM 5774 C C . SER F 1 67 ? 31.720 -66.501 99.444 1.00 119.82 407 SER A C 1
ATOM 5775 O O . SER F 1 67 ? 32.097 -65.442 99.963 1.00 118.62 407 SER A O 1
ATOM 5778 N N . LYS F 1 68 ? 31.027 -66.539 98.305 1.00 125.92 408 LYS A N 1
ATOM 5779 C CA . LYS F 1 68 ? 30.628 -65.350 97.563 1.00 117.04 408 LYS A CA 1
ATOM 5780 C C . LYS F 1 68 ? 29.600 -65.720 96.499 1.00 110.93 408 LYS A C 1
ATOM 5781 O O . LYS F 1 68 ? 29.588 -66.860 96.018 1.00 111.25 408 LYS A O 1
ATOM 5787 N N . PRO F 1 69 ? 28.715 -64.798 96.115 1.00 107.76 409 PRO A N 1
ATOM 5788 C CA . PRO F 1 69 ? 27.744 -65.109 95.057 1.00 105.11 409 PRO A CA 1
ATOM 5789 C C . PRO F 1 69 ? 28.417 -65.218 93.697 1.00 100.93 409 PRO A C 1
ATOM 5790 O O . PRO F 1 69 ? 29.313 -64.440 93.361 1.00 94.87 409 PRO A O 1
ATOM 5794 N N . VAL F 1 70 ? 27.967 -66.194 92.908 1.00 98.76 410 VAL A N 1
ATOM 5795 C CA . VAL F 1 70 ? 28.532 -66.448 91.589 1.00 90.93 410 VAL A CA 1
ATOM 5796 C C . VAL F 1 70 ? 27.430 -66.985 90.685 1.00 91.02 410 VAL A C 1
ATOM 5797 O O . VAL F 1 70 ? 26.503 -67.661 91.139 1.00 90.77 410 VAL A O 1
ATOM 5801 N N . HIS F 1 71 ? 27.531 -66.664 89.396 1.00 87.81 411 HIS A N 1
ATOM 5802 C CA . HIS F 1 71 ? 26.563 -67.103 88.393 1.00 84.92 411 HIS A CA 1
ATOM 5803 C C . HIS F 1 71 ? 27.344 -67.586 87.177 1.00 86.14 411 HIS A C 1
ATOM 5804 O O . HIS F 1 71 ? 28.009 -66.788 86.509 1.00 84.68 411 HIS A O 1
ATOM 5811 N N . ASN F 1 72 ? 27.268 -68.885 86.895 1.00 80.68 412 ASN A N 1
ATOM 5812 C CA . ASN F 1 72 ? 28.038 -69.520 85.826 1.00 77.29 412 ASN A CA 1
ATOM 5813 C C . ASN F 1 72 ? 27.088 -69.928 84.705 1.00 77.60 412 ASN A C 1
ATOM 5814 O O . ASN F 1 72 ? 26.385 -70.935 84.816 1.00 83.55 412 ASN A O 1
ATOM 5819 N N . THR F 1 73 ? 27.088 -69.156 83.620 1.00 73.92 413 THR A N 1
ATOM 5820 C CA . THR F 1 73 ? 26.222 -69.417 82.478 1.00 71.13 413 THR A CA 1
ATOM 5821 C C . THR F 1 73 ? 26.960 -70.246 81.433 1.00 69.68 413 THR A C 1
ATOM 5822 O O . THR F 1 73 ? 28.066 -69.891 81.016 1.00 59.87 413 THR A O 1
ATOM 5826 N N . MET F 1 74 ? 26.341 -71.347 81.013 1.00 67.61 414 MET A N 1
ATOM 5827 C CA . MET F 1 74 ? 26.855 -72.170 79.925 1.00 59.96 414 MET A CA 1
ATOM 5828 C C . MET F 1 74 ? 26.178 -71.721 78.634 1.00 60.56 414 MET A C 1
ATOM 5829 O O . MET F 1 74 ? 24.960 -71.856 78.487 1.00 63.49 414 MET A O 1
ATOM 5834 N N . LEU F 1 75 ? 26.963 -71.186 77.703 1.00 50.50 415 LEU A N 1
ATOM 5835 C CA . LEU F 1 75 ? 26.443 -70.586 76.479 1.00 51.59 415 LEU A CA 1
ATOM 5836 C C . LEU F 1 75 ? 26.525 -71.581 75.330 1.00 60.15 415 LEU A C 1
ATOM 5837 O O . LEU F 1 75 ? 27.624 -72.000 74.946 1.00 60.85 415 LEU A O 1
ATOM 5842 N N . ASN F 1 76 ? 25.361 -71.936 74.778 1.00 57.48 416 ASN A N 1
ATOM 5843 C CA . ASN F 1 76 ? 25.209 -72.717 73.553 1.00 63.75 416 ASN A CA 1
ATOM 5844 C C . ASN F 1 76 ? 26.155 -73.909 73.506 1.00 46.79 416 ASN A C 1
ATOM 5845 O O . ASN F 1 76 ? 27.084 -73.930 72.689 1.00 49.74 416 ASN A O 1
ATOM 5850 N N . PRO F 1 77 ? 25.960 -74.916 74.354 1.00 48.53 417 PRO A N 1
ATOM 5851 C CA . PRO F 1 77 ? 26.881 -76.057 74.349 1.00 42.95 417 PRO A CA 1
ATOM 5852 C C . PRO F 1 77 ? 26.741 -76.864 73.070 1.00 45.91 417 PRO A C 1
ATOM 5853 O O . PRO F 1 77 ? 25.639 -77.059 72.552 1.00 43.58 417 PRO A O 1
ATOM 5857 N N . HIS F 1 78 ? 27.876 -77.307 72.547 1.00 38.90 418 HIS A N 1
ATOM 5858 C CA . HIS F 1 78 ? 27.920 -78.190 71.390 1.00 41.17 418 HIS A CA 1
ATOM 5859 C C . HIS F 1 78 ? 28.400 -79.551 71.871 1.00 43.71 418 HIS A C 1
ATOM 5860 O O . HIS F 1 78 ? 29.458 -79.649 72.504 1.00 35.81 418 HIS A O 1
ATOM 5867 N N . ILE F 1 79 ? 27.621 -80.590 71.588 1.00 37.65 419 ILE A N 1
ATOM 5868 C CA . ILE F 1 79 ? 27.855 -81.922 72.133 1.00 41.21 419 ILE A CA 1
ATOM 5869 C C . ILE F 1 79 ? 28.120 -82.885 70.987 1.00 44.43 419 ILE A C 1
ATOM 5870 O O . ILE F 1 79 ? 27.292 -83.025 70.080 1.00 40.57 419 ILE A O 1
ATOM 5875 N N . HIS F 1 80 ? 29.271 -83.546 71.030 1.00 40.32 420 HIS A N 1
ATOM 5876 C CA . HIS F 1 80 ? 29.588 -84.639 70.123 1.00 43.17 420 HIS A CA 1
ATOM 5877 C C . HIS F 1 80 ? 29.326 -85.951 70.852 1.00 48.98 420 HIS A C 1
ATOM 5878 O O . HIS F 1 80 ? 29.881 -86.185 71.931 1.00 49.46 420 HIS A O 1
ATOM 5885 N N . LEU F 1 81 ? 28.478 -86.794 70.274 1.00 47.89 421 LEU A N 1
ATOM 5886 C CA . LEU F 1 81 ? 28.239 -88.138 70.785 1.00 47.98 421 LEU A CA 1
ATOM 5887 C C . LEU F 1 81 ? 29.045 -89.118 69.943 1.00 49.22 421 LEU A C 1
ATOM 5888 O O . LEU F 1 81 ? 28.894 -89.159 68.718 1.00 54.18 421 LEU A O 1
ATOM 5893 N N . MET F 1 82 ? 29.901 -89.895 70.594 1.00 54.41 422 MET A N 1
ATOM 5894 C CA . MET F 1 82 ? 30.788 -90.841 69.920 1.00 68.61 422 MET A CA 1
ATOM 5895 C C . MET F 1 82 ? 30.390 -92.251 70.342 1.00 72.06 422 MET A C 1
ATOM 5896 O O . MET F 1 82 ? 30.923 -92.815 71.300 1.00 73.81 422 MET A O 1
ATOM 5901 N N . GLY F 1 83 ? 29.434 -92.813 69.611 1.00 72.75 423 GLY A N 1
ATOM 5902 C CA . GLY F 1 83 ? 28.932 -94.127 69.934 1.00 80.05 423 GLY A CA 1
ATOM 5903 C C . GLY F 1 83 ? 27.975 -94.107 71.114 1.00 82.89 423 GLY A C 1
ATOM 5904 O O . GLY F 1 83 ? 27.213 -93.162 71.323 1.00 79.84 423 GLY A O 1
ATOM 5905 N N . ASP F 1 84 ? 28.026 -95.181 71.899 1.00 84.61 424 ASP A N 1
ATOM 5906 C CA . ASP F 1 84 ? 27.036 -95.371 72.951 1.00 88.35 424 ASP A CA 1
ATOM 5907 C C . ASP F 1 84 ? 27.456 -94.709 74.257 1.00 88.15 424 ASP A C 1
ATOM 5908 O O . ASP F 1 84 ? 26.612 -94.168 74.981 1.00 86.03 424 ASP A O 1
ATOM 5913 N N . GLU F 1 85 ? 28.747 -94.735 74.578 1.00 72.89 425 GLU A N 1
ATOM 5914 C CA . GLU F 1 85 ? 29.193 -94.377 75.918 1.00 81.23 425 GLU A CA 1
ATOM 5915 C C . GLU F 1 85 ? 30.386 -93.427 75.875 1.00 70.54 425 GLU A C 1
ATOM 5916 O O . GLU F 1 85 ? 31.345 -93.574 76.638 1.00 64.24 425 GLU A O 1
ATOM 5922 N N . SER F 1 86 ? 30.336 -92.429 74.994 1.00 58.81 426 SER A N 1
ATOM 5923 C CA . SER F 1 86 ? 31.376 -91.410 74.928 1.00 66.23 426 SER A CA 1
ATOM 5924 C C . SER F 1 86 ? 30.764 -90.103 74.446 1.00 57.74 426 SER A C 1
ATOM 5925 O O . SER F 1 86 ? 29.961 -90.098 73.509 1.00 56.16 426 SER A O 1
ATOM 5928 N N . ALA F 1 87 ? 31.154 -88.998 75.082 1.00 57.62 427 ALA A N 1
ATOM 5929 C CA . ALA F 1 87 ? 30.597 -87.695 74.747 1.00 46.73 427 ALA A CA 1
ATOM 5930 C C . ALA F 1 87 ? 31.641 -86.607 74.962 1.00 52.18 427 ALA A C 1
ATOM 5931 O O . ALA F 1 87 ? 32.475 -86.691 75.868 1.00 44.31 427 ALA A O 1
ATOM 5933 N N . CYS F 1 88 ? 31.580 -85.585 74.109 1.00 44.06 428 CYS A N 1
ATOM 5934 C CA . CYS F 1 88 ? 32.423 -84.400 74.210 1.00 44.94 428 CYS A CA 1
ATOM 5935 C C . CYS F 1 88 ? 31.529 -83.172 74.139 1.00 44.73 428 CYS A C 1
ATOM 5936 O O . CYS F 1 88 ? 30.763 -83.021 73.183 1.00 44.45 428 CYS A O 1
ATOM 5939 N N . ILE F 1 89 ? 31.626 -82.295 75.136 1.00 41.00 429 ILE A N 1
ATOM 5940 C CA . ILE F 1 89 ? 30.808 -81.088 75.191 1.00 38.03 429 ILE A CA 1
ATOM 5941 C C . ILE F 1 89 ? 31.726 -79.872 75.254 1.00 47.17 429 ILE A C 1
ATOM 5942 O O . ILE F 1 89 ? 32.657 -79.824 76.068 1.00 39.25 429 ILE A O 1
ATOM 5947 N N . ALA F 1 90 ? 31.467 -78.901 74.378 1.00 36.79 430 ALA A N 1
ATOM 5948 C CA . ALA F 1 90 ? 32.262 -77.686 74.268 1.00 34.77 430 ALA A CA 1
ATOM 5949 C C . ALA F 1 90 ? 31.336 -76.487 74.382 1.00 39.04 430 ALA A C 1
ATOM 5950 O O . ALA F 1 90 ? 30.285 -76.449 73.734 1.00 39.50 430 ALA A O 1
ATOM 5952 N N . TYR F 1 91 ? 31.716 -75.514 75.205 1.00 34.87 431 TYR A N 1
ATOM 5953 C CA . TYR F 1 91 ? 30.844 -74.377 75.464 1.00 36.45 431 TYR A CA 1
ATOM 5954 C C . TYR F 1 91 ? 31.676 -73.187 75.916 1.00 43.06 431 TYR A C 1
ATOM 5955 O O . TYR F 1 91 ? 32.779 -73.339 76.445 1.00 33.91 431 TYR A O 1
ATOM 5964 N N . ILE F 1 92 ? 31.124 -72.004 75.697 1.00 36.49 432 ILE A N 1
ATOM 5965 C CA . ILE F 1 92 ? 31.621 -70.770 76.294 1.00 32.19 432 ILE A CA 1
ATOM 5966 C C . ILE F 1 92 ? 30.935 -70.590 77.639 1.00 42.13 432 ILE A C 1
ATOM 5967 O O . ILE F 1 92 ? 29.719 -70.786 77.762 1.00 46.85 432 ILE A O 1
ATOM 5972 N N . ARG F 1 93 ? 31.711 -70.227 78.655 1.00 37.44 433 ARG A N 1
ATOM 5973 C CA . ARG F 1 93 ? 31.213 -70.092 80.017 1.00 43.16 433 ARG A CA 1
ATOM 5974 C C . ARG F 1 93 ? 31.421 -68.658 80.481 1.00 50.10 433 ARG A C 1
ATOM 5975 O O . ARG F 1 93 ? 32.545 -68.147 80.442 1.00 54.05 433 ARG A O 1
ATOM 5983 N N . ILE F 1 94 ? 30.339 -68.013 80.909 1.00 48.53 434 ILE A N 1
ATOM 5984 C CA . ILE F 1 94 ? 30.385 -66.659 81.448 1.00 51.67 434 ILE A CA 1
ATOM 5985 C C . ILE F 1 94 ? 30.241 -66.744 82.959 1.00 52.12 434 ILE A C 1
ATOM 5986 O O . ILE F 1 94 ? 29.304 -67.372 83.467 1.00 58.73 434 ILE A O 1
ATOM 5991 N N . THR F 1 95 ? 31.168 -66.123 83.680 1.00 58.28 435 THR A N 1
ATOM 5992 C CA . THR F 1 95 ? 31.162 -66.130 85.136 1.00 60.05 435 THR A CA 1
ATOM 5993 C C . THR F 1 95 ? 30.872 -64.722 85.636 1.00 62.32 435 THR A C 1
ATOM 5994 O O . THR F 1 95 ? 31.638 -63.792 85.362 1.00 58.16 435 THR A O 1
ATOM 5998 N N . GLN F 1 96 ? 29.768 -64.569 86.358 1.00 69.50 436 GLN A N 1
ATOM 5999 C CA . GLN F 1 96 ? 29.417 -63.310 87.000 1.00 75.65 436 GLN A CA 1
ATOM 6000 C C . GLN F 1 96 ? 29.778 -63.407 88.476 1.00 72.76 436 GLN A C 1
ATOM 6001 O O . GLN F 1 96 ? 29.220 -64.236 89.204 1.00 76.33 436 GLN A O 1
ATOM 6007 N N . TYR F 1 97 ? 30.709 -62.563 88.909 1.00 67.93 437 TYR A N 1
ATOM 6008 C CA . TYR F 1 97 ? 31.269 -62.646 90.248 1.00 76.72 437 TYR A CA 1
ATOM 6009 C C . TYR F 1 97 ? 31.370 -61.249 90.843 1.00 81.76 437 TYR A C 1
ATOM 6010 O O . TYR F 1 97 ? 31.319 -60.241 90.134 1.00 79.82 437 TYR A O 1
ATOM 6019 N N . LEU F 1 98 ? 31.521 -61.205 92.163 1.00 85.03 438 LEU A N 1
ATOM 6020 C CA . LEU F 1 98 ? 31.720 -59.961 92.894 1.00 93.17 438 LEU A CA 1
ATOM 6021 C C . LEU F 1 98 ? 33.196 -59.839 93.252 1.00 89.71 438 LEU A C 1
ATOM 6022 O O . LEU F 1 98 ? 33.731 -60.677 93.986 1.00 94.11 438 LEU A O 1
ATOM 6027 N N . ASP F 1 99 ? 33.848 -58.802 92.733 1.00 91.58 439 ASP A N 1
ATOM 6028 C CA . ASP F 1 99 ? 35.289 -58.646 92.885 1.00 101.40 439 ASP A CA 1
ATOM 6029 C C . ASP F 1 99 ? 35.613 -58.180 94.306 1.00 110.52 439 ASP A C 1
ATOM 6030 O O . ASP F 1 99 ? 34.758 -58.174 95.196 1.00 112.99 439 ASP A O 1
ATOM 6035 N N . ALA F 1 100 ? 36.869 -57.785 94.532 1.00 109.94 440 ALA A N 1
ATOM 6036 C CA . ALA F 1 100 ? 37.299 -57.401 95.874 1.00 110.32 440 ALA A CA 1
ATOM 6037 C C . ALA F 1 100 ? 36.530 -56.188 96.381 1.00 112.02 440 ALA A C 1
ATOM 6038 O O . ALA F 1 100 ? 36.150 -56.131 97.556 1.00 110.02 440 ALA A O 1
ATOM 6040 N N . GLY F 1 101 ? 36.289 -55.209 95.512 1.00 112.77 441 GLY A N 1
ATOM 6041 C CA . GLY F 1 101 ? 35.531 -54.034 95.881 1.00 110.36 441 GLY A CA 1
ATOM 6042 C C . GLY F 1 101 ? 34.030 -54.197 95.862 1.00 112.26 441 GLY A C 1
ATOM 6043 O O . GLY F 1 101 ? 33.307 -53.212 96.034 1.00 113.37 441 GLY A O 1
ATOM 6044 N N . GLY F 1 102 ? 33.534 -55.416 95.664 1.00 111.38 442 GLY A N 1
ATOM 6045 C CA . GLY F 1 102 ? 32.108 -55.649 95.576 1.00 106.04 442 GLY A CA 1
ATOM 6046 C C . GLY F 1 102 ? 31.490 -55.323 94.235 1.00 105.52 442 GLY A C 1
ATOM 6047 O O . GLY F 1 102 ? 30.264 -55.396 94.104 1.00 101.90 442 GLY A O 1
ATOM 6048 N N . ILE F 1 103 ? 32.299 -54.985 93.239 1.00 105.23 443 ILE A N 1
ATOM 6049 C CA . ILE F 1 103 ? 31.795 -54.593 91.921 1.00 102.00 443 ILE A CA 1
ATOM 6050 C C . ILE F 1 103 ? 31.392 -55.848 91.149 1.00 97.94 443 ILE A C 1
ATOM 6051 O O . ILE F 1 103 ? 32.152 -56.829 91.133 1.00 96.96 443 ILE A O 1
ATOM 6056 N N . PRO F 1 104 ? 30.215 -55.865 90.522 1.00 89.81 444 PRO A N 1
ATOM 6057 C CA . PRO F 1 104 ? 29.841 -56.996 89.658 1.00 88.95 444 PRO A CA 1
ATOM 6058 C C . PRO F 1 104 ? 30.633 -56.956 88.358 1.00 85.78 444 PRO A C 1
ATOM 6059 O O . PRO F 1 104 ? 30.544 -55.992 87.594 1.00 86.55 444 PRO A O 1
ATOM 6063 N N . ARG F 1 105 ? 31.408 -58.005 88.109 1.00 85.78 445 ARG A N 1
ATOM 6064 C CA . ARG F 1 105 ? 32.214 -58.113 86.902 1.00 74.82 445 ARG A CA 1
ATOM 6065 C C . ARG F 1 105 ? 31.775 -59.337 86.101 1.00 64.20 445 ARG A C 1
ATOM 6066 O O . ARG F 1 105 ? 30.774 -59.987 86.413 1.00 67.85 445 ARG A O 1
ATOM 6074 N N . THR F 1 106 ? 32.545 -59.653 85.062 1.00 63.37 446 THR A N 1
ATOM 6075 C CA . THR F 1 106 ? 32.226 -60.768 84.185 1.00 59.81 446 THR A CA 1
ATOM 6076 C C . THR F 1 106 ? 33.516 -61.335 83.612 1.00 55.92 446 THR A C 1
ATOM 6077 O O . THR F 1 106 ? 34.474 -60.601 83.349 1.00 54.26 446 THR A O 1
ATOM 6081 N N . ALA F 1 107 ? 33.534 -62.654 83.428 1.00 50.86 447 ALA A N 1
ATOM 6082 C CA . ALA F 1 107 ? 34.695 -63.341 82.884 1.00 45.87 447 ALA A CA 1
ATOM 6083 C C . ALA F 1 107 ? 34.240 -64.413 81.909 1.00 45.31 447 ALA A C 1
ATOM 6084 O O . ALA F 1 107 ? 33.224 -65.076 82.135 1.00 51.23 447 ALA A O 1
ATOM 6086 N N . GLN F 1 108 ? 34.993 -64.578 80.825 1.00 38.88 448 GLN A N 1
ATOM 6087 C CA . GLN F 1 108 ? 34.708 -65.591 79.818 1.00 43.29 448 GLN A CA 1
ATOM 6088 C C . GLN F 1 108 ? 35.818 -66.630 79.795 1.00 48.41 448 GLN A C 1
ATOM 6089 O O . GLN F 1 108 ? 37.004 -66.282 79.787 1.00 45.15 448 GLN A O 1
ATOM 6095 N N . SER F 1 109 ? 35.429 -67.899 79.778 1.00 45.42 449 SER A N 1
ATOM 6096 C CA . SER F 1 109 ? 36.343 -68.990 79.496 1.00 49.21 449 SER A CA 1
ATOM 6097 C C . SER F 1 109 ? 35.683 -69.933 78.501 1.00 46.13 449 SER A C 1
ATOM 6098 O O . SER F 1 109 ? 34.454 -69.983 78.390 1.00 44.06 449 SER A O 1
ATOM 6101 N N . GLU F 1 110 ? 36.514 -70.651 77.753 1.00 42.92 450 GLU A N 1
ATOM 6102 C CA . GLU F 1 110 ? 36.059 -71.668 76.816 1.00 36.47 450 GLU A CA 1
ATOM 6103 C C . GLU F 1 110 ? 36.440 -73.027 77.380 1.00 40.17 450 GLU A C 1
ATOM 6104 O O . GLU F 1 110 ? 37.583 -73.223 77.802 1.00 36.61 450 GLU A O 1
ATOM 6110 N N . GLU F 1 111 ? 35.486 -73.953 77.410 1.00 35.76 451 GLU A N 1
ATOM 6111 C CA . GLU F 1 111 ? 35.689 -75.223 78.089 1.00 32.80 451 GLU A CA 1
ATOM 6112 C C . GLU F 1 111 ? 35.292 -76.384 77.195 1.00 38.54 451 GLU A C 1
ATOM 6113 O O . GLU F 1 111 ? 34.209 -76.380 76.599 1.00 36.73 451 GLU A O 1
ATOM 6119 N N . THR F 1 112 ? 36.177 -77.368 77.112 1.00 34.13 452 THR A N 1
ATOM 6120 C CA . THR F 1 112 ? 35.879 -78.681 76.564 1.00 35.83 452 THR A CA 1
ATOM 6121 C C . THR F 1 112 ? 35.906 -79.679 77.711 1.00 41.10 452 THR A C 1
ATOM 6122 O O . THR F 1 112 ? 36.849 -79.679 78.510 1.00 35.36 452 THR A O 1
ATOM 6126 N N . ARG F 1 113 ? 34.874 -80.513 77.804 1.00 36.65 453 ARG A N 1
ATOM 6127 C CA . ARG F 1 113 ? 34.836 -81.571 78.804 1.00 35.91 453 ARG A CA 1
ATOM 6128 C C . ARG F 1 113 ? 34.431 -82.872 78.132 1.00 42.27 453 ARG A C 1
ATOM 6129 O O . ARG F 1 113 ? 33.451 -82.912 77.380 1.00 40.83 453 ARG A O 1
ATOM 6137 N N . VAL F 1 114 ? 35.199 -83.925 78.390 1.00 37.15 454 VAL A N 1
ATOM 6138 C CA . VAL F 1 114 ? 35.018 -85.222 77.752 1.00 40.61 454 VAL A CA 1
ATOM 6139 C C . VAL F 1 114 ? 34.511 -86.200 78.799 1.00 45.84 454 VAL A C 1
ATOM 6140 O O . VAL F 1 114 ? 35.092 -86.315 79.885 1.00 45.57 454 VAL A O 1
ATOM 6144 N N . TRP F 1 115 ? 33.428 -86.898 78.474 1.00 47.97 455 TRP A N 1
ATOM 6145 C CA . TRP F 1 115 ? 32.766 -87.807 79.394 1.00 47.87 455 TRP A CA 1
ATOM 6146 C C . TRP F 1 115 ? 32.762 -89.215 78.817 1.00 47.65 455 TRP A C 1
ATOM 6147 O O . TRP F 1 115 ? 32.612 -89.402 77.606 1.00 48.59 455 TRP A O 1
ATOM 6158 N N . HIS F 1 116 ? 32.940 -90.200 79.692 1.00 55.79 456 HIS A N 1
ATOM 6159 C CA . HIS F 1 116 ? 32.896 -91.609 79.327 1.00 54.53 456 HIS A CA 1
ATOM 6160 C C . HIS F 1 116 ? 31.936 -92.306 80.277 1.00 58.66 456 HIS A C 1
ATOM 6161 O O . HIS F 1 116 ? 32.026 -92.123 81.495 1.00 52.13 456 HIS A O 1
ATOM 6168 N N . ARG F 1 117 ? 31.011 -93.086 79.726 1.00 63.38 457 ARG A N 1
ATOM 6169 C CA . ARG F 1 117 ? 30.005 -93.766 80.534 1.00 73.12 457 ARG A CA 1
ATOM 6170 C C . ARG F 1 117 ? 30.556 -95.127 80.947 1.00 76.65 457 ARG A C 1
ATOM 6171 O O . ARG F 1 117 ? 30.780 -95.999 80.101 1.00 77.56 457 ARG A O 1
ATOM 6179 N N . ARG F 1 118 ? 30.793 -95.298 82.246 1.00 78.20 458 ARG A N 1
ATOM 6180 C CA . ARG F 1 118 ? 31.336 -96.529 82.805 1.00 86.60 458 ARG A CA 1
ATOM 6181 C C . ARG F 1 118 ? 30.326 -97.126 83.773 1.00 92.06 458 ARG A C 1
ATOM 6182 O O . ARG F 1 118 ? 29.855 -96.435 84.683 1.00 90.24 458 ARG A O 1
ATOM 6190 N N . ASP F 1 119 ? 30.017 -98.408 83.575 1.00 94.53 459 ASP A N 1
ATOM 6191 C CA . ASP F 1 119 ? 29.029 -99.158 84.360 1.00 99.62 459 ASP A CA 1
ATOM 6192 C C . ASP F 1 119 ? 27.784 -98.322 84.661 1.00 103.16 459 ASP A C 1
ATOM 6193 O O . ASP F 1 119 ? 27.311 -98.237 85.797 1.00 103.59 459 ASP A O 1
ATOM 6198 N N . GLY F 1 120 ? 27.247 -97.697 83.613 1.00 102.12 460 GLY A N 1
ATOM 6199 C CA . GLY F 1 120 ? 25.972 -97.017 83.691 1.00 93.90 460 GLY A CA 1
ATOM 6200 C C . GLY F 1 120 ? 26.003 -95.590 84.195 1.00 92.50 460 GLY A C 1
ATOM 6201 O O . GLY F 1 120 ? 24.936 -94.972 84.304 1.00 90.32 460 GLY A O 1
ATOM 6202 N N . LYS F 1 121 ? 27.174 -95.040 84.508 1.00 84.93 461 LYS A N 1
ATOM 6203 C CA . LYS F 1 121 ? 27.275 -93.666 84.978 1.00 75.94 461 LYS A CA 1
ATOM 6204 C C . LYS F 1 121 ? 28.325 -92.917 84.169 1.00 75.18 461 LYS A C 1
ATOM 6205 O O . LYS F 1 121 ? 29.356 -93.483 83.793 1.00 72.87 461 LYS A O 1
ATOM 6211 N N . TRP F 1 122 ? 28.051 -91.643 83.899 1.00 68.31 462 TRP A N 1
ATOM 6212 C CA . TRP F 1 122 ? 28.986 -90.801 83.169 1.00 62.61 462 TRP A CA 1
ATOM 6213 C C . TRP F 1 122 ? 30.139 -90.380 84.070 1.00 50.60 462 TRP A C 1
ATOM 6214 O O . TRP F 1 122 ? 29.935 -89.989 85.223 1.00 53.87 462 TRP A O 1
ATOM 6225 N N . GLN F 1 123 ? 31.354 -90.453 83.531 1.00 49.14 463 GLN A N 1
ATOM 6226 C CA . GLN F 1 123 ? 32.564 -90.109 84.265 1.00 51.75 463 GLN A CA 1
ATOM 6227 C C . GLN F 1 123 ? 33.373 -89.098 83.464 1.00 45.95 463 GLN A C 1
ATOM 6228 O O . GLN F 1 123 ? 33.613 -89.296 82.269 1.00 49.45 463 GLN A O 1
ATOM 6234 N N . HIS F 1 124 ? 33.783 -88.021 84.126 1.00 46.37 464 HIS A N 1
ATOM 6235 C CA . HIS F 1 124 ? 34.567 -86.961 83.501 1.00 47.84 464 HIS A CA 1
ATOM 6236 C C . HIS F 1 124 ? 36.024 -87.403 83.398 1.00 47.81 464 HIS A C 1
ATOM 6237 O O . HIS F 1 124 ? 36.650 -87.720 84.415 1.00 46.19 464 HIS A O 1
ATOM 6244 N N . VAL F 1 125 ? 36.564 -87.431 82.180 1.00 43.87 465 VAL A N 1
ATOM 6245 C CA . VAL F 1 125 ? 37.914 -87.937 81.962 1.00 49.87 465 VAL A CA 1
ATOM 6246 C C . VAL F 1 125 ? 38.891 -86.880 81.461 1.00 51.26 465 VAL A C 1
ATOM 6247 O O . VAL F 1 125 ? 40.108 -87.072 81.610 1.00 45.05 465 VAL A O 1
ATOM 6251 N N . HIS F 1 126 ? 38.441 -85.782 80.860 1.00 43.54 466 HIS A N 1
ATOM 6252 C CA . HIS F 1 126 ? 39.386 -84.766 80.415 1.00 41.88 466 HIS A CA 1
ATOM 6253 C C . HIS F 1 126 ? 38.674 -83.433 80.283 1.00 43.05 466 HIS A C 1
ATOM 6254 O O . HIS F 1 126 ? 37.539 -83.372 79.800 1.00 39.36 466 HIS A O 1
ATOM 6261 N N . MET F 1 127 ? 39.348 -82.369 80.710 1.00 37.64 467 MET A N 1
ATOM 6262 C CA . MET F 1 127 ? 38.847 -81.019 80.527 1.00 38.22 467 MET A CA 1
ATOM 6263 C C . MET F 1 127 ? 39.961 -80.138 79.984 1.00 40.80 467 MET A C 1
ATOM 6264 O O . MET F 1 127 ? 41.141 -80.335 80.286 1.00 40.15 467 MET A O 1
ATOM 6269 N N . HIS F 1 128 ? 39.567 -79.173 79.161 1.00 31.85 468 HIS A N 1
ATOM 6270 C CA . HIS F 1 128 ? 40.475 -78.168 78.628 1.00 33.50 468 HIS A CA 1
ATOM 6271 C C . HIS F 1 128 ? 39.781 -76.824 78.751 1.00 38.61 468 HIS A C 1
ATOM 6272 O O . HIS F 1 128 ? 38.721 -76.615 78.152 1.00 35.61 468 HIS A O 1
ATOM 6279 N N . ARG F 1 129 ? 40.356 -75.927 79.543 1.00 29.52 469 ARG A N 1
ATOM 6280 C CA . ARG F 1 129 ? 39.807 -74.592 79.727 1.00 36.32 469 ARG A CA 1
ATOM 6281 C C . ARG F 1 129 ? 40.810 -73.564 79.226 1.00 43.09 469 ARG A C 1
ATOM 6282 O O . ARG F 1 129 ? 42.003 -73.663 79.521 1.00 38.42 469 ARG A O 1
ATOM 6290 N N . SER F 1 130 ? 40.328 -72.590 78.461 1.00 37.00 470 SER A N 1
ATOM 6291 C CA . SER F 1 130 ? 41.140 -71.460 78.050 1.00 45.92 470 SER A CA 1
ATOM 6292 C C . SER F 1 130 ? 40.422 -70.170 78.420 1.00 45.69 470 SER A C 1
ATOM 6293 O O . SER F 1 130 ? 39.206 -70.152 78.629 1.00 42.01 470 SER A O 1
ATOM 6296 N N . GLY F 1 131 ? 41.185 -69.089 78.520 1.00 46.85 471 GLY A N 1
ATOM 6297 C CA . GLY F 1 131 ? 40.618 -67.794 78.843 1.00 55.49 471 GLY A CA 1
ATOM 6298 C C . GLY F 1 131 ? 40.867 -67.346 80.272 1.00 62.21 471 GLY A C 1
ATOM 6299 O O . GLY F 1 131 ? 41.996 -67.409 80.763 1.00 57.02 471 GLY A O 1
ATOM 6300 N N . ALA F 1 132 ? 39.814 -66.875 80.939 1.00 63.87 472 ALA A N 1
ATOM 6301 C CA . ALA F 1 132 ? 39.916 -66.365 82.303 1.00 65.07 472 ALA A CA 1
ATOM 6302 C C . ALA F 1 132 ? 40.487 -67.409 83.257 1.00 64.87 472 ALA A C 1
ATOM 6303 O O . ALA F 1 132 ? 41.622 -67.283 83.719 1.00 71.32 472 ALA A O 1
ATOM 6305 N N . HIS G 1 3 ? 6.486 -69.751 59.436 1.00 84.06 343 HIS D N 1
ATOM 6306 C CA . HIS G 1 3 ? 7.518 -68.914 60.035 1.00 79.90 343 HIS D CA 1
ATOM 6307 C C . HIS G 1 3 ? 8.906 -69.489 59.765 1.00 79.37 343 HIS D C 1
ATOM 6308 O O . HIS G 1 3 ? 9.876 -68.746 59.625 1.00 73.61 343 HIS D O 1
ATOM 6315 N N . MET G 1 4 ? 8.990 -70.821 59.694 1.00 79.38 344 MET D N 1
ATOM 6316 C CA . MET G 1 4 ? 10.264 -71.470 59.401 1.00 71.75 344 MET D CA 1
ATOM 6317 C C . MET G 1 4 ? 10.797 -71.040 58.041 1.00 67.61 344 MET D C 1
ATOM 6318 O O . MET G 1 4 ? 12.008 -70.853 57.869 1.00 65.64 344 MET D O 1
ATOM 6323 N N . VAL G 1 5 ? 9.906 -70.882 57.062 1.00 66.80 345 VAL D N 1
ATOM 6324 C CA . VAL G 1 5 ? 10.308 -70.342 55.768 1.00 65.27 345 VAL D CA 1
ATOM 6325 C C . VAL G 1 5 ? 10.734 -68.887 55.911 1.00 62.81 345 VAL D C 1
ATOM 6326 O O . VAL G 1 5 ? 11.674 -68.430 55.247 1.00 59.85 345 VAL D O 1
ATOM 6330 N N . ARG G 1 6 ? 10.062 -68.141 56.789 1.00 59.26 346 ARG D N 1
ATOM 6331 C CA . ARG G 1 6 ? 10.399 -66.735 56.978 1.00 69.57 346 ARG D CA 1
ATOM 6332 C C . ARG G 1 6 ? 11.781 -66.576 57.601 1.00 58.81 346 ARG D C 1
ATOM 6333 O O . ARG G 1 6 ? 12.573 -65.737 57.157 1.00 54.63 346 ARG D O 1
ATOM 6341 N N . LYS G 1 7 ? 12.091 -67.377 58.624 1.00 59.00 347 LYS D N 1
ATOM 6342 C CA . LYS G 1 7 ? 13.400 -67.282 59.264 1.00 61.67 347 LYS D CA 1
ATOM 6343 C C . LYS G 1 7 ? 14.519 -67.582 58.275 1.00 57.85 347 LYS D C 1
ATOM 6344 O O . LYS G 1 7 ? 15.578 -66.947 58.317 1.00 59.89 347 LYS D O 1
ATOM 6350 N N . GLN G 1 8 ? 14.297 -68.533 57.363 1.00 57.56 348 GLN D N 1
ATOM 6351 C CA . GLN G 1 8 ? 15.309 -68.826 56.353 1.00 52.00 348 GLN D CA 1
ATOM 6352 C C . GLN G 1 8 ? 15.370 -67.740 55.286 1.00 47.54 348 GLN D C 1
ATOM 6353 O O . GLN G 1 8 ? 16.420 -67.545 54.664 1.00 54.62 348 GLN D O 1
ATOM 6359 N N . GLU G 1 9 ? 14.262 -67.032 55.052 1.00 51.03 349 GLU D N 1
ATOM 6360 C CA . GLU G 1 9 ? 14.306 -65.871 54.168 1.00 59.33 349 GLU D CA 1
ATOM 6361 C C . GLU G 1 9 ? 15.165 -64.765 54.765 1.00 48.75 349 GLU D C 1
ATOM 6362 O O . GLU G 1 9 ? 15.962 -64.137 54.058 1.00 48.75 349 GLU D O 1
ATOM 6368 N N . ILE G 1 10 ? 15.009 -64.509 56.064 1.00 49.99 350 ILE D N 1
ATOM 6369 C CA . ILE G 1 10 ? 15.816 -63.490 56.726 1.00 53.85 350 ILE D CA 1
ATOM 6370 C C . ILE G 1 10 ? 17.287 -63.878 56.700 1.00 51.22 350 ILE D C 1
ATOM 6371 O O . ILE G 1 10 ? 18.167 -63.026 56.525 1.00 58.44 350 ILE D O 1
ATOM 6376 N N . ILE G 1 11 ? 17.578 -65.172 56.853 1.00 54.20 351 ILE D N 1
ATOM 6377 C CA . ILE G 1 11 ? 18.963 -65.636 56.819 1.00 48.29 351 ILE D CA 1
ATOM 6378 C C . ILE G 1 11 ? 19.588 -65.349 55.459 1.00 55.16 351 ILE D C 1
ATOM 6379 O O . ILE G 1 11 ? 20.691 -64.798 55.370 1.00 54.23 351 ILE D O 1
ATOM 6384 N N . LYS G 1 12 ? 18.890 -65.708 54.377 1.00 50.34 352 LYS D N 1
ATOM 6385 C CA . LYS G 1 12 ? 19.481 -65.555 53.051 1.00 55.48 352 LYS D CA 1
ATOM 6386 C C . LYS G 1 12 ? 19.661 -64.087 52.684 1.00 56.35 352 LYS D C 1
ATOM 6387 O O . LYS G 1 12 ? 20.710 -63.701 52.153 1.00 56.87 352 LYS D O 1
ATOM 6393 N N . VAL G 1 13 ? 18.653 -63.253 52.949 1.00 51.87 353 VAL D N 1
ATOM 6394 C CA . VAL G 1 13 ? 18.769 -61.845 52.583 1.00 55.60 353 VAL D CA 1
ATOM 6395 C C . VAL G 1 13 ? 19.841 -61.159 53.421 1.00 59.08 353 VAL D C 1
ATOM 6396 O O . VAL G 1 13 ? 20.518 -60.240 52.943 1.00 53.92 353 VAL D O 1
ATOM 6400 N N . ASN G 1 14 ? 20.036 -61.600 54.667 1.00 55.75 354 ASN D N 1
ATOM 6401 C CA . ASN G 1 14 ? 21.110 -61.036 55.475 1.00 55.40 354 ASN D CA 1
ATOM 6402 C C . ASN G 1 14 ? 22.469 -61.502 54.971 1.00 52.01 354 ASN D C 1
ATOM 6403 O O . ASN G 1 14 ? 23.435 -60.729 54.971 1.00 54.28 354 ASN D O 1
ATOM 6408 N N . GLN G 1 15 ? 22.561 -62.761 54.533 1.00 53.09 355 GLN D N 1
ATOM 6409 C CA . GLN G 1 15 ? 23.796 -63.246 53.925 1.00 52.55 355 GLN D CA 1
ATOM 6410 C C . GLN G 1 15 ? 24.128 -62.465 52.661 1.00 51.33 355 GLN D C 1
ATOM 6411 O O . GLN G 1 15 ? 25.293 -62.132 52.415 1.00 61.62 355 GLN D O 1
ATOM 6417 N N . GLN G 1 16 ? 23.114 -62.166 51.846 1.00 51.65 356 GLN D N 1
ATOM 6418 C CA . GLN G 1 16 ? 23.343 -61.407 50.621 1.00 59.26 356 GLN D CA 1
ATOM 6419 C C . GLN G 1 16 ? 23.829 -59.997 50.929 1.00 60.89 356 GLN D C 1
ATOM 6420 O O . GLN G 1 16 ? 24.653 -59.441 50.193 1.00 64.97 356 GLN D O 1
ATOM 6426 N N . LEU G 1 17 ? 23.328 -59.399 52.010 1.00 55.65 357 LEU D N 1
ATOM 6427 C CA . LEU G 1 17 ? 23.788 -58.066 52.385 1.00 55.00 357 LEU D CA 1
ATOM 6428 C C . LEU G 1 17 ? 25.241 -58.098 52.841 1.00 61.52 357 LEU D C 1
ATOM 6429 O O . LEU G 1 17 ? 26.014 -57.181 52.539 1.00 59.64 357 LEU D O 1
ATOM 6434 N N . ILE G 1 18 ? 25.635 -59.153 53.557 1.00 58.98 358 ILE D N 1
ATOM 6435 C CA . ILE G 1 18 ? 27.010 -59.254 54.033 1.00 64.55 358 ILE D CA 1
ATOM 6436 C C . ILE G 1 18 ? 27.967 -59.471 52.867 1.00 70.02 358 ILE D C 1
ATOM 6437 O O . ILE G 1 18 ? 29.082 -58.933 52.854 1.00 69.79 358 ILE D O 1
ATOM 6442 N N . GLU G 1 19 ? 27.552 -60.251 51.865 1.00 64.01 359 GLU D N 1
ATOM 6443 C CA . GLU G 1 19 ? 28.423 -60.476 50.716 1.00 76.43 359 GLU D CA 1
ATOM 6444 C C . GLU G 1 19 ? 28.525 -59.233 49.840 1.00 75.93 359 GLU D C 1
ATOM 6445 O O . GLU G 1 19 ? 29.558 -59.014 49.197 1.00 76.15 359 GLU D O 1
ATOM 6451 N N . ALA G 1 20 ? 27.474 -58.406 49.807 1.00 70.97 360 ALA D N 1
ATOM 6452 C CA . ALA G 1 20 ? 27.544 -57.157 49.057 1.00 70.83 360 ALA D CA 1
ATOM 6453 C C . ALA G 1 20 ? 28.531 -56.189 49.697 1.00 79.43 360 ALA D C 1
ATOM 6454 O O . ALA G 1 20 ? 29.280 -55.500 48.994 1.00 78.59 360 ALA D O 1
ATOM 6456 N N . ILE G 1 21 ? 28.550 -56.127 51.030 1.00 74.01 361 ILE D N 1
ATOM 6457 C CA . ILE G 1 21 ? 29.540 -55.310 51.723 1.00 74.69 361 ILE D CA 1
ATOM 6458 C C . ILE G 1 21 ? 30.940 -55.864 51.495 1.00 77.89 361 ILE D C 1
ATOM 6459 O O . ILE G 1 21 ? 31.891 -55.109 51.259 1.00 74.04 361 ILE D O 1
ATOM 6464 N N . SER G 1 22 ? 31.089 -57.190 51.557 1.00 75.28 362 SER D N 1
ATOM 6465 C CA . SER G 1 22 ? 32.405 -57.799 51.392 1.00 75.41 362 SER D CA 1
ATOM 6466 C C . SER G 1 22 ? 32.924 -57.622 49.971 1.00 80.27 362 SER D C 1
ATOM 6467 O O . SER G 1 22 ? 34.122 -57.395 49.766 1.00 81.61 362 SER D O 1
ATOM 6470 N N . ASN G 1 23 ? 32.042 -57.727 48.977 1.00 72.94 363 ASN D N 1
ATOM 6471 C CA . ASN G 1 23 ? 32.438 -57.531 47.590 1.00 77.73 363 ASN D CA 1
ATOM 6472 C C . ASN G 1 23 ? 32.450 -56.066 47.179 1.00 85.71 363 ASN D C 1
ATOM 6473 O O . ASN G 1 23 ? 32.884 -55.757 46.064 1.00 94.24 363 ASN D O 1
ATOM 6478 N N . GLY G 1 24 ? 31.995 -55.163 48.045 1.00 86.54 364 GLY D N 1
ATOM 6479 C CA . GLY G 1 24 ? 31.922 -53.761 47.685 1.00 85.56 364 GLY D CA 1
ATOM 6480 C C . GLY G 1 24 ? 30.838 -53.425 46.689 1.00 78.04 364 GLY D C 1
ATOM 6481 O O . GLY G 1 24 ? 30.935 -52.405 46.003 1.00 81.50 364 GLY D O 1
ATOM 6482 N N . ASP G 1 25 ? 29.801 -54.255 46.591 1.00 73.90 365 ASP D N 1
ATOM 6483 C CA . ASP G 1 25 ? 28.720 -54.057 45.625 1.00 77.46 365 ASP D CA 1
ATOM 6484 C C . ASP G 1 25 ? 27.699 -53.104 46.234 1.00 80.30 365 ASP D C 1
ATOM 6485 O O . ASP G 1 25 ? 26.762 -53.515 46.921 1.00 79.36 365 ASP D O 1
ATOM 6490 N N . PHE G 1 26 ? 27.878 -51.807 45.969 1.00 82.44 366 PHE D N 1
ATOM 6491 C CA . PHE G 1 26 ? 26.987 -50.808 46.551 1.00 78.87 366 PHE D CA 1
ATOM 6492 C C . PHE G 1 26 ? 25.607 -50.835 45.907 1.00 75.29 366 PHE D C 1
ATOM 6493 O O . PHE G 1 26 ? 24.625 -50.426 46.536 1.00 76.59 366 PHE D O 1
ATOM 6501 N N . GLU G 1 27 ? 25.508 -51.315 44.665 1.00 80.79 367 GLU D N 1
ATOM 6502 C CA . GLU G 1 27 ? 24.215 -51.342 43.989 1.00 82.61 367 GLU D CA 1
ATOM 6503 C C . GLU G 1 27 ? 23.281 -52.365 44.624 1.00 78.20 367 GLU D C 1
ATOM 6504 O O . GLU G 1 27 ? 22.090 -52.092 44.815 1.00 75.67 367 GLU D O 1
ATOM 6510 N N . SER G 1 28 ? 23.802 -53.549 44.954 1.00 76.71 368 SER D N 1
ATOM 6511 C CA . SER G 1 28 ? 22.986 -54.547 45.637 1.00 76.64 368 SER D CA 1
ATOM 6512 C C . SER G 1 28 ? 22.685 -54.120 47.067 1.00 71.17 368 SER D C 1
ATOM 6513 O O . SER G 1 28 ? 21.575 -54.342 47.566 1.00 74.38 368 SER D O 1
ATOM 6516 N N . TYR G 1 29 ? 23.662 -53.505 47.739 1.00 72.92 369 TYR D N 1
ATOM 6517 C CA . TYR G 1 29 ? 23.443 -53.008 49.093 1.00 67.78 369 TYR D CA 1
ATOM 6518 C C . TYR G 1 29 ? 22.304 -51.997 49.124 1.00 64.36 369 TYR D C 1
ATOM 6519 O O . TYR G 1 29 ? 21.411 -52.075 49.975 1.00 70.05 369 TYR D O 1
ATOM 6528 N N . THR G 1 30 ? 22.318 -51.042 48.191 1.00 69.36 370 THR D N 1
ATOM 6529 C CA . THR G 1 30 ? 21.221 -50.084 48.084 1.00 71.62 370 THR D CA 1
ATOM 6530 C C . THR G 1 30 ? 19.905 -50.788 47.774 1.00 68.64 370 THR D C 1
ATOM 6531 O O . THR G 1 30 ? 18.845 -50.390 48.272 1.00 70.06 370 THR D O 1
ATOM 6535 N N . LYS G 1 31 ? 19.959 -51.845 46.960 1.00 67.21 371 LYS D N 1
ATOM 6536 C CA . LYS G 1 31 ? 18.749 -52.574 46.593 1.00 74.50 371 LYS D CA 1
ATOM 6537 C C . LYS G 1 31 ? 18.063 -53.169 47.818 1.00 69.41 371 LYS D C 1
ATOM 6538 O O . LYS G 1 31 ? 16.832 -53.125 47.933 1.00 56.92 371 LYS D O 1
ATOM 6544 N N . MET G 1 32 ? 18.842 -53.713 48.751 1.00 64.26 372 MET D N 1
ATOM 6545 C CA . MET G 1 32 ? 18.289 -54.398 49.911 1.00 65.83 372 MET D CA 1
ATOM 6546 C C . MET G 1 32 ? 17.998 -53.475 51.089 1.00 62.23 372 MET D C 1
ATOM 6547 O O . MET G 1 32 ? 17.399 -53.929 52.070 1.00 56.13 372 MET D O 1
ATOM 6552 N N . CYS G 1 33 ? 18.393 -52.206 51.022 1.00 64.20 373 CYS D N 1
ATOM 6553 C CA . CYS G 1 33 ? 18.305 -51.295 52.156 1.00 59.85 373 CYS D CA 1
ATOM 6554 C C . CYS G 1 33 ? 17.201 -50.267 51.956 1.00 62.15 373 CYS D C 1
ATOM 6555 O O . CYS G 1 33 ? 17.021 -49.736 50.855 1.00 66.79 373 CYS D O 1
ATOM 6558 N N . ASP G 1 34 ? 16.476 -49.981 53.034 1.00 60.39 374 ASP D N 1
ATOM 6559 C CA . ASP G 1 34 ? 15.510 -48.894 53.021 1.00 51.52 374 ASP D CA 1
ATOM 6560 C C . ASP G 1 34 ? 16.243 -47.556 52.935 1.00 61.50 374 ASP D C 1
ATOM 6561 O O . ASP G 1 34 ? 17.296 -47.384 53.559 1.00 61.66 374 ASP D O 1
ATOM 6566 N N . PRO G 1 35 ? 15.724 -46.597 52.164 1.00 64.63 375 PRO D N 1
ATOM 6567 C CA . PRO G 1 35 ? 16.423 -45.305 52.034 1.00 62.32 375 PRO D CA 1
ATOM 6568 C C . PRO G 1 35 ? 16.580 -44.560 53.348 1.00 50.85 375 PRO D C 1
ATOM 6569 O O . PRO G 1 35 ? 17.509 -43.755 53.483 1.00 57.85 375 PRO D O 1
ATOM 6573 N N . GLY G 1 36 ? 15.703 -44.797 54.320 1.00 50.25 376 GLY D N 1
ATOM 6574 C CA . GLY G 1 36 ? 15.804 -44.125 55.599 1.00 52.94 376 GLY D CA 1
ATOM 6575 C C . GLY G 1 36 ? 16.347 -45.013 56.701 1.00 55.49 376 GLY D C 1
ATOM 6576 O O . GLY G 1 36 ? 15.961 -44.876 57.866 1.00 54.34 376 GLY D O 1
ATOM 6577 N N . MET G 1 37 ? 17.241 -45.932 56.350 1.00 53.29 377 MET D N 1
ATOM 6578 C CA . MET G 1 37 ? 17.821 -46.809 57.355 1.00 57.72 377 MET D CA 1
ATOM 6579 C C . MET G 1 37 ? 18.802 -46.047 58.237 1.00 48.61 377 MET D C 1
ATOM 6580 O O . MET G 1 37 ? 19.439 -45.083 57.808 1.00 53.64 377 MET D O 1
ATOM 6585 N N . THR G 1 38 ? 18.919 -46.496 59.484 1.00 43.05 378 THR D N 1
ATOM 6586 C CA . THR G 1 38 ? 19.839 -45.925 60.452 1.00 42.23 378 THR D CA 1
ATOM 6587 C C . THR G 1 38 ? 20.900 -46.955 60.815 1.00 45.20 378 THR D C 1
ATOM 6588 O O . THR G 1 38 ? 20.757 -48.148 60.538 1.00 44.78 378 THR D O 1
ATOM 6592 N N . ALA G 1 39 ? 21.982 -46.482 61.429 1.00 43.20 379 ALA D N 1
ATOM 6593 C CA . ALA G 1 39 ? 23.121 -47.349 61.688 1.00 40.40 379 ALA D CA 1
ATOM 6594 C C . ALA G 1 39 ? 23.922 -46.847 62.878 1.00 44.23 379 ALA D C 1
ATOM 6595 O O . ALA G 1 39 ? 24.287 -45.670 62.935 1.00 44.34 379 ALA D O 1
ATOM 6597 N N . PHE G 1 40 ? 24.180 -47.751 63.821 1.00 42.95 380 PHE D N 1
ATOM 6598 C CA . PHE G 1 40 ? 25.207 -47.587 64.843 1.00 41.27 380 PHE D CA 1
ATOM 6599 C C . PHE G 1 40 ? 26.383 -48.478 64.465 1.00 46.30 380 PHE D C 1
ATOM 6600 O O . PHE G 1 40 ? 26.246 -49.706 64.435 1.00 45.84 380 PHE D O 1
ATOM 6608 N N . GLU G 1 41 ? 27.534 -47.877 64.182 1.00 53.61 381 GLU D N 1
ATOM 6609 C CA . GLU G 1 41 ? 28.704 -48.695 63.900 1.00 56.66 381 GLU D CA 1
ATOM 6610 C C . GLU G 1 41 ? 29.957 -47.927 64.287 1.00 51.84 381 GLU D C 1
ATOM 6611 O O . GLU G 1 41 ? 29.945 -46.690 64.295 1.00 55.13 381 GLU D O 1
ATOM 6617 N N . PRO G 1 42 ? 31.046 -48.627 64.624 1.00 50.68 382 PRO D N 1
ATOM 6618 C CA . PRO G 1 42 ? 32.207 -47.946 65.222 1.00 52.57 382 PRO D CA 1
ATOM 6619 C C . PRO G 1 42 ? 32.807 -46.852 64.359 1.00 48.00 382 PRO D C 1
ATOM 6620 O O . PRO G 1 42 ? 33.301 -45.857 64.904 1.00 48.32 382 PRO D O 1
ATOM 6624 N N . GLU G 1 43 ? 32.785 -47.002 63.033 1.00 51.25 383 GLU D N 1
ATOM 6625 C CA . GLU G 1 43 ? 33.350 -45.973 62.166 1.00 59.54 383 GLU D CA 1
ATOM 6626 C C . GLU G 1 43 ? 32.642 -44.632 62.319 1.00 62.67 383 GLU D C 1
ATOM 6627 O O . GLU G 1 43 ? 33.242 -43.591 62.028 1.00 58.99 383 GLU D O 1
ATOM 6633 N N . ALA G 1 44 ? 31.387 -44.630 62.769 1.00 58.41 384 ALA D N 1
ATOM 6634 C CA . ALA G 1 44 ? 30.646 -43.392 62.977 1.00 58.44 384 ALA D CA 1
ATOM 6635 C C . ALA G 1 44 ? 30.940 -42.741 64.324 1.00 49.09 384 ALA D C 1
ATOM 6636 O O . ALA G 1 44 ? 30.303 -41.734 64.652 1.00 54.50 384 ALA D O 1
ATOM 6638 N N . LEU G 1 45 ? 31.868 -43.298 65.107 1.00 49.06 385 LEU D N 1
ATOM 6639 C CA . LEU G 1 45 ? 32.356 -42.674 66.342 1.00 46.01 385 LEU D CA 1
ATOM 6640 C C . LEU G 1 45 ? 31.240 -42.500 67.371 1.00 49.52 385 LEU D C 1
ATOM 6641 O O . LEU G 1 45 ? 31.170 -41.490 68.073 1.00 53.84 385 LEU D O 1
ATOM 6646 N N . GLY G 1 46 ? 30.364 -43.494 67.467 1.00 48.49 386 GLY D N 1
ATOM 6647 C CA . GLY G 1 46 ? 29.301 -43.441 68.451 1.00 47.01 386 GLY D CA 1
ATOM 6648 C C . GLY G 1 46 ? 28.212 -42.455 68.094 1.00 60.21 386 GLY D C 1
ATOM 6649 O O . GLY G 1 46 ? 27.737 -41.711 68.962 1.00 56.50 386 GLY D O 1
ATOM 6650 N N . ASN G 1 47 ? 27.827 -42.416 66.821 1.00 48.68 387 ASN D N 1
ATOM 6651 C CA . ASN G 1 47 ? 26.734 -41.588 66.346 1.00 49.51 387 ASN D CA 1
ATOM 6652 C C . ASN G 1 47 ? 25.808 -42.429 65.484 1.00 42.17 387 ASN D C 1
ATOM 6653 O O . ASN G 1 47 ? 26.243 -43.353 64.790 1.00 43.52 387 ASN D O 1
ATOM 6658 N N . LEU G 1 48 ? 24.525 -42.091 65.529 1.00 47.82 388 LEU D N 1
ATOM 6659 C CA . LEU G 1 48 ? 23.534 -42.687 64.646 1.00 40.95 388 LEU D CA 1
ATOM 6660 C C . LEU G 1 48 ? 23.539 -41.926 63.328 1.00 46.03 388 LEU D C 1
ATOM 6661 O O . LEU G 1 48 ? 23.260 -40.723 63.299 1.00 50.30 388 LEU D O 1
ATOM 6666 N N . VAL G 1 49 ? 23.873 -42.624 62.247 1.00 44.71 389 VAL D N 1
ATOM 6667 C CA . VAL G 1 49 ? 23.866 -42.058 60.905 1.00 44.23 389 VAL D CA 1
ATOM 6668 C C . VAL G 1 49 ? 22.656 -42.604 60.164 1.00 46.85 389 VAL D C 1
ATOM 6669 O O . VAL G 1 49 ? 22.251 -43.753 60.375 1.00 44.27 389 VAL D O 1
ATOM 6673 N N . GLU G 1 50 ? 22.067 -41.766 59.317 1.00 54.00 390 GLU D N 1
ATOM 6674 C CA . GLU G 1 50 ? 20.860 -42.093 58.575 1.00 57.00 390 GLU D CA 1
ATOM 6675 C C . GLU G 1 50 ? 21.150 -42.024 57.085 1.00 58.44 390 GLU D C 1
ATOM 6676 O O . GLU G 1 50 ? 21.833 -41.108 56.619 1.00 56.43 390 GLU D O 1
ATOM 6682 N N . GLY G 1 51 ? 20.630 -42.994 56.341 1.00 60.87 391 GLY D N 1
ATOM 6683 C CA . GLY G 1 51 ? 20.830 -43.047 54.910 1.00 53.82 391 GLY D CA 1
ATOM 6684 C C . GLY G 1 51 ? 22.057 -43.851 54.521 1.00 70.75 391 GLY D C 1
ATOM 6685 O O . GLY G 1 51 ? 22.896 -44.225 55.345 1.00 68.39 391 GLY D O 1
ATOM 6686 N N . LEU G 1 52 ? 22.149 -44.125 53.225 1.00 69.79 392 LEU D N 1
ATOM 6687 C CA . LEU G 1 52 ? 23.262 -44.874 52.664 1.00 65.23 392 LEU D CA 1
ATOM 6688 C C . LEU G 1 52 ? 24.442 -43.985 52.308 1.00 59.83 392 LEU D C 1
ATOM 6689 O O . LEU G 1 52 ? 25.486 -44.504 51.904 1.00 66.92 392 LEU D O 1
ATOM 6694 N N . ASP G 1 53 ? 24.303 -42.665 52.456 1.00 65.73 393 ASP D N 1
ATOM 6695 C CA . ASP G 1 53 ? 25.372 -41.752 52.062 1.00 70.94 393 ASP D CA 1
ATOM 6696 C C . ASP G 1 53 ? 26.629 -41.970 52.894 1.00 66.39 393 ASP D C 1
ATOM 6697 O O . ASP G 1 53 ? 27.748 -41.899 52.372 1.00 74.65 393 ASP D O 1
ATOM 6702 N N . PHE G 1 54 ? 26.468 -42.237 54.192 1.00 67.04 394 PHE D N 1
ATOM 6703 C CA . PHE G 1 54 ? 27.633 -42.459 55.042 1.00 63.37 394 PHE D CA 1
ATOM 6704 C C . PHE G 1 54 ? 28.404 -43.697 54.606 1.00 62.95 394 PHE D C 1
ATOM 6705 O O . PHE G 1 54 ? 29.639 -43.719 54.658 1.00 59.97 394 PHE D O 1
ATOM 6713 N N . HIS G 1 55 ? 27.694 -44.734 54.155 1.00 64.84 395 HIS D N 1
ATOM 6714 C CA . HIS G 1 55 ? 28.348 -45.982 53.784 1.00 65.00 395 HIS D CA 1
ATOM 6715 C C . HIS G 1 55 ? 28.912 -45.959 52.372 1.00 66.34 395 HIS D C 1
ATOM 6716 O O . HIS G 1 55 ? 29.823 -46.739 52.072 1.00 61.09 395 HIS D O 1
ATOM 6723 N N . ARG G 1 56 ? 28.410 -45.072 51.509 1.00 63.66 396 ARG D N 1
ATOM 6724 C CA . ARG G 1 56 ? 28.927 -44.987 50.148 1.00 62.43 396 ARG D CA 1
ATOM 6725 C C . ARG G 1 56 ? 30.412 -44.646 50.140 1.00 70.38 396 ARG D C 1
ATOM 6726 O O . ARG G 1 56 ? 31.167 -45.154 49.304 1.00 74.48 396 ARG D O 1
ATOM 6734 N N . PHE G 1 57 ? 30.850 -43.803 51.079 1.00 60.86 397 PHE D N 1
ATOM 6735 C CA . PHE G 1 57 ? 32.264 -43.449 51.165 1.00 58.16 397 PHE D CA 1
ATOM 6736 C C . PHE G 1 57 ? 33.130 -44.680 51.403 1.00 67.81 397 PHE D C 1
ATOM 6737 O O . PHE G 1 57 ? 34.246 -44.774 50.879 1.00 66.61 397 PHE D O 1
ATOM 6745 N N . TYR G 1 58 ? 32.634 -45.636 52.190 1.00 74.31 398 TYR D N 1
ATOM 6746 C CA . TYR G 1 58 ? 33.401 -46.845 52.468 1.00 75.00 398 TYR D CA 1
ATOM 6747 C C . TYR G 1 58 ? 33.363 -47.832 51.310 1.00 76.81 398 TYR D C 1
ATOM 6748 O O . TYR G 1 58 ? 34.316 -48.597 51.124 1.00 80.12 398 TYR D O 1
ATOM 6757 N N . PHE G 1 59 ? 32.284 -47.834 50.526 1.00 73.81 399 PHE D N 1
ATOM 6758 C CA . PHE G 1 59 ? 32.233 -48.681 49.339 1.00 81.12 399 PHE D CA 1
ATOM 6759 C C . PHE G 1 59 ? 33.190 -48.174 48.267 1.00 87.67 399 PHE D C 1
ATOM 6760 O O . PHE G 1 59 ? 34.075 -48.907 47.809 1.00 92.54 399 PHE D O 1
ATOM 6768 N N . GLU G 1 60 ? 33.029 -46.912 47.861 1.00 81.30 400 GLU D N 1
ATOM 6769 C CA . GLU G 1 60 ? 33.808 -46.382 46.747 1.00 81.74 400 GLU D CA 1
ATOM 6770 C C . GLU G 1 60 ? 35.302 -46.393 47.051 1.00 89.43 400 GLU D C 1
ATOM 6771 O O . GLU G 1 60 ? 36.109 -46.797 46.207 1.00 102.16 400 GLU D O 1
ATOM 6777 N N . ASN G 1 61 ? 35.690 -45.976 48.253 1.00 86.90 401 ASN D N 1
ATOM 6778 C CA . ASN G 1 61 ? 37.093 -45.750 48.571 1.00 87.01 401 ASN D CA 1
ATOM 6779 C C . ASN G 1 61 ? 37.760 -46.913 49.296 1.00 89.25 401 ASN D C 1
ATOM 6780 O O . ASN G 1 61 ? 38.935 -46.797 49.656 1.00 90.18 401 ASN D O 1
ATOM 6785 N N . LEU G 1 62 ? 37.061 -48.027 49.517 1.00 90.14 402 LEU D N 1
ATOM 6786 C CA . LEU G 1 62 ? 37.683 -49.135 50.235 1.00 96.36 402 LEU D CA 1
ATOM 6787 C C . LEU G 1 62 ? 37.210 -50.497 49.739 1.00 97.38 402 LEU D C 1
ATOM 6788 O O . LEU G 1 62 ? 37.974 -51.222 49.093 1.00 101.41 402 LEU D O 1
ATOM 6793 N N . TRP G 1 63 ? 35.95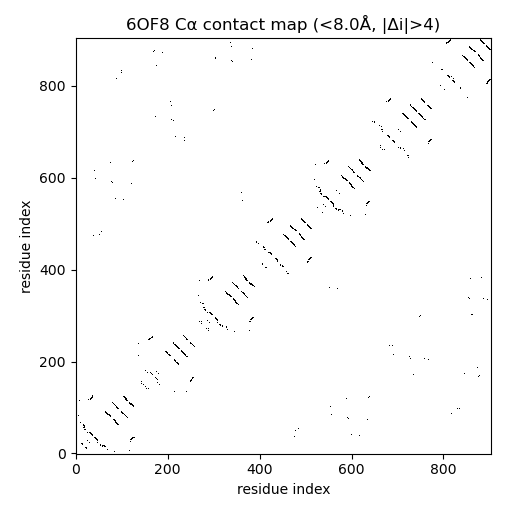8 -50.855 50.037 1.00 98.88 403 TRP D N 1
ATOM 6794 C CA . TRP G 1 63 ? 35.491 -52.221 49.821 1.00 100.75 403 TRP D CA 1
ATOM 6795 C C . TRP G 1 63 ? 35.512 -52.630 48.354 1.00 105.15 403 TRP D C 1
ATOM 6796 O O . TRP G 1 63 ? 35.602 -53.827 48.058 1.00 101.70 403 TRP D O 1
ATOM 6807 N N . SER G 1 64 ? 35.438 -51.673 47.432 1.00 105.72 404 SER D N 1
ATOM 6808 C CA . SER G 1 64 ? 35.539 -51.981 46.010 1.00 106.97 404 SER D CA 1
ATOM 6809 C C . SER G 1 64 ? 36.949 -52.437 45.646 1.00 107.19 404 SER D C 1
ATOM 6810 O O . SER G 1 64 ? 37.936 -51.904 46.153 1.00 105.93 404 SER D O 1
ATOM 6813 N N . SER G 1 67 ? 40.255 -55.827 46.835 1.00 108.05 407 SER D N 1
ATOM 6814 C CA . SER G 1 67 ? 41.501 -55.417 47.472 1.00 124.70 407 SER D CA 1
ATOM 6815 C C . SER G 1 67 ? 42.292 -56.625 47.965 1.00 127.63 407 SER D C 1
ATOM 6816 O O . SER G 1 67 ? 43.508 -56.698 47.779 1.00 126.50 407 SER D O 1
ATOM 6819 N N . LYS G 1 68 ? 41.589 -57.568 48.581 1.00 127.57 408 LYS D N 1
ATOM 6820 C CA . LYS G 1 68 ? 42.184 -58.752 49.186 1.00 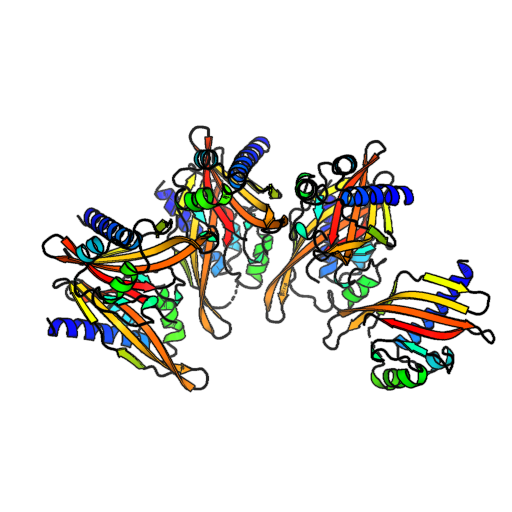120.11 408 LYS D CA 1
ATOM 6821 C C . LYS G 1 68 ? 41.054 -59.711 49.564 1.00 119.31 408 LYS D C 1
ATOM 6822 O O . LYS G 1 68 ? 39.901 -59.287 49.690 1.00 115.01 408 LYS D O 1
ATOM 6828 N N . PRO G 1 69 ? 41.355 -61.001 49.735 1.00 114.80 409 PRO D N 1
ATOM 6829 C CA . PRO G 1 69 ? 40.302 -61.953 50.122 1.00 108.78 409 PRO D CA 1
ATOM 6830 C C . PRO G 1 69 ? 39.880 -61.746 51.570 1.00 104.06 409 PRO D C 1
ATOM 6831 O O . PRO G 1 69 ? 40.719 -61.611 52.464 1.00 98.50 409 PRO D O 1
ATOM 6835 N N . VAL G 1 70 ? 38.569 -61.726 51.796 1.00 94.83 410 VAL D N 1
ATOM 6836 C CA . VAL G 1 70 ? 37.994 -61.521 53.120 1.00 93.81 410 VAL D CA 1
ATOM 6837 C C . VAL G 1 70 ? 36.969 -62.618 53.376 1.00 91.66 410 VAL D C 1
ATOM 6838 O O . VAL G 1 70 ? 36.128 -62.903 52.516 1.00 92.60 410 VAL D O 1
ATOM 6842 N N . HIS G 1 71 ? 37.047 -63.239 54.551 1.00 84.48 411 HIS D N 1
ATOM 6843 C CA . HIS G 1 71 ? 36.146 -64.320 54.945 1.00 82.34 411 HIS D CA 1
ATOM 6844 C C . HIS G 1 71 ? 35.279 -63.813 56.095 1.00 76.87 411 HIS D C 1
ATOM 6845 O O . HIS G 1 71 ? 35.735 -63.732 57.239 1.00 73.07 411 HIS D O 1
ATOM 6852 N N . ASN G 1 72 ? 34.031 -63.467 55.786 1.00 73.59 412 ASN D N 1
ATOM 6853 C CA . ASN G 1 72 ? 33.071 -62.974 56.770 1.00 74.65 412 ASN D CA 1
ATOM 6854 C C . ASN G 1 72 ? 32.069 -64.086 57.062 1.00 76.85 412 ASN D C 1
ATOM 6855 O O . ASN G 1 72 ? 31.277 -64.459 56.190 1.00 77.82 412 ASN D O 1
ATOM 6860 N N . THR G 1 73 ? 32.103 -64.607 58.287 1.00 81.93 413 THR D N 1
ATOM 6861 C CA . THR G 1 73 ? 31.288 -65.745 58.688 1.00 74.13 413 THR D CA 1
ATOM 6862 C C . THR G 1 73 ? 30.302 -65.338 59.775 1.00 70.10 413 THR D C 1
ATOM 6863 O O . THR G 1 73 ? 30.647 -64.588 60.695 1.00 62.79 413 THR D O 1
ATOM 6867 N N . MET G 1 74 ? 29.079 -65.853 59.667 1.00 69.59 414 MET D N 1
ATOM 6868 C CA . MET G 1 74 ? 28.006 -65.591 60.618 1.00 57.98 414 MET D CA 1
ATOM 6869 C C . MET G 1 74 ? 27.949 -66.729 61.631 1.00 63.64 414 MET D C 1
ATOM 6870 O O . MET G 1 74 ? 27.818 -67.896 61.248 1.00 69.82 414 MET D O 1
ATOM 6875 N N . LEU G 1 75 ? 28.042 -66.392 62.917 1.00 57.77 415 LEU D N 1
ATOM 6876 C CA . LEU G 1 75 ? 28.078 -67.379 63.992 1.00 61.30 415 LEU D CA 1
ATOM 6877 C C . LEU G 1 75 ? 26.788 -67.323 64.800 1.00 61.80 415 LEU D C 1
ATOM 6878 O O . LEU G 1 75 ? 26.434 -66.267 65.338 1.00 57.99 415 LEU D O 1
ATOM 6883 N N . ASN G 1 76 ? 26.104 -68.468 64.898 1.00 55.71 416 ASN D N 1
ATOM 6884 C CA . ASN G 1 76 ? 24.952 -68.677 65.771 1.00 63.58 416 ASN D CA 1
ATOM 6885 C C . ASN G 1 76 ? 23.916 -67.567 65.622 1.00 54.62 416 ASN D C 1
ATOM 6886 O O . ASN G 1 76 ? 23.698 -66.792 66.563 1.00 51.14 416 ASN D O 1
ATOM 6891 N N . PRO G 1 77 ? 23.257 -67.460 64.470 1.00 50.09 417 PRO D N 1
ATOM 6892 C CA . PRO G 1 77 ? 22.285 -66.374 64.277 1.00 53.05 417 PRO D CA 1
ATOM 6893 C C . PRO G 1 77 ? 21.038 -66.601 65.121 1.00 51.38 417 PRO D C 1
ATOM 6894 O O . PRO G 1 77 ? 20.487 -67.703 65.156 1.00 58.15 417 PRO D O 1
ATOM 6898 N N . HIS G 1 78 ? 20.597 -65.547 65.801 1.00 48.49 418 HIS D N 1
ATOM 6899 C CA . HIS G 1 78 ? 19.336 -65.542 66.530 1.00 50.69 418 HIS D CA 1
ATOM 6900 C C . HIS G 1 78 ? 18.370 -64.599 65.824 1.00 48.45 418 HIS D C 1
ATOM 6901 O O . HIS G 1 78 ? 18.713 -63.443 65.559 1.00 45.75 418 HIS D O 1
ATOM 6908 N N . ILE G 1 79 ? 17.172 -65.090 65.520 1.00 50.72 419 ILE D N 1
ATOM 6909 C CA . ILE G 1 79 ? 16.182 -64.334 64.759 1.00 48.48 419 ILE D CA 1
ATOM 6910 C C . ILE G 1 79 ? 14.905 -64.225 65.579 1.00 51.70 419 ILE D C 1
ATOM 6911 O O . ILE G 1 79 ? 14.309 -65.244 65.949 1.00 49.77 419 ILE D O 1
ATOM 6916 N N . HIS G 1 80 ? 14.485 -62.995 65.855 1.00 47.99 420 HIS D N 1
ATOM 6917 C CA . HIS G 1 80 ? 13.171 -62.725 66.420 1.00 48.30 420 HIS D CA 1
ATOM 6918 C C . HIS G 1 80 ? 12.219 -62.372 65.285 1.00 55.29 420 HIS D C 1
ATOM 6919 O O . HIS G 1 80 ? 12.530 -61.507 64.458 1.00 56.30 420 HIS D O 1
ATOM 6926 N N . LEU G 1 81 ? 11.074 -63.047 65.236 1.00 55.26 421 LEU D N 1
ATOM 6927 C CA . LEU G 1 81 ? 10.024 -62.731 64.275 1.00 61.84 421 LEU D CA 1
ATOM 6928 C C . LEU G 1 81 ? 8.920 -61.958 64.984 1.00 53.99 421 LEU D C 1
ATOM 6929 O O . LEU G 1 81 ? 8.347 -62.443 65.965 1.00 57.36 421 LEU D O 1
ATOM 6934 N N . MET G 1 82 ? 8.629 -60.761 64.493 1.00 55.45 422 MET D N 1
ATOM 6935 C CA . MET G 1 82 ? 7.568 -59.921 65.042 1.00 71.99 422 MET D CA 1
ATOM 6936 C C . MET G 1 82 ? 6.484 -59.797 63.975 1.00 72.77 422 MET D C 1
ATOM 6937 O O . MET G 1 82 ? 6.511 -58.895 63.137 1.00 71.97 422 MET D O 1
ATOM 6942 N N . GLY G 1 83 ? 5.528 -60.722 64.014 1.00 74.17 423 GLY D N 1
ATOM 6943 C CA . GLY G 1 83 ? 4.488 -60.753 63.007 1.00 79.43 423 GLY D CA 1
ATOM 6944 C C . GLY G 1 83 ? 4.959 -61.439 61.735 1.00 84.39 423 GLY D C 1
ATOM 6945 O O . GLY G 1 83 ? 5.824 -62.317 61.751 1.00 83.77 423 GLY D O 1
ATOM 6946 N N . ASP G 1 84 ? 4.370 -61.024 60.615 1.00 89.21 424 ASP D N 1
ATOM 6947 C CA . ASP G 1 84 ? 4.726 -61.556 59.309 1.00 92.02 424 ASP D CA 1
ATOM 6948 C C . ASP G 1 84 ? 5.602 -60.609 58.501 1.00 87.53 424 ASP D C 1
ATOM 6949 O O . ASP G 1 84 ? 6.118 -61.011 57.453 1.00 90.34 424 ASP D O 1
ATOM 6954 N N . GLU G 1 85 ? 5.791 -59.37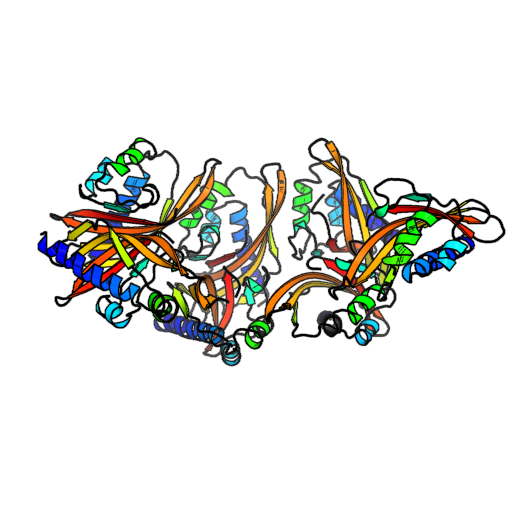4 58.965 1.00 80.60 425 GLU D N 1
ATOM 6955 C CA . GLU G 1 85 ? 6.417 -58.326 58.169 1.00 82.65 425 GLU D CA 1
ATOM 6956 C C . GLU G 1 85 ? 7.638 -57.704 58.836 1.00 71.20 425 GLU D C 1
ATOM 6957 O O . GLU G 1 85 ? 8.181 -56.726 58.308 1.00 66.92 425 GLU D O 1
ATOM 6963 N N . SER G 1 86 ? 8.088 -58.236 59.970 1.00 70.72 426 SER D N 1
ATOM 6964 C CA . SER G 1 86 ? 9.175 -57.625 60.723 1.00 62.02 426 SER D CA 1
ATOM 6965 C C . SER G 1 86 ? 10.070 -58.704 61.312 1.00 57.75 426 SER D C 1
ATOM 6966 O O . SER G 1 86 ? 9.586 -59.749 61.756 1.00 52.92 426 SER D O 1
ATOM 6969 N N . ALA G 1 87 ? 11.377 -58.444 61.319 1.00 47.92 427 ALA D N 1
ATOM 6970 C CA . ALA G 1 87 ? 12.335 -59.402 61.849 1.00 51.05 427 ALA D CA 1
ATOM 6971 C C . ALA G 1 87 ? 13.559 -58.668 62.374 1.00 53.24 427 ALA D C 1
ATOM 6972 O O . ALA G 1 87 ? 13.860 -57.540 61.973 1.00 46.80 427 ALA D O 1
ATOM 6974 N N . CYS G 1 88 ? 14.268 -59.339 63.277 1.00 50.34 428 CYS D N 1
ATOM 6975 C CA . CYS G 1 88 ? 15.490 -58.817 63.876 1.00 48.27 428 CYS D CA 1
ATOM 6976 C C . CYS G 1 88 ? 16.457 -59.976 64.042 1.00 51.36 428 CYS D C 1
ATOM 6977 O O . CYS G 1 88 ? 16.162 -60.929 64.769 1.00 51.91 428 CYS D O 1
ATOM 6980 N N . ILE G 1 89 ? 17.602 -59.905 63.369 1.00 46.80 429 ILE D N 1
ATOM 6981 C CA . ILE G 1 89 ? 18.594 -60.973 63.397 1.00 45.41 429 ILE D CA 1
ATOM 6982 C C . ILE G 1 89 ? 19.848 -60.453 64.088 1.00 45.57 429 ILE D C 1
ATOM 6983 O O . ILE G 1 89 ? 20.303 -59.334 63.814 1.00 43.86 429 ILE D O 1
ATOM 6988 N N . ALA G 1 90 ? 20.391 -61.257 65.001 1.00 44.30 430 ALA D N 1
ATOM 6989 C CA . ALA G 1 90 ? 21.565 -60.895 65.781 1.00 40.01 430 ALA D CA 1
ATOM 6990 C C . ALA G 1 90 ? 22.554 -62.050 65.764 1.00 41.99 430 ALA D C 1
ATOM 6991 O O . ALA G 1 90 ? 22.164 -63.213 65.894 1.00 40.95 430 ALA D O 1
ATOM 6993 N N . TYR G 1 91 ? 23.835 -61.727 65.613 1.00 43.05 431 TYR D N 1
ATOM 6994 C CA . TYR G 1 91 ? 24.853 -62.757 65.464 1.00 41.82 431 TYR D CA 1
ATOM 6995 C C . TYR G 1 91 ? 26.222 -62.168 65.753 1.00 41.59 431 TYR D C 1
ATOM 6996 O O . TYR G 1 91 ? 26.417 -60.949 65.734 1.00 39.00 431 TYR D O 1
ATOM 7005 N N . ILE G 1 92 ? 27.166 -63.056 66.010 1.00 41.49 432 ILE D N 1
ATOM 7006 C CA . ILE G 1 92 ? 28.579 -62.715 66.055 1.00 38.32 432 ILE D CA 1
ATOM 7007 C C . ILE G 1 92 ? 29.146 -62.889 64.655 1.00 44.10 432 ILE D C 1
ATOM 7008 O O . ILE G 1 92 ? 28.836 -63.866 63.964 1.00 42.55 432 ILE D O 1
ATOM 7013 N N . ARG G 1 93 ? 29.961 -61.934 64.220 1.00 43.34 433 ARG D N 1
ATOM 7014 C CA . ARG G 1 93 ? 30.597 -61.993 62.912 1.00 44.38 433 ARG D CA 1
ATOM 7015 C C . ARG G 1 93 ? 32.106 -62.049 63.095 1.00 47.73 433 ARG D C 1
ATOM 7016 O O . ARG G 1 93 ? 32.684 -61.202 63.783 1.00 48.74 433 ARG D O 1
ATOM 7024 N N . ILE G 1 94 ? 32.736 -63.050 62.485 1.00 55.47 434 ILE D N 1
ATOM 7025 C CA . ILE G 1 94 ? 34.185 -63.212 62.510 1.00 59.57 434 ILE D CA 1
ATOM 7026 C C . ILE G 1 94 ? 34.710 -62.920 61.112 1.00 55.80 434 ILE D C 1
ATOM 7027 O O . ILE G 1 94 ? 34.297 -63.564 60.139 1.00 66.58 434 ILE D O 1
ATOM 7032 N N . THR G 1 95 ? 35.616 -61.953 61.010 1.00 57.84 435 THR D N 1
ATOM 7033 C CA . THR G 1 95 ? 36.184 -61.531 59.736 1.00 57.96 435 THR D CA 1
ATOM 7034 C C . THR G 1 95 ? 37.621 -62.023 59.645 1.00 66.33 435 THR D C 1
ATOM 7035 O O . THR G 1 95 ? 38.441 -61.722 60.519 1.00 59.60 435 THR D O 1
ATOM 7039 N N . GLN G 1 96 ? 37.921 -62.776 58.591 1.00 69.37 436 GLN D N 1
ATOM 7040 C CA . GLN G 1 96 ? 39.272 -63.248 58.315 1.00 72.35 436 GLN D CA 1
ATOM 7041 C C . GLN G 1 96 ? 39.825 -62.455 57.139 1.00 75.09 436 GLN D C 1
ATOM 7042 O O . GLN G 1 96 ? 39.209 -62.415 56.068 1.00 75.52 436 GLN D O 1
ATOM 7048 N N . TYR G 1 97 ? 40.979 -61.825 57.342 1.00 76.76 437 TYR D N 1
ATOM 7049 C CA . TYR G 1 97 ? 41.541 -60.923 56.349 1.00 80.22 437 TYR D CA 1
ATOM 7050 C C . TYR G 1 97 ? 43.059 -60.979 56.428 1.00 83.18 437 TYR D C 1
ATOM 7051 O O . TYR G 1 97 ? 43.635 -61.546 57.359 1.00 83.47 437 TYR D O 1
ATOM 7060 N N . LEU G 1 98 ? 43.701 -60.371 55.436 1.00 87.86 438 LEU D N 1
ATOM 7061 C CA . LEU G 1 98 ? 45.147 -60.203 55.408 1.00 90.58 438 LEU D CA 1
ATOM 7062 C C . LEU G 1 98 ? 45.470 -58.739 55.675 1.00 85.73 438 LEU D C 1
ATOM 7063 O O . LEU G 1 98 ? 44.922 -57.851 55.014 1.00 85.05 438 LEU D O 1
ATOM 7068 N N . ASP G 1 99 ? 46.355 -58.488 56.641 1.00 86.21 439 ASP D N 1
ATOM 7069 C CA . ASP G 1 99 ? 46.684 -57.114 57.008 1.00 91.76 439 ASP D CA 1
ATOM 7070 C C . ASP G 1 99 ? 47.590 -56.462 55.970 1.00 100.94 439 ASP D C 1
ATOM 7071 O O . ASP G 1 99 ? 47.623 -56.881 54.808 1.00 102.76 439 ASP D O 1
ATOM 7076 N N . ALA G 1 100 ? 48.325 -55.427 56.384 1.00 99.68 440 ALA D N 1
ATOM 7077 C CA . ALA G 1 100 ? 49.239 -54.756 55.466 1.00 96.80 440 ALA D CA 1
ATOM 7078 C C . ALA G 1 100 ? 50.385 -55.672 55.059 1.00 99.10 440 ALA D C 1
ATOM 7079 O O . ALA G 1 100 ? 50.818 -55.658 53.900 1.00 101.31 440 ALA D O 1
ATOM 7081 N N . GLY G 1 101 ? 50.885 -56.477 55.991 1.00 95.98 441 GLY D N 1
ATOM 7082 C CA . GLY G 1 101 ? 51.962 -57.406 55.735 1.00 91.78 441 GLY D CA 1
ATOM 7083 C C . GLY G 1 101 ? 51.539 -58.751 55.187 1.00 94.35 441 GLY D C 1
ATOM 7084 O O . GLY G 1 101 ? 52.377 -59.653 55.083 1.00 90.96 441 GLY D O 1
ATOM 7085 N N . GLY G 1 102 ? 50.265 -58.919 54.836 1.00 99.91 442 GLY D N 1
ATOM 7086 C CA . GLY G 1 102 ? 49.780 -60.159 54.271 1.00 95.17 442 GLY D CA 1
ATOM 7087 C C . GLY G 1 102 ? 49.482 -61.258 55.266 1.00 96.75 442 GLY D C 1
ATOM 7088 O O . GLY G 1 102 ? 48.941 -62.298 54.868 1.00 95.67 442 GLY D O 1
ATOM 7089 N N . ILE G 1 103 ? 49.811 -61.073 56.537 1.00 95.02 443 ILE D N 1
ATOM 7090 C CA . ILE G 1 103 ? 49.553 -62.113 57.540 1.00 92.08 443 ILE D CA 1
ATOM 7091 C C . ILE G 1 103 ? 48.053 -62.197 57.803 1.00 89.98 443 ILE D C 1
ATOM 7092 O O . ILE G 1 103 ? 47.396 -61.153 57.966 1.00 86.97 443 ILE D O 1
ATOM 7097 N N . PRO G 1 104 ? 47.467 -63.393 57.838 1.00 92.96 444 PRO D N 1
ATOM 7098 C CA . PRO G 1 104 ? 46.036 -63.503 58.145 1.00 89.20 444 PRO D CA 1
ATOM 7099 C C . PRO G 1 104 ? 45.735 -63.082 59.574 1.00 85.03 444 PRO D C 1
ATOM 7100 O O . PRO G 1 104 ? 46.441 -63.452 60.516 1.00 82.95 444 PRO D O 1
ATOM 7104 N N . ARG G 1 105 ? 44.673 -62.295 59.725 1.00 82.92 445 ARG D N 1
ATOM 7105 C CA . ARG G 1 105 ? 44.181 -61.864 61.023 1.00 74.91 445 ARG D CA 1
ATOM 7106 C C . ARG G 1 105 ? 42.708 -62.232 61.143 1.00 68.57 445 ARG D C 1
ATOM 7107 O O . ARG G 1 105 ? 42.047 -62.582 60.161 1.00 71.04 445 ARG D O 1
ATOM 7115 N N . THR G 1 106 ? 42.190 -62.146 62.366 1.00 62.10 446 THR D N 1
ATOM 7116 C CA . THR G 1 106 ? 40.773 -62.351 62.629 1.00 61.20 446 THR D CA 1
ATOM 7117 C C . THR G 1 106 ? 40.250 -61.211 63.487 1.00 57.18 446 THR D C 1
ATOM 7118 O O . THR G 1 106 ? 40.944 -60.730 64.387 1.00 54.83 446 THR D O 1
ATOM 7122 N N . ALA G 1 107 ? 39.024 -60.781 63.200 1.00 50.66 447 ALA D N 1
ATOM 7123 C CA . ALA G 1 107 ? 38.385 -59.708 63.945 1.00 51.30 447 ALA D CA 1
ATOM 7124 C C . ALA G 1 107 ? 36.941 -60.090 64.226 1.00 48.18 447 ALA D C 1
ATOM 7125 O O . ALA G 1 107 ? 36.261 -60.651 63.363 1.00 48.12 447 ALA D O 1
ATOM 7127 N N . GLN G 1 108 ? 36.480 -59.791 65.436 1.00 43.99 448 GLN D N 1
ATOM 7128 C CA . GLN G 1 108 ? 35.121 -60.104 65.849 1.00 49.52 448 GLN D CA 1
ATOM 7129 C C . GLN G 1 108 ? 34.291 -58.832 65.946 1.00 44.38 448 GLN D C 1
ATOM 7130 O O . GLN G 1 108 ? 34.771 -57.795 66.411 1.00 46.34 448 GLN D O 1
ATOM 7136 N N . SER G 1 109 ? 33.045 -58.922 65.498 1.00 44.93 449 SER D N 1
ATOM 7137 C CA . SER G 1 109 ? 32.062 -57.876 65.721 1.00 47.58 449 SER D CA 1
ATOM 7138 C C . SER G 1 109 ? 30.737 -58.535 66.070 1.00 43.57 449 SER D C 1
ATOM 7139 O O . SER G 1 109 ? 30.489 -59.689 65.714 1.00 44.29 449 SER D O 1
ATOM 7142 N N . GLU G 1 110 ? 29.902 -57.804 66.802 1.00 48.22 450 GLU D N 1
ATOM 7143 C CA . GLU G 1 110 ? 28.539 -58.222 67.103 1.00 37.94 450 GLU D CA 1
ATOM 7144 C C . GLU G 1 110 ? 27.590 -57.350 66.297 1.00 40.96 450 GLU D C 1
ATOM 7145 O O . GLU G 1 110 ? 27.733 -56.124 66.287 1.00 41.58 450 GLU D O 1
ATOM 7151 N N . GLU G 1 111 ? 26.630 -57.978 65.619 1.00 41.59 451 GLU D N 1
ATOM 7152 C CA . GLU G 1 111 ? 25.771 -57.272 64.679 1.00 40.69 451 GLU D CA 1
ATOM 7153 C C . GLU G 1 111 ? 24.306 -57.539 64.979 1.00 43.51 451 GLU D C 1
ATOM 7154 O O . GLU G 1 111 ? 23.902 -58.692 65.157 1.00 40.66 451 GLU D O 1
ATOM 7160 N N . THR G 1 112 ? 23.519 -56.467 65.021 1.00 45.61 452 THR D N 1
ATOM 7161 C CA . THR G 1 112 ? 22.065 -56.532 65.018 1.00 39.69 452 THR D CA 1
ATOM 7162 C C . THR G 1 112 ? 21.566 -55.867 63.746 1.00 40.40 452 THR D C 1
ATOM 7163 O O . THR G 1 112 ? 21.958 -54.736 63.444 1.00 42.38 452 THR D O 1
ATOM 7167 N N . ARG G 1 113 ? 20.716 -56.567 62.996 1.00 37.76 453 ARG D N 1
ATOM 7168 C CA . ARG G 1 113 ? 20.124 -56.017 61.783 1.00 46.01 453 ARG D CA 1
ATOM 7169 C C . ARG G 1 113 ? 18.620 -56.230 61.814 1.00 48.20 453 ARG D C 1
ATOM 7170 O O . ARG G 1 113 ? 18.149 -57.344 62.069 1.00 41.64 453 ARG D O 1
ATOM 7178 N N . VAL G 1 114 ? 17.873 -55.160 61.559 1.00 48.04 454 VAL D N 1
ATOM 7179 C CA . VAL G 1 114 ? 16.417 -55.163 61.625 1.00 45.54 454 VAL D CA 1
ATOM 7180 C C . VAL G 1 114 ? 15.875 -55.067 60.206 1.00 44.27 454 VAL D C 1
ATOM 7181 O O . VAL G 1 114 ? 16.266 -54.173 59.445 1.00 44.76 454 VAL D O 1
ATOM 7185 N N . TRP G 1 115 ? 14.980 -55.984 59.853 1.00 44.15 455 TRP D N 1
ATOM 7186 C CA . TRP G 1 115 ? 14.427 -56.068 58.512 1.00 47.99 455 TRP D CA 1
ATOM 7187 C C . TRP G 1 115 ? 12.923 -55.838 58.545 1.00 49.85 455 TRP D C 1
ATOM 7188 O O . TRP G 1 115 ? 12.238 -56.234 59.493 1.00 49.54 455 TRP D O 1
ATOM 7199 N N . HIS G 1 116 ? 12.418 -55.195 57.495 1.00 57.55 456 HIS D N 1
ATOM 7200 C CA . HIS G 1 116 ? 11.005 -54.863 57.363 1.00 61.27 456 HIS D CA 1
ATOM 7201 C C . HIS G 1 116 ? 10.532 -55.296 55.984 1.00 57.51 456 HIS D C 1
ATOM 7202 O O . HIS G 1 116 ? 11.159 -54.952 54.977 1.00 55.67 456 HIS D O 1
ATOM 7209 N N . ARG G 1 117 ? 9.442 -56.056 55.941 1.00 61.75 457 ARG D N 1
ATOM 7210 C CA . ARG G 1 117 ? 8.887 -56.510 54.672 1.00 75.11 457 ARG D CA 1
ATOM 7211 C C . ARG G 1 117 ? 8.096 -55.373 54.037 1.00 73.76 457 ARG D C 1
ATOM 7212 O O . ARG G 1 117 ? 7.090 -54.919 54.594 1.00 72.47 457 ARG D O 1
ATOM 7220 N N . ARG G 1 118 ? 8.557 -54.908 52.877 1.00 72.14 458 ARG D N 1
ATOM 7221 C CA . ARG G 1 118 ? 7.938 -53.798 52.162 1.00 80.84 458 ARG D CA 1
ATOM 7222 C C . ARG G 1 118 ? 7.640 -54.235 50.737 1.00 86.66 458 ARG D C 1
ATOM 7223 O O . ARG G 1 118 ? 8.563 -54.564 49.985 1.00 81.82 458 ARG D O 1
ATOM 7231 N N . ASP G 1 119 ? 6.356 -54.232 50.372 1.00 94.21 459 ASP D N 1
ATOM 7232 C CA . ASP G 1 119 ? 5.914 -54.566 49.016 1.00 93.53 459 ASP D CA 1
ATOM 7233 C C . ASP G 1 119 ? 6.431 -55.939 48.587 1.00 94.26 459 ASP D C 1
ATOM 7234 O O . ASP G 1 119 ? 6.961 -56.117 47.489 1.00 92.35 459 ASP D O 1
ATOM 7239 N N . GLY G 1 120 ? 6.273 -56.920 49.474 1.00 92.96 460 GLY D N 1
ATOM 7240 C CA . GLY G 1 120 ? 6.728 -58.263 49.181 1.00 89.34 460 GLY D CA 1
ATOM 7241 C C . GLY G 1 120 ? 8.228 -58.437 49.132 1.00 91.49 460 GLY D C 1
ATOM 7242 O O . GLY G 1 120 ? 8.707 -59.429 48.578 1.00 94.52 460 GLY D O 1
ATOM 7243 N N . LYS G 1 121 ? 8.989 -57.500 49.694 1.00 81.56 461 LYS D N 1
ATOM 7244 C CA . LYS G 1 121 ? 10.440 -57.604 49.726 1.00 86.35 461 LYS D CA 1
ATOM 7245 C C . LYS G 1 121 ? 10.953 -57.140 51.080 1.00 65.94 461 LYS D C 1
ATOM 7246 O O . LYS G 1 121 ? 10.476 -56.140 51.624 1.00 66.01 461 LYS D O 1
ATOM 7252 N N . TRP G 1 122 ? 11.927 -57.870 51.616 1.00 68.44 462 TRP D N 1
ATOM 7253 C CA . TRP G 1 122 ? 12.540 -57.485 52.880 1.00 62.92 462 TRP D CA 1
ATOM 7254 C C . TRP G 1 122 ? 13.452 -56.281 52.679 1.00 56.93 462 TRP D C 1
ATOM 7255 O O . TRP G 1 122 ? 14.257 -56.248 51.744 1.00 55.83 462 TRP D O 1
ATOM 7266 N N . GLN G 1 123 ? 13.329 -55.293 53.562 1.00 55.58 463 GLN D N 1
ATOM 7267 C CA . GLN G 1 123 ? 14.111 -54.066 53.482 1.00 58.94 463 GLN D CA 1
ATOM 7268 C C . GLN G 1 123 ? 14.862 -53.846 54.787 1.00 51.43 463 GLN D C 1
ATOM 7269 O O . GLN G 1 123 ? 14.271 -53.903 55.871 1.00 46.88 463 GLN D O 1
ATOM 7275 N N . HIS G 1 124 ? 16.162 -53.592 54.675 1.00 52.33 464 HIS D N 1
ATOM 7276 C CA . HIS G 1 124 ? 17.013 -53.334 55.830 1.00 44.49 464 HIS D CA 1
ATOM 7277 C C . HIS G 1 124 ? 16.741 -51.928 56.359 1.00 46.54 464 HIS D C 1
ATOM 7278 O O . HIS G 1 124 ? 16.998 -50.942 55.661 1.00 53.58 464 HIS D O 1
ATOM 7285 N N . VAL G 1 125 ? 16.224 -51.829 57.585 1.00 47.64 465 VAL D N 1
ATOM 7286 C CA . VAL G 1 125 ? 15.852 -50.537 58.152 1.00 46.62 465 VAL D CA 1
ATOM 7287 C C . VAL G 1 125 ? 16.795 -50.060 59.255 1.00 49.71 465 VAL D C 1
ATOM 7288 O O . VAL G 1 125 ? 16.834 -48.849 59.523 1.00 47.70 465 VAL D O 1
ATOM 7292 N N . HIS G 1 126 ? 17.541 -50.950 59.907 1.00 46.84 466 HIS D N 1
ATOM 7293 C CA . HIS G 1 126 ? 18.436 -50.513 60.971 1.00 42.53 466 HIS D CA 1
ATOM 7294 C C . HIS G 1 126 ? 19.488 -51.580 61.232 1.00 47.14 466 HIS D C 1
ATOM 7295 O O . HIS G 1 126 ? 19.193 -52.777 61.188 1.00 47.22 466 HIS D O 1
ATOM 7302 N N . MET G 1 127 ? 20.708 -51.135 61.518 1.00 44.45 467 MET D N 1
ATOM 7303 C CA . MET G 1 127 ? 21.784 -52.026 61.918 1.00 42.42 467 MET D CA 1
ATOM 7304 C C . MET G 1 127 ? 22.509 -51.436 63.118 1.00 46.31 467 MET D C 1
ATOM 7305 O O . MET G 1 127 ? 22.533 -50.219 63.318 1.00 45.31 467 MET D O 1
ATOM 7310 N N . HIS G 1 128 ? 23.089 -52.323 63.922 1.00 43.37 468 HIS D N 1
ATOM 7311 C CA . HIS G 1 128 ? 23.923 -51.935 65.051 1.00 39.01 468 HIS D CA 1
ATOM 7312 C C . HIS G 1 128 ? 25.108 -52.886 65.084 1.00 44.37 468 HIS D C 1
ATOM 7313 O O . HIS G 1 128 ? 24.925 -54.101 65.211 1.00 42.43 468 HIS D O 1
ATOM 7320 N N . ARG G 1 129 ? 26.312 -52.342 64.941 1.00 44.39 469 ARG D N 1
ATOM 7321 C CA . ARG G 1 129 ? 27.534 -53.131 64.984 1.00 43.39 469 ARG D CA 1
ATOM 7322 C C . ARG G 1 129 ? 28.438 -52.601 66.083 1.00 39.70 469 ARG D C 1
ATOM 7323 O O . ARG G 1 129 ? 28.712 -51.399 66.141 1.00 40.07 469 ARG D O 1
ATOM 7331 N N . SER G 1 130 ? 28.892 -53.496 66.954 1.00 42.74 470 SER D N 1
ATOM 7332 C CA . SER G 1 130 ? 29.932 -53.188 67.921 1.00 39.84 470 SER D CA 1
ATOM 7333 C C . SER G 1 130 ? 31.146 -54.060 67.634 1.00 42.81 470 SER D C 1
ATOM 7334 O O . SER G 1 130 ? 31.025 -55.164 67.096 1.00 45.51 470 SER D O 1
ATOM 7337 N N . GLY G 1 131 ? 32.322 -53.547 67.979 1.00 43.08 471 GLY D N 1
ATOM 7338 C CA . GLY G 1 131 ? 33.562 -54.224 67.657 1.00 53.82 471 GLY D CA 1
ATOM 7339 C C . GLY G 1 131 ? 34.584 -53.294 67.038 1.00 62.35 471 GLY D C 1
ATOM 7340 O O . GLY G 1 131 ? 34.625 -52.104 67.367 1.00 56.70 471 GLY D O 1
ATOM 7341 N N . ALA G 1 132 ? 35.418 -53.822 66.124 1.00 71.52 472 ALA D N 1
ATOM 7342 C CA . ALA G 1 132 ? 36.476 -52.985 65.583 1.00 81.04 472 ALA D CA 1
ATOM 7343 C C . ALA G 1 132 ? 36.071 -52.393 64.238 1.00 79.66 472 ALA D C 1
ATOM 7344 O O . ALA G 1 132 ? 35.354 -53.030 63.461 1.00 81.86 472 ALA D O 1
ATOM 7346 N N . PRO G 1 133 ? 36.514 -51.172 63.943 1.00 85.93 473 PRO D N 1
ATOM 7347 C CA . PRO G 1 133 ? 36.180 -50.563 62.652 1.00 86.95 473 PRO D CA 1
ATOM 7348 C C . PRO G 1 133 ? 36.978 -51.180 61.514 1.00 92.14 473 PRO D C 1
ATOM 7349 O O . PRO G 1 133 ? 38.082 -51.697 61.703 1.00 94.64 473 PRO D O 1
ATOM 7353 N N . SER G 1 134 ? 36.401 -51.118 60.318 1.00 95.81 474 SER D N 1
ATOM 7354 C CA . SER G 1 134 ? 37.049 -51.648 59.124 1.00 94.17 474 SER D CA 1
ATOM 7355 C C . SER G 1 134 ? 37.987 -50.615 58.507 1.00 90.80 474 SER D C 1
ATOM 7356 O O . SER G 1 134 ? 39.152 -50.513 58.891 1.00 98.16 474 SER D O 1
#

Organism: Homo sapiens (NCBI:txid9606)

B-factor: mean 66.11, std 19.91, range [29.52, 133.34]

Secondary structure (DSSP, 8-state):
-HHHHHHHHHHHHHHHHHHHHTT-HHHHHHHEEEEEEEE-GGGTT-EEESTHHHHHHHHHT--TTSS-EEEEEEEEEEEE-SSSEEEEEEEEEEEEE-TTS-EEEEEEEEEEEEEEETTEEEEEEEEEEE-/-HHHHHHHHHHHHHHHHHHHHT-HHHHHHHEEEEEEEE-GGGTT-EEESSHHHHHHIIIIIT-TTS--EEEEEEEEEEEETTTEEEEEEEEEEEEE-TTS-EEEEEEEEEEEEEEETTEEEEEEEEEE--/-HHHHHHHHHHHHHHHHHHHHT-HHHHHHHEEEEEEEE-GGGTT--EESTHHHHHHIIIIITTT----EEEEEEEEEEE-TTSEEEEEEEEEEEEE-TTS-EEEEEEEEEEEEEEETTEEEEEEEEEEE-/-HHHHHHHHHHHHHHHHHHHHT-HHHHHHHEEEEEEEE-GGGTS-EEESSHHHHHHIIIII-----EEEEEEEEEEE-TTSEEEEEEEEEEEEE-TTS-EEEEEEEEEEEEEEETTEEEEEEEEEEE---/-HHHHHHHHHHHHHHHHHT-HHHHHHHEEEEEEEE-GGGTS-EEESSHHHHHHIIIIITT-----EEEEEEEEEEE-SSSEEEEEEEEEEEEE-TTS-EEEEEEEEEEEEEEETTEEEEEEEEEEESS--/-HHHHHHHHHHHHHHHHTT-HHHHHHHEEEEEEEE-GGGTTPEEESSHHHHHHIIIIIITT---EEEEEEEEEEEE-TTSEEEEEEEEEEEEE-TTS-EEEEEEEEEEEEEEETTEEEEEEEEEEE--/-HHHHHHHHHHHHHHHHHHHHT-HHHHHHHEEEEEEEE-GGGTT--EEHHHHHHHIIIII---EEEEEEEEEEEETTTEEEEEEEEEEEEE-SSS-EEEEEEEEEEEEEESSSSEEEEEEEEE--

Sequence (904 aa):
RKQEIIKVNQQLIEAISNGDFESYTKMCDPGMTAFEPEALGNLVEGLDFHRFYFENLWSRNSKPVHNTMLNPHIHLMGDESACIAYIRITQYLDAGGIPRTAQSEETRVWHRRDGKWQHVHMHRSGAPHMVRKQEIIKVNQQLIEAISNGDFESYTKMCDPGMTAFEPEALGNLVEGLDFHRFYFENLWSRNSKPVHNTMLNPHIHLMGDESACIAYIRITQYLDAGGIPRTAQSEETRVWHRRDGKWQHVHMHRSGAHMVRKQEIIKVNQQLIEAISNGDFESYTKMCDPGMTAFEPEALGNLVEGLDFHRFYFENLWSRNSKPVHNTMLNPHIHLMGDESACIAYIRITQYLDAGGIPRTAQSEETRVWHRRDGKWQHVHMHRSGAHMVRKQEIIKVNQQLIEAISNGDFESYTKMCDPGMTAFEPEALGNLVEGLDFHRFYFENLWPVHNTMLNPHIHLMGDESACIAYIRITQYLDAGGIPRTAQSEETRVWHRRDGKWQHVHMHRSGARKQEIIKVNQQLIEAISNGDFESYTKMCDPGMTAFEPEALGNLVEGLDFHRFYFENLWSRNSKPVHNTMLNPHIHLMGDESACIAYIRITQYLDAGGIPRTAQSEETRVWHRRDGKWQHVHMHRSGAPSVPHMVRKQEIIKVNQQLIEAISNGDFESYTKMCDPGMTAFEPEALGNLVEGLDFHRFYFENLWSRNSKPVHNTMLNPHIHLMGDESACIAYIRITQYLDAGGIPRTAQSEETRVWHRRDGKWQHVHMHRSGAHMVRKQEIIKVNQQLIEAISNGDFESYTKMCDPGMTAFEPEALGNLVEGLDFHRFYFENLWSSKPVHNTMLNPHIHLMGDESACIAYIRITQYLDAGGIPRTAQSEETRVWHRRDGKWQHVHMHRSGAPS

Radius of gyration: 34.52 Å; Cα contacts (8 Å, |Δi|>4): 1871; chains: 7; bounding box: 74×114×56 Å

CATH classification: 3.10.450.50

GO terms:
  GO:0046427 positive regulation of receptor signaling pathway via JAK-STAT (P, IDA)
  GO:0071346 cellular response to type II interferon (P, IDA)
  GO:0004674 protein serine/threonine kinase activity (F, IDA)
  GO:0004683 calcium/calmodulin-dependent protein kinase activity (F, IDA)
  GO:0043197 dendritic spine (C, IDA)
  GO:0035458 cellular response to interferon-beta (P, IDA)
  GO:0038166 angiotensin-activated signaling pathway (P, IDA)
  GO:0005954 calcium- and calmodulin-dependent protein kinase complex (C, IDA)
  GO:0110076 negative regulation of ferroptosis (P, IDA)
  GO:0106310 protein serine kinase activity (F, EXP)
  GO:2001222 regulation of neuron migration (P, IMP)
  GO:0060996 dendritic spine development (P, IMP)
  GO:0005515 protein binding (F, IPI)
  GO:0005654 nucleoplasm (C, TAS)
  GO:0005789 endoplasmic reticulum membrane (C, TAS)
  GO:0005829 cytosol (C, TAS)
  GO:0030666 endocytic vesicle membrane (C, TAS)
  GO:0042802 identical protein binding (F, IPI)
  GO:0060291 long-term synaptic potentiation (P, TAS)
  GO:0005516 calmodulin binding (F, IPI)

Nearest PDB structures (foldseek):
  6of8-assembly1_B-2  TM=9.862E-01  e=3.131E-22  Homo sapiens
  8syg-assembly1_B  TM=9.844E-01  e=9.236E-22  Aequorea victoria
  8uso-assembly1_A  TM=9.791E-01  e=1.643E-19  Homo sapiens
  8t17-assembly1_A  TM=9.809E-01  e=2.448E-19  Aequorea victoria
  8uso-assembly1_C  TM=9.641E-01  e=4.848E-19  Homo sapiens

InterPro domains:
  IPR000719 Protein kinase domain [PF00069] (13-271)
  IPR000719 Protein kinase domain [PS50011] (13-271)
  IPR000719 Protein kinase domain [SM00220] (13-271)
  IPR008271 Serine/threonine-protein kinase, active site [PS00108] (131-143)
  IPR011009 Protein kinase-like domain superfamily [SSF56112] (9-272)
  IPR013543 Calcium/calmodulin-dependent protein kinase II, association-domain [PF08332] (346-473)
  IPR017441 Protein kinase, ATP binding site [PS00107] (19-42)
  IPR032710 NTF2-like domain superfamily [SSF54427] (340-470)

Foldseek 3Di:
DVVVVVVLVVQLVVCLLQLNVVVNVVQADQQAWEADVVVVGDIDTGCPVSNVCSVPPSNVPRDDKDKDWAPWDWDDDDPFKIKIKTKIKMWGADDVRDIDIFIKIKIWIWGADPNGIHTRYMYIDGDD/DVVVVVVVVVVVVVLVVCQQQLPVPSNVVQADQQAWEADVVVVGDIDTGCPVVNVCSVPVRNVNVKHKDKDWPPWDKDDDPPFKIKIKTKIKMWIADVVGDIDIFIKIKIWIWGQDPNHIHTRYMYIDGD/DVVLVVVVVVLVVVLVVCQQQLVVVSVLVQADQFAWEADVVVVGDIDTGCVVVCCPSVVDSNPDPFGKDKDWAPKDKDDDDNFKIKIKGKIWIWGADPVGDIDIWIKIKIWIWGRDPNHIHTHYMYIDGD/DVPVVVVVVVLVVVLVVCVVQLNLVSNVVQADQQAWEAEVVVVGDIDRCSVVCVVCSVPVGCKDKDWAPWDKADDPPFKIKIKTKIKMWDQPVVRDTDIFIKIKIWMWTQDPNHIHTHYMYIDRD/DVVVVVVLVVVLVVCQQQLVVVVNVVQADQQAWEAAVVVVRDIDTGDVVCVVVSVPPRPVDPFDKDKDWAPWDKDDDPDFKIKIKTKIKMWGADPVRDIDIWIKIKIWMWGHDPNHIHTRYMYIDGDHPD/DVVVVVVVVVVLVVVLVLCQQALVVVVVVVAADQFAWEADVVVVRDIDTGCPVVNVCSVPPHHRPPFDKDKDWADWDKDDDPDFKIKIKTKIKMFTQDPVRDTDIWIKIKIWIWGQDPRHIHTRYMYIDGD/DVVVVVVVVVLVVVLVVCQQCLPVVVVVVQADQFAWEADVVVVGDIDTGCPVVNCCSVVPNPDWDKDKDWADWDKDDDPDFKIKIKTKIKMWTAPPVGDIDIWIKIKIWIWGQDPNHIHTRYMYIDTDDD

Solvent-accessible surface area: 41448 Å² total; per-residue (Å²): 119,102,129,78,0,41,130,10,0,46,82,0,0,74,7,7,23,108,13,53,50,118,38,0,47,137,13,1,27,100,33,0,0,0,3,12,37,32,0,79,13,7,31,6,112,13,26,75,10,7,90,15,10,2,108,30,48,58,48,161,63,86,127,63,64,57,8,30,21,17,85,36,45,10,20,58,1,34,113,36,1,0,0,0,0,1,14,25,0,29,0,75,39,45,110,69,39,74,15,116,23,27,35,7,16,0,0,4,0,0,24,94,88,158,47,86,6,24,0,3,0,2,0,24,18,46,37,128,165,114,130,70,59,88,75,0,25,122,15,0,92,79,0,8,106,5,9,18,85,15,55,46,122,28,1,50,133,27,3,24,110,32,2,0,3,2,13,48,41,0,80,12,6,35,14,103,16,22,62,6,6,90,14,14,3,110,40,79,49,61,157,88,103,87,82,61,108,28,40,30,80,134,41,49,9,20,25,0,33,90,38,0,0,0,0,0,2,34,23,38,26,80,75,51,34,104,78,36,102,101,130,91,43,80,8,19,2,0,4,0,0,20,84,83,130,65,118,24,24,0,1,0,2,0,22,17,31,122,151,136,101,123,74,92,90,0,38,112,18,0,49,94,0,1,71,4,17,18,104,9,57,51,150,41,3,53,140,7,4,23,109,27,0,1,1,3,20,49,54,0,76,14,7,29,5,107,14,16,46,4,6,108,14,11,2,132,35,66,86,62,164,116,108,119,46,66,47,5,25,24,16,87,40,40,9,20,44,0,34,118,35,2,0,0,0,0,2,15,21,0,24,0,82,21,33,110,69,26,83,5,120,22,20,34,4,17,1,0,5,0,0,25,101,142,147,49,150,34,28,0,12,0,3,0,28,15,47,72,176,141,135,105,58,109,80,0,41,124,19,0,72,79,0,6,96,10,11,34,125,24,48,55,120,46,2,58,116,28,1,24,109,46,1,38,1,69,14,51,69,8,158,68,89,92,36,92,0,26,96,53,12,113,133,53,17,132,108,121,119,118,75,56,23,41,29,28,86,47,101,10,97,46,88,63,84,95,25,0,25,0,36,10,48,28,1,27,0,70,62,51,115,60,34,79,9,111,21,30,45,7,72,2,46,4,37,0,40,63,142,103,63,71,29,22,0,44,43,4,82,33,50,61,60,128,94,134,79,0,40,125,16,0,80,74,0,6,104,4,20,28,106,8,52,43,115,38,3,45,141,19,1,32,104,28,0,0,2,2,19,32,12,0,83,16,9,34,3,100,13,24,73,4,6,83,12,4,0,105,15,39,46,69,148,72,116,129,85,63,111,33,44,32,68,100,40,49,8,22,55,2,44,86,52,1,0,0,0,0,1,28,25,47,15,87,47,76,42,115,66,40,85,104,110,98,18,88,7,21,0,0,5,0,0,21,69,130,147,54,152,15,30,0,7,0,4,0,15,16,46,33,74,35,61,141,97,140,99,53,62,112,77,0,32,129,19,0,94,77,0,12,97,4,16,30,60,16,43,44,156,37,0,63,141,17,2,24,108,28,1,0,0,4,17,49,74,7,151,16,75,46,26,108,12,17,104,60,8,102,139,48,13,119,106,116,71,62,191,139,68,120,71,68,53,41,27,38,22,98,46,56,17,16,33,0,38,97,66,0,0,0,0,0,1,19,34,2,26,1,77,27,30,116,64,39,79,12,105,27,22,31,4,15,1,0,4,0,0,20,53,75,133,65,93,24,12,0,0,0,4,0,31,15,49,70,142,141,111,80,67,112,70,0,37,128,13,0,92,66,0,15,97,3,17,27,110,10,54,29,134,41,2,56,132,14,4,35,109,30,0,0,1,3,15,35,12,0,80,17,9,33,1,105,10,24,71,4,6,96,12,6,1,114,50,57,53,85,128,110,78,59,45,37,31,46,28,98,60,50,13,17,44,0,36,98,53,1,0,0,0,0,1,18,25,1,26,0,77,24,35,116,65,30,89,10,120,24,28,36,7,21,0,0,2,0,0,12,84,138,152,72,61,18,25,0,6,0,5,0,19,18,43,55,80,88